Protein AF-0000000079067954 (afdb_homodimer)

Radius of gyration: 24.55 Å; Cα contacts (8 Å, |Δi|>4): 2517; chains: 2; bounding box: 59×77×53 Å

Nearest PDB structures (foldseek):
  4jrh-assembly1_A  TM=9.650E-01  e=1.984E-49  Vibrio cholerae O1 biovar El Tor str. N16961
  4r8e-assembly1_B  TM=9.691E-01  e=5.924E-49  Yersinia pestis
  2wgg-assembly1_A  TM=9.342E-01  e=2.065E-46  Mycobacterium tuberculosis
  8z5c-assembly1_A  TM=9.639E-01  e=1.640E-44  Helicobacter pylori
  4c6v-assembly1_A  TM=9.252E-01  e=9.803E-45  Mycobacterium tuberculosis H37Rv

Sequence (814 aa):
MNRPAIAVTGLGMITPAGHTTDTTWDGVCRGESFARTVPELHGCAVDFACTVTGIDLDGAVGGRTAFRMGRYVKFAVLAAREAVTDAGLDPAHWDGARVAVVVGTSSGGSAGLTEQAVALERRGPEATSPSGILLTIPSMPAAEIAIQMKATGPSLAPCTACSSGVTALSVARDMLALGQCDIAIAGATESIVFPVAMTGFARSGAAALRDGDPARLCRPFAADRAGLVMGEGAAIMVLERADDARARGAVPRALLAGTGATTDAHHPTSPHPSGAVAQAAVDAALADAGWRAEDVDHVNAHGTSTPLNDATEAALIGRAYPHRPPVTAPKGVLGHCMGAAGAIEAGLTVLTLQHGIVPPIANLDAPDPGFAIDCVTKIPRELPVRRAVSHSFGFGGQNAVIALQAPMNRPAIAVTGLGMITPAGHTTDTTWDGVCRGESFARTVPELHGCAVDFACTVTGIDLDGAVGGRTAFRMGRYVKFAVLAAREAVTDAGLDPAHWDGARVAVVVGTSSGGSAGLTEQAVALERRGPEATSPSGILLTIPSMPAAEIAIQMKATGPSLAPCTACSSGVTALSVARDMLALGQCDIAIAGATESIVFPVAMTGFARSGAAALRDGDPARLCRPFAADRAGLVMGEGAAIMVLERADDARARGAVPRALLAGTGATTDAHHPTSPHPSGAVAQAAVDAALADAGWRAEDVDHVNAHGTSTPLNDATEAALIGRAYPHRPPVTAPKGVLGHCMGAAGAIEAGLTVLTLQHGIVPPIANLDAPDPGFAIDCVTKIPRELPVRRAVSHSFGFGGQNAVIALQAP

Structure (mmCIF, N/CA/C/O backbone):
data_AF-0000000079067954-model_v1
#
loop_
_entity.id
_entity.type
_entity.pdbx_description
1 polymer Beta-ketoacyl-
#
loop_
_atom_site.group_PDB
_atom_site.id
_atom_site.type_symbol
_atom_site.label_atom_id
_atom_site.label_alt_id
_atom_site.label_comp_id
_atom_site.label_asym_id
_atom_site.label_entity_id
_atom_site.label_seq_id
_atom_site.pdbx_PDB_ins_code
_atom_site.Cartn_x
_atom_site.Cartn_y
_atom_site.Cartn_z
_atom_site.occupancy
_atom_site.B_iso_or_equiv
_atom_site.auth_seq_id
_atom_site.auth_comp_id
_atom_site.auth_asym_id
_atom_site.auth_atom_id
_atom_site.pdbx_PDB_model_num
ATOM 1 N N . MET A 1 1 ? -26.641 -6.113 2.816 1 43.28 1 MET A N 1
ATOM 2 C CA . MET A 1 1 ? -26.609 -5.391 1.55 1 43.28 1 MET A CA 1
ATOM 3 C C . MET A 1 1 ? -26.078 -6.277 0.426 1 43.28 1 MET A C 1
ATOM 5 O O . MET A 1 1 ? -25.109 -7.008 0.611 1 43.28 1 MET A O 1
ATOM 9 N N . ASN A 1 2 ? -26.844 -6.539 -0.624 1 61.25 2 ASN A N 1
ATOM 10 C CA . ASN A 1 2 ? -26.5 -7.414 -1.736 1 61.25 2 ASN A CA 1
ATOM 11 C C . ASN A 1 2 ? -25.312 -6.859 -2.527 1 61.25 2 ASN A C 1
ATOM 13 O O . ASN A 1 2 ? -25.422 -5.793 -3.139 1 61.25 2 ASN A O 1
ATOM 17 N N . ARG A 1 3 ? -24.078 -7.254 -2.322 1 84.44 3 ARG A N 1
ATOM 18 C CA . ARG A 1 3 ? -22.875 -6.82 -3.035 1 84.44 3 ARG A CA 1
ATOM 19 C C . ARG A 1 3 ? -22.953 -7.184 -4.512 1 84.44 3 ARG A C 1
ATOM 21 O O . ARG A 1 3 ? -23.25 -8.336 -4.859 1 84.44 3 ARG A O 1
ATOM 28 N N . PRO A 1 4 ? -22.688 -6.172 -5.305 1 93.19 4 PRO A N 1
ATOM 29 C CA . PRO A 1 4 ? -22.703 -6.492 -6.734 1 93.19 4 PRO A CA 1
ATOM 30 C C . PRO A 1 4 ? -21.641 -7.52 -7.117 1 93.19 4 PRO A C 1
ATOM 32 O O . PRO A 1 4 ? -20.562 -7.551 -6.523 1 93.19 4 PRO A O 1
ATOM 35 N N . ALA A 1 5 ? -22.047 -8.297 -8.102 1 96.94 5 ALA A N 1
ATOM 36 C CA . ALA A 1 5 ? -21.047 -9.195 -8.68 1 96.94 5 ALA A CA 1
ATOM 37 C C . ALA A 1 5 ? -19.953 -8.406 -9.406 1 96.94 5 ALA A C 1
ATOM 39 O O . ALA A 1 5 ? -20.234 -7.414 -10.078 1 96.94 5 ALA A O 1
ATOM 40 N N . ILE A 1 6 ? -18.703 -8.812 -9.266 1 98.69 6 ILE A N 1
ATOM 41 C CA . ILE A 1 6 ? -17.578 -8.125 -9.898 1 98.69 6 ILE A CA 1
ATOM 42 C C . ILE A 1 6 ? -17 -9.008 -11 1 98.69 6 ILE A C 1
ATOM 44 O O . ILE A 1 6 ? -16.672 -10.172 -10.773 1 98.69 6 ILE A O 1
ATOM 48 N N . ALA A 1 7 ? -16.844 -8.438 -12.188 1 98.88 7 ALA A N 1
ATOM 49 C CA . ALA A 1 7 ? -16.328 -9.141 -13.359 1 98.88 7 ALA A CA 1
ATOM 50 C C . ALA A 1 7 ? -14.891 -8.75 -13.656 1 98.88 7 ALA A C 1
ATOM 52 O O . ALA A 1 7 ? -14.516 -7.582 -13.508 1 98.88 7 ALA A O 1
ATOM 53 N N . VAL A 1 8 ? -14.117 -9.75 -13.953 1 98.94 8 VAL A N 1
ATOM 54 C CA . VAL A 1 8 ? -12.852 -9.508 -14.641 1 98.94 8 VAL A CA 1
ATOM 55 C C . VAL A 1 8 ? -13.094 -9.375 -16.141 1 98.94 8 VAL A C 1
ATOM 57 O O . VAL A 1 8 ? -13.445 -10.352 -16.812 1 98.94 8 VAL A O 1
ATOM 60 N N . THR A 1 9 ? -12.844 -8.164 -16.656 1 98.88 9 THR A N 1
ATOM 61 C CA . THR A 1 9 ? -13.18 -7.953 -18.062 1 98.88 9 THR A CA 1
ATOM 62 C C . THR A 1 9 ? -11.914 -7.836 -18.906 1 98.88 9 THR A C 1
ATOM 64 O O . THR A 1 9 ? -11.969 -7.941 -20.141 1 98.88 9 THR A O 1
ATOM 67 N N . GLY A 1 10 ? -10.828 -7.625 -18.297 1 98.94 10 GLY A N 1
ATOM 68 C CA . GLY A 1 10 ? -9.539 -7.551 -18.969 1 98.94 10 GLY A CA 1
ATOM 69 C C . GLY A 1 10 ? -8.406 -8.125 -18.141 1 98.94 10 GLY A C 1
ATOM 70 O O . GLY A 1 10 ? -8.461 -8.125 -16.906 1 98.94 10 GLY A O 1
ATOM 71 N N . LEU A 1 11 ? -7.402 -8.609 -18.828 1 98.94 11 LEU A N 1
ATOM 72 C CA . LEU A 1 11 ? -6.227 -9.203 -18.203 1 98.94 11 LEU A CA 1
ATOM 73 C C . LEU A 1 11 ? -4.973 -8.914 -19.031 1 98.94 11 LEU A C 1
ATOM 75 O O . LEU A 1 11 ? -4.988 -9.023 -20.25 1 98.94 11 LEU A O 1
ATOM 79 N N . GLY A 1 12 ? -3.945 -8.406 -18.344 1 98.94 12 GLY A N 1
ATOM 80 C CA . GLY A 1 12 ? -2.619 -8.227 -18.922 1 98.94 12 GLY A CA 1
ATOM 81 C C . GLY A 1 12 ? -1.508 -8.734 -18.016 1 98.94 12 GLY A C 1
ATOM 82 O O . GLY A 1 12 ? -1.587 -8.609 -16.797 1 98.94 12 GLY A O 1
ATOM 83 N N . MET A 1 13 ? -0.49 -9.391 -18.656 1 98.88 13 MET A N 1
ATOM 84 C CA . MET A 1 13 ? 0.609 -9.953 -17.875 1 98.88 13 MET A CA 1
ATOM 85 C C . MET A 1 13 ? 1.941 -9.758 -18.594 1 98.88 13 MET A C 1
ATOM 87 O O . MET A 1 13 ? 1.992 -9.734 -19.828 1 98.88 13 MET A O 1
ATOM 91 N N . ILE A 1 14 ? 2.953 -9.594 -17.875 1 98.94 14 ILE A N 1
ATOM 92 C CA . ILE A 1 14 ? 4.344 -9.711 -18.297 1 98.94 14 ILE A CA 1
ATOM 93 C C . ILE A 1 14 ? 5.137 -10.5 -17.25 1 98.94 14 ILE A C 1
ATOM 95 O O . ILE A 1 14 ? 5.137 -10.148 -16.078 1 98.94 14 ILE A O 1
ATOM 99 N N . THR A 1 15 ? 5.695 -11.594 -17.641 1 98.88 15 THR A N 1
ATOM 100 C CA . THR A 1 15 ? 6.395 -12.531 -16.766 1 98.88 15 THR A CA 1
ATOM 101 C C . THR A 1 15 ? 7.645 -13.07 -17.453 1 98.88 15 THR A C 1
ATOM 103 O O . THR A 1 15 ? 7.883 -12.797 -18.625 1 98.88 15 THR A O 1
ATOM 106 N N . PRO A 1 16 ? 8.445 -13.828 -16.734 1 98.69 16 PRO A N 1
ATOM 107 C CA . PRO A 1 16 ? 9.594 -14.469 -17.375 1 98.69 16 PRO A CA 1
ATOM 108 C C . PRO A 1 16 ? 9.195 -15.43 -18.484 1 98.69 16 PRO A C 1
ATOM 110 O O . PRO A 1 16 ? 9.969 -15.672 -19.406 1 98.69 16 PRO A O 1
ATOM 113 N N . ALA A 1 17 ? 7.98 -15.906 -18.422 1 98.5 17 ALA A N 1
ATOM 114 C CA . ALA A 1 17 ? 7.516 -16.906 -19.391 1 98.5 17 ALA A CA 1
ATOM 115 C C . ALA A 1 17 ? 6.996 -16.234 -20.656 1 98.5 17 ALA A C 1
ATOM 117 O O . ALA A 1 17 ? 6.848 -16.891 -21.688 1 98.5 17 ALA A O 1
ATOM 118 N N . GLY A 1 18 ? 6.703 -14.914 -20.547 1 98.25 18 GLY A N 1
ATOM 119 C CA . GLY A 1 18 ? 6.164 -14.227 -21.703 1 98.25 18 GLY A CA 1
ATOM 120 C C . GLY A 1 18 ? 5.867 -12.758 -21.438 1 98.25 18 GLY A C 1
ATOM 121 O O . GLY A 1 18 ? 5.699 -12.352 -20.297 1 98.25 18 GLY A O 1
ATOM 122 N N . HIS A 1 19 ? 5.703 -12.008 -22.562 1 98.56 19 HIS A N 1
ATOM 123 C CA . HIS A 1 19 ? 5.5 -10.57 -22.453 1 98.56 19 HIS A CA 1
ATOM 124 C C . HIS A 1 19 ? 4.031 -10.195 -22.625 1 98.56 19 HIS A C 1
ATOM 126 O O . HIS A 1 19 ? 3.691 -9.016 -22.719 1 98.56 19 HIS A O 1
ATOM 132 N N . THR A 1 20 ? 3.211 -11.219 -22.781 1 98.69 20 THR A N 1
ATOM 133 C CA . THR A 1 20 ? 1.763 -11.07 -22.875 1 98.69 20 THR A CA 1
ATOM 134 C C . THR A 1 20 ? 1.061 -12.18 -22.078 1 98.69 20 THR A C 1
ATOM 136 O O . THR A 1 20 ? 1.694 -13.148 -21.672 1 98.69 20 THR A O 1
ATOM 139 N N . THR A 1 21 ? -0.256 -11.977 -21.906 1 98.81 21 THR A N 1
ATOM 140 C CA . THR A 1 21 ? -1.083 -12.969 -21.219 1 98.81 21 THR A CA 1
ATOM 141 C C . THR A 1 21 ? -1.005 -14.32 -21.922 1 98.81 21 THR A C 1
ATOM 143 O O . THR A 1 21 ? -0.792 -15.344 -21.281 1 98.81 21 THR A O 1
ATOM 146 N N . ASP A 1 22 ? -1.063 -14.312 -23.234 1 98.62 22 ASP A N 1
ATOM 147 C CA . ASP A 1 22 ? -1.075 -15.555 -24 1 98.62 22 ASP A CA 1
ATOM 148 C C . ASP A 1 22 ? 0.276 -16.266 -23.922 1 98.62 22 ASP A C 1
ATOM 150 O O . ASP A 1 22 ? 0.336 -17.469 -23.719 1 98.62 22 ASP A O 1
ATOM 154 N N . THR A 1 23 ? 1.346 -15.5 -24.109 1 98.62 23 THR A N 1
ATOM 155 C CA . THR A 1 23 ? 2.664 -16.125 -24.078 1 98.62 23 THR A CA 1
ATOM 156 C C . THR A 1 23 ? 3.014 -16.578 -22.672 1 98.62 23 THR A C 1
ATOM 158 O O . THR A 1 23 ? 3.703 -17.594 -22.5 1 98.62 23 THR A O 1
ATOM 161 N N . THR A 1 24 ? 2.576 -15.844 -21.672 1 98.81 24 THR A N 1
ATOM 162 C CA . THR A 1 24 ? 2.75 -16.297 -20.297 1 98.81 24 THR A CA 1
ATOM 163 C C . THR A 1 24 ? 2.047 -17.625 -20.062 1 98.81 24 THR A C 1
ATOM 165 O O . THR A 1 24 ? 2.619 -18.547 -19.484 1 98.81 24 THR A O 1
ATOM 168 N N . TRP A 1 25 ? 0.817 -17.75 -20.562 1 98.81 25 TRP A N 1
ATOM 169 C CA . TRP A 1 25 ? 0.03 -18.969 -20.406 1 98.81 25 TRP A CA 1
ATOM 170 C C . TRP A 1 25 ? 0.725 -20.156 -21.062 1 98.81 25 TRP A C 1
ATOM 172 O O . TRP A 1 25 ? 0.863 -21.219 -20.453 1 98.81 25 TRP A O 1
ATOM 182 N N . ASP A 1 26 ? 1.2 -19.938 -22.25 1 98.5 26 ASP A N 1
ATOM 183 C CA . ASP A 1 26 ? 1.888 -21 -22.984 1 98.5 26 ASP A CA 1
ATOM 184 C C . ASP A 1 26 ? 3.131 -21.469 -22.234 1 98.5 26 ASP A C 1
ATOM 186 O O . ASP A 1 26 ? 3.393 -22.672 -22.156 1 98.5 26 ASP A O 1
ATOM 190 N N . GLY A 1 27 ? 3.85 -20.516 -21.766 1 98.31 27 GLY A N 1
ATOM 191 C CA . GLY A 1 27 ? 5.059 -20.859 -21.031 1 98.31 27 GLY A CA 1
ATOM 192 C C . GLY A 1 27 ? 4.785 -21.641 -19.766 1 98.31 27 GLY A C 1
ATOM 193 O O . GLY A 1 27 ? 5.48 -22.609 -19.453 1 98.31 27 GLY A O 1
ATOM 194 N N . VAL A 1 28 ? 3.789 -21.219 -19.016 1 98.62 28 VAL A N 1
ATOM 195 C CA . VAL A 1 28 ? 3.443 -21.875 -17.766 1 98.62 28 VAL A CA 1
ATOM 196 C C . VAL A 1 28 ? 2.941 -23.281 -18.031 1 98.62 28 VAL A C 1
ATOM 198 O O . VAL A 1 28 ? 3.27 -24.219 -17.297 1 98.62 28 VAL A O 1
ATOM 201 N N . CYS A 1 29 ? 2.193 -23.484 -19.094 1 98.44 29 CYS A N 1
ATOM 202 C CA . CYS A 1 29 ? 1.648 -24.781 -19.453 1 98.44 29 CYS A CA 1
ATOM 203 C C . CYS A 1 29 ? 2.752 -25.734 -19.906 1 98.44 29 CYS A C 1
ATOM 205 O O . CYS A 1 29 ? 2.658 -26.938 -19.719 1 98.44 29 CYS A O 1
ATOM 207 N N . ARG A 1 30 ? 3.844 -25.172 -20.484 1 97.56 30 ARG A N 1
ATOM 208 C CA . ARG A 1 30 ? 4.973 -26 -20.891 1 97.56 30 ARG A CA 1
ATOM 209 C C . ARG A 1 30 ? 5.676 -26.594 -19.688 1 97.56 30 ARG A C 1
ATOM 211 O O . ARG A 1 30 ? 6.305 -27.656 -19.781 1 97.56 30 ARG A O 1
ATOM 218 N N . GLY A 1 31 ? 5.617 -25.891 -18.531 1 97.75 31 GLY A N 1
ATOM 219 C CA . GLY A 1 31 ? 6.125 -26.438 -17.281 1 97.75 31 GLY A CA 1
ATOM 220 C C . GLY A 1 31 ? 7.641 -26.453 -17.203 1 97.75 31 GLY A C 1
ATOM 221 O O . GLY A 1 31 ? 8.227 -27.328 -16.594 1 97.75 31 GLY A O 1
ATOM 222 N N . GLU A 1 32 ? 8.258 -25.516 -17.891 1 97.12 32 GLU A N 1
ATOM 223 C CA . GLU A 1 32 ? 9.719 -25.406 -17.875 1 97.12 32 GLU A CA 1
ATOM 224 C C . GLU A 1 32 ? 10.164 -24.109 -17.188 1 97.12 32 GLU A C 1
ATOM 226 O O . GLU A 1 32 ? 9.641 -23.031 -17.469 1 97.12 32 GLU A O 1
ATOM 231 N N . SER A 1 33 ? 11.141 -24.281 -16.359 1 97.94 33 SER A N 1
ATOM 232 C CA . SER A 1 33 ? 11.609 -23.156 -15.562 1 97.94 33 SER A CA 1
ATOM 233 C C . SER A 1 33 ? 12.383 -22.156 -16.406 1 97.94 33 SER A C 1
ATOM 235 O O . SER A 1 33 ? 13.133 -22.531 -17.312 1 97.94 33 SER A O 1
ATOM 237 N N . PHE A 1 34 ? 12.289 -20.906 -15.992 1 98.06 34 PHE A N 1
ATOM 238 C CA . PHE A 1 34 ? 13.023 -19.844 -16.672 1 98.06 34 PHE A CA 1
ATOM 239 C C . PHE A 1 34 ? 14.18 -19.344 -15.812 1 98.06 34 PHE A C 1
ATOM 241 O O . PHE A 1 34 ? 14.797 -18.328 -16.125 1 98.06 34 PHE A O 1
ATOM 248 N N . ALA A 1 35 ? 14.477 -20 -14.734 1 98.38 35 ALA A N 1
ATOM 249 C CA . ALA A 1 35 ? 15.578 -19.609 -13.859 1 98.38 35 ALA A CA 1
ATOM 250 C C . ALA A 1 35 ? 16.922 -19.734 -14.578 1 98.38 35 ALA A C 1
ATOM 252 O O . ALA A 1 35 ? 17.219 -20.75 -15.195 1 98.38 35 ALA A O 1
ATOM 253 N N . ARG A 1 36 ? 17.656 -18.688 -14.547 1 98 36 ARG A N 1
ATOM 254 C CA . ARG A 1 36 ? 18.984 -18.609 -15.133 1 98 36 ARG A CA 1
ATOM 255 C C . ARG A 1 36 ? 19.906 -17.688 -14.32 1 98 36 ARG A C 1
ATOM 257 O O . ARG A 1 36 ? 19.422 -16.906 -13.5 1 98 36 ARG A O 1
ATOM 264 N N . THR A 1 37 ? 21.156 -17.859 -14.57 1 97.88 37 THR A N 1
ATOM 265 C CA . THR A 1 37 ? 22.109 -16.922 -13.977 1 97.88 37 THR A CA 1
ATOM 266 C C . THR A 1 37 ? 21.844 -15.5 -14.453 1 97.88 37 THR A C 1
ATOM 268 O O . THR A 1 37 ? 21.547 -15.273 -15.625 1 97.88 37 THR A O 1
ATOM 271 N N . VAL A 1 38 ? 21.812 -14.586 -13.539 1 97.88 38 VAL A N 1
ATOM 272 C CA . VAL A 1 38 ? 21.594 -13.172 -13.82 1 97.88 38 VAL A CA 1
ATOM 273 C C . VAL A 1 38 ? 22.938 -12.422 -13.742 1 97.88 38 VAL A C 1
ATOM 275 O O . VAL A 1 38 ? 23.516 -12.289 -12.656 1 97.88 38 VAL A O 1
ATOM 278 N N . PRO A 1 39 ? 23.438 -11.836 -14.742 1 96.31 39 PRO A N 1
ATOM 279 C CA . PRO A 1 39 ? 24.75 -11.195 -14.758 1 96.31 39 PRO A CA 1
ATOM 280 C C . PRO A 1 39 ? 24.875 -10.07 -13.727 1 96.31 39 PRO A C 1
ATOM 282 O O . PRO A 1 39 ? 25.922 -9.922 -13.094 1 96.31 39 PRO A O 1
ATOM 285 N N . GLU A 1 40 ? 23.859 -9.391 -13.461 1 94.31 40 GLU A N 1
ATOM 286 C CA . GLU A 1 40 ? 23.844 -8.25 -12.547 1 94.31 40 GLU A CA 1
ATOM 287 C C . GLU A 1 40 ? 24.047 -8.695 -11.102 1 94.31 40 GLU A C 1
ATOM 289 O O . GLU A 1 40 ? 24.344 -7.875 -10.234 1 94.31 40 GLU A O 1
ATOM 294 N N . LEU A 1 41 ? 23.938 -9.953 -10.867 1 96.56 41 LEU A N 1
ATOM 295 C CA . LEU A 1 41 ? 24.047 -10.477 -9.516 1 96.56 41 LEU A CA 1
ATOM 296 C C . LEU A 1 41 ? 25.375 -11.188 -9.305 1 96.56 41 LEU A C 1
ATOM 298 O O . LEU A 1 41 ? 25.547 -11.938 -8.336 1 96.56 41 LEU A O 1
ATOM 302 N N . HIS A 1 42 ? 26.281 -10.945 -10.227 1 93.62 42 HIS A N 1
ATOM 303 C CA . HIS A 1 42 ? 27.609 -11.562 -10.109 1 93.62 42 HIS A CA 1
ATOM 304 C C . HIS A 1 42 ? 28.203 -11.328 -8.727 1 93.62 42 HIS A C 1
ATOM 306 O O . HIS A 1 42 ? 28.219 -10.195 -8.242 1 93.62 42 HIS A O 1
ATOM 312 N N . GLY A 1 43 ? 28.656 -12.414 -8.062 1 91.06 43 GLY A N 1
ATOM 313 C CA . GLY A 1 43 ? 29.281 -12.312 -6.758 1 91.06 43 GLY A CA 1
ATOM 314 C C . GLY A 1 43 ? 28.344 -12.586 -5.609 1 91.06 43 GLY A C 1
ATOM 315 O O . GLY A 1 43 ? 28.781 -12.859 -4.488 1 91.06 43 GLY A O 1
ATOM 316 N N . CYS A 1 44 ? 27.047 -12.438 -5.891 1 93.25 44 CYS A N 1
ATOM 317 C CA . CYS A 1 44 ? 26.062 -12.766 -4.859 1 93.25 44 CYS A CA 1
ATOM 318 C C . CYS A 1 44 ? 25.969 -14.273 -4.66 1 93.25 44 CYS A C 1
ATOM 320 O O . CYS A 1 44 ? 26.188 -15.039 -5.598 1 93.25 44 CYS A O 1
ATOM 322 N N . ALA A 1 45 ? 25.688 -14.734 -3.447 1 91 45 ALA A N 1
ATOM 323 C CA . ALA A 1 45 ? 25.5 -16.156 -3.16 1 91 45 ALA A CA 1
ATOM 324 C C . ALA A 1 45 ? 24.359 -16.734 -4 1 91 45 ALA A C 1
ATOM 326 O O . ALA A 1 45 ? 24.406 -17.906 -4.391 1 91 45 ALA A O 1
ATOM 327 N N . VAL A 1 46 ? 23.359 -15.977 -4.188 1 96 46 VAL A N 1
ATOM 328 C CA . VAL A 1 46 ? 22.281 -16.281 -5.113 1 96 46 VAL A CA 1
ATOM 329 C C . VAL A 1 46 ? 22.375 -15.391 -6.344 1 96 46 VAL A C 1
ATOM 331 O O . VAL A 1 46 ? 22.047 -14.203 -6.277 1 96 46 VAL A O 1
ATOM 334 N N . ASP A 1 47 ? 22.781 -15.953 -7.418 1 97.62 47 ASP A N 1
ATOM 335 C CA . ASP A 1 47 ? 23.062 -15.148 -8.609 1 97.62 47 ASP A CA 1
ATOM 336 C C . ASP A 1 47 ? 22.172 -15.578 -9.773 1 97.62 47 ASP A C 1
ATOM 338 O O . ASP A 1 47 ? 22.562 -15.422 -10.938 1 97.62 47 ASP A O 1
ATOM 342 N N . PHE A 1 48 ? 21.078 -16.25 -9.5 1 98.25 48 PHE A N 1
ATOM 343 C CA . PHE A 1 48 ? 20.125 -16.703 -10.508 1 98.25 48 PHE A CA 1
ATOM 344 C C . PHE A 1 48 ? 18.703 -16.266 -10.156 1 98.25 48 PHE A C 1
ATOM 346 O O . PHE A 1 48 ? 18.422 -15.961 -8.992 1 98.25 48 PHE A O 1
ATOM 353 N N . ALA A 1 49 ? 17.844 -16.172 -11.086 1 98.69 49 ALA A N 1
ATOM 354 C CA . ALA A 1 49 ? 16.453 -15.789 -10.945 1 98.69 49 ALA A CA 1
ATOM 355 C C . ALA A 1 49 ? 15.68 -16.016 -12.242 1 98.69 49 ALA A C 1
ATOM 357 O O . ALA A 1 49 ? 16.266 -16.359 -13.266 1 98.69 49 ALA A O 1
ATOM 358 N N . CYS A 1 50 ? 14.383 -15.992 -12.18 1 98.75 50 CYS A N 1
ATOM 359 C CA . CYS A 1 50 ? 13.539 -15.891 -13.359 1 98.75 50 CYS A CA 1
ATOM 360 C C . CYS A 1 50 ? 13.266 -14.43 -13.711 1 98.75 50 CYS A C 1
ATOM 362 O O . CYS A 1 50 ? 12.398 -13.797 -13.109 1 98.75 50 CYS A O 1
ATOM 364 N N . THR A 1 51 ? 13.93 -13.883 -14.742 1 98.69 51 THR A N 1
ATOM 365 C CA . THR A 1 51 ? 13.812 -12.469 -15.078 1 98.69 51 THR A CA 1
ATOM 366 C C . THR A 1 51 ? 13.078 -12.289 -16.406 1 98.69 51 THR A C 1
ATOM 368 O O . THR A 1 51 ? 13.055 -13.195 -17.234 1 98.69 51 THR A O 1
ATOM 371 N N . VAL A 1 52 ? 12.352 -11.211 -16.531 1 98.62 52 VAL A N 1
ATOM 372 C CA . VAL A 1 52 ? 11.797 -10.812 -17.828 1 98.62 52 VAL A CA 1
ATOM 373 C C . VAL A 1 52 ? 12.914 -10.359 -18.75 1 98.62 52 VAL A C 1
ATOM 375 O O . VAL A 1 52 ? 13.609 -9.383 -18.469 1 98.62 52 VAL A O 1
ATOM 378 N N . THR A 1 53 ? 13.164 -11.062 -19.812 1 97.31 53 THR A N 1
ATOM 379 C CA . THR A 1 53 ? 14.227 -10.75 -20.766 1 97.31 53 THR A CA 1
ATOM 380 C C . THR A 1 53 ? 13.672 -10.711 -22.188 1 97.31 53 THR A C 1
ATOM 382 O O . THR A 1 53 ? 12.523 -11.086 -22.422 1 97.31 53 THR A O 1
ATOM 385 N N . GLY A 1 54 ? 14.445 -10.188 -23.078 1 96.75 54 GLY A N 1
ATOM 386 C CA . GLY A 1 54 ? 14.094 -10.227 -24.484 1 96.75 54 GLY A CA 1
ATOM 387 C C . GLY A 1 54 ? 13.148 -9.117 -24.906 1 96.75 54 GLY A C 1
ATOM 388 O O . GLY A 1 54 ? 12.484 -9.211 -25.938 1 96.75 54 GLY A O 1
ATOM 389 N N . ILE A 1 55 ? 13.008 -8.109 -24.156 1 97.5 55 ILE A N 1
ATOM 390 C CA . ILE A 1 55 ? 12.148 -6.977 -24.469 1 97.5 55 ILE A CA 1
ATOM 391 C C . ILE A 1 55 ? 12.852 -5.668 -24.109 1 97.5 55 ILE A C 1
ATOM 393 O O . ILE A 1 55 ? 13.523 -5.582 -23.094 1 97.5 55 ILE A O 1
ATOM 397 N N . ASP A 1 56 ? 12.742 -4.664 -25.047 1 97.25 56 ASP A N 1
ATOM 398 C CA . ASP A 1 56 ? 13.148 -3.295 -24.75 1 97.25 56 ASP A CA 1
ATOM 399 C C . ASP A 1 56 ? 12.062 -2.555 -23.969 1 97.25 56 ASP A C 1
ATOM 401 O O . ASP A 1 56 ? 11.164 -1.954 -24.578 1 97.25 56 ASP A O 1
ATOM 405 N N . LEU A 1 57 ? 12.211 -2.594 -22.656 1 97.25 57 LEU A N 1
ATOM 406 C CA . LEU A 1 57 ? 11.156 -2.066 -21.781 1 97.25 57 LEU A CA 1
ATOM 407 C C . LEU A 1 57 ? 10.945 -0.577 -22.031 1 97.25 57 LEU A C 1
ATOM 409 O O . LEU A 1 57 ? 9.812 -0.102 -22.047 1 97.25 57 LEU A O 1
ATOM 413 N N . ASP A 1 58 ? 12.039 0.19 -22.141 1 96.44 58 ASP A N 1
ATOM 414 C CA . ASP A 1 58 ? 11.914 1.623 -22.391 1 96.44 58 ASP A CA 1
ATOM 415 C C . ASP A 1 58 ? 11.164 1.894 -23.688 1 96.44 58 ASP A C 1
ATOM 417 O O . ASP A 1 58 ? 10.258 2.732 -23.734 1 96.44 58 ASP A O 1
ATOM 421 N N . GLY A 1 59 ? 11.578 1.172 -24.734 1 96.81 59 GLY A N 1
ATOM 422 C CA . GLY A 1 59 ? 10.906 1.324 -26.016 1 96.81 59 GLY A CA 1
ATOM 423 C C . GLY A 1 59 ? 9.453 0.911 -25.969 1 96.81 59 GLY A C 1
ATOM 424 O O . GLY A 1 59 ? 8.602 1.55 -26.594 1 96.81 59 GLY A O 1
ATOM 425 N N . ALA A 1 60 ? 9.156 -0.159 -25.203 1 97.06 60 ALA A N 1
ATOM 426 C CA . ALA A 1 60 ? 7.797 -0.692 -25.125 1 97.06 60 ALA A CA 1
ATOM 427 C C . ALA A 1 60 ? 6.867 0.272 -24.391 1 97.06 60 ALA A C 1
ATOM 429 O O . ALA A 1 60 ? 5.707 0.434 -24.766 1 97.06 60 ALA A O 1
ATOM 430 N N . VAL A 1 61 ? 7.34 0.848 -23.297 1 96.25 61 VAL A N 1
ATOM 431 C CA . VAL A 1 61 ? 6.535 1.804 -22.547 1 96.25 61 VAL A CA 1
ATOM 432 C C . VAL A 1 61 ? 6.379 3.094 -23.344 1 96.25 61 VAL A C 1
ATOM 434 O O . VAL A 1 61 ? 5.273 3.625 -23.469 1 96.25 61 VAL A O 1
ATOM 437 N N . GLY A 1 62 ? 7.523 3.504 -23.859 1 91.69 62 GLY A N 1
ATOM 438 C CA . GLY A 1 62 ? 7.539 4.734 -24.641 1 91.69 62 GLY A CA 1
ATOM 439 C C . GLY A 1 62 ? 7.406 5.98 -23.781 1 91.69 62 GLY A C 1
ATOM 440 O O . GLY A 1 62 ? 7.395 5.898 -22.547 1 91.69 62 GLY A O 1
ATOM 441 N N . GLY A 1 63 ? 7.43 7.117 -24.438 1 85.12 63 GLY A N 1
ATOM 442 C CA . GLY A 1 63 ? 7.293 8.398 -23.766 1 85.12 63 GLY A CA 1
ATOM 443 C C . GLY A 1 63 ? 8.625 8.992 -23.328 1 85.12 63 GLY A C 1
ATOM 444 O O . GLY A 1 63 ? 9.648 8.312 -23.359 1 85.12 63 GLY A O 1
ATOM 445 N N . ARG A 1 64 ? 8.555 10.234 -22.906 1 82.56 64 ARG A N 1
ATOM 446 C CA . ARG A 1 64 ? 9.75 11.008 -22.609 1 82.56 64 ARG A CA 1
ATOM 447 C C . ARG A 1 64 ? 10.312 10.633 -21.234 1 82.56 64 ARG A C 1
ATOM 449 O O . ARG A 1 64 ? 11.484 10.891 -20.953 1 82.56 64 ARG A O 1
ATOM 456 N N . THR A 1 65 ? 9.453 9.859 -20.469 1 84.75 65 THR A N 1
ATOM 457 C CA . THR A 1 65 ? 9.891 9.688 -19.078 1 84.75 65 THR A CA 1
ATOM 458 C C . THR A 1 65 ? 10.055 8.211 -18.75 1 84.75 65 THR A C 1
ATOM 460 O O . THR A 1 65 ? 10.266 7.852 -17.578 1 84.75 65 THR A O 1
ATOM 463 N N . ALA A 1 66 ? 10.031 7.367 -19.719 1 90.31 66 ALA A N 1
ATOM 464 C CA . ALA A 1 66 ? 10.164 5.93 -19.5 1 90.31 66 ALA A CA 1
ATOM 465 C C . ALA A 1 66 ? 11.484 5.602 -18.797 1 90.31 66 ALA A C 1
ATOM 467 O O . ALA A 1 66 ? 11.539 4.691 -17.969 1 90.31 66 ALA A O 1
ATOM 468 N N . PHE A 1 67 ? 12.484 6.355 -19.125 1 86.88 67 PHE A N 1
ATOM 469 C CA . PHE A 1 67 ? 13.828 6.055 -18.641 1 86.88 67 PHE A CA 1
ATOM 470 C C . PHE A 1 67 ? 13.922 6.273 -17.125 1 86.88 67 PHE A C 1
ATOM 472 O O . PHE A 1 67 ? 14.789 5.699 -16.469 1 86.88 67 PHE A O 1
ATOM 479 N N . ARG A 1 68 ? 13.023 7.043 -16.531 1 88.38 68 ARG A N 1
ATOM 480 C CA . ARG A 1 68 ? 13.078 7.332 -15.109 1 88.38 68 ARG A CA 1
ATOM 481 C C . ARG A 1 68 ? 12.305 6.293 -14.305 1 88.38 68 ARG A C 1
ATOM 483 O O . ARG A 1 68 ? 12.406 6.242 -13.078 1 88.38 68 ARG A O 1
ATOM 490 N N . MET A 1 69 ? 11.555 5.465 -15.023 1 93.62 69 MET A N 1
ATOM 491 C CA . MET A 1 69 ? 10.734 4.461 -14.359 1 93.62 69 MET A CA 1
ATOM 492 C C . MET A 1 69 ? 11.555 3.219 -14.023 1 93.62 69 MET A C 1
ATOM 494 O O . MET A 1 69 ? 12.375 2.781 -14.828 1 93.62 69 MET A O 1
ATOM 498 N N . GLY A 1 70 ? 11.383 2.748 -12.828 1 94.81 70 GLY A N 1
ATOM 499 C CA . GLY A 1 70 ? 11.969 1.447 -12.523 1 94.81 70 GLY A CA 1
ATOM 500 C C . GLY A 1 70 ? 11.336 0.316 -13.312 1 94.81 70 GLY A C 1
ATOM 501 O O . GLY A 1 70 ? 10.25 0.476 -13.875 1 94.81 70 GLY A O 1
ATOM 502 N N . ARG A 1 71 ? 11.969 -0.831 -13.375 1 96.31 71 ARG A N 1
ATOM 503 C CA . ARG A 1 71 ? 11.5 -2 -14.117 1 96.31 71 ARG A CA 1
ATOM 504 C C . ARG A 1 71 ? 10.094 -2.395 -13.68 1 96.31 71 ARG A C 1
ATOM 506 O O . ARG A 1 71 ? 9.227 -2.666 -14.523 1 96.31 71 ARG A O 1
ATOM 513 N N . TYR A 1 72 ? 9.852 -2.406 -12.344 1 98.12 72 TYR A N 1
ATOM 514 C CA . TYR A 1 72 ? 8.562 -2.848 -11.82 1 98.12 72 TYR A CA 1
ATOM 515 C C . TYR A 1 72 ? 7.438 -1.935 -12.297 1 98.12 72 TYR A C 1
ATOM 517 O O . TYR A 1 72 ? 6.312 -2.389 -12.516 1 98.12 72 TYR A O 1
ATOM 525 N N . VAL A 1 73 ? 7.727 -0.644 -12.461 1 98.5 73 VAL A N 1
ATOM 526 C CA . VAL A 1 73 ? 6.734 0.303 -12.961 1 98.5 73 VAL A CA 1
ATOM 527 C C . VAL A 1 73 ? 6.441 0.017 -14.43 1 98.5 73 VAL A C 1
ATOM 529 O O . VAL A 1 73 ? 5.281 0.016 -14.852 1 98.5 73 VAL A O 1
ATOM 532 N N . LYS A 1 74 ? 7.492 -0.197 -15.203 1 98.62 74 LYS A N 1
ATOM 533 C CA . LYS A 1 74 ? 7.34 -0.473 -16.625 1 98.62 74 LYS A CA 1
ATOM 534 C C . LYS A 1 74 ? 6.523 -1.741 -16.859 1 98.62 74 LYS A C 1
ATOM 536 O O . LYS A 1 74 ? 5.68 -1.79 -17.75 1 98.62 74 LYS A O 1
ATOM 541 N N . PHE A 1 75 ? 6.785 -2.795 -16.047 1 98.88 75 PHE A N 1
ATOM 542 C CA . PHE A 1 75 ? 5.977 -4.008 -16.109 1 98.88 75 PHE A CA 1
ATOM 543 C C . PHE A 1 75 ? 4.5 -3.686 -15.914 1 98.88 75 PHE A C 1
ATOM 545 O O . PHE A 1 75 ? 3.65 -4.148 -16.672 1 98.88 75 PHE A O 1
ATOM 552 N N . ALA A 1 76 ? 4.223 -2.904 -14.898 1 98.88 76 ALA A N 1
ATOM 553 C CA . ALA A 1 76 ? 2.844 -2.576 -14.547 1 98.88 76 ALA A CA 1
ATOM 554 C C . ALA A 1 76 ? 2.154 -1.813 -15.672 1 98.88 76 ALA A C 1
ATOM 556 O O . ALA A 1 76 ? 0.996 -2.086 -16 1 98.88 76 ALA A O 1
ATOM 557 N N . VAL A 1 77 ? 2.832 -0.855 -16.219 1 98.62 77 VAL A N 1
ATOM 558 C CA . VAL A 1 77 ? 2.275 -0.026 -17.297 1 98.62 77 VAL A CA 1
ATOM 559 C C . VAL A 1 77 ? 1.95 -0.893 -18.5 1 98.62 77 VAL A C 1
ATOM 561 O O . VAL A 1 77 ? 0.867 -0.779 -19.078 1 98.62 77 VAL A O 1
ATOM 564 N N . LEU A 1 78 ? 2.896 -1.754 -18.906 1 98.88 78 LEU A N 1
ATOM 565 C CA . LEU A 1 78 ? 2.701 -2.615 -20.062 1 98.88 78 LEU A CA 1
ATOM 566 C C . LEU A 1 78 ? 1.552 -3.59 -19.828 1 98.88 78 LEU A C 1
ATOM 568 O O . LEU A 1 78 ? 0.714 -3.793 -20.719 1 98.88 78 LEU A O 1
ATOM 572 N N . ALA A 1 79 ? 1.491 -4.195 -18.656 1 98.94 79 ALA A N 1
ATOM 573 C CA . ALA A 1 79 ? 0.403 -5.109 -18.312 1 98.94 79 ALA A CA 1
ATOM 574 C C . ALA A 1 79 ? -0.938 -4.383 -18.297 1 98.94 79 ALA A C 1
ATOM 576 O O . ALA A 1 79 ? -1.955 -4.926 -18.734 1 98.94 79 ALA A O 1
ATOM 577 N N . ALA A 1 80 ? -0.953 -3.148 -17.797 1 98.94 80 ALA A N 1
ATOM 578 C CA . ALA A 1 80 ? -2.182 -2.361 -17.734 1 98.94 80 ALA A CA 1
ATOM 579 C C . ALA A 1 80 ? -2.691 -2.033 -19.141 1 98.94 80 ALA A C 1
ATOM 581 O O . ALA A 1 80 ? -3.898 -2.074 -19.391 1 98.94 80 ALA A O 1
ATOM 582 N N . ARG A 1 81 ? -1.796 -1.671 -20.031 1 98.75 81 ARG A N 1
ATOM 583 C CA . ARG A 1 81 ? -2.17 -1.403 -21.406 1 98.75 81 ARG A CA 1
ATOM 584 C C . ARG A 1 81 ? -2.852 -2.615 -22.031 1 98.75 81 ARG A C 1
ATOM 586 O O . ARG A 1 81 ? -3.898 -2.482 -22.672 1 98.75 81 ARG A O 1
ATOM 593 N N . GLU A 1 82 ? -2.248 -3.762 -21.797 1 98.94 82 GLU A N 1
ATOM 594 C CA . GLU A 1 82 ? -2.832 -4.992 -22.328 1 98.94 82 GLU A CA 1
ATOM 595 C C . GLU A 1 82 ? -4.203 -5.262 -21.719 1 98.94 82 GLU A C 1
ATOM 597 O O . GLU A 1 82 ? -5.148 -5.617 -22.422 1 98.94 82 GLU A O 1
ATOM 602 N N . ALA A 1 83 ? -4.34 -5.105 -20.406 1 98.94 83 ALA A N 1
ATOM 603 C CA . ALA A 1 83 ? -5.582 -5.395 -19.703 1 98.94 83 ALA A CA 1
ATOM 604 C C . ALA A 1 83 ? -6.711 -4.484 -20.172 1 98.94 83 ALA A C 1
ATOM 606 O O . ALA A 1 83 ? -7.836 -4.941 -20.391 1 98.94 83 ALA A O 1
ATOM 607 N N . VAL A 1 84 ? -6.441 -3.189 -20.328 1 98.88 84 VAL A N 1
ATOM 608 C CA . VAL A 1 84 ? -7.449 -2.215 -20.719 1 98.88 84 VAL A CA 1
ATOM 609 C C . VAL A 1 84 ? -7.898 -2.5 -22.156 1 98.88 84 VAL A C 1
ATOM 611 O O . VAL A 1 84 ? -9.094 -2.455 -22.453 1 98.88 84 VAL A O 1
ATOM 614 N N . THR A 1 85 ? -6.91 -2.799 -23.031 1 98.69 85 THR A N 1
ATOM 615 C CA . THR A 1 85 ? -7.23 -3.184 -24.391 1 98.69 85 THR A CA 1
ATOM 616 C C . THR A 1 85 ? -8.078 -4.457 -24.406 1 98.69 85 THR A C 1
ATOM 618 O O . THR A 1 85 ? -9.07 -4.539 -25.141 1 98.69 85 THR A O 1
ATOM 621 N N . ASP A 1 86 ? -7.688 -5.426 -23.641 1 98.75 86 ASP A N 1
ATOM 622 C CA . ASP A 1 86 ? -8.398 -6.695 -23.547 1 98.75 86 ASP A CA 1
ATOM 623 C C . ASP A 1 86 ? -9.828 -6.488 -23.078 1 98.75 86 ASP A C 1
ATOM 625 O O . ASP A 1 86 ? -10.742 -7.211 -23.484 1 98.75 86 ASP A O 1
ATOM 629 N N . ALA A 1 87 ? -10.062 -5.535 -22.219 1 98.69 87 ALA A N 1
ATOM 630 C CA . ALA A 1 87 ? -11.391 -5.242 -21.672 1 98.69 87 ALA A CA 1
ATOM 631 C C . ALA A 1 87 ? -12.258 -4.531 -22.719 1 98.69 87 ALA A C 1
ATOM 633 O O . ALA A 1 87 ? -13.453 -4.336 -22.5 1 98.69 87 ALA A O 1
ATOM 634 N N . GLY A 1 88 ? -11.672 -4.137 -23.797 1 98.38 88 GLY A N 1
ATOM 635 C CA . GLY A 1 88 ? -12.398 -3.395 -24.812 1 98.38 88 GLY A CA 1
ATOM 636 C C . GLY A 1 88 ? -12.68 -1.956 -24.422 1 98.38 88 GLY A C 1
ATOM 637 O O . GLY A 1 88 ? -13.688 -1.381 -24.828 1 98.38 88 GLY A O 1
ATOM 638 N N . LEU A 1 89 ? -11.859 -1.398 -23.578 1 98.44 89 LEU A N 1
ATOM 639 C CA . LEU A 1 89 ? -12.039 -0.033 -23.094 1 98.44 89 LEU A CA 1
ATOM 640 C C . LEU A 1 89 ? -11.031 0.908 -23.734 1 98.44 89 LEU A C 1
ATOM 642 O O . LEU A 1 89 ? -9.969 0.469 -24.188 1 98.44 89 LEU A O 1
ATOM 646 N N . ASP A 1 90 ? -11.383 2.193 -23.797 1 97.88 90 ASP A N 1
ATOM 647 C CA . ASP A 1 90 ? -10.547 3.246 -24.359 1 97.88 90 ASP A CA 1
ATOM 648 C C . ASP A 1 90 ? -10.461 4.441 -23.406 1 97.88 90 ASP A C 1
ATOM 650 O O . ASP A 1 90 ? -11.445 5.156 -23.203 1 97.88 90 ASP A O 1
ATOM 654 N N . PRO A 1 91 ? -9.32 4.68 -22.844 1 97.62 91 PRO A N 1
ATOM 655 C CA . PRO A 1 91 ? -9.141 5.793 -21.922 1 97.62 91 PRO A CA 1
ATOM 656 C C . PRO A 1 91 ? -9.578 7.133 -22.5 1 97.62 91 PRO A C 1
ATOM 658 O O . PRO A 1 91 ? -9.914 8.055 -21.766 1 97.62 91 PRO A O 1
ATOM 661 N N . ALA A 1 92 ? -9.625 7.273 -23.766 1 96.62 92 ALA A N 1
ATOM 662 C CA . ALA A 1 92 ? -10.016 8.523 -24.422 1 96.62 92 ALA A CA 1
ATOM 663 C C . ALA A 1 92 ? -11.516 8.781 -24.25 1 96.62 92 ALA A C 1
ATOM 665 O O . ALA A 1 92 ? -11.977 9.906 -24.422 1 96.62 92 ALA A O 1
ATOM 666 N N . HIS A 1 93 ? -12.273 7.715 -23.891 1 95.75 93 HIS A N 1
ATOM 667 C CA . HIS A 1 93 ? -13.727 7.867 -23.953 1 95.75 93 HIS A CA 1
ATOM 668 C C . HIS A 1 93 ? -14.359 7.578 -22.594 1 95.75 93 HIS A C 1
ATOM 670 O O . HIS A 1 93 ? -15.586 7.664 -22.453 1 95.75 93 HIS A O 1
ATOM 676 N N . TRP A 1 94 ? -13.578 7.207 -21.609 1 97.56 94 TRP A N 1
ATOM 677 C CA . TRP A 1 94 ? -14.203 6.91 -20.328 1 97.56 94 TRP A CA 1
ATOM 678 C C . TRP A 1 94 ? -14.203 8.141 -19.422 1 97.56 94 TRP A C 1
ATOM 680 O O . TRP A 1 94 ? -13.633 9.18 -19.781 1 97.56 94 TRP A O 1
ATOM 690 N N . ASP A 1 95 ? -15.016 8.18 -18.406 1 98.19 95 ASP A N 1
ATOM 691 C CA . ASP A 1 95 ? -14.953 9.172 -17.328 1 98.19 95 ASP A CA 1
ATOM 692 C C . ASP A 1 95 ? -13.82 8.867 -16.359 1 98.19 95 ASP A C 1
ATOM 694 O O . ASP A 1 95 ? -13.977 8.047 -15.461 1 98.19 95 ASP A O 1
ATOM 698 N N . GLY A 1 96 ? -12.727 9.57 -16.484 1 98.5 96 GLY A N 1
ATOM 699 C CA . GLY A 1 96 ? -11.523 9.289 -15.719 1 98.5 96 GLY A CA 1
ATOM 700 C C . GLY A 1 96 ? -11.742 9.359 -14.219 1 98.5 96 GLY A C 1
ATOM 701 O O . GLY A 1 96 ? -11.062 8.664 -13.453 1 98.5 96 GLY A O 1
ATOM 702 N N . ALA A 1 97 ? -12.711 10.164 -13.797 1 98.44 97 ALA A N 1
ATOM 703 C CA . ALA A 1 97 ? -12.992 10.352 -12.375 1 98.44 97 ALA A CA 1
ATOM 704 C C . ALA A 1 97 ? -13.609 9.094 -11.773 1 98.44 97 ALA A C 1
ATOM 706 O O . ALA A 1 97 ? -13.648 8.945 -10.547 1 98.44 97 ALA A O 1
ATOM 707 N N . ARG A 1 98 ? -14.07 8.188 -12.617 1 98.62 98 ARG A N 1
ATOM 708 C CA . ARG A 1 98 ? -14.742 6.98 -12.156 1 98.62 98 ARG A CA 1
ATOM 709 C C . ARG A 1 98 ? -13.883 5.746 -12.414 1 98.62 98 ARG A C 1
ATOM 711 O O . ARG A 1 98 ? -14.383 4.621 -12.406 1 98.62 98 ARG A O 1
ATOM 718 N N . VAL A 1 99 ? -12.609 5.938 -12.734 1 98.88 99 VAL A N 1
ATOM 719 C CA . VAL A 1 99 ? -11.656 4.844 -12.93 1 98.88 99 VAL A CA 1
ATOM 720 C C . VAL A 1 99 ? -10.625 4.848 -11.805 1 98.88 99 VAL A C 1
ATOM 722 O O . VAL A 1 99 ? -9.891 5.82 -11.625 1 98.88 99 VAL A O 1
ATOM 725 N N . ALA A 1 100 ? -10.594 3.773 -11.023 1 98.94 100 ALA A N 1
ATOM 726 C CA . ALA A 1 100 ? -9.617 3.609 -9.953 1 98.94 100 ALA A CA 1
ATOM 727 C C . ALA A 1 100 ? -8.414 2.795 -10.43 1 98.94 100 ALA A C 1
ATOM 729 O O . ALA A 1 100 ? -8.539 1.982 -11.352 1 98.94 100 ALA A O 1
ATOM 730 N N . VAL A 1 101 ? -7.281 3.033 -9.898 1 98.94 101 VAL A N 1
ATOM 731 C CA . VAL A 1 101 ? -6.07 2.262 -10.156 1 98.94 101 VAL A CA 1
ATOM 732 C C . VAL A 1 101 ? -5.492 1.75 -8.836 1 98.94 101 VAL A C 1
ATOM 734 O O . VAL A 1 101 ? -5.078 2.541 -7.988 1 98.94 101 VAL A O 1
ATOM 737 N N . VAL A 1 102 ? -5.484 0.418 -8.609 1 98.94 102 VAL A N 1
ATOM 738 C CA . VAL A 1 102 ? -4.988 -0.208 -7.395 1 98.94 102 VAL A CA 1
ATOM 739 C C . VAL A 1 102 ? -3.926 -1.248 -7.742 1 98.94 102 VAL A C 1
ATOM 741 O O . VAL A 1 102 ? -4.25 -2.389 -8.078 1 98.94 102 VAL A O 1
ATOM 744 N N . VAL A 1 103 ? -2.656 -0.887 -7.586 1 98.94 103 VAL A N 1
ATOM 745 C CA . VAL A 1 103 ? -1.567 -1.757 -8.023 1 98.94 103 VAL A CA 1
ATOM 746 C C . VAL A 1 103 ? -0.585 -1.97 -6.871 1 98.94 103 VAL A C 1
ATOM 748 O O . VAL A 1 103 ? 0.167 -1.061 -6.512 1 98.94 103 VAL A O 1
ATOM 751 N N . GLY A 1 104 ? -0.544 -3.209 -6.332 1 98.81 104 GLY A N 1
ATOM 752 C CA . GLY A 1 104 ? 0.284 -3.547 -5.188 1 98.81 104 GLY A CA 1
ATOM 753 C C . GLY A 1 104 ? 1.722 -3.854 -5.559 1 98.81 104 GLY A C 1
ATOM 754 O O . GLY A 1 104 ? 2.029 -4.082 -6.73 1 98.81 104 GLY A O 1
ATOM 755 N N . THR A 1 105 ? 2.59 -3.805 -4.609 1 98.62 105 THR A N 1
ATOM 756 C CA . THR A 1 105 ? 3.988 -4.211 -4.684 1 98.62 105 THR A CA 1
ATOM 757 C C . THR A 1 105 ? 4.531 -4.531 -3.293 1 98.62 105 THR A C 1
ATOM 759 O O . THR A 1 105 ? 3.982 -4.074 -2.287 1 98.62 105 THR A O 1
ATOM 762 N N . SER A 1 106 ? 5.539 -5.375 -3.268 1 97.88 106 SER A N 1
ATOM 763 C CA . SER A 1 106 ? 6.148 -5.73 -1.99 1 97.88 106 SER A CA 1
ATOM 764 C C . SER A 1 106 ? 7.355 -4.848 -1.692 1 97.88 106 SER A C 1
ATOM 766 O O . SER A 1 106 ? 7.613 -4.504 -0.536 1 97.88 106 SER A O 1
ATOM 768 N N . SER A 1 107 ? 8.094 -4.453 -2.77 1 97.12 107 SER A N 1
ATOM 769 C CA . SER A 1 107 ? 9.383 -3.816 -2.518 1 97.12 107 SER A CA 1
ATOM 770 C C . SER A 1 107 ? 9.484 -2.469 -3.223 1 97.12 107 SER A C 1
ATOM 772 O O . SER A 1 107 ? 10.438 -1.717 -3.002 1 97.12 107 SER A O 1
ATOM 774 N N . GLY A 1 108 ? 8.531 -2.189 -4.02 1 96.62 108 GLY A N 1
ATOM 775 C CA . GLY A 1 108 ? 8.523 -0.912 -4.715 1 96.62 108 GLY A CA 1
ATOM 776 C C . GLY A 1 108 ? 9.773 -0.67 -5.535 1 96.62 108 GLY A C 1
ATOM 777 O O . GLY A 1 108 ? 10.219 -1.554 -6.27 1 96.62 108 GLY A O 1
ATOM 778 N N . GLY A 1 109 ? 10.328 0.522 -5.492 1 96.62 109 GLY A N 1
ATOM 779 C CA . GLY A 1 109 ? 11.469 0.942 -6.285 1 96.62 109 GLY A CA 1
ATOM 780 C C . GLY A 1 109 ? 12.797 0.619 -5.633 1 96.62 109 GLY A C 1
ATOM 781 O O . GLY A 1 109 ? 13.805 1.275 -5.906 1 96.62 109 GLY A O 1
ATOM 782 N N . SER A 1 110 ? 12.859 -0.416 -4.805 1 97.31 110 SER A N 1
ATOM 783 C CA . SER A 1 110 ? 14.008 -0.717 -3.965 1 97.31 110 SER A CA 1
ATOM 784 C C . SER A 1 110 ? 15.258 -0.951 -4.805 1 97.31 110 SER A C 1
ATOM 786 O O . SER A 1 110 ? 16.359 -0.574 -4.402 1 97.31 110 SER A O 1
ATOM 788 N N . ALA A 1 111 ? 15.062 -1.598 -5.984 1 96.5 111 ALA A N 1
ATOM 789 C CA . ALA A 1 111 ? 16.219 -1.864 -6.836 1 96.5 111 ALA A CA 1
ATOM 790 C C . ALA A 1 111 ? 16.922 -0.568 -7.234 1 96.5 111 ALA A C 1
ATOM 792 O O . ALA A 1 111 ? 18.125 -0.416 -7.02 1 96.5 111 ALA A O 1
ATOM 793 N N . GLY A 1 112 ? 16.125 0.36 -7.773 1 96.19 112 GLY A N 1
ATOM 794 C CA . GLY A 1 112 ? 16.688 1.637 -8.172 1 96.19 112 GLY A CA 1
ATOM 795 C C . GLY A 1 112 ? 17.203 2.461 -7.004 1 96.19 112 GLY A C 1
ATOM 796 O O . GLY A 1 112 ? 18.234 3.135 -7.113 1 96.19 112 GLY A O 1
ATOM 797 N N . LEU A 1 113 ? 16.5 2.406 -5.91 1 96.94 113 LEU A N 1
ATOM 798 C CA . LEU A 1 113 ? 16.875 3.193 -4.738 1 96.94 113 LEU A CA 1
ATOM 799 C C . LEU A 1 113 ? 18.234 2.758 -4.191 1 96.94 113 LEU A C 1
ATOM 801 O O . LEU A 1 113 ? 19.062 3.598 -3.842 1 96.94 113 LEU A O 1
ATOM 805 N N . THR A 1 114 ? 18.453 1.454 -4.059 1 97.44 114 THR A N 1
ATOM 806 C CA . THR A 1 114 ? 19.719 0.954 -3.523 1 97.44 114 THR A CA 1
ATOM 807 C C . THR A 1 114 ? 20.859 1.236 -4.492 1 97.44 114 THR A C 1
ATOM 809 O O . THR A 1 114 ? 22 1.48 -4.066 1 97.44 114 THR A O 1
ATOM 812 N N . GLU A 1 115 ? 20.547 1.181 -5.785 1 96.56 115 GLU A N 1
ATOM 813 C CA . GLU A 1 115 ? 21.531 1.597 -6.77 1 96.56 115 GLU A CA 1
ATOM 814 C C . GLU A 1 115 ? 21.953 3.051 -6.555 1 96.56 115 GLU A C 1
ATOM 816 O O . GLU A 1 115 ? 23.141 3.383 -6.637 1 96.56 115 GLU A O 1
ATOM 821 N N . GLN A 1 116 ? 20.984 3.9 -6.312 1 97 116 GLN A N 1
ATOM 822 C CA . GLN A 1 116 ? 21.25 5.312 -6.059 1 97 116 GLN A CA 1
ATOM 823 C C . GLN A 1 116 ? 22.078 5.492 -4.785 1 97 116 GLN A C 1
ATOM 825 O O . GLN A 1 116 ? 22.969 6.352 -4.73 1 97 116 GLN A O 1
ATOM 830 N N . ALA A 1 117 ? 21.766 4.734 -3.775 1 97.56 117 ALA A N 1
ATOM 831 C CA . ALA A 1 117 ? 22.5 4.832 -2.516 1 97.56 117 ALA A CA 1
ATOM 832 C C . ALA A 1 117 ? 23.969 4.477 -2.705 1 97.56 117 ALA A C 1
ATOM 834 O O . ALA A 1 117 ? 24.844 5.145 -2.16 1 97.56 117 ALA A O 1
ATOM 835 N N . VAL A 1 118 ? 24.234 3.443 -3.463 1 97.44 118 VAL A N 1
ATOM 836 C CA . VAL A 1 118 ? 25.594 3.016 -3.74 1 97.44 118 VAL A CA 1
ATOM 837 C C . VAL A 1 118 ? 26.297 4.062 -4.598 1 97.44 118 VAL A C 1
ATOM 839 O O . VAL A 1 118 ? 27.469 4.367 -4.379 1 97.44 118 VAL A O 1
ATOM 842 N N . ALA A 1 119 ? 25.562 4.594 -5.605 1 97.25 119 ALA A N 1
ATOM 843 C CA . ALA A 1 119 ? 26.125 5.645 -6.449 1 97.25 119 ALA A CA 1
ATOM 844 C C . ALA A 1 119 ? 26.516 6.867 -5.621 1 97.25 119 ALA A C 1
ATOM 846 O O . ALA A 1 119 ? 27.562 7.469 -5.836 1 97.25 119 ALA A O 1
ATOM 847 N N . LEU A 1 120 ? 25.625 7.238 -4.727 1 96.94 120 LEU A N 1
ATOM 848 C CA . LEU A 1 120 ? 25.891 8.359 -3.836 1 96.94 120 LEU A CA 1
ATOM 849 C C . LEU A 1 120 ? 27.156 8.117 -3.02 1 96.94 120 LEU A C 1
ATOM 851 O O . LEU A 1 120 ? 28 9.008 -2.889 1 96.94 120 LEU A O 1
ATOM 855 N N . GLU A 1 121 ? 27.266 6.93 -2.463 1 95.31 121 GLU A N 1
ATOM 856 C CA . GLU A 1 121 ? 28.406 6.551 -1.633 1 95.31 121 GLU A CA 1
ATOM 857 C C . GLU A 1 121 ? 29.703 6.566 -2.434 1 95.31 121 GLU A C 1
ATOM 859 O O . GLU A 1 121 ? 30.734 7.039 -1.949 1 95.31 121 GLU A O 1
ATOM 864 N N . ARG A 1 122 ? 29.656 6.141 -3.654 1 96 122 ARG A N 1
ATOM 865 C CA . ARG A 1 122 ? 30.859 5.949 -4.461 1 96 122 ARG A CA 1
ATOM 866 C C . ARG A 1 122 ? 31.297 7.254 -5.117 1 96 122 ARG A C 1
ATOM 868 O O . ARG A 1 122 ? 32.5 7.523 -5.234 1 96 122 ARG A O 1
ATOM 875 N N . ARG A 1 123 ? 30.312 8.023 -5.613 1 96.62 123 ARG A N 1
ATOM 876 C CA . ARG A 1 123 ? 30.672 9.062 -6.574 1 96.62 123 ARG A CA 1
ATOM 877 C C . ARG A 1 123 ? 30.094 10.414 -6.16 1 96.62 123 ARG A C 1
ATOM 879 O O . ARG A 1 123 ? 30.375 11.438 -6.793 1 96.62 123 ARG A O 1
ATOM 886 N N . GLY A 1 124 ? 29.312 10.453 -5.109 1 95.31 124 GLY A N 1
ATOM 887 C CA . GLY A 1 124 ? 28.797 11.711 -4.605 1 95.31 124 GLY A CA 1
ATOM 888 C C . GLY A 1 124 ? 27.438 12.07 -5.188 1 95.31 124 GLY A C 1
ATOM 889 O O . GLY A 1 124 ? 26.875 11.312 -5.984 1 95.31 124 GLY A O 1
ATOM 890 N N . PRO A 1 125 ? 26.844 13.164 -4.805 1 94.81 125 PRO A N 1
ATOM 891 C CA . PRO A 1 125 ? 25.469 13.555 -5.121 1 94.81 125 PRO A CA 1
ATOM 892 C C . PRO A 1 125 ? 25.234 13.703 -6.621 1 94.81 125 PRO A C 1
ATOM 894 O O . PRO A 1 125 ? 24.125 13.445 -7.105 1 94.81 125 PRO A O 1
ATOM 897 N N . GLU A 1 126 ? 26.188 14.094 -7.359 1 94.38 126 GLU A N 1
ATOM 898 C CA . GLU A 1 126 ? 26.031 14.352 -8.789 1 94.38 126 GLU A CA 1
ATOM 899 C C . GLU A 1 126 ? 25.766 13.055 -9.555 1 94.38 126 GLU A C 1
ATOM 901 O O . GLU A 1 126 ? 25.297 13.086 -10.688 1 94.38 126 GLU A O 1
ATOM 906 N N . ALA A 1 127 ? 26.094 11.945 -8.875 1 95.38 127 ALA A N 1
ATOM 907 C CA . ALA A 1 127 ? 25.906 10.648 -9.516 1 95.38 127 ALA A CA 1
ATOM 908 C C . ALA A 1 127 ? 24.484 10.133 -9.305 1 95.38 127 ALA A C 1
ATOM 910 O O . ALA A 1 127 ? 24.094 9.109 -9.867 1 95.38 127 ALA A O 1
ATOM 911 N N . THR A 1 128 ? 23.672 10.812 -8.492 1 94.5 128 THR A N 1
ATOM 912 C CA . THR A 1 128 ? 22.312 10.398 -8.227 1 94.5 128 THR A CA 1
ATOM 913 C C . THR A 1 128 ? 21.344 11.117 -9.164 1 94.5 128 THR A C 1
ATOM 915 O O . THR A 1 128 ? 21.656 12.188 -9.688 1 94.5 128 THR A O 1
ATOM 918 N N . SER A 1 129 ? 20.234 10.492 -9.438 1 91.81 129 SER A N 1
ATOM 919 C CA . SER A 1 129 ? 19.219 11.047 -10.328 1 91.81 129 SER A CA 1
ATOM 920 C C . SER A 1 129 ? 18.359 12.086 -9.609 1 91.81 129 SER A C 1
ATOM 922 O O . SER A 1 129 ? 17.969 11.883 -8.461 1 91.81 129 SER A O 1
ATOM 924 N N . PRO A 1 130 ? 18.016 13.203 -10.32 1 88.62 130 PRO A N 1
ATOM 925 C CA . PRO A 1 130 ? 17.078 14.164 -9.742 1 88.62 130 PRO A CA 1
ATOM 926 C C . PRO A 1 130 ? 15.695 13.562 -9.516 1 88.62 130 PRO A C 1
ATOM 928 O O . PRO A 1 130 ? 14.922 14.078 -8.695 1 88.62 130 PRO A O 1
ATOM 931 N N . SER A 1 131 ? 15.359 12.469 -10.25 1 89.19 131 SER A N 1
ATOM 932 C CA . SER A 1 131 ? 14.078 11.797 -10.102 1 89.19 131 SER A CA 1
ATOM 933 C C . SER A 1 131 ? 14.172 10.625 -9.125 1 89.19 131 SER A C 1
ATOM 935 O O . SER A 1 131 ? 13.227 9.852 -8.984 1 89.19 131 SER A O 1
ATOM 937 N N . GLY A 1 132 ? 15.312 10.578 -8.445 1 90 132 GLY A N 1
ATOM 938 C CA . GLY A 1 132 ? 15.586 9.438 -7.582 1 90 132 GLY A CA 1
ATOM 939 C C . GLY A 1 132 ? 14.625 9.336 -6.41 1 90 132 GLY A C 1
ATOM 940 O O . GLY A 1 132 ? 14.414 8.25 -5.867 1 90 132 GLY A O 1
ATOM 941 N N . ILE A 1 133 ? 13.984 10.43 -5.996 1 89.69 133 ILE A N 1
ATOM 942 C CA . ILE A 1 133 ? 13.086 10.43 -4.852 1 89.69 133 ILE A CA 1
ATOM 943 C C . ILE A 1 133 ? 11.867 9.555 -5.152 1 89.69 133 ILE A C 1
ATOM 945 O O . ILE A 1 133 ? 11.281 8.961 -4.246 1 89.69 133 ILE A O 1
ATOM 949 N N . LEU A 1 134 ? 11.523 9.414 -6.434 1 92.12 134 LEU A N 1
ATOM 950 C CA . LEU A 1 134 ? 10.352 8.641 -6.824 1 92.12 134 LEU A CA 1
ATOM 951 C C . LEU A 1 134 ? 10.578 7.152 -6.582 1 92.12 134 LEU A C 1
ATOM 953 O O . LEU A 1 134 ? 9.617 6.387 -6.457 1 92.12 134 LEU A O 1
ATOM 957 N N . LEU A 1 135 ? 11.805 6.766 -6.453 1 92.94 135 LEU A N 1
ATOM 958 C CA . LEU A 1 135 ? 12.156 5.371 -6.199 1 92.94 135 LEU A CA 1
ATOM 959 C C . LEU A 1 135 ? 11.812 4.98 -4.766 1 92.94 135 LEU A C 1
ATOM 961 O O . LEU A 1 135 ? 11.742 3.793 -4.441 1 92.94 135 LEU A O 1
ATOM 965 N N . THR A 1 136 ? 11.562 5.98 -3.904 1 92.81 136 THR A N 1
ATOM 966 C CA . THR A 1 136 ? 11.203 5.703 -2.518 1 92.81 136 THR A CA 1
ATOM 967 C C . THR A 1 136 ? 9.703 5.469 -2.385 1 92.81 136 THR A C 1
ATOM 969 O O . THR A 1 136 ? 9.219 5.098 -1.313 1 92.81 136 THR A O 1
ATOM 972 N N . ILE A 1 137 ? 8.945 5.672 -3.447 1 95.62 137 ILE A N 1
ATOM 973 C CA . ILE A 1 137 ? 7.484 5.699 -3.379 1 95.62 137 ILE A CA 1
ATOM 974 C C . ILE A 1 137 ? 6.91 4.492 -4.117 1 95.62 137 ILE A C 1
ATOM 976 O O . ILE A 1 137 ? 6.781 4.512 -5.344 1 95.62 137 ILE A O 1
ATOM 980 N N . PRO A 1 138 ? 6.41 3.527 -3.381 1 97.19 138 PRO A N 1
ATOM 981 C CA . PRO A 1 138 ? 5.941 2.273 -3.973 1 97.19 138 PRO A CA 1
ATOM 982 C C . PRO A 1 138 ? 4.703 2.457 -4.844 1 97.19 138 PRO A C 1
ATOM 984 O O . PRO A 1 138 ? 4.375 1.584 -5.652 1 97.19 138 PRO A O 1
ATOM 987 N N . SER A 1 139 ? 4.027 3.592 -4.762 1 97.88 139 SER A N 1
ATOM 988 C CA . SER A 1 139 ? 2.748 3.758 -5.449 1 97.88 139 SER A CA 1
ATOM 989 C C . SER A 1 139 ? 2.945 4.289 -6.863 1 97.88 139 SER A C 1
ATOM 991 O O . SER A 1 139 ? 1.975 4.574 -7.566 1 97.88 139 SER A O 1
ATOM 993 N N . MET A 1 140 ? 4.168 4.344 -7.371 1 97.56 140 MET A N 1
ATOM 994 C CA . MET A 1 140 ? 4.457 4.945 -8.672 1 97.56 140 MET A CA 1
ATOM 995 C C . MET A 1 140 ? 3.811 4.145 -9.797 1 97.56 140 MET A C 1
ATOM 997 O O . MET A 1 140 ? 3.371 4.715 -10.797 1 97.56 140 MET A O 1
ATOM 1001 N N . PRO A 1 141 ? 3.721 2.779 -9.703 1 98.5 141 PRO A N 1
ATOM 1002 C CA . PRO A 1 141 ? 3.002 2.068 -10.766 1 98.5 141 PRO A CA 1
ATOM 1003 C C . PRO A 1 141 ? 1.561 2.549 -10.922 1 98.5 141 PRO A C 1
ATOM 1005 O O . PRO A 1 141 ? 1.1 2.768 -12.047 1 98.5 141 PRO A O 1
ATOM 1008 N N . ALA A 1 142 ? 0.865 2.719 -9.828 1 98.75 142 ALA A N 1
ATOM 1009 C CA . ALA A 1 142 ? -0.51 3.209 -9.875 1 98.75 142 ALA A CA 1
ATOM 1010 C C . ALA A 1 142 ? -0.565 4.621 -10.453 1 98.75 142 ALA A C 1
ATOM 1012 O O . ALA A 1 142 ? -1.452 4.938 -11.25 1 98.75 142 ALA A O 1
ATOM 1013 N N . ALA A 1 143 ? 0.373 5.469 -10.062 1 97.69 143 ALA A N 1
ATOM 1014 C CA . ALA A 1 143 ? 0.422 6.848 -10.539 1 97.69 143 ALA A CA 1
ATOM 1015 C C . ALA A 1 143 ? 0.665 6.898 -12.047 1 97.69 143 ALA A C 1
ATOM 1017 O O . ALA A 1 143 ? -0.005 7.641 -12.766 1 97.69 143 ALA A O 1
ATOM 1018 N N . GLU A 1 144 ? 1.661 6.121 -12.523 1 97.62 144 GLU A N 1
ATOM 1019 C CA . GLU A 1 144 ? 2.027 6.133 -13.938 1 97.62 144 GLU A CA 1
ATOM 1020 C C . GLU A 1 144 ? 0.913 5.551 -14.797 1 97.62 144 GLU A C 1
ATOM 1022 O O . GLU A 1 144 ? 0.666 6.027 -15.906 1 97.62 144 GLU A O 1
ATOM 1027 N N . ILE A 1 145 ? 0.273 4.488 -14.305 1 98.62 145 ILE A N 1
ATOM 1028 C CA . ILE A 1 145 ? -0.876 3.939 -15.016 1 98.62 145 ILE A CA 1
ATOM 1029 C C . ILE A 1 145 ? -1.986 4.984 -15.086 1 98.62 145 ILE A C 1
ATOM 1031 O O . ILE A 1 145 ? -2.619 5.16 -16.125 1 98.62 145 ILE A O 1
ATOM 1035 N N . ALA A 1 146 ? -2.264 5.691 -13.969 1 98.5 146 ALA A N 1
ATOM 1036 C CA . ALA A 1 146 ? -3.285 6.738 -13.953 1 98.5 146 ALA A CA 1
ATOM 1037 C C . ALA A 1 146 ? -2.986 7.812 -14.992 1 98.5 146 ALA A C 1
ATOM 1039 O O . ALA A 1 146 ? -3.891 8.273 -15.688 1 98.5 146 ALA A O 1
ATOM 1040 N N . ILE A 1 147 ? -1.729 8.219 -15.07 1 96.81 147 ILE A N 1
ATOM 1041 C CA . ILE A 1 147 ? -1.309 9.234 -16.031 1 96.81 147 ILE A CA 1
ATOM 1042 C C . ILE A 1 147 ? -1.571 8.75 -17.453 1 96.81 147 ILE A C 1
ATOM 1044 O O . ILE A 1 147 ? -2.193 9.461 -18.25 1 96.81 147 ILE A O 1
ATOM 1048 N N . GLN A 1 148 ? -1.163 7.523 -17.719 1 95.94 148 GLN A N 1
ATOM 1049 C CA . GLN A 1 148 ? -1.271 6.988 -19.078 1 95.94 148 GLN A CA 1
ATOM 1050 C C . GLN A 1 148 ? -2.729 6.746 -19.453 1 95.94 148 GLN A C 1
ATOM 1052 O O . GLN A 1 148 ? -3.105 6.895 -20.625 1 95.94 148 GLN A O 1
ATOM 1057 N N . MET A 1 149 ? -3.543 6.402 -18.453 1 97.81 149 MET A N 1
ATOM 1058 C CA . MET A 1 149 ? -4.926 6.016 -18.703 1 97.81 149 MET A CA 1
ATOM 1059 C C . MET A 1 149 ? -5.871 7.188 -18.469 1 97.81 149 MET A C 1
ATOM 1061 O O . MET A 1 149 ? -7.086 7.055 -18.625 1 97.81 149 MET A O 1
ATOM 1065 N N . LYS A 1 150 ? -5.355 8.289 -18.062 1 97.62 150 LYS A N 1
ATOM 1066 C CA . LYS A 1 150 ? -6.176 9.453 -17.719 1 97.62 150 LYS A CA 1
ATOM 1067 C C . LYS A 1 150 ? -7.223 9.102 -16.672 1 97.62 150 LYS A C 1
ATOM 1069 O O . LYS A 1 150 ? -8.383 9.484 -16.797 1 97.62 150 LYS A O 1
ATOM 1074 N N . ALA A 1 151 ? -6.824 8.25 -15.789 1 98.69 151 ALA A N 1
ATOM 1075 C CA . ALA A 1 151 ? -7.676 7.844 -14.672 1 98.69 151 ALA A CA 1
ATOM 1076 C C . ALA A 1 151 ? -7.516 8.789 -13.484 1 98.69 151 ALA A C 1
ATOM 1078 O O . ALA A 1 151 ? -6.477 8.797 -12.82 1 98.69 151 ALA A O 1
ATOM 1079 N N . THR A 1 152 ? -8.547 9.562 -13.156 1 98.56 152 THR A N 1
ATOM 1080 C CA . THR A 1 152 ? -8.398 10.586 -12.125 1 98.56 152 THR A CA 1
ATOM 1081 C C . THR A 1 152 ? -9.172 10.195 -10.867 1 98.56 152 THR A C 1
ATOM 1083 O O . THR A 1 152 ? -9.328 11.008 -9.953 1 98.56 152 THR A O 1
ATOM 1086 N N . GLY A 1 153 ? -9.711 8.945 -10.797 1 98.75 153 GLY A N 1
ATOM 1087 C CA . GLY A 1 153 ? -10.281 8.406 -9.57 1 98.75 153 GLY A CA 1
ATOM 1088 C C . GLY A 1 153 ? -9.234 8.023 -8.539 1 98.75 153 GLY A C 1
ATOM 1089 O O . GLY A 1 153 ? -8.062 8.383 -8.68 1 98.75 153 GLY A O 1
ATOM 1090 N N . PRO A 1 154 ? -9.664 7.332 -7.523 1 98.56 154 PRO A N 1
ATOM 1091 C CA . PRO A 1 154 ? -8.719 6.922 -6.488 1 98.56 154 PRO A CA 1
ATOM 1092 C C . PRO A 1 154 ? -7.625 5.996 -7.02 1 98.56 154 PRO A C 1
ATOM 1094 O O . PRO A 1 154 ? -7.898 5.133 -7.855 1 98.56 154 PRO A O 1
ATOM 1097 N N . SER A 1 155 ? -6.418 6.156 -6.598 1 98.5 155 SER A N 1
ATOM 1098 C CA . SER A 1 155 ? -5.309 5.262 -6.91 1 98.5 155 SER A CA 1
ATOM 1099 C C . SER A 1 155 ? -4.434 5.02 -5.684 1 98.5 155 SER A C 1
ATOM 1101 O O . SER A 1 155 ? -4.223 5.93 -4.875 1 98.5 155 SER A O 1
ATOM 1103 N N . LEU A 1 156 ? -4.004 3.832 -5.461 1 98.81 156 LEU A N 1
ATOM 1104 C CA . LEU A 1 156 ? -3.148 3.496 -4.328 1 98.81 156 LEU A CA 1
ATOM 1105 C C . LEU A 1 156 ? -2.379 2.209 -4.594 1 98.81 156 LEU A C 1
ATOM 1107 O O . LEU A 1 156 ? -2.658 1.5 -5.562 1 98.81 156 LEU A O 1
ATOM 1111 N N . ALA A 1 157 ? -1.378 1.948 -3.799 1 98.88 157 ALA A N 1
ATOM 1112 C CA . ALA A 1 157 ? -0.62 0.699 -3.807 1 98.88 157 ALA A CA 1
ATOM 1113 C C . ALA A 1 157 ? -0.68 0.013 -2.443 1 98.88 157 ALA A C 1
ATOM 1115 O O . ALA A 1 157 ? 0.062 0.374 -1.527 1 98.88 157 ALA A O 1
ATOM 1116 N N . PRO A 1 158 ? -1.512 -1.03 -2.324 1 98.81 158 PRO A N 1
ATOM 1117 C CA . PRO A 1 158 ? -1.469 -1.792 -1.073 1 98.81 158 PRO A CA 1
ATOM 1118 C C . PRO A 1 158 ? -0.284 -2.754 -1.009 1 98.81 158 PRO A C 1
ATOM 1120 O O . PRO A 1 158 ? 0.091 -3.346 -2.023 1 98.81 158 PRO A O 1
ATOM 1123 N N . CYS A 1 159 ? 0.284 -2.842 0.153 1 98.75 159 CYS A N 1
ATOM 1124 C CA . CYS A 1 159 ? 1.38 -3.781 0.362 1 98.75 159 CYS A CA 1
ATOM 1125 C C . CYS A 1 159 ? 1.041 -4.781 1.461 1 98.75 159 CYS A C 1
ATOM 1127 O O . CYS A 1 159 ? 0.656 -4.391 2.564 1 98.75 159 CYS A O 1
ATOM 1129 N N . THR A 1 160 ? 1.158 -6.043 1.138 1 98.5 160 THR A N 1
ATOM 1130 C CA . THR A 1 160 ? 1.127 -7.168 2.064 1 98.5 160 THR A CA 1
ATOM 1131 C C . THR A 1 160 ? 2.164 -8.219 1.677 1 98.5 160 THR A C 1
ATOM 1133 O O . THR A 1 160 ? 1.866 -9.414 1.663 1 98.5 160 THR A O 1
ATOM 1136 N N . ALA A 1 161 ? 3.281 -7.793 1.289 1 97.5 161 ALA A N 1
ATOM 1137 C CA . ALA A 1 161 ? 4.371 -8.656 0.84 1 97.5 161 ALA A CA 1
ATOM 1138 C C . ALA A 1 161 ? 3.934 -9.523 -0.338 1 97.5 161 ALA A C 1
ATOM 1140 O O . ALA A 1 161 ? 3.441 -9.008 -1.346 1 97.5 161 ALA A O 1
ATOM 1141 N N . CYS A 1 162 ? 4.055 -10.852 -0.215 1 97.88 162 CYS A N 1
ATOM 1142 C CA . CYS A 1 162 ? 3.822 -11.766 -1.332 1 97.88 162 CYS A CA 1
ATOM 1143 C C . CYS A 1 162 ? 2.338 -11.844 -1.669 1 97.88 162 CYS A C 1
ATOM 1145 O O . CYS A 1 162 ? 1.967 -12.305 -2.748 1 97.88 162 CYS A O 1
ATOM 1147 N N . SER A 1 163 ? 1.475 -11.359 -0.837 1 98.56 163 SER A N 1
ATOM 1148 C CA . SER A 1 163 ? 0.037 -11.43 -1.075 1 98.56 163 SER A CA 1
ATOM 1149 C C . SER A 1 163 ? -0.506 -10.102 -1.597 1 98.56 163 SER A C 1
ATOM 1151 O O . SER A 1 163 ? -1.722 -9.93 -1.709 1 98.56 163 SER A O 1
ATOM 1153 N N . SER A 1 164 ? 0.361 -9.188 -1.942 1 98.88 164 SER A N 1
ATOM 1154 C CA . SER A 1 164 ? -0.02 -7.832 -2.332 1 98.88 164 SER A CA 1
ATOM 1155 C C . SER A 1 164 ? -0.961 -7.848 -3.531 1 98.88 164 SER A C 1
ATOM 1157 O O . SER A 1 164 ? -1.87 -7.02 -3.623 1 98.88 164 SER A O 1
ATOM 1159 N N . GLY A 1 165 ? -0.715 -8.742 -4.449 1 98.88 165 GLY A N 1
ATOM 1160 C CA . GLY A 1 165 ? -1.558 -8.812 -5.633 1 98.88 165 GLY A CA 1
ATOM 1161 C C . GLY A 1 165 ? -3.01 -9.117 -5.316 1 98.88 165 GLY A C 1
ATOM 1162 O O . GLY A 1 165 ? -3.914 -8.445 -5.812 1 98.88 165 GLY A O 1
ATOM 1163 N N . VAL A 1 166 ? -3.264 -10.125 -4.473 1 98.94 166 VAL A N 1
ATOM 1164 C CA . VAL A 1 166 ? -4.629 -10.484 -4.094 1 98.94 166 VAL A CA 1
ATOM 1165 C C . VAL A 1 166 ? -5.238 -9.367 -3.248 1 98.94 166 VAL A C 1
ATOM 1167 O O . VAL A 1 166 ? -6.422 -9.055 -3.387 1 98.94 166 VAL A O 1
ATOM 1170 N N . THR A 1 167 ? -4.422 -8.766 -2.41 1 98.88 167 THR A N 1
ATOM 1171 C CA . THR A 1 167 ? -4.883 -7.637 -1.61 1 98.88 167 THR A CA 1
ATOM 1172 C C . THR A 1 167 ? -5.34 -6.492 -2.508 1 98.88 167 THR A C 1
ATOM 1174 O O . THR A 1 167 ? -6.367 -5.867 -2.246 1 98.88 167 THR A O 1
ATOM 1177 N N . ALA A 1 168 ? -4.574 -6.219 -3.549 1 98.94 168 ALA A N 1
ATOM 1178 C CA . ALA A 1 168 ? -4.934 -5.152 -4.477 1 98.94 168 ALA A CA 1
ATOM 1179 C C . ALA A 1 168 ? -6.273 -5.438 -5.152 1 98.94 168 ALA A C 1
ATOM 1181 O O . ALA A 1 168 ? -7.113 -4.543 -5.281 1 98.94 168 ALA A O 1
ATOM 1182 N N . LEU A 1 169 ? -6.488 -6.633 -5.57 1 98.94 169 LEU A N 1
ATOM 1183 C CA . LEU A 1 169 ? -7.738 -7.02 -6.215 1 98.94 169 LEU A CA 1
ATOM 1184 C C . LEU A 1 169 ? -8.906 -6.914 -5.238 1 98.94 169 LEU A C 1
ATOM 1186 O O . LEU A 1 169 ? -10 -6.488 -5.621 1 98.94 169 LEU A O 1
ATOM 1190 N N . SER A 1 170 ? -8.656 -7.281 -3.99 1 98.81 170 SER A N 1
ATOM 1191 C CA . SER A 1 170 ? -9.68 -7.199 -2.957 1 98.81 170 SER A CA 1
ATOM 1192 C C . SER A 1 170 ? -10.07 -5.75 -2.682 1 98.81 170 SER A C 1
ATOM 1194 O O . SER A 1 170 ? -11.258 -5.43 -2.592 1 98.81 170 SER A O 1
ATOM 1196 N N . VAL A 1 171 ? -9.102 -4.875 -2.559 1 98.88 171 VAL A N 1
ATOM 1197 C CA . VAL A 1 171 ? -9.352 -3.457 -2.305 1 98.88 171 VAL A CA 1
ATOM 1198 C C . VAL A 1 171 ? -10.125 -2.852 -3.475 1 98.88 171 VAL A C 1
ATOM 1200 O O . VAL A 1 171 ? -11.07 -2.086 -3.271 1 98.88 171 VAL A O 1
ATOM 1203 N N . ALA A 1 172 ? -9.711 -3.189 -4.676 1 98.88 172 ALA A N 1
ATOM 1204 C CA . ALA A 1 172 ? -10.391 -2.691 -5.867 1 98.88 172 ALA A CA 1
ATOM 1205 C C . ALA A 1 172 ? -11.844 -3.152 -5.902 1 98.88 172 ALA A C 1
ATOM 1207 O O . ALA A 1 172 ? -12.742 -2.377 -6.246 1 98.88 172 ALA A O 1
ATOM 1208 N N . ARG A 1 173 ? -12.062 -4.375 -5.59 1 98.38 173 ARG A N 1
ATOM 1209 C CA . ARG A 1 173 ? -13.422 -4.906 -5.523 1 98.38 173 ARG A CA 1
ATOM 1210 C C . ARG A 1 173 ? -14.273 -4.113 -4.539 1 98.38 173 ARG A C 1
ATOM 1212 O O . ARG A 1 173 ? -15.438 -3.809 -4.82 1 98.38 173 ARG A O 1
ATOM 1219 N N . ASP A 1 174 ? -13.734 -3.828 -3.352 1 97.75 174 ASP A N 1
ATOM 1220 C CA . ASP A 1 174 ? -14.469 -3.074 -2.338 1 97.75 174 ASP A CA 1
ATOM 1221 C C . ASP A 1 174 ? -14.812 -1.674 -2.84 1 97.75 174 ASP A C 1
ATOM 1223 O O . ASP A 1 174 ? -15.898 -1.16 -2.562 1 97.75 174 ASP A O 1
ATOM 1227 N N . MET A 1 175 ? -13.875 -1.025 -3.582 1 98.19 175 MET A N 1
ATOM 1228 C CA . MET A 1 175 ? -14.141 0.295 -4.148 1 98.19 175 MET A CA 1
ATOM 1229 C C . MET A 1 175 ? -15.312 0.244 -5.125 1 98.19 175 MET A C 1
ATOM 1231 O O . MET A 1 175 ? -16.156 1.147 -5.141 1 98.19 175 MET A O 1
ATOM 1235 N N . LEU A 1 176 ? -15.336 -0.786 -5.918 1 98.25 176 LEU A N 1
ATOM 1236 C CA . LEU A 1 176 ? -16.438 -0.977 -6.852 1 98.25 176 LEU A CA 1
ATOM 1237 C C . LEU A 1 176 ? -17.75 -1.213 -6.102 1 98.25 176 LEU A C 1
ATOM 1239 O O . LEU A 1 176 ? -18.781 -0.637 -6.453 1 98.25 176 LEU A O 1
ATOM 1243 N N . ALA A 1 177 ? -17.688 -2.049 -5.09 1 96.69 177 ALA A N 1
ATOM 1244 C CA . ALA A 1 177 ? -18.859 -2.404 -4.312 1 96.69 177 ALA A CA 1
ATOM 1245 C C . ALA A 1 177 ? -19.438 -1.188 -3.592 1 96.69 177 ALA A C 1
ATOM 1247 O O . ALA A 1 177 ? -20.656 -1.064 -3.432 1 96.69 177 ALA A O 1
ATOM 1248 N N . LEU A 1 178 ? -18.578 -0.279 -3.158 1 95.69 178 LEU A N 1
ATOM 1249 C CA . LEU A 1 178 ? -18.984 0.897 -2.396 1 95.69 178 LEU A CA 1
ATOM 1250 C C . LEU A 1 178 ? -19.312 2.059 -3.328 1 95.69 178 LEU A C 1
ATOM 1252 O O . LEU A 1 178 ? -19.672 3.145 -2.867 1 95.69 178 LEU A O 1
ATOM 1256 N N . GLY A 1 179 ? -19.172 1.875 -4.66 1 96.06 179 GLY A N 1
ATOM 1257 C CA . GLY A 1 179 ? -19.547 2.879 -5.645 1 96.06 179 GLY A CA 1
ATOM 1258 C C . GLY A 1 179 ? -18.516 3.992 -5.777 1 96.06 179 GLY A C 1
ATOM 1259 O O . GLY A 1 179 ? -18.828 5.059 -6.312 1 96.06 179 GLY A O 1
ATOM 1260 N N . GLN A 1 180 ? -17.297 3.746 -5.309 1 97.31 180 GLN A N 1
ATOM 1261 C CA . GLN A 1 180 ? -16.234 4.754 -5.359 1 97.31 180 GLN A CA 1
ATOM 1262 C C . GLN A 1 180 ? -15.664 4.883 -6.77 1 97.31 180 GLN A C 1
ATOM 1264 O O . GLN A 1 180 ? -15.016 5.879 -7.09 1 97.31 180 GLN A O 1
ATOM 1269 N N . CYS A 1 181 ? -15.844 3.883 -7.574 1 98.38 181 CYS A N 1
ATOM 1270 C CA . CYS A 1 181 ? -15.469 3.861 -8.984 1 98.38 181 CYS A CA 1
ATOM 1271 C C . CYS A 1 181 ? -16.375 2.939 -9.781 1 98.38 181 CYS A C 1
ATOM 1273 O O . CYS A 1 181 ? -17.203 2.221 -9.203 1 98.38 181 CYS A O 1
ATOM 1275 N N . ASP A 1 182 ? -16.312 3.012 -11.133 1 98.5 182 ASP A N 1
ATOM 1276 C CA . ASP A 1 182 ? -17.078 2.141 -12.023 1 98.5 182 ASP A CA 1
ATOM 1277 C C . ASP A 1 182 ? -16.172 1.131 -12.719 1 98.5 182 ASP A C 1
ATOM 1279 O O . ASP A 1 182 ? -16.625 0.068 -13.141 1 98.5 182 ASP A O 1
ATOM 1283 N N . ILE A 1 183 ? -14.922 1.49 -12.891 1 98.81 183 ILE A N 1
ATOM 1284 C CA . ILE A 1 183 ? -13.867 0.645 -13.438 1 98.81 183 ILE A CA 1
ATOM 1285 C C . ILE A 1 183 ? -12.656 0.661 -12.516 1 98.81 183 ILE A C 1
ATOM 1287 O O . ILE A 1 183 ? -12.281 1.712 -11.984 1 98.81 183 ILE A O 1
ATOM 1291 N N . ALA A 1 184 ? -12.086 -0.465 -12.281 1 98.94 184 ALA A N 1
ATOM 1292 C CA . ALA A 1 184 ? -10.844 -0.527 -11.523 1 98.94 184 ALA A CA 1
ATOM 1293 C C . ALA A 1 184 ? -9.758 -1.269 -12.297 1 98.94 184 ALA A C 1
ATOM 1295 O O . ALA A 1 184 ? -9.984 -2.381 -12.781 1 98.94 184 ALA A O 1
ATOM 1296 N N . ILE A 1 185 ? -8.656 -0.64 -12.523 1 99 185 ILE A N 1
ATOM 1297 C CA . ILE A 1 185 ? -7.43 -1.278 -12.992 1 99 185 ILE A CA 1
ATOM 1298 C C . ILE A 1 185 ? -6.605 -1.749 -11.797 1 99 185 ILE A C 1
ATOM 1300 O O . ILE A 1 185 ? -6.082 -0.931 -11.039 1 99 185 ILE A O 1
ATOM 1304 N N . ALA A 1 186 ? -6.52 -3.086 -11.594 1 98.94 186 ALA A N 1
ATOM 1305 C CA . ALA A 1 186 ? -6 -3.59 -10.328 1 98.94 186 ALA A CA 1
ATOM 1306 C C . ALA A 1 186 ? -5.078 -4.785 -10.547 1 98.94 186 ALA A C 1
ATOM 1308 O O . ALA A 1 186 ? -5.285 -5.578 -11.469 1 98.94 186 ALA A O 1
ATOM 1309 N N . GLY A 1 187 ? -4.141 -4.941 -9.734 1 98.94 187 GLY A N 1
ATOM 1310 C CA . GLY A 1 187 ? -3.164 -6.02 -9.773 1 98.94 187 GLY A CA 1
ATOM 1311 C C . GLY A 1 187 ? -1.901 -5.711 -8.992 1 98.94 187 GLY A C 1
ATOM 1312 O O . GLY A 1 187 ? -1.967 -5.16 -7.891 1 98.94 187 GLY A O 1
ATOM 1313 N N . ALA A 1 188 ? -0.75 -6.199 -9.492 1 98.94 188 ALA A N 1
ATOM 1314 C CA . ALA A 1 188 ? 0.505 -5.953 -8.781 1 98.94 188 ALA A CA 1
ATOM 1315 C C . ALA A 1 188 ? 1.703 -6.148 -9.711 1 98.94 188 ALA A C 1
ATOM 1317 O O . ALA A 1 188 ? 1.567 -6.703 -10.805 1 98.94 188 ALA A O 1
ATOM 1318 N N . THR A 1 189 ? 2.809 -5.637 -9.289 1 98.94 189 THR A N 1
ATOM 1319 C CA . THR A 1 189 ? 4.074 -5.672 -10.023 1 98.94 189 THR A CA 1
ATOM 1320 C C . THR A 1 189 ? 5.246 -5.824 -9.055 1 98.94 189 THR A C 1
ATOM 1322 O O . THR A 1 189 ? 5.141 -5.469 -7.879 1 98.94 189 THR A O 1
ATOM 1325 N N . GLU A 1 190 ? 6.312 -6.402 -9.594 1 98.81 190 GLU A N 1
ATOM 1326 C CA . GLU A 1 190 ? 7.488 -6.57 -8.742 1 98.81 190 GLU A CA 1
ATOM 1327 C C . GLU A 1 190 ? 8.758 -6.715 -9.578 1 98.81 190 GLU A C 1
ATOM 1329 O O . GLU A 1 190 ? 8.727 -7.301 -10.664 1 98.81 190 GLU A O 1
ATOM 1334 N N . SER A 1 191 ? 9.828 -6.164 -9.125 1 98.06 191 SER A N 1
ATOM 1335 C CA . SER A 1 191 ? 11.195 -6.434 -9.562 1 98.06 191 SER A CA 1
ATOM 1336 C C . SER A 1 191 ? 12.148 -6.5 -8.375 1 98.06 191 SER A C 1
ATOM 1338 O O . SER A 1 191 ? 12.742 -5.492 -7.988 1 98.06 191 SER A O 1
ATOM 1340 N N . ILE A 1 192 ? 12.352 -7.656 -7.809 1 96.5 192 ILE A N 1
ATOM 1341 C CA . ILE A 1 192 ? 13.062 -7.809 -6.543 1 96.5 192 ILE A CA 1
ATOM 1342 C C . ILE A 1 192 ? 14.453 -8.383 -6.801 1 96.5 192 ILE A C 1
ATOM 1344 O O . ILE A 1 192 ? 15.219 -8.633 -5.859 1 96.5 192 ILE A O 1
ATOM 1348 N N . VAL A 1 193 ? 14.922 -8.492 -8.016 1 97.75 193 VAL A N 1
ATOM 1349 C CA . VAL A 1 193 ? 16.156 -9.156 -8.391 1 97.75 193 VAL A CA 1
ATOM 1350 C C . VAL A 1 193 ? 17.297 -8.141 -8.43 1 97.75 193 VAL A C 1
ATOM 1352 O O . VAL A 1 193 ? 17.688 -7.66 -9.5 1 97.75 193 VAL A O 1
ATOM 1355 N N . PHE A 1 194 ? 17.891 -7.848 -7.305 1 97 194 PHE A N 1
ATOM 1356 C CA . PHE A 1 194 ? 19.016 -6.918 -7.176 1 97 194 PHE A CA 1
ATOM 1357 C C . PHE A 1 194 ? 19.906 -7.297 -6 1 97 194 PHE A C 1
ATOM 1359 O O . PHE A 1 194 ? 19.469 -8.023 -5.102 1 97 194 PHE A O 1
ATOM 1366 N N . PRO A 1 195 ? 21.125 -6.895 -5.863 1 97.19 195 PRO A N 1
ATOM 1367 C CA . PRO A 1 195 ? 22.172 -7.484 -5.023 1 97.19 195 PRO A CA 1
ATOM 1368 C C . PRO A 1 195 ? 21.781 -7.539 -3.547 1 97.19 195 PRO A C 1
ATOM 1370 O O . PRO A 1 195 ? 21.844 -8.602 -2.924 1 97.19 195 PRO A O 1
ATOM 1373 N N . VAL A 1 196 ? 21.375 -6.445 -2.924 1 97.44 196 VAL A N 1
ATOM 1374 C CA . VAL A 1 196 ? 21.156 -6.441 -1.48 1 97.44 196 VAL A CA 1
ATOM 1375 C C . VAL A 1 196 ? 19.938 -7.305 -1.141 1 97.44 196 VAL A C 1
ATOM 1377 O O . VAL A 1 196 ? 19.906 -7.945 -0.088 1 97.44 196 VAL A O 1
ATOM 1380 N N . ALA A 1 197 ? 18.938 -7.309 -1.998 1 96.81 197 ALA A N 1
ATOM 1381 C CA . ALA A 1 197 ? 17.781 -8.172 -1.765 1 96.81 197 ALA A CA 1
ATOM 1382 C C . ALA A 1 197 ? 18.172 -9.648 -1.856 1 96.81 197 ALA A C 1
ATOM 1384 O O . ALA A 1 197 ? 17.828 -10.445 -0.98 1 96.81 197 ALA A O 1
ATOM 1385 N N . MET A 1 198 ? 18.922 -10 -2.91 1 97 198 MET A N 1
ATOM 1386 C CA . MET A 1 198 ? 19.344 -11.383 -3.119 1 97 198 MET A CA 1
ATOM 1387 C C . MET A 1 198 ? 20.25 -11.852 -1.987 1 97 198 MET A C 1
ATOM 1389 O O . MET A 1 198 ? 20.156 -13 -1.547 1 97 198 MET A O 1
ATOM 1393 N N . THR A 1 199 ? 21.094 -10.945 -1.562 1 96.75 199 THR A N 1
ATOM 1394 C CA . THR A 1 199 ? 21.953 -11.242 -0.418 1 96.75 199 THR A CA 1
ATOM 1395 C C . THR A 1 199 ? 21.109 -11.477 0.836 1 96.75 199 THR A C 1
ATOM 1397 O O . THR A 1 199 ? 21.375 -12.406 1.602 1 96.75 199 THR A O 1
ATOM 1400 N N . GLY A 1 200 ? 20.141 -10.602 1.014 1 95 200 GLY A N 1
ATOM 1401 C CA . GLY A 1 200 ? 19.25 -10.758 2.16 1 95 200 GLY A CA 1
ATOM 1402 C C . GLY A 1 200 ? 18.5 -12.078 2.164 1 95 200 GLY A C 1
ATOM 1403 O O . GLY A 1 200 ? 18.391 -12.727 3.205 1 95 200 GLY A O 1
ATOM 1404 N N . PHE A 1 201 ? 18 -12.5 1.057 1 94.88 201 PHE A N 1
ATOM 1405 C CA . PHE A 1 201 ? 17.281 -13.758 0.956 1 94.88 201 PHE A CA 1
ATOM 1406 C C . PHE A 1 201 ? 18.219 -14.938 1.226 1 94.88 201 PHE A C 1
ATOM 1408 O O . PHE A 1 201 ? 17.828 -15.906 1.884 1 94.88 201 PHE A O 1
ATOM 1415 N N . ALA A 1 202 ? 19.375 -14.852 0.685 1 95.12 202 ALA A N 1
ATOM 1416 C CA . ALA A 1 202 ? 20.359 -15.906 0.936 1 95.12 202 ALA A CA 1
ATOM 1417 C C . ALA A 1 202 ? 20.641 -16.031 2.428 1 95.12 202 ALA A C 1
ATOM 1419 O O . ALA A 1 202 ? 20.656 -17.141 2.971 1 95.12 202 ALA A O 1
ATOM 1420 N N . ARG A 1 203 ? 20.844 -14.93 3.08 1 93.5 203 ARG A N 1
ATOM 1421 C CA . ARG A 1 203 ? 21.25 -14.906 4.484 1 93.5 203 ARG A CA 1
ATOM 1422 C C . ARG A 1 203 ? 20.094 -15.297 5.391 1 93.5 203 ARG A C 1
ATOM 1424 O O . ARG A 1 203 ? 20.297 -15.805 6.496 1 93.5 203 ARG A O 1
ATOM 1431 N N . SER A 1 204 ? 18.906 -15.078 4.938 1 90.12 204 SER A N 1
ATOM 1432 C CA . SER A 1 204 ? 17.719 -15.43 5.723 1 90.12 204 SER A CA 1
ATOM 1433 C C . SER A 1 204 ? 17.484 -16.938 5.723 1 90.12 204 SER A C 1
ATOM 1435 O O . SER A 1 204 ? 16.734 -17.453 6.551 1 90.12 204 SER A O 1
ATOM 1437 N N . GLY A 1 205 ? 18.047 -17.641 4.77 1 91.19 205 GLY A N 1
ATOM 1438 C CA . GLY A 1 205 ? 17.844 -19.062 4.637 1 91.19 205 GLY A CA 1
ATOM 1439 C C . GLY A 1 205 ? 16.609 -19.422 3.822 1 91.19 205 GLY A C 1
ATOM 1440 O O . GLY A 1 205 ? 16.328 -20.594 3.6 1 91.19 205 GLY A O 1
ATOM 1441 N N . ALA A 1 206 ? 15.922 -18.453 3.25 1 90.38 206 ALA A N 1
ATOM 1442 C CA . ALA A 1 206 ? 14.672 -18.688 2.529 1 90.38 206 ALA A CA 1
ATOM 1443 C C . ALA A 1 206 ? 14.938 -19.047 1.071 1 90.38 206 ALA A C 1
ATOM 1445 O O . ALA A 1 206 ? 14.156 -19.766 0.448 1 90.38 206 ALA A O 1
ATOM 1446 N N . ALA A 1 207 ? 16.031 -18.578 0.561 1 95 207 ALA A N 1
ATOM 1447 C CA . ALA A 1 207 ? 16.312 -18.734 -0.864 1 95 207 ALA A CA 1
ATOM 1448 C C . ALA A 1 207 ? 17.047 -20.031 -1.138 1 95 207 ALA A C 1
ATOM 1450 O O . ALA A 1 207 ? 17.859 -20.484 -0.321 1 95 207 ALA A O 1
ATOM 1451 N N . ALA A 1 208 ? 16.703 -20.578 -2.309 1 96.19 208 ALA A N 1
ATOM 1452 C CA . ALA A 1 208 ? 17.531 -21.672 -2.803 1 96.19 208 ALA A CA 1
ATOM 1453 C C . ALA A 1 208 ? 18.953 -21.188 -3.096 1 96.19 208 ALA A C 1
ATOM 1455 O O . ALA A 1 208 ? 19.156 -20.094 -3.629 1 96.19 208 ALA A O 1
ATOM 1456 N N . LEU A 1 209 ? 19.891 -21.969 -2.662 1 94.19 209 LEU A N 1
ATOM 1457 C CA . LEU A 1 209 ? 21.281 -21.672 -2.969 1 94.19 209 LEU A CA 1
ATOM 1458 C C . LEU A 1 209 ? 21.734 -22.406 -4.234 1 94.19 209 LEU A C 1
ATOM 1460 O O . LEU A 1 209 ? 21.109 -23.391 -4.637 1 94.19 209 LEU A O 1
ATOM 1464 N N . ARG A 1 210 ? 22.719 -21.812 -4.785 1 89.81 210 ARG A N 1
ATOM 1465 C CA . ARG A 1 210 ? 23.219 -22.422 -6.016 1 89.81 210 ARG A CA 1
ATOM 1466 C C . ARG A 1 210 ? 23.734 -23.844 -5.762 1 89.81 210 ARG A C 1
ATOM 1468 O O . ARG A 1 210 ? 24.688 -24.031 -5.004 1 89.81 210 ARG A O 1
ATOM 1475 N N . ASP A 1 211 ? 23.078 -24.734 -6.277 1 89.19 211 ASP A N 1
ATOM 1476 C CA . ASP A 1 211 ? 23.438 -26.141 -6.242 1 89.19 211 ASP A CA 1
ATOM 1477 C C . ASP A 1 211 ? 23.094 -26.828 -7.566 1 89.19 211 ASP A C 1
ATOM 1479 O O . ASP A 1 211 ? 22.109 -27.562 -7.656 1 89.19 211 ASP A O 1
ATOM 1483 N N . GLY A 1 212 ? 23.984 -26.594 -8.594 1 90.44 212 GLY A N 1
ATOM 1484 C CA . GLY A 1 212 ? 23.75 -27.156 -9.914 1 90.44 212 GLY A CA 1
ATOM 1485 C C . GLY A 1 212 ? 23 -26.234 -10.844 1 90.44 212 GLY A C 1
ATOM 1486 O O . GLY A 1 212 ? 23.328 -25.047 -10.953 1 90.44 212 GLY A O 1
ATOM 1487 N N . ASP A 1 213 ? 21.953 -26.797 -11.57 1 95.25 213 ASP A N 1
ATOM 1488 C CA . ASP A 1 213 ? 21.172 -26.094 -12.57 1 95.25 213 ASP A CA 1
ATOM 1489 C C . ASP A 1 213 ? 20.078 -25.234 -11.914 1 95.25 213 ASP A C 1
ATOM 1491 O O . ASP A 1 213 ? 19.141 -25.766 -11.312 1 95.25 213 ASP A O 1
ATOM 1495 N N . PRO A 1 214 ? 20.203 -23.891 -12.102 1 96.81 214 PRO A N 1
ATOM 1496 C CA . PRO A 1 214 ? 19.188 -23.016 -11.508 1 96.81 214 PRO A CA 1
ATOM 1497 C C . PRO A 1 214 ? 17.766 -23.406 -11.922 1 96.81 214 PRO A C 1
ATOM 1499 O O . PRO A 1 214 ? 16.828 -23.25 -11.133 1 96.81 214 PRO A O 1
ATOM 1502 N N . ALA A 1 215 ? 17.594 -23.953 -13.07 1 97.06 215 ALA A N 1
ATOM 1503 C CA . ALA A 1 215 ? 16.281 -24.25 -13.633 1 97.06 215 ALA A CA 1
ATOM 1504 C C . ALA A 1 215 ? 15.602 -25.391 -12.883 1 97.06 215 ALA A C 1
ATOM 1506 O O . ALA A 1 215 ? 14.406 -25.625 -13.039 1 97.06 215 ALA A O 1
ATOM 1507 N N . ARG A 1 216 ? 16.25 -26.016 -11.969 1 96.56 216 ARG A N 1
ATOM 1508 C CA . ARG A 1 216 ? 15.711 -27.172 -11.273 1 96.56 216 ARG A CA 1
ATOM 1509 C C . ARG A 1 216 ? 15.523 -26.875 -9.789 1 96.56 216 ARG A C 1
ATOM 1511 O O . ARG A 1 216 ? 15.07 -27.734 -9.039 1 96.56 216 ARG A O 1
ATOM 1518 N N . LEU A 1 217 ? 15.797 -25.656 -9.398 1 96.94 217 LEU A N 1
ATOM 1519 C CA . LEU A 1 217 ? 15.938 -25.375 -7.973 1 96.94 217 LEU A CA 1
ATOM 1520 C C . LEU A 1 217 ? 14.578 -25.094 -7.336 1 96.94 217 LEU A C 1
ATOM 1522 O O . LEU A 1 217 ? 14.375 -25.344 -6.148 1 96.94 217 LEU A O 1
ATOM 1526 N N . CYS A 1 218 ? 13.703 -24.438 -8.055 1 97.88 218 CYS A N 1
ATOM 1527 C CA . CYS A 1 218 ? 12.359 -24.188 -7.535 1 97.88 218 CYS A CA 1
ATOM 1528 C C . CYS A 1 218 ? 11.453 -25.391 -7.77 1 97.88 218 CYS A C 1
ATOM 1530 O O . CYS A 1 218 ? 11.086 -25.688 -8.906 1 97.88 218 CYS A O 1
ATOM 1532 N N . ARG A 1 219 ? 11.086 -26.062 -6.672 1 96.62 219 ARG A N 1
ATOM 1533 C CA . ARG A 1 219 ? 10.312 -27.297 -6.746 1 96.62 219 ARG A CA 1
ATOM 1534 C C . ARG A 1 219 ? 9.211 -27.328 -5.699 1 96.62 219 ARG A C 1
ATOM 1536 O O . ARG A 1 219 ? 9.242 -28.141 -4.77 1 96.62 219 ARG A O 1
ATOM 1543 N N . PRO A 1 220 ? 8.164 -26.531 -5.922 1 98.44 220 PRO A N 1
ATOM 1544 C CA . PRO A 1 220 ? 7.09 -26.516 -4.93 1 98.44 220 PRO A CA 1
ATOM 1545 C C . PRO A 1 220 ? 6.559 -27.922 -4.617 1 98.44 220 PRO A C 1
ATOM 1547 O O . PRO A 1 220 ? 6.242 -28.672 -5.535 1 98.44 220 PRO A O 1
ATOM 1550 N N . PHE A 1 221 ? 6.512 -28.281 -3.277 1 98.56 221 PHE A N 1
ATOM 1551 C CA . PHE A 1 221 ? 5.879 -29.453 -2.684 1 98.56 221 PHE A CA 1
ATOM 1552 C C . PHE A 1 221 ? 6.734 -30.703 -2.889 1 98.56 221 PHE A C 1
ATOM 1554 O O . PHE A 1 221 ? 6.359 -31.797 -2.471 1 98.56 221 PHE A O 1
ATOM 1561 N N . ALA A 1 222 ? 7.914 -30.547 -3.551 1 98.31 222 ALA A N 1
ATOM 1562 C CA . ALA A 1 222 ? 8.82 -31.688 -3.674 1 98.31 222 ALA A CA 1
ATOM 1563 C C . ALA A 1 222 ? 9.438 -32.031 -2.324 1 98.31 222 ALA A C 1
ATOM 1565 O O . ALA A 1 222 ? 9.578 -31.172 -1.452 1 98.31 222 ALA A O 1
ATOM 1566 N N . ALA A 1 223 ? 9.82 -33.281 -2.186 1 97.44 223 ALA A N 1
ATOM 1567 C CA . ALA A 1 223 ? 10.453 -33.719 -0.949 1 97.44 223 ALA A CA 1
ATOM 1568 C C . ALA A 1 223 ? 11.789 -33.031 -0.727 1 97.44 223 ALA A C 1
ATOM 1570 O O . ALA A 1 223 ? 12.172 -32.75 0.413 1 97.44 223 ALA A O 1
ATOM 1571 N N . ASP A 1 224 ? 12.477 -32.75 -1.752 1 95.62 224 ASP A N 1
ATOM 1572 C CA . ASP A 1 224 ? 13.805 -32.156 -1.665 1 95.62 224 ASP A CA 1
ATOM 1573 C C . ASP A 1 224 ? 13.789 -30.688 -2.127 1 95.62 224 ASP A C 1
ATOM 1575 O O . ASP A 1 224 ? 14.75 -30.219 -2.74 1 95.62 224 ASP A O 1
ATOM 1579 N N . ARG A 1 225 ? 12.656 -30.078 -1.907 1 95.12 225 ARG A N 1
ATOM 1580 C CA . ARG A 1 225 ? 12.539 -28.672 -2.311 1 95.12 225 ARG A CA 1
ATOM 1581 C C . ARG A 1 225 ? 13.664 -27.844 -1.71 1 95.12 225 ARG A C 1
ATOM 1583 O O . ARG A 1 225 ? 14.086 -28.078 -0.576 1 95.12 225 ARG A O 1
ATOM 1590 N N . ALA A 1 226 ? 14.109 -26.766 -2.441 1 91.06 226 ALA A N 1
ATOM 1591 C CA . ALA A 1 226 ? 15.375 -26.094 -2.168 1 91.06 226 ALA A CA 1
ATOM 1592 C C . ALA A 1 226 ? 15.148 -24.672 -1.67 1 91.06 226 ALA A C 1
ATOM 1594 O O . ALA A 1 226 ? 16.094 -23.984 -1.282 1 91.06 226 ALA A O 1
ATOM 1595 N N . GLY A 1 227 ? 13.969 -24.141 -1.762 1 95.31 227 GLY A N 1
ATOM 1596 C CA . GLY A 1 227 ? 13.727 -22.781 -1.342 1 95.31 227 GLY A CA 1
ATOM 1597 C C . GLY A 1 227 ? 13.25 -21.875 -2.471 1 95.31 227 GLY A C 1
ATOM 1598 O O . GLY A 1 227 ? 12.977 -22.359 -3.574 1 95.31 227 GLY A O 1
ATOM 1599 N N . LEU A 1 228 ? 13.195 -20.625 -2.162 1 96.75 228 LEU A N 1
ATOM 1600 C CA . LEU A 1 228 ? 12.688 -19.625 -3.098 1 96.75 228 LEU A CA 1
ATOM 1601 C C . LEU A 1 228 ? 13.648 -19.422 -4.262 1 96.75 228 LEU A C 1
ATOM 1603 O O . LEU A 1 228 ? 14.867 -19.344 -4.059 1 96.75 228 LEU A O 1
ATOM 1607 N N . VAL A 1 229 ? 13.203 -19.406 -5.43 1 98.44 229 VAL A N 1
ATOM 1608 C CA . VAL A 1 229 ? 13.844 -18.797 -6.59 1 98.44 229 VAL A CA 1
ATOM 1609 C C . VAL A 1 229 ? 13.094 -17.531 -6.992 1 98.44 229 VAL A C 1
ATOM 1611 O O . VAL A 1 229 ? 11.891 -17.578 -7.273 1 98.44 229 VAL A O 1
ATOM 1614 N N . MET A 1 230 ? 13.836 -16.453 -7.047 1 98.25 230 MET A N 1
ATOM 1615 C CA . MET A 1 230 ? 13.156 -15.164 -7.219 1 98.25 230 MET A CA 1
ATOM 1616 C C . MET A 1 230 ? 12.742 -14.961 -8.672 1 98.25 230 MET A C 1
ATOM 1618 O O . MET A 1 230 ? 13.344 -15.523 -9.586 1 98.25 230 MET A O 1
ATOM 1622 N N . GLY A 1 231 ? 11.727 -14.227 -8.836 1 98.62 231 GLY A N 1
ATOM 1623 C CA . GLY A 1 231 ? 11.227 -13.805 -10.133 1 98.62 231 GLY A CA 1
ATOM 1624 C C . GLY A 1 231 ? 10.734 -12.375 -10.148 1 98.62 231 GLY A C 1
ATOM 1625 O O . GLY A 1 231 ? 10.844 -11.664 -9.148 1 98.62 231 GLY A O 1
ATOM 1626 N N . GLU A 1 232 ? 10.305 -11.891 -11.266 1 98.81 232 GLU A N 1
ATOM 1627 C CA . GLU A 1 232 ? 9.758 -10.555 -11.445 1 98.81 232 GLU A CA 1
ATOM 1628 C C . GLU A 1 232 ? 8.656 -10.547 -12.5 1 98.81 232 GLU A C 1
ATOM 1630 O O . GLU A 1 232 ? 8.531 -11.5 -13.281 1 98.81 232 GLU A O 1
ATOM 1635 N N . GLY A 1 233 ? 7.828 -9.523 -12.477 1 98.88 233 GLY A N 1
ATOM 1636 C CA . GLY A 1 233 ? 6.77 -9.391 -13.461 1 98.88 233 GLY A CA 1
ATOM 1637 C C . GLY A 1 233 ? 5.566 -8.625 -12.945 1 98.88 233 GLY A C 1
ATOM 1638 O O . GLY A 1 233 ? 5.672 -7.883 -11.969 1 98.88 233 GLY A O 1
ATOM 1639 N N . ALA A 1 234 ? 4.508 -8.742 -13.695 1 98.94 234 ALA A N 1
ATOM 1640 C CA . ALA A 1 234 ? 3.275 -8.047 -13.32 1 98.94 234 ALA A CA 1
ATOM 1641 C C . ALA A 1 234 ? 2.055 -8.742 -13.914 1 98.94 234 ALA A C 1
ATOM 1643 O O . ALA A 1 234 ? 2.148 -9.391 -14.961 1 98.94 234 ALA A O 1
ATOM 1644 N N . ALA A 1 235 ? 1.015 -8.672 -13.219 1 99 235 ALA A N 1
ATOM 1645 C CA . ALA A 1 235 ? -0.319 -8.945 -13.742 1 99 235 ALA A CA 1
ATOM 1646 C C . ALA A 1 235 ? -1.311 -7.867 -13.328 1 99 235 ALA A C 1
ATOM 1648 O O . ALA A 1 235 ? -1.298 -7.414 -12.18 1 99 235 ALA A O 1
ATOM 1649 N N . ILE A 1 236 ? -2.055 -7.398 -14.32 1 99 236 ILE A N 1
ATOM 1650 C CA . ILE A 1 236 ? -3.068 -6.371 -14.102 1 99 236 ILE A CA 1
ATOM 1651 C C . ILE A 1 236 ? -4.406 -6.844 -14.672 1 99 236 ILE A C 1
ATOM 1653 O O . ILE A 1 236 ? -4.453 -7.453 -15.742 1 99 236 ILE A O 1
ATOM 1657 N N . MET A 1 237 ? -5.465 -6.594 -13.93 1 98.94 237 MET A N 1
ATOM 1658 C CA . MET A 1 237 ? -6.824 -6.902 -14.367 1 98.94 237 MET A CA 1
ATOM 1659 C C . MET A 1 237 ? -7.684 -5.641 -14.406 1 98.94 237 MET A C 1
ATOM 1661 O O . MET A 1 237 ? -7.414 -4.68 -13.688 1 98.94 237 MET A O 1
ATOM 1665 N N . VAL A 1 238 ? -8.633 -5.637 -15.297 1 98.94 238 VAL A N 1
ATOM 1666 C CA . VAL A 1 238 ? -9.711 -4.66 -15.258 1 98.94 238 VAL A CA 1
ATOM 1667 C C . VAL A 1 238 ? -10.945 -5.281 -14.594 1 98.94 238 VAL A C 1
ATOM 1669 O O . VAL A 1 238 ? -11.422 -6.336 -15.023 1 98.94 238 VAL A O 1
ATOM 1672 N N . LEU A 1 239 ? -11.406 -4.68 -13.523 1 98.94 239 LEU A N 1
ATOM 1673 C CA . LEU A 1 239 ? -12.586 -5.117 -12.789 1 98.94 239 LEU A CA 1
ATOM 1674 C C . LEU A 1 239 ? -13.742 -4.145 -12.984 1 98.94 239 LEU A C 1
ATOM 1676 O O . LEU A 1 239 ? -13.531 -2.928 -13.016 1 98.94 239 LEU A O 1
ATOM 1680 N N . GLU A 1 240 ? -14.906 -4.652 -13.18 1 98.81 240 GLU A N 1
ATOM 1681 C CA . GLU A 1 240 ? -16.141 -3.898 -13.312 1 98.81 240 GLU A CA 1
ATOM 1682 C C . GLU A 1 240 ? -17.297 -4.605 -12.594 1 98.81 240 GLU A C 1
ATOM 1684 O O . GLU A 1 240 ? -17.266 -5.824 -12.406 1 98.81 240 GLU A O 1
ATOM 1689 N N . ARG A 1 241 ? -18.266 -3.781 -12.125 1 98.5 241 ARG A N 1
ATOM 1690 C CA . ARG A 1 241 ? -19.5 -4.461 -11.766 1 98.5 241 ARG A CA 1
ATOM 1691 C C . ARG A 1 241 ? -20.062 -5.254 -12.945 1 98.5 241 ARG A C 1
ATOM 1693 O O . ARG A 1 241 ? -20.078 -4.762 -14.07 1 98.5 241 ARG A O 1
ATOM 1700 N N . ALA A 1 242 ? -20.438 -6.492 -12.695 1 98.06 242 ALA A N 1
ATOM 1701 C CA . ALA A 1 242 ? -20.859 -7.395 -13.758 1 98.06 242 ALA A CA 1
ATOM 1702 C C . ALA A 1 242 ? -22 -6.789 -14.578 1 98.06 242 ALA A C 1
ATOM 1704 O O . ALA A 1 242 ? -22.031 -6.93 -15.805 1 98.06 242 ALA A O 1
ATOM 1705 N N . ASP A 1 243 ? -22.906 -6.098 -13.922 1 97.44 243 ASP A N 1
ATOM 1706 C CA . ASP A 1 243 ? -24.047 -5.492 -14.609 1 97.44 243 ASP A CA 1
ATOM 1707 C C . ASP A 1 243 ? -23.578 -4.379 -15.555 1 97.44 243 ASP A C 1
ATOM 1709 O O . ASP A 1 243 ? -24.109 -4.234 -16.656 1 97.44 243 ASP A O 1
ATOM 1713 N N . ASP A 1 244 ? -22.625 -3.59 -15.102 1 97.62 244 ASP A N 1
ATOM 1714 C CA . ASP A 1 244 ? -22.078 -2.527 -15.945 1 97.62 244 ASP A CA 1
ATOM 1715 C C . ASP A 1 244 ? -21.359 -3.105 -17.156 1 97.62 244 ASP A C 1
ATOM 1717 O O . ASP A 1 244 ? -21.5 -2.586 -18.266 1 97.62 244 ASP A O 1
ATOM 1721 N N . ALA A 1 245 ? -20.562 -4.129 -16.938 1 97.56 245 ALA A N 1
ATOM 1722 C CA . ALA A 1 245 ? -19.859 -4.805 -18.016 1 97.56 245 ALA A CA 1
ATOM 1723 C C . ALA A 1 245 ? -20.828 -5.352 -19.047 1 97.56 245 ALA A C 1
ATOM 1725 O O . ALA A 1 245 ? -20.625 -5.188 -20.25 1 97.56 245 ALA A O 1
ATOM 1726 N N . ARG A 1 246 ? -21.875 -5.961 -18.609 1 97 246 ARG A N 1
ATOM 1727 C CA . ARG A 1 246 ? -22.891 -6.52 -19.5 1 97 246 ARG A CA 1
ATOM 1728 C C . ARG A 1 246 ? -23.562 -5.426 -20.312 1 97 246 ARG A C 1
ATOM 1730 O O . ARG A 1 246 ? -23.844 -5.609 -21.5 1 97 246 ARG A O 1
ATOM 1737 N N . ALA A 1 247 ? -23.844 -4.355 -19.672 1 97.38 247 ALA A N 1
ATOM 1738 C CA . ALA A 1 247 ? -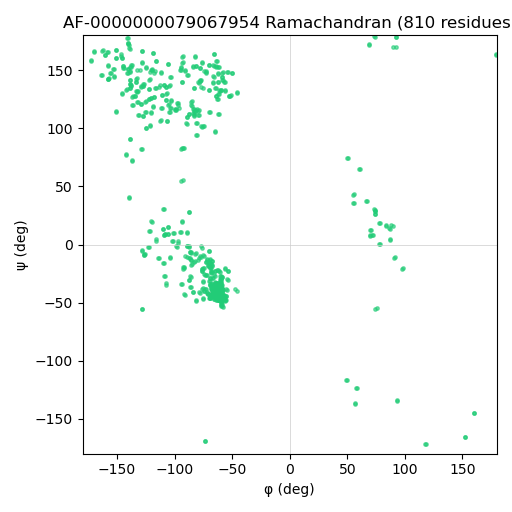24.562 -3.254 -20.312 1 97.38 247 ALA A CA 1
ATOM 1739 C C . ALA A 1 247 ? -23.781 -2.711 -21.5 1 97.38 247 ALA A C 1
ATOM 1741 O O . ALA A 1 247 ? -24.359 -2.273 -22.5 1 97.38 247 ALA A O 1
ATOM 1742 N N . ARG A 1 248 ? -22.484 -2.803 -21.422 1 96.06 248 ARG A N 1
ATOM 1743 C CA . ARG A 1 248 ? -21.703 -2.295 -22.547 1 96.06 248 ARG A CA 1
ATOM 1744 C C . ARG A 1 248 ? -21.312 -3.424 -23.5 1 96.06 248 ARG A C 1
ATOM 1746 O O . ARG A 1 248 ? -20.469 -3.244 -24.375 1 96.06 248 ARG A O 1
ATOM 1753 N N . GLY A 1 249 ? -21.75 -4.672 -23.25 1 97.19 249 GLY A N 1
ATOM 1754 C CA . GLY A 1 249 ? -21.562 -5.801 -24.141 1 97.19 249 GLY A CA 1
ATOM 1755 C C . GLY A 1 249 ? -20.25 -6.539 -23.906 1 97.19 249 GLY A C 1
ATOM 1756 O O . GLY A 1 249 ? -19.828 -7.344 -24.734 1 97.19 249 GLY A O 1
ATOM 1757 N N . ALA A 1 250 ? -19.672 -6.277 -22.766 1 97.06 250 ALA A N 1
ATOM 1758 C CA . ALA A 1 250 ? -18.422 -6.969 -22.438 1 97.06 250 ALA A CA 1
ATOM 1759 C C . ALA A 1 250 ? -18.703 -8.406 -22 1 97.06 250 ALA A C 1
ATOM 1761 O O . ALA A 1 250 ? -19.688 -8.672 -21.312 1 97.06 250 ALA A O 1
ATOM 1762 N N . VAL A 1 251 ? -17.812 -9.258 -22.438 1 95.88 251 VAL A N 1
ATOM 1763 C CA . VAL A 1 251 ? -17.844 -10.633 -21.953 1 95.88 251 VAL A CA 1
ATOM 1764 C C . VAL A 1 251 ? -16.797 -10.828 -20.859 1 95.88 251 VAL A C 1
ATOM 1766 O O . VAL A 1 251 ? -15.602 -10.742 -21.125 1 95.88 251 VAL A O 1
ATOM 1769 N N . PRO A 1 252 ? -17.25 -11.133 -19.656 1 98.19 252 PRO A N 1
ATOM 1770 C CA . PRO A 1 252 ? -16.281 -11.297 -18.578 1 98.19 252 PRO A CA 1
ATOM 1771 C C . PRO A 1 252 ? -15.375 -12.5 -18.781 1 98.19 252 PRO A C 1
ATOM 1773 O O . PRO A 1 252 ? -15.82 -13.547 -19.25 1 98.19 252 PRO A O 1
ATOM 1776 N N . ARG A 1 253 ? -14.156 -12.398 -18.391 1 98.69 253 ARG A N 1
ATOM 1777 C CA . ARG A 1 253 ? -13.227 -13.523 -18.359 1 98.69 253 ARG A CA 1
ATOM 1778 C C . ARG A 1 253 ? -13.523 -14.438 -17.172 1 98.69 253 ARG A C 1
ATOM 1780 O O . ARG A 1 253 ? -13.367 -15.656 -17.266 1 98.69 253 ARG A O 1
ATOM 1787 N N . ALA A 1 254 ? -13.867 -13.875 -16.094 1 98.88 254 ALA A N 1
ATOM 1788 C CA . ALA A 1 254 ? -14.195 -14.547 -14.844 1 98.88 254 ALA A CA 1
ATOM 1789 C C . ALA A 1 254 ? -14.977 -13.617 -13.914 1 98.88 254 ALA A C 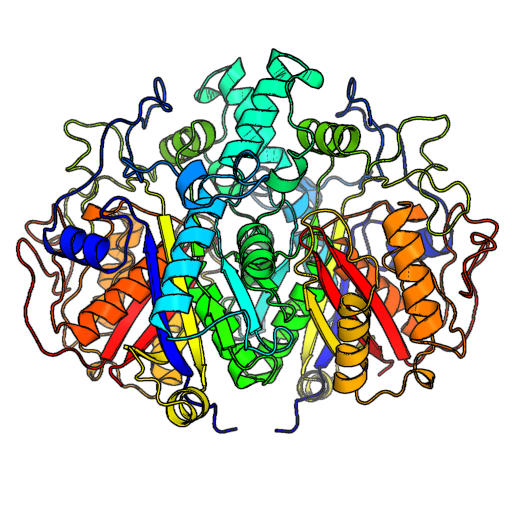1
ATOM 1791 O O . ALA A 1 254 ? -15.164 -12.438 -14.219 1 98.88 254 ALA A O 1
ATOM 1792 N N . LEU A 1 255 ? -15.539 -14.148 -12.891 1 98.81 255 LEU A N 1
ATOM 1793 C CA . LEU A 1 255 ? -16.109 -13.375 -11.789 1 98.81 255 LEU A CA 1
ATOM 1794 C C . LEU A 1 255 ? -15.242 -13.492 -10.539 1 98.81 255 LEU A C 1
ATOM 1796 O O . LEU A 1 255 ? -14.734 -14.57 -10.227 1 98.81 255 LEU A O 1
ATOM 1800 N N . LEU A 1 256 ? -14.93 -12.367 -9.977 1 98.81 256 LEU A N 1
ATOM 1801 C CA . LEU A 1 256 ? -14.352 -12.375 -8.641 1 98.81 256 LEU A CA 1
ATOM 1802 C C . LEU A 1 256 ? -15.406 -12.672 -7.586 1 98.81 256 LEU A C 1
ATOM 1804 O O . LEU A 1 256 ? -16.094 -11.766 -7.117 1 98.81 256 LEU A O 1
ATOM 1808 N N . ALA A 1 257 ? -15.414 -13.906 -7.121 1 98.44 257 ALA A N 1
ATOM 1809 C CA . ALA A 1 257 ? -16.547 -14.406 -6.344 1 98.44 257 ALA A CA 1
ATOM 1810 C C . ALA A 1 257 ? -16.375 -14.102 -4.859 1 98.44 257 ALA A C 1
ATOM 1812 O O . ALA A 1 257 ? -17.359 -13.922 -4.137 1 98.44 257 ALA A O 1
ATOM 1813 N N . GLY A 1 258 ? -15.148 -14.062 -4.434 1 98.19 258 GLY A N 1
ATOM 1814 C CA . GLY A 1 258 ? -14.906 -13.812 -3.023 1 98.19 258 GLY A CA 1
ATOM 1815 C C . GLY A 1 258 ? -13.43 -13.625 -2.701 1 98.19 258 GLY A C 1
ATOM 1816 O O . GLY A 1 258 ? -12.562 -13.969 -3.506 1 98.19 258 GLY A O 1
ATOM 1817 N N . THR A 1 259 ? -13.203 -12.984 -1.608 1 98.5 259 THR A N 1
ATOM 1818 C CA . THR A 1 259 ? -11.852 -12.836 -1.077 1 98.5 259 THR A CA 1
ATOM 1819 C C . THR A 1 259 ? -11.836 -13.062 0.433 1 98.5 259 THR A C 1
ATOM 1821 O O . THR A 1 259 ? -12.875 -12.969 1.088 1 98.5 259 THR A O 1
ATOM 1824 N N . GLY A 1 260 ? -10.68 -13.477 0.955 1 98.69 260 GLY A N 1
ATOM 1825 C CA . GLY A 1 260 ? -10.398 -13.586 2.377 1 98.69 260 GLY A CA 1
ATOM 1826 C C . GLY A 1 260 ? -9 -13.109 2.738 1 98.69 260 GLY A C 1
ATOM 1827 O O . GLY A 1 260 ? -8.055 -13.32 1.979 1 98.69 260 GLY A O 1
ATOM 1828 N N . ALA A 1 261 ? -8.883 -12.445 3.855 1 98.75 261 ALA A N 1
ATOM 1829 C CA . ALA A 1 261 ? -7.59 -11.945 4.312 1 98.75 261 ALA A CA 1
ATOM 1830 C C . ALA A 1 261 ? -7.453 -12.078 5.824 1 98.75 261 ALA A C 1
ATOM 1832 O O . ALA A 1 261 ? -8.406 -11.82 6.566 1 98.75 261 ALA A O 1
ATOM 1833 N N . THR A 1 262 ? -6.363 -12.562 6.293 1 98.69 262 THR A N 1
ATOM 1834 C CA . THR A 1 262 ? -6.004 -12.664 7.703 1 98.69 262 THR A CA 1
ATOM 1835 C C . THR A 1 262 ? -4.527 -12.344 7.91 1 98.69 262 THR A C 1
ATOM 1837 O O . THR A 1 262 ? -3.787 -12.156 6.941 1 98.69 262 THR A O 1
ATOM 1840 N N . THR A 1 263 ? -4.137 -12.25 9.125 1 98.38 263 THR A N 1
ATOM 1841 C CA . THR A 1 263 ? -2.744 -12.094 9.531 1 98.38 263 THR A CA 1
ATOM 1842 C C . THR A 1 263 ? -2.4 -13.055 10.672 1 98.38 263 THR A C 1
ATOM 1844 O O . THR A 1 263 ? -3.107 -13.109 11.68 1 98.38 263 THR A O 1
ATOM 1847 N N . ASP A 1 264 ? -1.314 -13.719 10.523 1 97.19 264 ASP A N 1
ATOM 1848 C CA . ASP A 1 264 ? -0.936 -14.75 11.484 1 97.19 264 ASP A CA 1
ATOM 1849 C C . ASP A 1 264 ? -0.703 -14.156 12.867 1 97.19 264 ASP A C 1
ATOM 1851 O O . ASP A 1 264 ? -0.98 -14.797 13.883 1 97.19 264 ASP A O 1
ATOM 1855 N N . ALA A 1 265 ? -0.12 -12.914 12.875 1 95.81 265 ALA A N 1
ATOM 1856 C CA . ALA A 1 265 ? 0.225 -12.242 14.125 1 95.81 265 ALA A CA 1
ATOM 1857 C C . ALA A 1 265 ? 1.145 -13.109 14.984 1 95.81 265 ALA A C 1
ATOM 1859 O O . ALA A 1 265 ? 0.923 -13.266 16.188 1 95.81 265 ALA A O 1
ATOM 1860 N N . HIS A 1 266 ? 2.141 -13.734 14.328 1 91.88 266 HIS A N 1
ATOM 1861 C CA . HIS A 1 266 ? 2.994 -14.719 14.984 1 91.88 266 HIS A CA 1
ATOM 1862 C C . HIS A 1 266 ? 4.469 -14.398 14.781 1 91.88 266 HIS A C 1
ATOM 1864 O O . HIS A 1 266 ? 5.219 -14.25 15.75 1 91.88 266 HIS A O 1
ATOM 1870 N N . HIS A 1 267 ? 4.863 -14.281 13.664 1 89.31 267 HIS A N 1
ATOM 1871 C CA . HIS A 1 267 ? 6.242 -14.047 13.258 1 89.31 267 HIS A CA 1
ATOM 1872 C C . HIS A 1 267 ? 6.301 -13.328 11.914 1 89.31 267 HIS A C 1
ATOM 1874 O O . HIS A 1 267 ? 5.449 -13.547 11.047 1 89.31 267 HIS A O 1
ATOM 1880 N N . PRO A 1 268 ? 7.375 -12.547 11.734 1 88 268 PRO A N 1
ATOM 1881 C CA . PRO A 1 268 ? 7.418 -11.758 10.5 1 88 268 PRO A CA 1
ATOM 1882 C C . PRO A 1 268 ? 7.789 -12.602 9.281 1 88 268 PRO A C 1
ATOM 1884 O O . PRO A 1 268 ? 7.508 -12.203 8.148 1 88 268 PRO A O 1
ATOM 1887 N N . THR A 1 269 ? 8.469 -13.766 9.461 1 86.31 269 THR A N 1
ATOM 1888 C CA . THR A 1 269 ? 8.953 -14.469 8.281 1 86.31 269 THR A CA 1
ATOM 1889 C C . THR A 1 269 ? 8.469 -15.922 8.281 1 86.31 269 THR A C 1
ATOM 1891 O O . THR A 1 269 ? 8.633 -16.641 7.289 1 86.31 269 THR A O 1
ATOM 1894 N N . SER A 1 270 ? 7.895 -16.359 9.359 1 86.56 270 SER A N 1
ATOM 1895 C CA . SER A 1 270 ? 7.453 -17.734 9.453 1 86.56 270 SER A CA 1
ATOM 1896 C C . SER A 1 270 ? 5.938 -17.828 9.609 1 86.56 270 SER A C 1
ATOM 1898 O O . SER A 1 270 ? 5.34 -17.078 10.375 1 86.56 270 SER A O 1
ATOM 1900 N N . PRO A 1 271 ? 5.391 -18.75 8.828 1 85.31 271 PRO A N 1
ATOM 1901 C CA . PRO A 1 271 ? 3.949 -18.938 9.023 1 85.31 271 PRO A CA 1
ATOM 1902 C C . PRO A 1 271 ? 3.604 -19.516 10.391 1 85.31 271 PRO A C 1
ATOM 1904 O O . PRO A 1 271 ? 4.441 -20.156 11.023 1 85.31 271 PRO A O 1
ATOM 1907 N N . HIS A 1 272 ? 2.436 -19.219 10.781 1 87.75 272 HIS A N 1
ATOM 1908 C CA . HIS A 1 272 ? 1.975 -19.875 12 1 87.75 272 HIS A CA 1
ATOM 1909 C C . HIS A 1 272 ? 1.968 -21.391 11.828 1 87.75 272 HIS A C 1
ATOM 1911 O O . HIS A 1 272 ? 1.423 -21.906 10.852 1 87.75 272 HIS A O 1
ATOM 1917 N N . PRO A 1 273 ? 2.453 -22.109 12.695 1 85.25 273 PRO A N 1
ATOM 1918 C CA . PRO A 1 273 ? 2.635 -23.562 12.531 1 85.25 273 PRO A CA 1
ATOM 1919 C C . PRO A 1 273 ? 1.312 -24.312 12.391 1 85.25 273 PRO A C 1
ATOM 1921 O O . PRO A 1 273 ? 1.247 -25.344 11.711 1 85.25 273 PRO A O 1
ATOM 1924 N N . SER A 1 274 ? 0.327 -23.844 13.023 1 87.06 274 SER A N 1
ATOM 1925 C CA . SER A 1 274 ? -0.955 -24.547 12.969 1 87.06 274 SER A CA 1
ATOM 1926 C C . SER A 1 274 ? -1.631 -24.344 11.617 1 87.06 274 SER A C 1
ATOM 1928 O O . SER A 1 274 ? -2.459 -25.172 11.203 1 87.06 274 SER A O 1
ATOM 1930 N N . GLY A 1 275 ? -1.324 -23.297 10.984 1 91.56 275 GLY A N 1
ATOM 1931 C CA . GLY A 1 275 ? -1.978 -22.953 9.727 1 91.56 275 GLY A CA 1
ATOM 1932 C C . GLY A 1 275 ? -3.414 -22.5 9.906 1 91.56 275 GLY A C 1
ATOM 1933 O O . GLY A 1 275 ? -4.133 -22.297 8.93 1 91.56 275 GLY A O 1
ATOM 1934 N N . ALA A 1 276 ? -3.84 -22.312 11.133 1 93.81 276 ALA A N 1
ATOM 1935 C CA . ALA A 1 276 ? -5.238 -22.016 11.438 1 93.81 276 ALA A CA 1
ATOM 1936 C C . ALA A 1 276 ? -5.637 -20.641 10.914 1 93.81 276 ALA A C 1
ATOM 1938 O O . ALA A 1 276 ? -6.766 -20.453 10.461 1 93.81 276 ALA A O 1
ATOM 1939 N N . VAL A 1 277 ? -4.781 -19.719 11.008 1 96.56 277 VAL A N 1
ATOM 1940 C CA . VAL A 1 277 ? -5.109 -18.359 10.594 1 96.56 277 VAL A CA 1
ATOM 1941 C C . VAL A 1 277 ? -5.156 -18.281 9.07 1 96.56 277 VAL A C 1
ATOM 1943 O O . VAL A 1 277 ? -6 -17.578 8.5 1 96.56 277 VAL A O 1
ATOM 1946 N N . ALA A 1 278 ? -4.234 -19 8.43 1 97.19 278 ALA A N 1
ATOM 1947 C CA . ALA A 1 278 ? -4.309 -19.109 6.977 1 97.19 278 ALA A CA 1
ATOM 1948 C C . ALA A 1 278 ? -5.598 -19.812 6.547 1 97.19 278 ALA A C 1
ATOM 1950 O O . ALA A 1 278 ? -6.215 -19.422 5.551 1 97.19 278 ALA A O 1
ATOM 1951 N N . GLN A 1 279 ? -5.992 -20.859 7.262 1 97.88 279 GLN A N 1
ATOM 1952 C CA . GLN A 1 279 ? -7.258 -21.531 7 1 97.88 279 GLN A CA 1
ATOM 1953 C C . GLN A 1 279 ? -8.43 -20.562 7.113 1 97.88 279 GLN A C 1
ATOM 1955 O O . GLN A 1 279 ? -9.383 -20.641 6.328 1 97.88 279 GLN A O 1
ATOM 1960 N N . ALA A 1 280 ? -8.367 -19.672 8.078 1 98.5 280 ALA A N 1
ATOM 19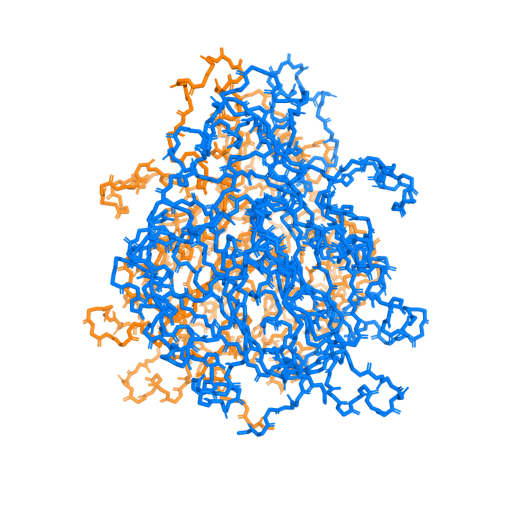61 C CA . ALA A 1 280 ? -9.43 -18.703 8.266 1 98.5 280 ALA A CA 1
ATOM 1962 C C . ALA A 1 280 ? -9.57 -17.797 7.043 1 98.5 280 ALA A C 1
ATOM 1964 O O . ALA A 1 280 ? -10.672 -17.375 6.695 1 98.5 280 ALA A O 1
ATOM 1965 N N . ALA A 1 281 ? -8.461 -17.484 6.359 1 98.62 281 ALA A N 1
ATOM 1966 C CA . ALA A 1 281 ? -8.523 -16.719 5.117 1 98.62 281 ALA A CA 1
ATOM 1967 C C . ALA A 1 281 ? -9.242 -17.5 4.023 1 98.62 281 ALA A C 1
ATOM 1969 O O . ALA A 1 281 ? -10.023 -16.922 3.26 1 98.62 281 ALA A O 1
ATOM 1970 N N . VAL A 1 282 ? -8.922 -18.781 3.926 1 98.75 282 VAL A N 1
ATOM 1971 C CA . VAL A 1 282 ? -9.594 -19.656 2.969 1 98.75 282 VAL A CA 1
ATOM 1972 C C . VAL A 1 282 ? -11.094 -19.688 3.264 1 98.75 282 VAL A C 1
ATOM 1974 O O . VAL A 1 282 ? -11.914 -19.5 2.365 1 98.75 282 VAL A O 1
ATOM 1977 N N . ASP A 1 283 ? -11.43 -19.922 4.547 1 98.69 283 ASP A N 1
ATOM 1978 C CA . ASP A 1 283 ? -12.828 -19.984 4.957 1 98.69 283 ASP A CA 1
ATOM 1979 C C . ASP A 1 283 ? -13.555 -18.688 4.648 1 98.69 283 ASP A C 1
ATOM 1981 O O . ASP A 1 283 ? -14.711 -18.703 4.215 1 98.69 283 ASP A O 1
ATOM 1985 N N . ALA A 1 284 ? -12.883 -17.594 4.852 1 98.56 284 ALA A N 1
ATOM 1986 C CA . ALA A 1 284 ? -13.477 -16.281 4.586 1 98.56 284 ALA A CA 1
ATOM 1987 C C . ALA A 1 284 ? -13.75 -16.094 3.098 1 98.56 284 ALA A C 1
ATOM 1989 O O . ALA A 1 284 ? -14.781 -15.547 2.715 1 98.56 284 ALA A O 1
ATOM 1990 N N . ALA A 1 285 ? -12.828 -16.5 2.264 1 98.69 285 ALA A N 1
ATOM 1991 C CA . ALA A 1 285 ? -13.008 -16.391 0.819 1 98.69 285 ALA A CA 1
ATOM 1992 C C . ALA A 1 285 ? -14.18 -17.234 0.34 1 98.69 285 ALA A C 1
ATOM 1994 O O . ALA A 1 285 ? -14.977 -16.781 -0.491 1 98.69 285 ALA A O 1
ATOM 1995 N N . LEU A 1 286 ? -14.273 -18.484 0.835 1 98.69 286 LEU A N 1
ATOM 1996 C CA . LEU A 1 286 ? -15.359 -19.375 0.454 1 98.69 286 LEU A CA 1
ATOM 1997 C C . LEU A 1 286 ? -16.703 -18.828 0.927 1 98.69 286 LEU A C 1
ATOM 1999 O O . LEU A 1 286 ? -17.688 -18.844 0.18 1 98.69 286 LEU A O 1
ATOM 2003 N N . ALA A 1 287 ? -16.703 -18.312 2.168 1 98.25 287 ALA A N 1
ATOM 2004 C CA . ALA A 1 287 ? -17.922 -17.719 2.705 1 98.25 287 ALA A CA 1
ATOM 2005 C C . ALA A 1 287 ? -18.359 -16.5 1.885 1 98.25 287 ALA A C 1
ATOM 2007 O O . ALA A 1 287 ? -19.547 -16.344 1.587 1 98.25 287 ALA A O 1
ATOM 2008 N N . ASP A 1 288 ? -17.453 -15.727 1.539 1 97.56 288 ASP A N 1
ATOM 2009 C CA . ASP A 1 288 ? -17.703 -14.539 0.729 1 97.56 288 ASP A CA 1
ATOM 2010 C C . ASP A 1 288 ? -18.281 -14.914 -0.635 1 97.56 288 ASP A C 1
ATOM 2012 O O . ASP A 1 288 ? -19.125 -14.203 -1.181 1 97.56 288 ASP A O 1
ATOM 2016 N N . ALA A 1 289 ? -17.812 -16.016 -1.166 1 97.94 289 ALA A N 1
ATOM 2017 C CA . ALA A 1 289 ? -18.25 -16.484 -2.477 1 97.94 289 ALA A CA 1
ATOM 2018 C C . ALA A 1 289 ? -19.547 -17.266 -2.369 1 97.94 289 ALA A C 1
ATOM 2020 O O . ALA A 1 289 ? -20.203 -17.547 -3.383 1 97.94 289 ALA A O 1
ATOM 2021 N N . GLY A 1 290 ? -19.906 -17.656 -1.166 1 98 290 GLY A N 1
ATOM 2022 C CA . GLY A 1 290 ? -21.062 -18.531 -0.977 1 98 290 GLY A CA 1
ATOM 2023 C C . GLY A 1 290 ? -20.797 -19.953 -1.395 1 98 290 GLY A C 1
ATOM 2024 O O . GLY A 1 290 ? -21.688 -20.641 -1.908 1 98 290 GLY A O 1
ATOM 2025 N N . TRP A 1 291 ? -19.531 -20.344 -1.262 1 98.5 291 TRP A N 1
ATOM 2026 C CA . TRP A 1 291 ? -19.125 -21.672 -1.699 1 98.5 291 TRP A CA 1
ATOM 2027 C C . TRP A 1 291 ? -18.953 -22.609 -0.506 1 98.5 291 TRP A C 1
ATOM 2029 O O . TRP A 1 291 ? -18.609 -22.156 0.594 1 98.5 291 TRP A O 1
ATOM 2039 N N . ARG A 1 292 ? -19.328 -23.953 -0.707 1 98.19 292 ARG A N 1
ATOM 2040 C CA . ARG A 1 292 ? -18.797 -25.016 0.135 1 98.19 292 ARG A CA 1
ATOM 2041 C C . ARG A 1 292 ? -17.438 -25.484 -0.373 1 98.19 292 ARG A C 1
ATOM 2043 O O . ARG A 1 292 ? -17.094 -25.266 -1.537 1 98.19 292 ARG A O 1
ATOM 2050 N N . ALA A 1 293 ? -16.531 -26.031 0.475 1 98.31 293 ALA A N 1
ATOM 2051 C CA . ALA A 1 293 ? -15.211 -26.531 0.086 1 98.31 293 ALA A CA 1
ATOM 2052 C C . ALA A 1 293 ? -15.312 -27.422 -1.156 1 98.31 293 ALA A C 1
ATOM 2054 O O . ALA A 1 293 ? -14.453 -27.344 -2.041 1 98.31 293 ALA A O 1
ATOM 2055 N N . GLU A 1 294 ? -16.328 -28.203 -1.248 1 97.94 294 GLU A N 1
ATOM 2056 C CA . GLU A 1 294 ? -16.5 -29.188 -2.314 1 97.94 294 GLU A CA 1
ATOM 2057 C C . GLU A 1 294 ? -16.766 -28.516 -3.652 1 97.94 294 GLU A C 1
ATOM 2059 O O . GLU A 1 294 ? -16.656 -29.141 -4.707 1 97.94 294 GLU A O 1
ATOM 2064 N N . ASP A 1 295 ? -17.125 -27.25 -3.562 1 98.31 295 ASP A N 1
ATOM 2065 C CA . ASP A 1 295 ? -17.422 -26.5 -4.777 1 98.31 295 ASP A CA 1
ATOM 2066 C C . ASP A 1 295 ? -16.141 -26.062 -5.488 1 98.31 295 ASP A C 1
ATOM 2068 O O . ASP A 1 295 ? -16.172 -25.656 -6.648 1 98.31 295 ASP A O 1
ATOM 2072 N N . VAL A 1 296 ? -14.977 -26.219 -4.863 1 98.81 296 VAL A N 1
ATOM 2073 C CA . VAL A 1 296 ? -13.703 -25.781 -5.434 1 98.81 296 VAL A CA 1
ATOM 2074 C C . VAL A 1 296 ? -13.148 -26.859 -6.355 1 98.81 296 VAL A C 1
ATOM 2076 O O . VAL A 1 296 ? -12.82 -27.953 -5.906 1 98.81 296 VAL A O 1
ATOM 2079 N N . ASP A 1 297 ? -12.977 -26.5 -7.617 1 98.81 297 ASP A N 1
ATOM 2080 C CA . ASP A 1 297 ? -12.531 -27.469 -8.625 1 98.81 297 ASP A CA 1
ATOM 2081 C C . ASP A 1 297 ? -11.016 -27.453 -8.758 1 98.81 297 ASP A C 1
ATOM 2083 O O . ASP A 1 297 ? -10.43 -28.391 -9.305 1 98.81 297 ASP A O 1
ATOM 2087 N N . HIS A 1 298 ? -10.43 -26.422 -8.32 1 98.75 298 HIS A N 1
ATOM 2088 C CA . HIS A 1 298 ? -9 -26.234 -8.531 1 98.75 298 HIS A CA 1
ATOM 2089 C C . HIS A 1 298 ? -8.414 -25.266 -7.508 1 98.75 298 HIS A C 1
ATOM 2091 O O . HIS A 1 298 ? -9.078 -24.312 -7.105 1 98.75 298 HIS A O 1
ATOM 2097 N N . VAL A 1 299 ? -7.141 -25.547 -7.039 1 98.94 299 VAL A N 1
ATOM 2098 C CA . VAL A 1 299 ? -6.41 -24.672 -6.141 1 98.94 299 VAL A CA 1
ATOM 2099 C C . VAL A 1 299 ? -5.094 -24.234 -6.793 1 98.94 299 VAL A C 1
ATOM 2101 O O . VAL A 1 299 ? -4.262 -25.078 -7.129 1 98.94 299 VAL A O 1
ATOM 2104 N N . ASN A 1 300 ? -4.945 -23.016 -7.109 1 98.94 300 ASN A N 1
ATOM 2105 C CA . ASN A 1 300 ? -3.627 -22.438 -7.375 1 98.94 300 ASN A CA 1
ATOM 2106 C C . ASN A 1 300 ? -2.896 -22.094 -6.086 1 98.94 300 ASN A C 1
ATOM 2108 O O . ASN A 1 300 ? -3.213 -21.094 -5.441 1 98.94 300 ASN A O 1
ATOM 2112 N N . ALA A 1 301 ? -1.941 -22.859 -5.695 1 98.81 301 ALA A N 1
ATOM 2113 C CA . ALA A 1 301 ? -1.257 -22.734 -4.41 1 98.81 301 ALA A CA 1
ATOM 2114 C C . ALA A 1 301 ? -0.193 -21.641 -4.465 1 98.81 301 ALA A C 1
ATOM 2116 O O . ALA A 1 301 ? 0.292 -21.297 -5.543 1 98.81 301 ALA A O 1
ATOM 2117 N N . HIS A 1 302 ? 0.106 -21.062 -3.309 1 98.44 302 HIS A N 1
ATOM 2118 C CA . HIS A 1 302 ? 1.23 -20.141 -3.203 1 98.44 302 HIS A CA 1
ATOM 2119 C C . HIS A 1 302 ? 2.547 -20.844 -3.539 1 98.44 302 HIS A C 1
ATOM 2121 O O . HIS A 1 302 ? 3.371 -20.297 -4.277 1 98.44 302 HIS A O 1
ATOM 2127 N N . GLY A 1 303 ? 2.791 -22.047 -2.977 1 98 303 GLY A N 1
ATOM 2128 C CA . GLY A 1 303 ? 3.848 -22.953 -3.389 1 98 303 GLY A CA 1
ATOM 2129 C C . GLY A 1 303 ? 5.207 -22.281 -3.488 1 98 303 GLY A C 1
ATOM 2130 O O . GLY A 1 303 ? 5.773 -22.172 -4.578 1 98 303 GLY A O 1
ATOM 2131 N N . THR A 1 304 ? 5.844 -21.984 -2.379 1 96.62 304 THR A N 1
ATOM 2132 C CA . THR A 1 304 ? 7.066 -21.188 -2.381 1 96.62 304 THR A CA 1
ATOM 2133 C C . THR A 1 304 ? 8.289 -22.062 -2.58 1 96.62 304 THR A C 1
ATOM 2135 O O . THR A 1 304 ? 9.391 -21.578 -2.852 1 96.62 304 THR A O 1
ATOM 2138 N N . SER A 1 305 ? 8.156 -23.359 -2.498 1 97.75 305 SER A N 1
ATOM 2139 C CA . SER A 1 305 ? 9.266 -24.297 -2.549 1 97.75 305 SER A CA 1
ATOM 2140 C C . SER A 1 305 ? 10.125 -24.219 -1.291 1 97.75 305 SER A C 1
ATOM 2142 O O . SER A 1 305 ? 11.266 -24.688 -1.275 1 97.75 305 SER A O 1
ATOM 2144 N N . THR A 1 306 ? 9.672 -23.531 -0.198 1 95.12 306 THR A N 1
ATOM 2145 C CA . THR A 1 306 ? 10.352 -23.531 1.094 1 95.12 306 THR A CA 1
ATOM 2146 C C . THR A 1 306 ? 9.828 -24.656 1.98 1 95.12 306 THR A C 1
ATOM 2148 O O . THR A 1 306 ? 8.656 -25.016 1.912 1 95.12 306 THR A O 1
ATOM 2151 N N . PRO A 1 307 ? 10.656 -25.172 2.836 1 93.25 307 PRO A N 1
ATOM 2152 C CA . PRO A 1 307 ? 10.242 -26.328 3.648 1 93.25 307 PRO A CA 1
ATOM 2153 C C . PRO A 1 307 ? 9.023 -26.031 4.512 1 93.25 307 PRO A C 1
ATOM 2155 O O . PRO A 1 307 ? 8.016 -26.734 4.434 1 93.25 307 PRO A O 1
ATOM 2158 N N . LEU A 1 308 ? 9.039 -24.953 5.176 1 91.56 308 LEU A N 1
ATOM 2159 C CA . LEU A 1 308 ? 7.98 -24.688 6.141 1 91.56 308 LEU A CA 1
ATOM 2160 C C . LEU A 1 308 ? 6.695 -24.281 5.43 1 91.56 308 LEU A C 1
ATOM 2162 O O . LEU A 1 308 ? 5.609 -24.75 5.781 1 91.56 308 LEU A O 1
ATOM 2166 N N . ASN A 1 309 ? 6.73 -23.375 4.449 1 93.81 309 ASN A N 1
ATOM 2167 C CA . ASN A 1 309 ? 5.516 -22.906 3.779 1 93.81 309 ASN A CA 1
ATOM 2168 C C . ASN A 1 309 ? 4.82 -24.047 3.035 1 93.81 309 ASN A C 1
ATOM 2170 O O . ASN A 1 309 ? 3.6 -24.188 3.119 1 93.81 309 ASN A O 1
ATOM 2174 N N . ASP A 1 310 ? 5.59 -24.844 2.299 1 96.31 310 ASP A N 1
ATOM 2175 C CA . ASP A 1 310 ? 4.973 -25.922 1.534 1 96.31 310 ASP A CA 1
ATOM 2176 C C . ASP A 1 310 ? 4.301 -26.938 2.459 1 96.31 310 ASP A C 1
ATOM 2178 O O . ASP A 1 310 ? 3.223 -27.438 2.148 1 96.31 310 ASP A O 1
ATOM 2182 N N . ALA A 1 311 ? 4.988 -27.234 3.559 1 96.19 311 ALA A N 1
ATOM 2183 C CA . ALA A 1 311 ? 4.41 -28.188 4.504 1 96.19 311 ALA A CA 1
ATOM 2184 C C . ALA A 1 311 ? 3.113 -27.641 5.102 1 96.19 311 ALA A C 1
ATOM 2186 O O . ALA A 1 311 ? 2.111 -28.359 5.176 1 96.19 311 ALA A O 1
ATOM 2187 N N . THR A 1 312 ? 3.115 -26.391 5.523 1 95.62 312 THR A N 1
ATOM 2188 C CA . THR A 1 312 ? 1.95 -25.766 6.133 1 95.62 312 THR A CA 1
ATOM 2189 C C . THR A 1 312 ? 0.814 -25.625 5.125 1 95.62 312 THR A C 1
ATOM 2191 O O . THR A 1 312 ? -0.348 -25.875 5.453 1 95.62 312 THR A O 1
ATOM 2194 N N . GLU A 1 313 ? 1.158 -25.266 3.918 1 97.06 313 GLU A N 1
ATOM 2195 C CA . GLU A 1 313 ? 0.14 -25.078 2.889 1 97.06 313 GLU A CA 1
ATOM 2196 C C . GLU A 1 313 ? -0.451 -26.422 2.445 1 97.06 313 GLU A C 1
ATOM 2198 O O . GLU A 1 313 ? -1.652 -26.516 2.188 1 97.06 313 GLU A O 1
ATOM 2203 N N . ALA A 1 314 ? 0.409 -27.422 2.289 1 97.5 314 ALA A N 1
ATOM 2204 C CA . ALA A 1 314 ? -0.1 -28.75 1.945 1 97.5 314 ALA A CA 1
ATOM 2205 C C . ALA A 1 314 ? -1.095 -29.25 2.992 1 97.5 314 ALA A C 1
ATOM 2207 O O . ALA A 1 314 ? -2.15 -29.781 2.65 1 97.5 314 ALA A O 1
ATOM 2208 N N . ALA A 1 315 ? -0.714 -29.078 4.246 1 97.31 315 ALA A N 1
ATOM 2209 C CA . ALA A 1 315 ? -1.609 -29.469 5.332 1 97.31 315 ALA A CA 1
ATOM 2210 C C . ALA A 1 315 ? -2.914 -28.672 5.281 1 97.31 315 ALA A C 1
ATOM 2212 O O . ALA A 1 315 ? -3.994 -29.234 5.48 1 97.31 315 ALA A O 1
ATOM 2213 N N . LEU A 1 316 ? -2.809 -27.406 5.035 1 97.38 316 LEU A N 1
ATOM 2214 C CA . LEU A 1 316 ? -3.969 -26.531 4.91 1 97.38 316 LEU A CA 1
ATOM 2215 C C . LEU A 1 316 ? -4.883 -27 3.777 1 97.38 316 LEU A C 1
ATOM 2217 O O . LEU A 1 316 ? -6.094 -27.125 3.965 1 97.38 316 LEU A O 1
ATOM 2221 N N . ILE A 1 317 ? -4.316 -27.219 2.604 1 98 317 ILE A N 1
ATOM 2222 C CA . ILE A 1 317 ? -5.09 -27.641 1.439 1 98 317 ILE A CA 1
ATOM 2223 C C . ILE A 1 317 ? -5.781 -28.969 1.728 1 98 317 ILE A C 1
ATOM 2225 O O . ILE A 1 317 ? -6.961 -29.141 1.418 1 98 317 ILE A O 1
ATOM 2229 N N . GLY A 1 318 ? -5.047 -29.891 2.32 1 96.88 318 GLY A N 1
ATOM 2230 C CA . GLY A 1 318 ? -5.625 -31.188 2.666 1 96.88 318 GLY A CA 1
ATOM 2231 C C . GLY A 1 318 ? -6.82 -31.078 3.596 1 96.88 318 GLY A C 1
ATOM 2232 O O . GLY A 1 318 ? -7.805 -31.797 3.438 1 96.88 318 GLY A O 1
ATOM 2233 N N . ARG A 1 319 ? -6.75 -30.172 4.512 1 96.12 319 ARG A N 1
ATOM 2234 C CA . ARG A 1 319 ? -7.812 -29.969 5.492 1 96.12 319 ARG A CA 1
ATOM 2235 C C . ARG A 1 319 ? -8.977 -29.203 4.887 1 96.12 319 ARG A C 1
ATOM 2237 O O . ARG A 1 319 ? -10.141 -29.531 5.117 1 96.12 319 ARG A O 1
ATOM 2244 N N . ALA A 1 320 ? -8.703 -28.203 4.117 1 97.38 320 ALA A N 1
ATOM 2245 C CA . ALA A 1 320 ? -9.703 -27.281 3.609 1 97.38 320 ALA A CA 1
ATOM 2246 C C . ALA A 1 320 ? -10.523 -27.906 2.486 1 97.38 320 ALA A C 1
ATOM 2248 O O . ALA A 1 320 ? -11.695 -27.594 2.311 1 97.38 320 ALA A O 1
ATOM 2249 N N . TYR A 1 321 ? -9.828 -28.781 1.766 1 98.06 321 TYR A N 1
ATOM 2250 C CA . TYR A 1 321 ? -10.469 -29.375 0.604 1 98.06 321 TYR A CA 1
ATOM 2251 C C . TYR A 1 321 ? -10.336 -30.891 0.636 1 98.06 321 TYR A C 1
ATOM 2253 O O . TYR A 1 321 ? -9.578 -31.484 -0.147 1 98.06 321 TYR A O 1
ATOM 2261 N N . PRO A 1 322 ? -11.156 -31.562 1.336 1 96 322 PRO A N 1
ATOM 2262 C CA . PRO A 1 322 ? -11 -33 1.53 1 96 322 PRO A CA 1
ATOM 2263 C C . PRO A 1 322 ? -11.234 -33.812 0.248 1 96 322 PRO A C 1
ATOM 2265 O O . PRO A 1 322 ? -10.789 -34.938 0.138 1 96 322 PRO A O 1
ATOM 2268 N N . HIS A 1 323 ? -12.008 -33.25 -0.734 1 97.62 323 HIS A N 1
ATOM 2269 C CA . HIS A 1 323 ? -12.25 -33.938 -1.993 1 97.62 323 HIS A CA 1
ATOM 2270 C C . HIS A 1 323 ? -11.031 -33.844 -2.912 1 97.62 323 HIS A C 1
ATOM 2272 O O . HIS A 1 323 ? -11.047 -34.406 -4.016 1 97.62 323 HIS A O 1
ATOM 2278 N N . ARG A 1 324 ? -10.016 -33.219 -2.566 1 97.44 324 ARG A N 1
ATOM 2279 C CA . ARG A 1 324 ? -8.68 -33.156 -3.16 1 97.44 324 ARG A CA 1
ATOM 2280 C C . ARG A 1 324 ? -8.742 -32.625 -4.59 1 97.44 324 ARG A C 1
ATOM 2282 O O . ARG A 1 324 ? -8.258 -33.281 -5.52 1 97.44 324 ARG A O 1
ATOM 2289 N N . PRO A 1 325 ? -9.148 -31.344 -4.758 1 98.62 325 PRO A N 1
ATOM 2290 C CA . PRO A 1 325 ? -9.047 -30.75 -6.09 1 98.62 325 PRO A CA 1
ATOM 2291 C C . PRO A 1 325 ? -7.605 -30.672 -6.586 1 98.62 325 PRO A C 1
ATOM 2293 O O . PRO A 1 325 ? -6.672 -30.609 -5.781 1 98.62 325 PRO A O 1
ATOM 2296 N N . PRO A 1 326 ? -7.445 -30.703 -7.961 1 98.75 326 PRO A N 1
ATOM 2297 C CA . PRO A 1 326 ? -6.09 -30.531 -8.484 1 98.75 326 PRO A CA 1
ATOM 2298 C C . PRO A 1 326 ? -5.426 -29.234 -8.016 1 98.75 326 PRO A C 1
ATOM 2300 O O . PRO A 1 326 ? -6.086 -28.203 -7.93 1 98.75 326 PRO A O 1
ATOM 2303 N N . VAL A 1 327 ? -4.113 -29.359 -7.695 1 98.88 327 VAL A N 1
ATOM 2304 C CA . VAL A 1 327 ? -3.33 -28.25 -7.172 1 98.88 327 VAL A CA 1
ATOM 2305 C C . VAL A 1 327 ? -2.191 -27.922 -8.133 1 98.88 327 VAL A C 1
ATOM 2307 O O . VAL A 1 327 ? -1.49 -28.828 -8.602 1 98.88 327 VAL A O 1
ATOM 2310 N N . THR A 1 328 ? -2.072 -26.703 -8.531 1 98.81 328 THR A N 1
ATOM 2311 C CA . THR A 1 328 ? -0.897 -26.25 -9.266 1 98.81 328 THR A CA 1
ATOM 2312 C C . THR A 1 328 ? -0.165 -25.156 -8.484 1 98.81 328 THR A C 1
ATOM 2314 O O . THR A 1 328 ? -0.674 -24.656 -7.48 1 98.81 328 THR A O 1
ATOM 2317 N N . ALA A 1 329 ? 1.071 -24.844 -8.828 1 98.75 329 ALA A N 1
ATOM 2318 C CA . ALA A 1 329 ? 1.938 -23.781 -8.344 1 98.75 329 ALA A CA 1
ATOM 2319 C C . ALA A 1 329 ? 2.92 -23.328 -9.422 1 98.75 329 ALA A C 1
ATOM 2321 O O . ALA A 1 329 ? 3.846 -24.062 -9.766 1 98.75 329 ALA A O 1
ATOM 2322 N N . PRO A 1 330 ? 2.793 -22.141 -9.867 1 98.56 330 PRO A N 1
ATOM 2323 C CA . PRO A 1 330 ? 3.51 -21.781 -11.094 1 98.56 330 PRO A CA 1
ATOM 2324 C C . PRO A 1 330 ? 4.93 -21.297 -10.82 1 98.56 330 PRO A C 1
ATOM 2326 O O . PRO A 1 330 ? 5.672 -20.984 -11.766 1 98.56 330 PRO A O 1
ATOM 2329 N N . LYS A 1 331 ? 5.367 -21.219 -9.547 1 98.56 331 LYS A N 1
ATOM 2330 C CA . LYS A 1 331 ? 6.645 -20.594 -9.211 1 98.56 331 LYS A CA 1
ATOM 2331 C C . LYS A 1 331 ? 7.816 -21.422 -9.727 1 98.56 331 LYS A C 1
ATOM 2333 O O . LYS A 1 331 ? 8.922 -20.891 -9.898 1 98.56 331 LYS A O 1
ATOM 2338 N N . GLY A 1 332 ? 7.605 -22.703 -9.953 1 98.25 332 GLY A N 1
ATOM 2339 C CA . GLY A 1 332 ? 8.641 -23.5 -10.602 1 98.25 332 GLY A CA 1
ATOM 2340 C C . GLY A 1 332 ? 9.008 -22.984 -11.984 1 98.25 332 GLY A C 1
ATOM 2341 O O . GLY A 1 332 ? 10.125 -23.203 -12.453 1 98.25 332 GLY A O 1
ATOM 2342 N N . VAL A 1 333 ? 8.023 -22.359 -12.648 1 98.69 333 VAL A N 1
ATOM 2343 C CA . VAL A 1 333 ? 8.227 -21.797 -13.977 1 98.69 333 VAL A CA 1
ATOM 2344 C C . VAL A 1 333 ? 8.664 -20.344 -13.859 1 98.69 333 VAL A C 1
ATOM 2346 O O . VAL A 1 333 ? 9.648 -19.922 -14.477 1 98.69 333 VAL A O 1
ATOM 2349 N N . LEU A 1 334 ? 8.07 -19.578 -13.008 1 98.75 334 LEU A N 1
ATOM 2350 C CA . LEU A 1 334 ? 8.117 -18.109 -13.039 1 98.75 334 LEU A CA 1
ATOM 2351 C C . LEU A 1 334 ? 9.062 -17.578 -11.969 1 98.75 334 LEU A C 1
ATOM 2353 O O . LEU A 1 334 ? 9.438 -16.406 -12 1 98.75 334 LEU A O 1
ATOM 2357 N N . GLY A 1 335 ? 9.508 -18.438 -11.07 1 98.56 335 GLY A N 1
ATOM 2358 C CA . GLY A 1 335 ? 10.086 -17.906 -9.844 1 98.56 335 GLY A CA 1
ATOM 2359 C C . GLY A 1 335 ? 9.062 -17.234 -8.945 1 98.56 335 GLY A C 1
ATOM 2360 O O . GLY A 1 335 ? 7.875 -17.172 -9.281 1 98.56 335 GLY A O 1
ATOM 2361 N N . HIS A 1 336 ? 9.5 -16.891 -7.781 1 98.56 336 HIS A N 1
ATOM 2362 C CA . HIS A 1 336 ? 8.656 -16.156 -6.848 1 98.56 336 HIS A CA 1
ATOM 2363 C C . HIS A 1 336 ? 8.695 -14.656 -7.145 1 98.56 336 HIS A C 1
ATOM 2365 O O . HIS A 1 336 ? 9.695 -13.992 -6.863 1 98.56 336 HIS A O 1
ATOM 2371 N N . CYS A 1 337 ? 7.574 -14.156 -7.582 1 98.56 337 CYS A N 1
ATOM 2372 C CA . CYS A 1 337 ? 7.504 -12.766 -8.031 1 98.56 337 CYS A CA 1
ATOM 2373 C C . CYS A 1 337 ? 7.05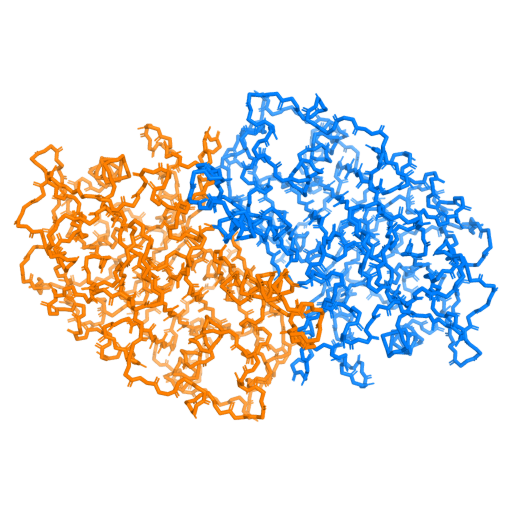9 -11.852 -6.895 1 98.56 337 CYS A C 1
ATOM 2375 O O . CYS A 1 337 ? 6.5 -10.781 -7.137 1 98.56 337 CYS A O 1
ATOM 2377 N N . MET A 1 338 ? 7.18 -12.266 -5.707 1 97.56 338 MET A N 1
ATOM 2378 C CA . MET A 1 338 ? 6.922 -11.492 -4.496 1 97.56 338 MET A CA 1
ATOM 2379 C C . MET A 1 338 ? 5.566 -10.797 -4.57 1 97.56 338 MET A C 1
ATOM 2381 O O . MET A 1 338 ? 4.531 -11.461 -4.672 1 97.56 338 MET A O 1
ATOM 2385 N N . GLY A 1 339 ? 5.543 -9.492 -4.559 1 98.56 339 GLY A N 1
ATOM 2386 C CA . GLY A 1 339 ? 4.281 -8.766 -4.523 1 98.56 339 GLY A CA 1
ATOM 2387 C C . GLY A 1 339 ? 3.389 -9.062 -5.715 1 98.56 339 GLY A C 1
ATOM 2388 O O . GLY A 1 339 ? 2.162 -9.008 -5.609 1 98.56 339 GLY A O 1
ATOM 2389 N N . ALA A 1 340 ? 3.967 -9.43 -6.824 1 98.81 340 ALA A N 1
ATOM 2390 C CA . ALA A 1 340 ? 3.205 -9.664 -8.047 1 98.81 340 ALA A CA 1
ATOM 2391 C C . ALA A 1 340 ? 2.658 -11.086 -8.094 1 98.81 340 ALA A C 1
ATOM 2393 O O . ALA A 1 340 ? 1.785 -11.398 -8.906 1 98.81 340 ALA A O 1
ATOM 2394 N N . ALA A 1 341 ? 3.154 -11.961 -7.215 1 98.81 341 ALA A N 1
ATOM 2395 C CA . ALA A 1 341 ? 2.838 -13.383 -7.281 1 98.81 341 ALA A CA 1
ATOM 2396 C C . ALA A 1 341 ? 1.33 -13.617 -7.23 1 98.81 341 ALA A C 1
ATOM 2398 O O . ALA A 1 341 ? 0.779 -14.336 -8.062 1 98.81 341 ALA A O 1
ATOM 2399 N N . GLY A 1 342 ? 0.683 -12.945 -6.258 1 98.81 342 GLY A N 1
ATOM 2400 C CA . GLY A 1 342 ? -0.746 -13.156 -6.082 1 98.81 342 GLY A CA 1
ATOM 2401 C C . GLY A 1 342 ? -1.563 -12.734 -7.289 1 98.81 342 GLY A C 1
ATOM 2402 O O . GLY A 1 342 ? -2.553 -13.383 -7.633 1 98.81 342 GLY A O 1
ATOM 2403 N N . ALA A 1 343 ? -1.187 -11.633 -7.906 1 98.94 343 ALA A N 1
ATOM 2404 C CA . ALA A 1 343 ? -1.912 -11.156 -9.078 1 98.94 343 ALA A CA 1
ATOM 2405 C C . ALA A 1 343 ? -1.665 -12.062 -10.281 1 98.94 343 ALA A C 1
ATOM 2407 O O . ALA A 1 343 ? -2.588 -12.359 -11.047 1 98.94 343 ALA A O 1
ATOM 2408 N N . ILE A 1 344 ? -0.413 -12.477 -10.477 1 98.94 344 ILE A N 1
ATOM 2409 C CA . ILE A 1 344 ? -0.065 -13.359 -11.578 1 98.94 344 ILE A CA 1
ATOM 2410 C C . ILE A 1 344 ? -0.801 -14.688 -11.422 1 98.94 344 ILE A C 1
ATOM 2412 O O . ILE A 1 344 ? -1.392 -15.195 -12.383 1 98.94 344 ILE A O 1
ATOM 2416 N N . GLU A 1 345 ? -0.809 -15.211 -10.234 1 98.94 345 GLU A N 1
ATOM 2417 C CA . GLU A 1 345 ? -1.46 -16.484 -9.961 1 98.94 345 GLU A CA 1
ATOM 2418 C C . GLU A 1 345 ? -2.975 -16.375 -10.109 1 98.94 345 GLU A C 1
ATOM 2420 O O . GLU A 1 345 ? -3.627 -17.312 -10.586 1 98.94 345 GLU A O 1
ATOM 2425 N N . ALA A 1 346 ? -3.549 -15.234 -9.68 1 98.94 346 ALA A N 1
ATOM 2426 C CA . ALA A 1 346 ? -4.969 -15 -9.93 1 98.94 346 ALA A CA 1
ATOM 2427 C C . ALA A 1 346 ? -5.262 -14.969 -11.43 1 98.94 346 ALA A C 1
ATOM 2429 O O . ALA A 1 346 ? -6.262 -15.531 -11.883 1 98.94 346 ALA A O 1
ATOM 2430 N N . GLY A 1 347 ? -4.395 -14.281 -12.195 1 98.94 347 GLY A N 1
ATOM 2431 C CA . GLY A 1 347 ? -4.559 -14.258 -13.641 1 98.94 347 GLY A CA 1
ATOM 2432 C C . GLY A 1 347 ? -4.461 -15.633 -14.273 1 98.94 347 GLY A C 1
ATOM 2433 O O . GLY A 1 347 ? -5.258 -15.977 -15.148 1 98.94 347 GLY A O 1
ATOM 2434 N N . LEU A 1 348 ? -3.482 -16.406 -13.828 1 98.94 348 LEU A N 1
ATOM 2435 C CA . LEU A 1 348 ? -3.338 -17.766 -14.328 1 98.94 348 LEU A CA 1
ATOM 2436 C C . LEU A 1 348 ? -4.555 -18.609 -13.969 1 98.94 348 LEU A C 1
ATOM 2438 O O . LEU A 1 348 ? -4.949 -19.5 -14.727 1 98.94 348 LEU A O 1
ATOM 2442 N N . THR A 1 349 ? -5.121 -18.375 -12.812 1 98.94 349 THR A N 1
ATOM 2443 C CA . THR A 1 349 ? -6.332 -19.078 -12.398 1 98.94 349 THR A CA 1
ATOM 2444 C C . THR A 1 349 ? -7.5 -18.719 -13.312 1 98.94 349 THR A C 1
ATOM 2446 O O . THR A 1 349 ? -8.289 -19.594 -13.688 1 98.94 349 THR A O 1
ATOM 2449 N N . VAL A 1 350 ? -7.625 -17.438 -13.688 1 98.94 350 VAL A N 1
ATOM 2450 C CA . VAL A 1 350 ? -8.633 -17.016 -14.656 1 98.94 350 VAL A CA 1
ATOM 2451 C C . VAL A 1 350 ? -8.461 -17.797 -15.953 1 98.94 350 VAL A C 1
ATOM 2453 O O . VAL A 1 350 ? -9.445 -18.281 -16.531 1 98.94 350 VAL A O 1
ATOM 2456 N N . LEU A 1 351 ? -7.223 -17.906 -16.391 1 98.94 351 LEU A N 1
ATOM 2457 C CA . LEU A 1 351 ? -6.949 -18.609 -17.641 1 98.94 351 LEU A CA 1
ATOM 2458 C C . LEU A 1 351 ? -7.266 -20.094 -17.5 1 98.94 351 LEU A C 1
ATOM 2460 O O . LEU A 1 351 ? -7.723 -20.719 -18.469 1 98.94 351 LEU A O 1
ATOM 2464 N N . THR A 1 352 ? -7 -20.672 -16.328 1 98.88 352 THR A N 1
ATOM 2465 C CA . THR A 1 352 ? -7.391 -22.047 -16.062 1 98.88 352 THR A CA 1
ATOM 2466 C C . THR A 1 352 ? -8.898 -22.234 -16.234 1 98.88 352 THR A C 1
ATOM 2468 O O . THR A 1 352 ? -9.352 -23.203 -16.828 1 98.88 352 THR A O 1
ATOM 2471 N N . LEU A 1 353 ? -9.695 -21.328 -15.695 1 98.81 353 LEU A N 1
ATOM 2472 C CA . LEU A 1 353 ? -11.148 -21.375 -15.844 1 98.81 353 LEU A CA 1
ATOM 2473 C C . LEU A 1 353 ? -11.539 -21.328 -17.312 1 98.81 353 LEU A C 1
ATOM 2475 O O . LEU A 1 353 ? -12.438 -22.062 -17.75 1 98.81 353 LEU A O 1
ATOM 2479 N N . GLN A 1 354 ? -10.883 -20.516 -18.078 1 98.56 354 GLN A N 1
ATOM 2480 C CA . GLN A 1 354 ? -11.242 -20.281 -19.469 1 98.56 354 GLN A CA 1
ATOM 2481 C C . GLN A 1 354 ? -10.844 -21.453 -20.359 1 98.56 354 GLN A C 1
ATOM 2483 O O . GLN A 1 354 ? -11.586 -21.844 -21.266 1 98.56 354 GLN A O 1
ATOM 2488 N N . HIS A 1 355 ? -9.664 -22.031 -20.109 1 98.31 355 HIS A N 1
ATOM 2489 C CA . HIS A 1 355 ? -9.109 -23.047 -21 1 98.31 355 HIS A CA 1
ATOM 2490 C C . HIS A 1 355 ? -9.492 -24.453 -20.547 1 98.31 355 HIS A C 1
ATOM 2492 O O . HIS A 1 355 ? -9.406 -25.406 -21.328 1 98.31 355 HIS A O 1
ATOM 2498 N N . GLY A 1 356 ? -9.883 -24.578 -19.281 1 98.5 356 GLY A N 1
ATOM 2499 C CA . GLY A 1 356 ? -10.125 -25.906 -18.75 1 98.5 356 GLY A CA 1
ATOM 2500 C C . GLY A 1 356 ? -8.867 -26.75 -18.656 1 98.5 356 GLY A C 1
ATOM 2501 O O . GLY A 1 356 ? -8.883 -27.938 -19 1 98.5 356 GLY A O 1
ATOM 2502 N N . ILE A 1 357 ? -7.828 -26.109 -18.312 1 98.69 357 ILE A N 1
ATOM 2503 C CA . ILE A 1 357 ? -6.52 -26.734 -18.188 1 98.69 357 ILE A CA 1
ATOM 2504 C C . ILE A 1 357 ? -5.852 -26.297 -16.891 1 98.69 357 ILE A C 1
ATOM 2506 O O . ILE A 1 357 ? -5.805 -25.109 -16.578 1 98.69 357 ILE A O 1
ATOM 2510 N N . VAL A 1 358 ? -5.387 -27.188 -16.062 1 98.88 358 VAL A N 1
ATOM 2511 C CA . VAL A 1 358 ? -4.555 -26.891 -14.891 1 98.88 358 VAL A CA 1
ATOM 2512 C C . VAL A 1 358 ? -3.088 -27.141 -15.234 1 98.88 358 VAL A C 1
ATOM 2514 O O . VAL A 1 358 ? -2.703 -28.266 -15.57 1 98.88 358 VAL A O 1
ATOM 2517 N N . PRO A 1 359 ? -2.268 -26.141 -15.219 1 98.81 359 PRO A N 1
ATOM 2518 C CA . PRO A 1 359 ? -0.85 -26.312 -15.547 1 98.81 359 PRO A CA 1
ATOM 2519 C C . PRO A 1 359 ? -0.122 -27.219 -14.555 1 98.81 359 PRO A C 1
ATOM 2521 O O . PRO A 1 359 ? -0.529 -27.312 -13.391 1 98.81 359 PRO A O 1
ATOM 2524 N N . PRO A 1 360 ? 0.945 -27.875 -15 1 98.62 360 PRO A N 1
ATOM 2525 C CA . PRO A 1 360 ? 1.736 -28.688 -14.07 1 98.62 360 PRO A CA 1
ATOM 2526 C C . PRO A 1 360 ? 2.639 -27.844 -13.172 1 98.62 360 PRO A C 1
ATOM 2528 O O . PRO A 1 360 ? 2.943 -26.688 -13.508 1 98.62 360 PRO A O 1
ATOM 2531 N N . ILE A 1 361 ? 3.004 -28.391 -12.031 1 98.69 361 ILE A N 1
ATOM 2532 C CA . ILE A 1 361 ? 4.074 -27.828 -11.219 1 98.69 361 ILE A CA 1
ATOM 2533 C C . ILE A 1 361 ? 5.43 -28.219 -11.797 1 98.69 361 ILE A C 1
ATOM 2535 O O . ILE A 1 361 ? 5.793 -29.406 -11.805 1 98.69 361 ILE A O 1
ATOM 2539 N N . ALA A 1 362 ? 6.09 -27.203 -12.312 1 98 362 ALA A N 1
ATOM 2540 C CA . ALA A 1 362 ? 7.395 -27.469 -12.922 1 98 362 ALA A CA 1
ATOM 2541 C C . ALA A 1 362 ? 8.352 -28.094 -11.906 1 98 362 ALA A C 1
ATOM 2543 O O . ALA A 1 362 ? 8.328 -27.75 -10.727 1 98 362 ALA A O 1
ATOM 2544 N N . ASN A 1 363 ? 9.234 -29.031 -12.359 1 96.62 363 ASN A N 1
ATOM 2545 C CA . ASN A 1 363 ? 10.312 -29.656 -11.594 1 96.62 363 ASN A CA 1
ATOM 2546 C C . ASN A 1 363 ? 9.773 -30.594 -10.531 1 96.62 363 ASN A C 1
ATOM 2548 O O . ASN A 1 363 ? 10.516 -31.031 -9.641 1 96.62 363 ASN A O 1
ATOM 2552 N N . LEU A 1 364 ? 8.445 -30.859 -10.523 1 98.19 364 LEU A N 1
ATOM 2553 C CA . LEU A 1 364 ? 7.879 -31.766 -9.539 1 98.19 364 LEU A CA 1
ATOM 2554 C C . LEU A 1 364 ? 7.555 -33.125 -10.172 1 98.19 364 LEU A C 1
ATOM 2556 O O . LEU A 1 364 ? 6.668 -33.219 -11.023 1 98.19 364 LEU A O 1
ATOM 2560 N N . ASP A 1 365 ? 8.25 -34.125 -9.742 1 96.38 365 ASP A N 1
ATOM 2561 C CA . ASP A 1 365 ? 7.914 -35.469 -10.18 1 96.38 365 ASP A CA 1
ATOM 2562 C C . ASP A 1 365 ? 6.75 -36.031 -9.367 1 96.38 365 ASP A C 1
ATOM 2564 O O . ASP A 1 365 ? 5.82 -36.625 -9.93 1 96.38 365 ASP A O 1
ATOM 2568 N N . ALA A 1 366 ? 6.875 -35.906 -8.078 1 95.94 366 ALA A N 1
ATOM 2569 C CA . ALA A 1 366 ? 5.824 -36.25 -7.129 1 95.94 366 ALA A CA 1
ATOM 2570 C C . ALA A 1 366 ? 5.926 -35.438 -5.855 1 95.94 366 ALA A C 1
ATOM 2572 O O . ALA A 1 366 ? 7.023 -35.031 -5.445 1 95.94 366 ALA A O 1
ATOM 2573 N N . PRO A 1 367 ? 4.742 -35.125 -5.309 1 97.5 367 PRO A N 1
ATOM 2574 C CA . PRO A 1 367 ? 4.816 -34.375 -4.047 1 97.5 367 PRO A CA 1
ATOM 2575 C C . PRO A 1 367 ? 5.465 -35.188 -2.924 1 97.5 367 PRO A C 1
ATOM 2577 O O . PRO A 1 367 ? 5.531 -36.406 -2.998 1 97.5 367 PRO A O 1
ATOM 2580 N N . ASP A 1 368 ? 5.973 -34.438 -1.945 1 97.62 368 ASP A N 1
ATOM 2581 C CA . ASP A 1 368 ? 6.43 -35.094 -0.726 1 97.62 368 ASP A CA 1
ATOM 2582 C C . ASP A 1 368 ? 5.41 -36.125 -0.245 1 97.62 368 ASP A C 1
ATOM 2584 O O . ASP A 1 368 ? 4.215 -35.844 -0.176 1 97.62 368 ASP A O 1
ATOM 2588 N N . PRO A 1 369 ? 5.852 -37.375 0.057 1 96.19 369 PRO A N 1
ATOM 2589 C CA . PRO A 1 369 ? 4.926 -38.438 0.446 1 96.19 369 PRO A CA 1
ATOM 2590 C C . PRO A 1 369 ? 4.062 -38.062 1.646 1 96.19 369 PRO A C 1
ATOM 2592 O O . PRO A 1 369 ? 2.975 -38.594 1.829 1 96.19 369 PRO A O 1
ATOM 2595 N N . GLY A 1 370 ? 4.48 -37.094 2.404 1 95.38 370 GLY A N 1
ATOM 2596 C CA . GLY A 1 370 ? 3.719 -36.656 3.561 1 95.38 370 GLY A CA 1
ATOM 2597 C C . GLY A 1 370 ? 2.607 -35.688 3.207 1 95.38 370 GLY A C 1
ATOM 2598 O O . GLY A 1 370 ? 1.78 -35.344 4.055 1 95.38 370 GLY A O 1
ATOM 2599 N N . PHE A 1 371 ? 2.58 -35.25 1.945 1 96.31 371 PHE A N 1
ATOM 2600 C CA . PHE A 1 371 ? 1.58 -34.281 1.521 1 96.31 371 PHE A CA 1
ATOM 2601 C C . PHE A 1 371 ? 0.385 -34.969 0.881 1 96.31 371 PHE A C 1
ATOM 2603 O O . PHE A 1 371 ? 0.535 -35.688 -0.116 1 96.31 371 PHE A O 1
ATOM 2610 N N . ALA A 1 372 ? -0.802 -34.844 1.453 1 93.75 372 ALA A N 1
ATOM 2611 C CA . ALA A 1 372 ? -2.031 -35.438 0.928 1 93.75 372 ALA A CA 1
ATOM 2612 C C . ALA A 1 372 ? -2.762 -34.438 0.012 1 93.75 372 ALA A C 1
ATOM 2614 O O . ALA A 1 372 ? -3.92 -34.094 0.257 1 93.75 372 ALA A O 1
ATOM 2615 N N . ILE A 1 373 ? -2.107 -33.938 -0.992 1 97.75 373 ILE A N 1
ATOM 2616 C CA . ILE A 1 373 ? -2.703 -33.031 -1.96 1 97.75 373 ILE A CA 1
ATOM 2617 C C . ILE A 1 373 ? -2.512 -33.594 -3.373 1 97.75 373 ILE A C 1
ATOM 2619 O O . ILE A 1 373 ? -1.58 -34.344 -3.627 1 97.75 373 ILE A O 1
ATOM 2623 N N . ASP A 1 374 ? -3.373 -33.281 -4.277 1 98.38 374 ASP A N 1
ATOM 2624 C CA . ASP A 1 374 ? -3.33 -33.75 -5.656 1 98.38 374 ASP A CA 1
ATOM 2625 C C . ASP A 1 374 ? -2.625 -32.75 -6.562 1 98.38 374 ASP A C 1
ATOM 2627 O O . ASP A 1 374 ? -3.273 -32.031 -7.332 1 98.38 374 ASP A O 1
ATOM 2631 N N . CYS A 1 375 ? -1.32 -32.781 -6.59 1 98.69 375 CYS A N 1
ATOM 2632 C CA . CYS A 1 375 ? -0.521 -31.891 -7.418 1 98.69 375 CYS A CA 1
ATOM 2633 C C . CYS A 1 375 ? -0.559 -32.312 -8.883 1 98.69 375 CYS A C 1
ATOM 2635 O O . CYS A 1 375 ? -0.476 -33.5 -9.18 1 98.69 375 CYS A O 1
ATOM 2637 N N . VAL A 1 376 ? -0.748 -31.375 -9.742 1 98.69 376 VAL A N 1
ATOM 2638 C CA . VAL A 1 376 ? -0.609 -31.641 -11.164 1 98.69 376 VAL A CA 1
ATOM 2639 C C . VAL A 1 376 ? 0.868 -31.656 -11.555 1 98.69 376 VAL A C 1
ATOM 2641 O O . VAL A 1 376 ? 1.552 -30.641 -11.43 1 98.69 376 VAL A O 1
ATOM 2644 N N . THR A 1 377 ? 1.4 -32.812 -12.008 1 97.38 377 THR A N 1
ATOM 2645 C CA . THR A 1 377 ? 2.826 -32.969 -12.273 1 97.38 377 THR A CA 1
ATOM 2646 C C . THR A 1 377 ? 3.076 -33.281 -13.742 1 97.38 377 THR A C 1
ATOM 2648 O O . THR A 1 377 ? 2.211 -33.844 -14.422 1 97.38 377 THR A O 1
ATOM 2651 N N . LYS A 1 378 ? 4.195 -32.844 -14.32 1 94 378 LYS A N 1
ATOM 2652 C CA . LYS A 1 378 ? 4.809 -33.281 -15.578 1 94 378 LYS A CA 1
ATOM 2653 C C . LYS A 1 378 ? 4.055 -32.719 -16.781 1 94 378 LYS A C 1
ATOM 2655 O O . LYS A 1 378 ? 4.637 -32 -17.609 1 94 378 LYS A O 1
ATOM 2660 N N . ILE A 1 379 ? 2.67 -32.969 -16.844 1 95.81 379 ILE A N 1
ATOM 2661 C CA . ILE A 1 379 ? 1.886 -32.5 -17.969 1 95.81 379 ILE A CA 1
ATOM 2662 C C . ILE A 1 379 ? 0.624 -31.812 -17.484 1 95.81 379 ILE A C 1
ATOM 2664 O O . ILE A 1 379 ? 0.111 -32.125 -16.406 1 95.81 379 ILE A O 1
ATOM 2668 N N . PRO A 1 380 ? 0.171 -30.844 -18.297 1 98.38 380 PRO A N 1
ATOM 2669 C CA . PRO A 1 380 ? -1.087 -30.203 -17.906 1 98.38 380 PRO A CA 1
ATOM 2670 C C . PRO A 1 380 ? -2.242 -31.188 -17.781 1 98.38 380 PRO A C 1
ATOM 2672 O O . PRO A 1 380 ? -2.275 -32.188 -18.5 1 98.38 380 PRO A O 1
ATOM 2675 N N . ARG A 1 381 ? -3.146 -30.906 -16.906 1 98.5 381 ARG A N 1
ATOM 2676 C CA . ARG A 1 381 ? -4.344 -31.734 -16.734 1 98.5 381 ARG A CA 1
ATOM 2677 C C . ARG A 1 381 ? -5.57 -31.031 -17.312 1 98.5 381 ARG A C 1
ATOM 2679 O O . ARG A 1 381 ? -5.902 -29.906 -16.906 1 98.5 381 ARG A O 1
ATOM 2686 N N . GLU A 1 382 ? -6.191 -31.688 -18.281 1 98.25 382 GLU A N 1
ATOM 2687 C CA . GLU A 1 382 ? -7.422 -31.141 -18.844 1 98.25 382 GLU A CA 1
ATOM 2688 C C . GLU A 1 382 ? -8.641 -31.547 -18.016 1 98.25 382 GLU A C 1
ATOM 2690 O O . GLU A 1 382 ? -8.867 -32.75 -17.781 1 98.25 382 GLU A O 1
ATOM 2695 N N . LEU A 1 383 ? -9.406 -30.594 -17.531 1 96.38 383 LEU A N 1
ATOM 2696 C CA . LEU A 1 383 ? -10.656 -30.812 -16.812 1 96.38 383 LEU A CA 1
ATOM 2697 C C . LEU A 1 383 ? -11.484 -29.531 -16.75 1 96.38 383 LEU A C 1
ATOM 2699 O O . LEU A 1 383 ? -10.93 -28.438 -16.719 1 96.38 383 LEU A O 1
ATOM 2703 N N . PRO A 1 384 ? -12.734 -29.688 -16.797 1 96.62 384 PRO A N 1
ATOM 2704 C CA . PRO A 1 384 ? -13.555 -28.484 -16.609 1 96.62 384 PRO A CA 1
ATOM 2705 C C . PRO A 1 384 ? -13.367 -27.859 -15.227 1 96.62 384 PRO A C 1
ATOM 2707 O O . PRO A 1 384 ? -13.406 -28.562 -14.219 1 96.62 384 PRO A O 1
ATOM 2710 N N . VAL A 1 385 ? -13.031 -26.609 -15.164 1 98.38 385 VAL A N 1
ATOM 2711 C CA . VAL A 1 385 ? -12.914 -25.844 -13.922 1 98.38 385 VAL A CA 1
ATOM 2712 C C . VAL A 1 385 ? -13.898 -24.688 -13.922 1 98.38 385 VAL A C 1
ATOM 2714 O O . VAL A 1 385 ? -13.844 -23.812 -14.789 1 98.38 385 VAL A O 1
ATOM 2717 N N . ARG A 1 386 ? -14.805 -24.688 -12.977 1 98.62 386 ARG A N 1
ATOM 2718 C CA . ARG A 1 386 ? -15.805 -23.609 -12.891 1 98.62 386 ARG A CA 1
ATOM 2719 C C . ARG A 1 386 ? -15.516 -22.688 -11.711 1 98.62 386 ARG A C 1
ATOM 2721 O O . ARG A 1 386 ? -15.859 -21.516 -11.75 1 98.62 386 ARG A O 1
ATOM 2728 N N . ARG A 1 387 ? -14.992 -23.266 -10.664 1 98.88 387 ARG A N 1
ATOM 2729 C CA . ARG A 1 387 ? -14.695 -22.547 -9.43 1 98.88 387 ARG A CA 1
ATOM 2730 C C . ARG A 1 387 ? -13.289 -22.875 -8.938 1 98.88 387 ARG A C 1
ATOM 2732 O O . ARG A 1 387 ? -12.938 -24.031 -8.758 1 98.88 387 ARG A O 1
ATOM 2739 N N . ALA A 1 388 ? -12.484 -21.828 -8.789 1 98.94 388 ALA A N 1
ATOM 2740 C CA . ALA A 1 388 ? -11.102 -22.031 -8.359 1 98.94 388 ALA A CA 1
ATOM 2741 C C . ALA A 1 388 ? -10.68 -20.984 -7.336 1 98.94 388 ALA A C 1
ATOM 2743 O O . ALA A 1 388 ? -11.25 -19.891 -7.293 1 98.94 388 ALA A O 1
ATOM 2744 N N . VAL A 1 389 ? -9.734 -21.328 -6.473 1 98.94 389 VAL A N 1
ATOM 2745 C CA . VAL A 1 389 ? -9.164 -20.391 -5.512 1 98.94 389 VAL A CA 1
ATOM 2746 C C . VAL A 1 389 ? -7.668 -20.25 -5.754 1 98.94 389 VAL A C 1
ATOM 2748 O O . VAL A 1 389 ? -7.031 -21.141 -6.312 1 98.94 389 VAL A O 1
ATOM 2751 N N . SER A 1 390 ? -7.148 -19.156 -5.457 1 98.94 390 SER A N 1
ATOM 2752 C CA . SER A 1 390 ? -5.715 -18.891 -5.441 1 98.94 390 SER A CA 1
ATOM 2753 C C . SER A 1 390 ? -5.258 -18.406 -4.07 1 98.94 390 SER A C 1
ATOM 2755 O O . SER A 1 390 ? -5.832 -17.469 -3.52 1 98.94 390 SER A O 1
ATOM 2757 N N . HIS A 1 391 ? -4.25 -19.125 -3.506 1 98.69 391 HIS A N 1
ATOM 2758 C CA . HIS A 1 391 ? -3.691 -18.781 -2.201 1 98.69 391 HIS A CA 1
ATOM 2759 C C . HIS A 1 391 ? -2.48 -17.875 -2.342 1 98.69 391 HIS A C 1
ATOM 2761 O O . HIS A 1 391 ? -1.674 -18.031 -3.26 1 98.69 391 HIS A O 1
ATOM 2767 N N . SER A 1 392 ? -2.373 -16.906 -1.479 1 98.38 392 SER A N 1
ATOM 2768 C CA . SER A 1 392 ? -1.184 -16.078 -1.331 1 98.38 392 SER A CA 1
ATOM 2769 C C . SER A 1 392 ? -0.836 -15.867 0.138 1 98.38 392 SER A C 1
ATOM 2771 O O . SER A 1 392 ? -1.665 -15.383 0.914 1 98.38 392 SER A O 1
ATOM 2773 N N . PHE A 1 393 ? 0.384 -16.141 0.516 1 97.06 393 PHE A N 1
ATOM 2774 C CA . PHE A 1 393 ? 0.855 -16.031 1.891 1 97.06 393 PHE A CA 1
ATOM 2775 C C . PHE A 1 393 ? 2.146 -15.219 1.954 1 97.06 393 PHE A C 1
ATOM 2777 O O . PHE A 1 393 ? 3.156 -15.609 1.365 1 97.06 393 PHE A O 1
ATOM 2784 N N . GLY A 1 394 ? 2.078 -14.133 2.701 1 94.75 394 GLY A N 1
ATOM 2785 C CA . GLY A 1 394 ? 3.199 -13.203 2.65 1 94.75 394 GLY A CA 1
ATOM 2786 C C . GLY A 1 394 ? 3.926 -13.078 3.977 1 94.75 394 GLY A C 1
ATOM 2787 O O . GLY A 1 394 ? 3.373 -13.406 5.027 1 94.75 394 GLY A O 1
ATOM 2788 N N . PHE A 1 395 ? 5.258 -12.602 3.85 1 93.44 395 PHE A N 1
ATOM 2789 C CA . PHE A 1 395 ? 5.984 -12.156 5.035 1 93.44 395 PHE A CA 1
ATOM 2790 C C . PHE A 1 395 ? 5.16 -11.164 5.84 1 93.44 395 PHE A C 1
ATOM 2792 O O . PHE A 1 395 ? 4.367 -10.406 5.277 1 93.44 395 PHE A O 1
ATOM 2799 N N . GLY A 1 396 ? 5.355 -11.195 7.16 1 94.06 396 GLY A N 1
ATOM 2800 C CA . GLY A 1 396 ? 4.496 -10.422 8.039 1 94.06 396 GLY A CA 1
ATOM 2801 C C . GLY A 1 396 ? 3.277 -11.195 8.516 1 94.06 396 GLY A C 1
ATOM 2802 O O . GLY A 1 396 ? 2.602 -10.781 9.461 1 94.06 396 GLY A O 1
ATOM 2803 N N . GLY A 1 397 ? 3.047 -12.367 7.871 1 96 397 GLY A N 1
ATOM 2804 C CA . GLY A 1 397 ? 1.927 -13.227 8.234 1 96 397 GLY A CA 1
ATOM 2805 C C . GLY A 1 397 ? 0.642 -12.859 7.512 1 96 397 GLY A C 1
ATOM 2806 O O . GLY A 1 397 ? -0.435 -13.336 7.875 1 96 397 GLY A O 1
ATOM 2807 N N . GLN A 1 398 ? 0.747 -12.07 6.531 1 97.5 398 GLN A N 1
ATOM 2808 C CA . GLN A 1 398 ? -0.443 -11.609 5.824 1 97.5 398 GLN A CA 1
ATOM 2809 C C . GLN A 1 398 ? -0.89 -12.625 4.777 1 97.5 398 GLN A C 1
ATOM 2811 O O . GLN A 1 398 ? -0.153 -12.922 3.834 1 97.5 398 GLN A O 1
ATOM 2816 N N . ASN A 1 399 ? -2.068 -13.156 4.965 1 98.38 399 ASN A N 1
ATOM 2817 C CA . ASN A 1 399 ? -2.676 -14.148 4.086 1 98.38 399 ASN A CA 1
ATOM 2818 C C . ASN A 1 399 ? -3.814 -13.547 3.266 1 98.38 399 ASN A C 1
ATOM 2820 O O . ASN A 1 399 ? -4.578 -12.719 3.766 1 98.38 399 ASN A O 1
ATOM 2824 N N . ALA A 1 400 ? -3.812 -13.875 2.031 1 98.81 400 ALA A N 1
ATOM 2825 C CA . ALA A 1 400 ? -4.914 -13.461 1.165 1 98.81 400 ALA A CA 1
ATOM 2826 C C . ALA A 1 400 ? -5.324 -14.586 0.22 1 98.81 400 ALA A C 1
ATOM 2828 O O . ALA A 1 400 ? -4.473 -15.297 -0.316 1 98.81 400 ALA A O 1
ATOM 2829 N N . VAL A 1 401 ? -6.613 -14.82 0.086 1 98.88 401 VAL A N 1
ATOM 2830 C CA . VAL A 1 401 ? -7.184 -15.836 -0.796 1 98.88 401 VAL A CA 1
ATOM 2831 C C . VAL A 1 401 ? -8.234 -15.203 -1.702 1 98.88 401 VAL A C 1
ATOM 2833 O O . VAL A 1 401 ? -9.008 -14.352 -1.262 1 98.88 401 VAL A O 1
ATOM 2836 N N . ILE A 1 402 ? -8.188 -15.562 -2.943 1 98.94 402 ILE A N 1
ATOM 2837 C CA . ILE A 1 402 ? -9.172 -15.055 -3.891 1 98.94 402 ILE A CA 1
ATOM 2838 C C . ILE A 1 402 ? -9.914 -16.219 -4.543 1 98.94 402 ILE A C 1
ATOM 2840 O O . ILE A 1 402 ? -9.312 -17.25 -4.855 1 98.94 402 ILE A O 1
ATOM 2844 N N . ALA A 1 403 ? -11.211 -16.125 -4.613 1 98.94 403 ALA A N 1
ATOM 2845 C CA . ALA A 1 403 ? -12.094 -17.094 -5.273 1 98.94 403 ALA A CA 1
ATOM 2846 C C . ALA A 1 403 ? -12.57 -16.562 -6.625 1 98.94 403 ALA A C 1
ATOM 2848 O O . ALA A 1 403 ? -13.109 -15.453 -6.707 1 98.94 403 ALA A O 1
ATOM 2849 N N . LEU A 1 404 ? -12.32 -17.312 -7.668 1 98.94 404 LEU A N 1
ATOM 2850 C CA . LEU A 1 404 ? -12.664 -16.938 -9.039 1 98.94 404 LEU A CA 1
ATOM 2851 C C . LEU A 1 404 ? -13.586 -17.969 -9.672 1 98.94 404 LEU A C 1
ATOM 2853 O O . LEU A 1 404 ? -13.422 -19.172 -9.461 1 98.94 404 LEU A O 1
ATOM 2857 N N . GLN A 1 405 ? -14.5 -17.469 -10.438 1 98.69 405 GLN A N 1
ATOM 2858 C CA . GLN A 1 405 ? -15.523 -18.344 -11.008 1 98.69 405 GLN A CA 1
ATOM 2859 C C . GLN A 1 405 ? -15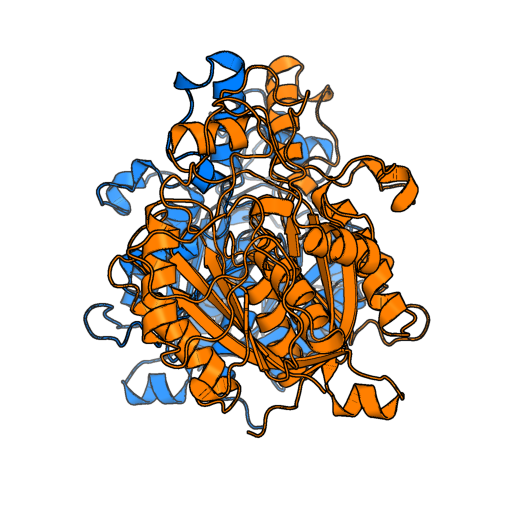.711 -18.062 -12.492 1 98.69 405 GLN A C 1
ATOM 2861 O O . GLN A 1 405 ? -15.656 -16.922 -12.93 1 98.69 405 GLN A O 1
ATOM 2866 N N . ALA A 1 406 ? -15.938 -19.141 -13.234 1 98.38 406 ALA A N 1
ATOM 2867 C CA . ALA A 1 406 ? -16.344 -18.953 -14.625 1 98.38 406 ALA A CA 1
ATOM 2868 C C . ALA A 1 406 ? -17.625 -18.125 -14.727 1 98.38 406 ALA A C 1
ATOM 2870 O O . ALA A 1 406 ? -18.531 -18.281 -13.898 1 98.38 406 ALA A O 1
ATOM 2871 N N . PRO A 1 407 ? -17.688 -17.25 -15.742 1 95.81 407 PRO A N 1
ATOM 2872 C CA . PRO A 1 407 ? -18.875 -16.375 -15.844 1 95.81 407 PRO A CA 1
ATOM 2873 C C . PRO A 1 407 ? -20.156 -17.156 -16.062 1 95.81 407 PRO A C 1
ATOM 2875 O O . PRO A 1 407 ? -20.141 -18.266 -16.594 1 95.81 407 PRO A O 1
ATOM 2878 N N . MET B 1 1 ? -27.375 2.023 0.449 1 43.34 1 MET B N 1
ATOM 2879 C CA . MET B 1 1 ? -27.094 1.333 1.705 1 43.34 1 MET B CA 1
ATOM 2880 C C . MET B 1 1 ? -26.578 2.305 2.758 1 43.34 1 MET B C 1
ATOM 2882 O O . MET B 1 1 ? -25.734 3.158 2.457 1 43.34 1 MET B O 1
ATOM 2886 N N . ASN B 1 2 ? -27.25 2.477 3.889 1 61.34 2 ASN B N 1
ATOM 2887 C CA . ASN B 1 2 ? -26.891 3.416 4.945 1 61.34 2 ASN B CA 1
ATOM 2888 C C . ASN B 1 2 ? -25.562 3.041 5.598 1 61.34 2 ASN B C 1
ATOM 2890 O O . ASN B 1 2 ? -25.453 1.983 6.219 1 61.34 2 ASN B O 1
ATOM 2894 N N . ARG B 1 3 ? -24.438 3.602 5.25 1 84.69 3 ARG B N 1
ATOM 2895 C CA . ARG B 1 3 ? -23.125 3.348 5.824 1 84.69 3 ARG B CA 1
ATOM 2896 C C . ARG B 1 3 ? -23.094 3.711 7.305 1 84.69 3 ARG B C 1
ATOM 2898 O O . ARG B 1 3 ? -23.516 4.801 7.691 1 84.69 3 ARG B O 1
ATOM 2905 N N . PRO B 1 4 ? -22.609 2.756 8.062 1 93.38 4 PRO B N 1
ATOM 2906 C CA . PRO B 1 4 ? -22.516 3.082 9.492 1 93.38 4 PRO B CA 1
ATOM 2907 C C . PRO B 1 4 ? -21.578 4.254 9.766 1 93.38 4 PRO B C 1
ATOM 2909 O O . PRO B 1 4 ? -20.578 4.438 9.055 1 93.38 4 PRO B O 1
ATOM 2912 N N . ALA B 1 5 ? -21.969 4.973 10.797 1 97 5 ALA B N 1
ATOM 2913 C CA . ALA B 1 5 ? -21.047 6.008 11.273 1 97 5 ALA B CA 1
ATOM 2914 C C . ALA B 1 5 ? -19.781 5.395 11.867 1 97 5 ALA B C 1
ATOM 2916 O O . ALA B 1 5 ? -19.859 4.371 12.555 1 97 5 ALA B O 1
ATOM 2917 N N . ILE B 1 6 ? -18.641 5.977 11.609 1 98.69 6 ILE B N 1
ATOM 2918 C CA . ILE B 1 6 ? -17.359 5.465 12.109 1 98.69 6 ILE B CA 1
ATOM 2919 C C . ILE B 1 6 ? -16.797 6.422 13.148 1 98.69 6 ILE B C 1
ATOM 2921 O O . ILE B 1 6 ? -16.672 7.625 12.898 1 98.69 6 ILE B O 1
ATOM 2925 N N . ALA B 1 7 ? -16.438 5.887 14.305 1 98.88 7 ALA B N 1
ATOM 2926 C CA . ALA B 1 7 ? -15.898 6.668 15.422 1 98.88 7 ALA B CA 1
ATOM 2927 C C . ALA B 1 7 ? -14.391 6.48 15.555 1 98.88 7 ALA B C 1
ATOM 2929 O O . ALA B 1 7 ? -13.875 5.379 15.352 1 98.88 7 ALA B O 1
ATOM 2930 N N . VAL B 1 8 ? -13.742 7.582 15.781 1 98.94 8 VAL B N 1
ATOM 2931 C CA . VAL B 1 8 ? -12.391 7.523 16.328 1 98.94 8 VAL B CA 1
ATOM 2932 C C . VAL B 1 8 ? -12.445 7.367 17.844 1 98.94 8 VAL B C 1
ATOM 2934 O O . VAL B 1 8 ? -12.859 8.289 18.547 1 98.94 8 VAL B O 1
ATOM 2937 N N . THR B 1 9 ? -11.961 6.215 18.328 1 98.88 9 THR B N 1
ATOM 2938 C CA . THR B 1 9 ? -12.109 5.969 19.75 1 98.88 9 THR B CA 1
ATOM 2939 C C . THR B 1 9 ? -10.758 6.039 20.453 1 98.88 9 THR B C 1
ATOM 2941 O O . THR B 1 9 ? -10.703 6.145 21.688 1 98.88 9 THR B O 1
ATOM 2944 N N . GLY B 1 10 ? -9.734 5.973 19.734 1 98.94 10 GLY B N 1
ATOM 2945 C CA . GLY B 1 10 ? -8.383 6.09 20.25 1 98.94 10 GLY B CA 1
ATOM 2946 C C . GLY B 1 10 ? -7.434 6.809 19.312 1 98.94 10 GLY B C 1
ATOM 2947 O O . GLY B 1 10 ? -7.621 6.785 18.094 1 98.94 10 GLY B O 1
ATOM 2948 N N . LEU B 1 11 ? -6.441 7.438 19.906 1 98.94 11 LEU B N 1
ATOM 2949 C CA . LEU B 1 11 ? -5.434 8.188 19.156 1 98.94 11 LEU B CA 1
ATOM 2950 C C . LEU B 1 11 ? -4.07 8.078 19.828 1 98.94 11 LEU B C 1
ATOM 2952 O O . LEU B 1 11 ? -3.969 8.18 21.047 1 98.94 11 LEU B O 1
ATOM 2956 N N . GLY B 1 12 ? -3.061 7.73 19.031 1 98.94 12 GLY B N 1
ATOM 2957 C CA . GLY B 1 12 ? -1.67 7.742 19.453 1 98.94 12 GLY B CA 1
ATOM 2958 C C . GLY B 1 12 ? -0.744 8.391 18.453 1 98.94 12 GLY B C 1
ATOM 2959 O O . GLY B 1 12 ? -0.935 8.242 17.234 1 98.94 12 GLY B O 1
ATOM 2960 N N . MET B 1 13 ? 0.232 9.188 19 1 98.88 13 MET B N 1
ATOM 2961 C CA . MET B 1 13 ? 1.149 9.898 18.109 1 98.88 13 MET B CA 1
ATOM 2962 C C . MET B 1 13 ? 2.566 9.891 18.672 1 98.88 13 MET B C 1
ATOM 2964 O O . MET B 1 13 ? 2.752 9.883 19.891 1 98.88 13 MET B O 1
ATOM 2968 N N . ILE B 1 14 ? 3.508 9.875 17.828 1 98.94 14 ILE B N 1
ATOM 2969 C CA . ILE B 1 14 ? 4.906 10.195 18.109 1 98.94 14 ILE B CA 1
ATOM 2970 C C . ILE B 1 14 ? 5.461 11.078 16.984 1 98.94 14 ILE B C 1
ATOM 2972 O O . ILE B 1 14 ? 5.379 10.727 15.812 1 98.94 14 ILE B O 1
ATOM 2976 N N . THR B 1 15 ? 5.891 12.234 17.312 1 98.88 15 THR B N 1
ATOM 2977 C CA . THR B 1 15 ? 6.352 13.25 16.391 1 98.88 15 THR B CA 1
ATOM 2978 C C . THR B 1 15 ? 7.578 13.977 16.938 1 98.88 15 THR B C 1
ATOM 2980 O O . THR B 1 15 ? 7.98 13.742 18.078 1 98.88 15 THR B O 1
ATOM 2983 N N . PRO B 1 16 ? 8.18 14.836 16.141 1 98.69 16 PRO B N 1
ATOM 2984 C CA . PRO B 1 16 ? 9.289 15.633 16.656 1 98.69 16 PRO B CA 1
ATOM 2985 C C . PRO B 1 16 ? 8.883 16.531 17.828 1 98.69 16 PRO B C 1
ATOM 2987 O O . PRO B 1 16 ? 9.711 16.891 18.656 1 98.69 16 PRO B O 1
ATOM 2990 N N . ALA B 1 17 ? 7.617 16.828 17.891 1 98.5 17 ALA B N 1
ATOM 2991 C CA . ALA B 1 17 ? 7.121 17.766 18.906 1 98.5 17 ALA B CA 1
ATOM 2992 C C . ALA B 1 17 ? 6.84 17.047 20.219 1 98.5 17 ALA B C 1
ATOM 2994 O O . ALA B 1 17 ? 6.711 17.672 21.266 1 98.5 17 ALA B O 1
ATOM 2995 N N . GLY B 1 18 ? 6.734 15.695 20.141 1 98.25 18 GLY B N 1
ATOM 2996 C CA . GLY B 1 18 ? 6.426 14.938 21.344 1 98.25 18 GLY B CA 1
ATOM 2997 C C . GLY B 1 18 ? 6.312 13.445 21.109 1 98.25 18 GLY B C 1
ATOM 2998 O O . GLY B 1 18 ? 6.078 13.008 19.969 1 98.25 18 GLY B O 1
ATOM 2999 N N . HIS B 1 19 ? 6.375 12.68 22.234 1 98.56 19 HIS B N 1
ATOM 3000 C CA . HIS B 1 19 ? 6.371 11.227 22.125 1 98.56 19 HIS B CA 1
ATOM 3001 C C . HIS B 1 19 ? 4.996 10.656 22.453 1 98.56 19 HIS B C 1
ATOM 3003 O O . HIS B 1 19 ? 4.836 9.438 22.578 1 98.56 19 HIS B O 1
ATOM 3009 N N . THR B 1 20 ? 4.062 11.547 22.703 1 98.69 20 THR B N 1
ATOM 3010 C CA . THR B 1 20 ? 2.668 11.195 22.938 1 98.69 20 THR B CA 1
ATOM 3011 C C . THR B 1 20 ? 1.736 12.188 22.25 1 98.69 20 THR B C 1
ATOM 3013 O O . THR B 1 20 ? 2.176 13.242 21.781 1 98.69 20 THR B O 1
ATOM 3016 N N . THR B 1 21 ? 0.451 11.805 22.219 1 98.81 21 THR B N 1
ATOM 3017 C CA . THR B 1 21 ? -0.576 12.656 21.641 1 98.81 21 THR B CA 1
ATOM 3018 C C . THR B 1 21 ? -0.615 14.016 22.328 1 98.81 21 THR B C 1
ATOM 3020 O O . THR B 1 21 ? -0.619 15.055 21.688 1 98.81 21 THR B O 1
ATOM 3023 N N . ASP B 1 22 ? -0.543 14.016 23.625 1 98.62 22 ASP B N 1
ATOM 3024 C CA . ASP B 1 22 ? -0.646 15.242 24.406 1 98.62 22 ASP B CA 1
ATOM 3025 C C . ASP B 1 22 ? 0.575 16.141 24.203 1 98.62 22 ASP B C 1
ATOM 3027 O O . ASP B 1 22 ? 0.44 17.344 24 1 98.62 22 ASP B O 1
ATOM 3031 N N . THR B 1 23 ? 1.76 15.539 24.266 1 98.62 23 THR B N 1
ATOM 3032 C CA . THR B 1 23 ? 2.969 16.344 24.094 1 98.62 23 THR B CA 1
ATOM 3033 C C . THR B 1 23 ? 3.096 16.844 22.656 1 98.62 23 THR B C 1
ATOM 3035 O O . THR B 1 23 ? 3.611 17.938 22.422 1 98.62 23 THR B O 1
ATOM 3038 N N . THR B 1 24 ? 2.668 16.031 21.703 1 98.81 24 THR B N 1
ATOM 3039 C CA . THR B 1 24 ? 2.629 16.484 20.328 1 98.81 24 THR B CA 1
ATOM 3040 C C . THR B 1 24 ? 1.721 17.703 20.188 1 98.81 24 THR B C 1
ATOM 3042 O O . THR B 1 24 ? 2.088 18.688 19.547 1 98.81 24 THR B O 1
ATOM 3045 N N . TRP B 1 25 ? 0.536 17.656 20.797 1 98.81 25 TRP B N 1
ATOM 3046 C CA . TRP B 1 25 ? -0.431 18.75 20.734 1 98.81 25 TRP B CA 1
ATOM 3047 C C . TRP B 1 25 ? 0.153 20.031 21.328 1 98.81 25 TRP B C 1
ATOM 3049 O O . TRP B 1 25 ? 0.07 21.094 20.719 1 98.81 25 TRP B O 1
ATOM 3059 N N . ASP B 1 26 ? 0.787 19.891 22.453 1 98.5 26 ASP B N 1
ATOM 3060 C CA . ASP B 1 26 ? 1.391 21.047 23.125 1 98.5 26 ASP B CA 1
ATOM 3061 C C . ASP B 1 26 ? 2.467 21.688 22.25 1 98.5 26 ASP B C 1
ATOM 3063 O O . ASP B 1 26 ? 2.541 22.906 22.156 1 98.5 26 ASP B O 1
ATOM 3067 N N . GLY B 1 27 ? 3.262 20.844 21.688 1 98.31 27 GLY B N 1
ATOM 3068 C CA . GLY B 1 27 ? 4.32 21.344 20.828 1 98.31 27 GLY B CA 1
ATOM 3069 C C . GLY B 1 27 ? 3.803 22.062 19.609 1 98.31 27 GLY B C 1
ATOM 3070 O O . GLY B 1 27 ? 4.32 23.125 19.234 1 98.31 27 GLY B O 1
ATOM 3071 N N . VAL B 1 28 ? 2.801 21.5 18.969 1 98.62 28 VAL B N 1
ATOM 3072 C CA . VAL B 1 28 ? 2.232 22.078 17.766 1 98.62 28 VAL B CA 1
ATOM 3073 C C . VAL B 1 28 ? 1.563 23.422 18.109 1 98.62 28 VAL B C 1
ATOM 3075 O O . VAL B 1 28 ? 1.673 24.391 17.344 1 98.62 28 VAL B O 1
ATOM 3078 N N . CYS B 1 29 ? 0.916 23.516 19.234 1 98.44 29 CYS B N 1
ATOM 3079 C CA . CYS B 1 29 ? 0.232 24.734 19.656 1 98.44 29 CYS B CA 1
ATOM 3080 C C . CYS B 1 29 ? 1.233 25.828 20 1 98.44 29 CYS B C 1
ATOM 3082 O O . CYS B 1 29 ? 0.946 27.016 19.828 1 98.44 29 CYS B O 1
ATOM 3084 N N . ARG B 1 30 ? 2.457 25.438 20.453 1 97.56 30 ARG B N 1
ATOM 3085 C CA . ARG B 1 30 ? 3.494 26.422 20.734 1 97.56 30 ARG B CA 1
ATOM 3086 C C . ARG B 1 30 ? 3.973 27.109 19.469 1 97.56 30 ARG B C 1
ATOM 3088 O O . ARG B 1 30 ? 4.453 28.234 19.5 1 97.56 30 ARG B O 1
ATOM 3095 N N . GLY B 1 31 ? 3.885 26.391 18.328 1 97.75 31 GLY B N 1
ATOM 3096 C CA . GLY B 1 31 ? 4.176 26.984 17.031 1 97.75 31 GLY B CA 1
ATOM 3097 C C . GLY B 1 31 ? 5.656 27.203 16.797 1 97.75 31 GLY B C 1
ATOM 3098 O O . GLY B 1 31 ? 6.047 28.156 16.125 1 97.75 31 GLY B O 1
ATOM 3099 N N . GLU B 1 32 ? 6.473 26.375 17.406 1 97.12 32 GLU B N 1
ATOM 3100 C CA . GLU B 1 32 ? 7.918 26.484 17.234 1 97.12 32 GLU B CA 1
ATOM 3101 C C . GLU B 1 32 ? 8.461 25.266 16.484 1 97.12 32 GLU B C 1
ATOM 3103 O O . GLU B 1 32 ? 8.125 24.125 16.812 1 97.12 32 GLU B O 1
ATOM 3108 N N . SER B 1 33 ? 9.328 25.547 15.578 1 97.94 33 SER B N 1
ATOM 3109 C CA . SER B 1 33 ? 9.859 24.5 14.711 1 97.94 33 SER B CA 1
ATOM 3110 C C . SER B 1 33 ? 10.852 23.625 15.461 1 97.94 33 SER B C 1
ATOM 3112 O O . SER B 1 33 ? 11.641 24.109 16.281 1 97.94 33 SER B O 1
ATOM 3114 N N . PHE B 1 34 ? 10.891 22.375 15.047 1 98.06 34 PHE B N 1
ATOM 3115 C CA . PHE B 1 34 ? 11.836 21.422 15.641 1 98.06 34 PHE B CA 1
ATOM 3116 C C . PHE B 1 34 ? 12.945 21.094 14.648 1 98.06 34 PHE B C 1
ATOM 3118 O O . PHE B 1 34 ? 13.727 20.156 14.883 1 98.06 34 PHE B O 1
ATOM 3125 N N . ALA B 1 35 ? 13.031 21.766 13.57 1 98.38 35 ALA B N 1
ATOM 3126 C CA . ALA B 1 35 ? 14.078 21.531 12.57 1 98.38 35 ALA B CA 1
ATOM 3127 C C . ALA B 1 35 ? 15.461 21.844 13.141 1 98.38 35 ALA B C 1
ATOM 3129 O O . ALA B 1 35 ? 15.664 22.906 13.727 1 98.38 35 ALA B O 1
ATOM 3130 N N . ARG B 1 36 ? 16.328 20.922 13.016 1 97.94 36 ARG B N 1
ATOM 3131 C CA . ARG B 1 36 ? 17.719 21.047 13.453 1 97.94 36 ARG B CA 1
ATOM 3132 C C . ARG B 1 36 ? 18.656 20.266 12.547 1 97.94 36 ARG B C 1
ATOM 3134 O O . ARG B 1 36 ? 18.203 19.406 11.773 1 97.94 36 ARG B O 1
ATOM 3141 N N . THR B 1 37 ? 19.891 20.594 12.672 1 97.88 37 THR B N 1
ATOM 3142 C CA . THR B 1 37 ? 20.891 19.797 11.977 1 97.88 37 THR B CA 1
ATOM 3143 C C . THR B 1 37 ? 20.875 18.359 12.461 1 97.88 37 THR B C 1
ATOM 3145 O O . THR B 1 37 ? 20.766 18.109 13.664 1 97.88 37 THR B O 1
ATOM 3148 N N . VAL B 1 38 ? 20.891 17.438 11.539 1 97.88 38 VAL B N 1
ATOM 3149 C CA . VAL B 1 38 ? 20.906 16.016 11.836 1 97.88 38 VAL B CA 1
ATOM 3150 C C . VAL B 1 38 ? 22.312 15.453 11.609 1 97.88 38 VAL B C 1
ATOM 3152 O O . VAL B 1 38 ? 22.797 15.406 10.469 1 97.88 38 VAL B O 1
ATOM 3155 N N . PRO B 1 39 ? 23 14.945 12.547 1 96.19 39 PRO B N 1
ATOM 3156 C CA . PRO B 1 39 ? 24.391 14.5 12.414 1 96.19 39 PRO B CA 1
ATOM 3157 C C . PRO B 1 39 ? 24.547 13.398 11.367 1 96.19 39 PRO B C 1
ATOM 3159 O O . PRO B 1 39 ? 25.547 13.391 10.633 1 96.19 39 PRO B O 1
ATOM 3162 N N . GLU B 1 40 ? 23.609 12.57 11.203 1 94.25 40 GLU B N 1
ATOM 3163 C CA . GLU B 1 40 ? 23.672 11.438 10.289 1 94.25 40 GLU B CA 1
ATOM 3164 C C . GLU B 1 40 ? 23.656 11.906 8.828 1 94.25 40 GLU B C 1
ATOM 3166 O O . GLU B 1 40 ? 23.953 11.125 7.922 1 94.25 40 GLU B O 1
ATOM 3171 N N . LEU B 1 41 ? 23.344 13.141 8.625 1 96.56 41 LEU B N 1
ATOM 3172 C CA . LEU B 1 41 ? 23.219 13.664 7.27 1 96.56 41 LEU B CA 1
ATOM 3173 C C . LEU B 1 41 ? 24.422 14.555 6.93 1 96.56 41 LEU B C 1
ATOM 3175 O O . LEU B 1 41 ? 24.375 15.312 5.961 1 96.56 41 LEU B O 1
ATOM 3179 N N . HIS B 1 42 ? 25.453 14.438 7.746 1 93.62 42 HIS B N 1
ATOM 3180 C CA . HIS B 1 42 ? 26.641 15.242 7.5 1 93.62 42 HIS B CA 1
ATOM 3181 C C . HIS B 1 42 ? 27.125 15.086 6.059 1 93.62 42 HIS B C 1
ATOM 3183 O O . HIS B 1 42 ? 27.234 13.961 5.559 1 93.62 42 HIS B O 1
ATOM 3189 N N . GLY B 1 43 ? 27.328 16.203 5.359 1 91 43 GLY B N 1
ATOM 3190 C CA . GLY B 1 43 ? 27.828 16.188 3.994 1 91 43 GLY B CA 1
ATOM 3191 C C . GLY B 1 43 ? 26.734 16.312 2.957 1 91 43 GLY B C 1
ATOM 3192 O O . GLY B 1 43 ? 27 16.641 1.797 1 91 43 GLY B O 1
ATOM 3193 N N . CYS B 1 44 ? 25.531 16 3.367 1 93.19 44 CYS B N 1
ATOM 3194 C CA . CYS B 1 44 ? 24.406 16.188 2.451 1 93.19 44 CYS B CA 1
ATOM 3195 C C . CYS B 1 44 ? 24.078 17.656 2.281 1 93.19 44 CYS B C 1
ATOM 3197 O O . CYS B 1 44 ? 24.281 18.453 3.199 1 93.19 44 CYS B O 1
ATOM 3199 N N . ALA B 1 45 ? 23.594 18.078 1.112 1 90.94 45 ALA B N 1
ATOM 3200 C CA . ALA B 1 45 ? 23.188 19.453 0.864 1 90.94 45 ALA B CA 1
ATOM 3201 C C . ALA B 1 45 ? 22.062 19.875 1.821 1 90.94 45 ALA B C 1
ATOM 3203 O O . ALA B 1 45 ? 21.984 21.031 2.221 1 90.94 45 ALA B O 1
ATOM 3204 N N . VAL B 1 46 ? 21.203 18.984 2.096 1 95.94 46 VAL B N 1
ATOM 3205 C CA . VAL B 1 46 ? 20.188 19.141 3.133 1 95.94 46 VAL B CA 1
ATOM 3206 C C . VAL B 1 46 ? 20.547 18.266 4.34 1 95.94 46 VAL B C 1
ATOM 3208 O O . VAL B 1 46 ? 20.391 17.047 4.301 1 95.94 46 VAL B O 1
ATOM 3211 N N . ASP B 1 47 ? 20.984 18.891 5.375 1 97.56 47 ASP B N 1
ATOM 3212 C CA . ASP B 1 47 ? 21.5 18.141 6.516 1 97.56 47 ASP B CA 1
ATOM 3213 C C . ASP B 1 47 ? 20.703 18.453 7.777 1 97.56 47 ASP B C 1
ATOM 3215 O O . ASP B 1 47 ? 21.234 18.359 8.891 1 97.56 47 ASP B O 1
ATOM 3219 N N . PHE B 1 48 ? 19.5 18.953 7.621 1 98.25 48 PHE B N 1
ATOM 3220 C CA . PHE B 1 48 ? 18.609 19.266 8.727 1 98.25 48 PHE B CA 1
ATOM 3221 C C . PHE B 1 48 ? 17.234 18.641 8.523 1 98.25 48 PHE B C 1
ATOM 3223 O O . PHE B 1 48 ? 16.875 18.297 7.402 1 98.25 48 PHE B O 1
ATOM 3230 N N . ALA B 1 49 ? 16.5 18.422 9.547 1 98.69 49 ALA B N 1
ATOM 3231 C CA . ALA B 1 49 ? 15.164 17.859 9.547 1 98.69 49 ALA B CA 1
ATOM 3232 C C . ALA B 1 49 ? 14.516 17.984 10.922 1 98.69 49 ALA B C 1
ATOM 3234 O O . ALA B 1 49 ? 15.164 18.406 11.883 1 98.69 49 ALA B O 1
ATOM 3235 N N . CYS B 1 50 ? 13.227 17.766 11 1 98.75 50 CYS B N 1
ATOM 3236 C CA . CYS B 1 50 ? 12.539 17.562 12.266 1 98.75 50 CYS B CA 1
ATOM 3237 C C . CYS B 1 50 ? 12.516 16.078 12.633 1 98.75 50 CYS B C 1
ATOM 3239 O O . CYS B 1 50 ? 11.688 15.328 12.117 1 98.75 50 CYS B O 1
ATOM 3241 N N . THR B 1 51 ? 13.352 15.648 13.586 1 98.62 51 THR B N 1
ATOM 3242 C CA . THR B 1 51 ? 13.477 14.227 13.922 1 98.62 51 THR B CA 1
ATOM 3243 C C . THR B 1 51 ? 12.922 13.953 15.312 1 98.62 51 THR B C 1
ATOM 3245 O O . THR B 1 51 ? 12.852 14.859 16.156 1 98.62 51 THR B O 1
ATOM 3248 N N . VAL B 1 52 ? 12.383 12.781 15.508 1 98.56 52 VAL B N 1
ATOM 3249 C CA . VAL B 1 52 ? 12.023 12.32 16.844 1 98.56 52 VAL B CA 1
ATOM 3250 C C . VAL B 1 52 ? 13.297 12.031 17.641 1 98.56 52 VAL B C 1
ATOM 3252 O O . VAL B 1 52 ? 14.086 11.156 17.281 1 98.56 52 VAL B O 1
ATOM 3255 N N . THR B 1 53 ? 13.555 12.773 18.672 1 97.25 53 THR B N 1
ATOM 3256 C CA . THR B 1 53 ? 14.742 12.625 19.5 1 97.25 53 THR B CA 1
ATOM 3257 C C . THR B 1 53 ? 14.359 12.516 20.969 1 97.25 53 THR B C 1
ATOM 3259 O O . THR B 1 53 ? 13.203 12.727 21.344 1 97.25 53 THR B O 1
ATOM 3262 N N . GLY B 1 54 ? 15.297 12.117 21.781 1 96.75 54 GLY B N 1
ATOM 3263 C CA . GLY B 1 54 ? 15.094 12.117 23.219 1 96.75 54 GLY B CA 1
ATOM 3264 C C . GLY B 1 54 ? 14.375 10.883 23.719 1 96.75 54 GLY B C 1
ATOM 3265 O O . GLY B 1 54 ? 13.82 10.883 24.828 1 96.75 54 GLY B O 1
ATOM 3266 N N . ILE B 1 55 ? 14.297 9.859 22.969 1 97.5 55 ILE B N 1
ATOM 3267 C CA . ILE B 1 55 ? 13.641 8.625 23.375 1 97.5 55 ILE B CA 1
ATOM 3268 C C . ILE B 1 55 ? 14.477 7.426 22.938 1 97.5 55 ILE B C 1
ATOM 3270 O O . ILE B 1 55 ? 15.047 7.426 21.844 1 97.5 55 ILE B O 1
ATOM 3274 N N . ASP B 1 56 ? 14.609 6.414 23.859 1 97.19 56 ASP B N 1
ATOM 3275 C CA . ASP B 1 56 ? 15.172 5.113 23.516 1 97.19 56 ASP B CA 1
ATOM 3276 C C . ASP B 1 56 ? 14.117 4.219 22.859 1 97.19 56 ASP B C 1
ATOM 3278 O O . ASP B 1 56 ? 13.383 3.504 23.531 1 97.19 56 ASP B O 1
ATOM 3282 N N . LEU B 1 57 ? 14.125 4.27 21.516 1 97.19 57 LEU B N 1
ATOM 3283 C CA . LEU B 1 57 ? 13.07 3.596 20.766 1 97.19 57 LEU B CA 1
ATOM 3284 C C . LEU B 1 57 ? 13.094 2.092 21.016 1 97.19 57 LEU B C 1
ATOM 3286 O O . LEU B 1 57 ? 12.039 1.462 21.156 1 97.19 57 LEU B O 1
ATOM 3290 N N . ASP B 1 58 ? 14.289 1.484 21 1 96.31 58 ASP B N 1
ATOM 3291 C CA . ASP B 1 58 ? 14.391 0.049 21.25 1 96.31 58 ASP B CA 1
ATOM 3292 C C . ASP B 1 58 ? 13.828 -0.317 22.625 1 96.31 58 ASP B C 1
ATOM 3294 O O . ASP B 1 58 ? 13.062 -1.271 22.75 1 96.31 58 ASP B O 1
ATOM 3298 N N . GLY B 1 59 ? 14.258 0.46 23.609 1 96.69 59 GLY B N 1
ATOM 3299 C CA . GLY B 1 59 ? 13.758 0.222 24.953 1 96.69 59 GLY B CA 1
ATOM 3300 C C . GLY B 1 59 ? 12.258 0.43 25.078 1 96.69 59 GLY B C 1
ATOM 3301 O O . GLY B 1 59 ? 11.578 -0.317 25.797 1 96.69 59 GLY B O 1
ATOM 3302 N N . ALA B 1 60 ? 11.742 1.439 24.375 1 97 60 ALA B N 1
ATOM 3303 C CA . ALA B 1 60 ? 10.32 1.781 24.438 1 97 60 ALA B CA 1
ATOM 3304 C C . ALA B 1 60 ? 9.461 0.694 23.797 1 97 60 ALA B C 1
ATOM 3306 O O . ALA B 1 60 ? 8.383 0.376 24.297 1 97 60 ALA B O 1
ATOM 3307 N N . VAL B 1 61 ? 9.883 0.191 22.656 1 96.19 61 VAL B N 1
ATOM 3308 C CA . VAL B 1 61 ? 9.141 -0.871 21.984 1 96.19 61 VAL B CA 1
ATOM 3309 C C . VAL B 1 61 ? 9.25 -2.166 22.781 1 96.19 61 VAL B C 1
ATOM 3311 O O . VAL B 1 61 ? 8.25 -2.842 23.031 1 96.19 61 VAL B O 1
ATOM 3314 N N . GLY B 1 62 ? 10.492 -2.42 23.172 1 91.38 62 GLY B N 1
ATOM 3315 C CA . GLY B 1 62 ? 10.758 -3.631 23.938 1 91.38 62 GLY B CA 1
ATOM 3316 C C . GLY B 1 62 ? 10.703 -4.887 23.078 1 91.38 62 GLY B C 1
ATOM 3317 O O . GLY B 1 62 ? 10.539 -4.816 21.859 1 91.38 62 GLY B O 1
ATOM 3318 N N . GLY B 1 63 ? 10.969 -6 23.703 1 85 63 GLY B N 1
ATOM 3319 C CA . GLY B 1 63 ? 10.93 -7.293 23.031 1 85 63 GLY B CA 1
ATOM 3320 C C . GLY B 1 63 ? 12.281 -7.707 22.469 1 85 63 GLY B C 1
ATOM 3321 O O . GLY B 1 63 ? 13.203 -6.895 22.391 1 85 63 GLY B O 1
ATOM 3322 N N . ARG B 1 64 ? 12.344 -8.93 22.047 1 82.62 64 ARG B N 1
ATOM 3323 C CA . ARG B 1 64 ? 13.602 -9.539 21.625 1 82.62 64 ARG B CA 1
ATOM 3324 C C . ARG B 1 64 ? 13.969 -9.109 20.219 1 82.62 64 ARG B C 1
ATOM 3326 O O . ARG B 1 64 ? 15.133 -9.188 19.812 1 82.62 64 ARG B O 1
ATOM 3333 N N . THR B 1 65 ? 12.914 -8.477 19.531 1 85.06 65 THR B N 1
ATOM 3334 C CA . THR B 1 65 ? 13.188 -8.258 18.109 1 85.06 65 THR B CA 1
ATOM 3335 C C . THR B 1 65 ? 13.109 -6.77 17.766 1 85.06 65 THR B C 1
ATOM 3337 O O . THR B 1 65 ? 13.148 -6.395 16.594 1 85.06 65 THR B O 1
ATOM 3340 N N . ALA B 1 66 ? 13.062 -5.938 18.75 1 90.38 66 ALA B N 1
ATOM 3341 C CA . ALA B 1 66 ? 12.961 -4.5 18.516 1 90.38 66 ALA B CA 1
ATOM 3342 C C . ALA B 1 66 ? 14.148 -3.99 17.703 1 90.38 66 ALA B C 1
ATOM 3344 O O . ALA B 1 66 ? 13.992 -3.082 16.875 1 90.38 66 ALA B O 1
ATOM 3345 N N . PHE B 1 67 ? 15.266 -4.605 17.891 1 86.75 67 PHE B N 1
ATOM 3346 C CA . PHE B 1 67 ? 16.5 -4.125 17.281 1 86.75 67 PHE B CA 1
ATOM 3347 C C . PHE B 1 67 ? 16.469 -4.32 15.766 1 86.75 67 PHE B C 1
ATOM 3349 O O . PHE B 1 67 ? 17.172 -3.629 15.031 1 86.75 67 PHE B O 1
ATOM 3356 N N . ARG B 1 68 ? 15.633 -5.199 15.25 1 88.25 68 ARG B N 1
ATOM 3357 C CA . ARG B 1 68 ? 15.586 -5.477 13.82 1 88.25 68 ARG B CA 1
ATOM 3358 C C . ARG B 1 68 ? 14.578 -4.57 13.125 1 88.25 68 ARG B C 1
ATOM 3360 O O . ARG B 1 68 ? 14.531 -4.516 11.891 1 88.25 68 ARG B O 1
ATOM 3367 N N . MET B 1 69 ? 13.797 -3.855 13.922 1 93.69 69 MET B N 1
ATOM 3368 C CA . MET B 1 69 ? 12.766 -2.982 13.359 1 93.69 69 MET B CA 1
ATOM 3369 C C . MET B 1 69 ? 13.359 -1.638 12.953 1 93.69 69 MET B C 1
ATOM 3371 O O . MET B 1 69 ? 14.203 -1.083 13.664 1 93.69 69 MET B O 1
ATOM 3375 N N . GLY B 1 70 ? 13 -1.197 11.789 1 94.88 70 GLY B N 1
ATOM 3376 C CA . GLY B 1 70 ? 13.352 0.17 11.445 1 94.88 70 GLY B CA 1
ATOM 3377 C C . GLY B 1 70 ? 12.656 1.203 12.305 1 94.88 70 GLY B C 1
ATOM 3378 O O . GLY B 1 70 ? 11.672 0.893 12.977 1 94.88 70 GLY B O 1
ATOM 3379 N N . ARG B 1 71 ? 13.125 2.434 12.312 1 96.38 71 ARG B N 1
ATOM 3380 C CA . ARG B 1 71 ? 12.578 3.527 13.109 1 96.38 71 ARG B CA 1
ATOM 3381 C C . ARG B 1 71 ? 11.086 3.713 12.836 1 96.38 71 ARG B C 1
ATOM 3383 O O . ARG B 1 71 ? 10.289 3.867 13.766 1 96.38 71 ARG B O 1
ATOM 3390 N N . TYR B 1 72 ? 10.695 3.674 11.531 1 98.12 72 TYR B N 1
ATOM 3391 C CA . TYR B 1 72 ? 9.312 3.924 11.148 1 98.12 72 TYR B CA 1
ATOM 3392 C C . TYR B 1 72 ? 8.391 2.867 11.742 1 98.12 72 TYR B C 1
ATOM 3394 O O . TYR B 1 72 ? 7.242 3.16 12.086 1 98.12 72 TYR B O 1
ATOM 3402 N N . VAL B 1 73 ? 8.875 1.633 11.859 1 98.5 73 VAL B N 1
ATOM 3403 C CA . VAL B 1 73 ? 8.086 0.559 12.453 1 98.5 73 VAL B CA 1
ATOM 3404 C C . VAL B 1 73 ? 7.918 0.812 13.953 1 98.5 73 VAL B C 1
ATOM 3406 O O . VAL B 1 73 ? 6.824 0.65 14.5 1 98.5 73 VAL B O 1
ATOM 3409 N N . LYS B 1 74 ? 9.008 1.178 14.609 1 98.62 74 LYS B N 1
ATOM 3410 C CA . LYS B 1 74 ? 8.969 1.44 16.047 1 98.62 74 LYS B CA 1
ATOM 3411 C C . LYS B 1 74 ? 8.016 2.584 16.375 1 98.62 74 LYS B C 1
ATOM 3413 O O . LYS B 1 74 ? 7.277 2.521 17.359 1 98.62 74 LYS B O 1
ATOM 3418 N N . PHE B 1 75 ? 8.039 3.65 15.539 1 98.88 75 PHE B N 1
ATOM 3419 C CA . PHE B 1 75 ? 7.082 4.738 15.711 1 98.88 75 PHE B CA 1
ATOM 3420 C C . PHE B 1 75 ? 5.652 4.211 15.664 1 98.88 75 PHE B C 1
ATOM 3422 O O . PHE B 1 75 ? 4.832 4.559 16.516 1 98.88 75 PHE B O 1
ATOM 3429 N N . ALA B 1 76 ? 5.367 3.398 14.688 1 98.88 76 ALA B N 1
ATOM 3430 C CA . ALA B 1 76 ? 4.02 2.875 14.484 1 98.88 76 ALA B CA 1
ATOM 3431 C C . ALA B 1 76 ? 3.57 2.033 15.672 1 98.88 76 ALA B C 1
ATOM 3433 O O . ALA B 1 76 ? 2.428 2.143 16.125 1 98.88 76 ALA B O 1
ATOM 3434 N N . VAL B 1 77 ? 4.438 1.184 16.141 1 98.62 77 VAL B N 1
ATOM 3435 C CA . VAL B 1 77 ? 4.121 0.294 17.25 1 98.62 77 VAL B CA 1
ATOM 3436 C C . VAL B 1 77 ? 3.811 1.116 18.5 1 98.62 77 VAL B C 1
ATOM 3438 O O . VAL B 1 77 ? 2.824 0.856 19.203 1 98.62 77 VAL B O 1
ATOM 3441 N N . LEU B 1 78 ? 4.664 2.105 18.812 1 98.88 78 LEU B N 1
ATOM 3442 C CA . LEU B 1 78 ? 4.477 2.939 19.984 1 98.88 78 LEU B CA 1
ATOM 3443 C C . LEU B 1 78 ? 3.184 3.74 19.891 1 98.88 78 LEU B C 1
ATOM 3445 O O . LEU B 1 78 ? 2.428 3.83 20.859 1 98.88 78 LEU B O 1
ATOM 3449 N N . ALA B 1 79 ? 2.908 4.32 18.734 1 98.94 79 ALA B N 1
ATOM 3450 C CA . ALA B 1 79 ? 1.672 5.07 18.516 1 98.94 79 ALA B CA 1
ATOM 3451 C C . ALA B 1 79 ? 0.452 4.16 18.641 1 98.94 79 ALA B C 1
ATOM 3453 O O . ALA B 1 79 ? -0.579 4.562 19.188 1 98.94 79 ALA B O 1
ATOM 3454 N N . ALA B 1 80 ? 0.556 2.932 18.125 1 98.94 80 ALA B N 1
ATOM 3455 C CA . ALA B 1 80 ? -0.55 1.98 18.203 1 98.94 80 ALA B CA 1
ATOM 3456 C C . ALA B 1 80 ? -0.854 1.595 19.641 1 98.94 80 ALA B C 1
ATOM 3458 O O . ALA B 1 80 ? -2.02 1.468 20.031 1 98.94 80 ALA B O 1
ATOM 3459 N N . ARG B 1 81 ? 0.178 1.366 20.438 1 98.75 81 ARG B N 1
ATOM 3460 C CA . ARG B 1 81 ? -0.005 1.058 21.844 1 98.75 81 ARG B CA 1
ATOM 3461 C C . ARG B 1 81 ? -0.78 2.166 22.547 1 98.75 81 ARG B C 1
ATOM 3463 O O . ARG B 1 81 ? -1.722 1.892 23.297 1 98.75 81 ARG B O 1
ATOM 3470 N N . GLU B 1 82 ? -0.369 3.389 22.266 1 98.94 82 GLU B N 1
ATOM 3471 C CA . GLU B 1 82 ? -1.06 4.527 22.859 1 98.94 82 GLU B CA 1
ATOM 3472 C C . GLU B 1 82 ? -2.512 4.598 22.406 1 98.94 82 GLU B C 1
ATOM 3474 O O . GLU B 1 82 ? -3.416 4.82 23.203 1 98.94 82 GLU B O 1
ATOM 3479 N N . ALA B 1 83 ? -2.768 4.414 21.109 1 98.94 83 ALA B N 1
ATOM 3480 C CA . ALA B 1 83 ? -4.109 4.52 20.547 1 98.94 83 ALA B CA 1
ATOM 3481 C C . ALA B 1 83 ? -5.039 3.465 21.141 1 98.94 83 ALA B C 1
ATOM 3483 O O . ALA B 1 83 ? -6.191 3.76 21.469 1 98.94 83 ALA B O 1
ATOM 3484 N N . VAL B 1 84 ? -4.574 2.223 21.234 1 98.88 84 VAL B N 1
ATOM 3485 C CA . VAL B 1 84 ? -5.387 1.12 21.734 1 98.88 84 VAL B CA 1
ATOM 3486 C C . VAL B 1 84 ? -5.715 1.348 23.203 1 98.88 84 VAL B C 1
ATOM 3488 O O . VAL B 1 84 ? -6.852 1.135 23.641 1 98.88 84 VAL B O 1
ATOM 3491 N N . THR B 1 85 ? -4.695 1.79 23.953 1 98.69 85 THR B N 1
ATOM 3492 C CA . THR B 1 85 ? -4.918 2.137 25.359 1 98.69 85 THR B CA 1
ATOM 3493 C C . THR B 1 85 ? -5.926 3.277 25.484 1 98.69 85 THR B C 1
ATOM 3495 O O . THR B 1 85 ? -6.836 3.225 26.312 1 98.69 85 THR B O 1
ATOM 3498 N N . ASP B 1 86 ? -5.762 4.281 24.703 1 98.75 86 ASP B N 1
ATOM 3499 C CA . ASP B 1 86 ? -6.648 5.441 24.688 1 98.75 86 ASP B CA 1
ATOM 3500 C C . ASP B 1 86 ? -8.086 5.027 24.359 1 98.75 86 ASP B C 1
ATOM 3502 O O . ASP B 1 86 ? -9.039 5.617 24.891 1 98.75 86 ASP B O 1
ATOM 3506 N N . ALA B 1 87 ? -8.266 4.051 23.531 1 98.69 87 ALA B N 1
ATOM 3507 C CA . ALA B 1 87 ? -9.586 3.568 23.141 1 98.69 87 ALA B CA 1
ATOM 3508 C C . ALA B 1 87 ? -10.227 2.748 24.25 1 98.69 87 ALA B C 1
ATOM 3510 O O . ALA B 1 87 ? -11.398 2.377 24.172 1 98.69 87 ALA B O 1
ATOM 3511 N N . GLY B 1 88 ? -9.477 2.449 25.266 1 98.38 88 GLY B N 1
ATOM 3512 C CA . GLY B 1 88 ? -9.969 1.62 26.359 1 98.38 88 GLY B CA 1
ATOM 3513 C C . GLY B 1 88 ? -10.086 0.154 25.984 1 98.38 88 GLY B C 1
ATOM 3514 O O . GLY B 1 88 ? -10.945 -0.558 26.5 1 98.38 88 GLY B O 1
ATOM 3515 N N . LEU B 1 89 ? -9.305 -0.292 25.047 1 98.44 89 LEU B N 1
ATOM 3516 C CA . LEU B 1 89 ? -9.344 -1.673 24.578 1 98.44 89 LEU B CA 1
ATOM 3517 C C . LEU B 1 89 ? -8.148 -2.457 25.094 1 98.44 89 LEU B C 1
ATOM 3519 O O . LEU B 1 89 ? -7.113 -1.873 25.438 1 98.44 89 LEU B O 1
ATOM 3523 N N . ASP B 1 90 ? -8.312 -3.777 25.172 1 97.81 90 ASP B N 1
ATOM 3524 C CA . ASP B 1 90 ? -7.277 -4.699 25.641 1 97.81 90 ASP B CA 1
ATOM 3525 C C . ASP B 1 90 ? -7.125 -5.879 24.672 1 97.81 90 ASP B C 1
ATOM 3527 O O . ASP B 1 90 ? -8.016 -6.727 24.578 1 97.81 90 ASP B O 1
ATOM 3531 N N . PRO B 1 91 ? -6.035 -5.957 23.984 1 97.62 91 PRO B N 1
ATOM 3532 C CA . PRO B 1 91 ? -5.805 -7.043 23.031 1 97.62 91 PRO B CA 1
ATOM 3533 C C . PRO B 1 91 ? -5.98 -8.422 23.641 1 97.62 91 PRO B C 1
ATOM 3535 O O . PRO B 1 91 ? -6.266 -9.391 22.938 1 97.62 91 PRO B O 1
ATOM 3538 N N . ALA B 1 92 ? -5.867 -8.555 24.906 1 96.62 92 ALA B N 1
ATOM 3539 C CA . ALA B 1 92 ? -6.012 -9.844 25.594 1 96.62 92 ALA B CA 1
ATOM 3540 C C . ALA B 1 92 ? -7.461 -10.312 25.578 1 96.62 92 ALA B C 1
ATOM 3542 O O . ALA B 1 92 ? -7.738 -11.5 25.781 1 96.62 92 ALA B O 1
ATOM 3543 N N . HIS B 1 93 ? -8.398 -9.375 25.328 1 95.75 93 HIS B N 1
ATOM 3544 C CA . HIS B 1 93 ? -9.797 -9.734 25.531 1 95.75 93 HIS B CA 1
ATOM 3545 C C . HIS B 1 93 ? -10.609 -9.547 24.266 1 95.75 93 HIS B C 1
ATOM 3547 O O . HIS B 1 93 ? -11.812 -9.812 24.25 1 95.75 93 HIS B O 1
ATOM 3553 N N . TRP B 1 94 ? -10.008 -9.07 23.188 1 97.5 94 TRP B N 1
ATOM 3554 C CA . TRP B 1 94 ? -10.797 -8.875 21.984 1 97.5 94 TRP B CA 1
ATOM 3555 C C . TRP B 1 94 ? -10.727 -10.094 21.078 1 97.5 94 TRP B C 1
ATOM 3557 O O . TRP B 1 94 ? -9.977 -11.039 21.359 1 97.5 94 TRP B O 1
ATOM 3567 N N . ASP B 1 95 ? -11.625 -10.25 20.156 1 98.12 95 ASP B N 1
ATOM 3568 C CA . ASP B 1 95 ? -11.547 -11.227 19.078 1 98.12 95 ASP B CA 1
ATOM 3569 C C . ASP B 1 95 ? -10.57 -10.773 17.984 1 98.12 95 ASP B C 1
ATOM 3571 O O . ASP B 1 95 ? -10.938 -9.992 17.109 1 98.12 95 ASP B O 1
ATOM 3575 N N . GLY B 1 96 ? -9.391 -11.32 17.984 1 98.5 96 GLY B N 1
ATOM 3576 C CA . GLY B 1 96 ? -8.32 -10.883 17.094 1 98.5 96 GLY B CA 1
ATOM 3577 C C . GLY B 1 96 ? -8.688 -10.992 15.625 1 98.5 96 GLY B C 1
ATOM 3578 O O . GLY B 1 96 ? -8.195 -10.219 14.797 1 98.5 96 GLY B O 1
ATOM 3579 N N . ALA B 1 97 ? -9.578 -11.922 15.312 1 98.44 97 ALA B N 1
ATOM 3580 C CA . ALA B 1 97 ? -9.977 -12.164 13.93 1 98.44 97 ALA B CA 1
ATOM 3581 C C . ALA B 1 97 ? -10.828 -11.008 13.398 1 98.44 97 ALA B C 1
ATOM 3583 O O . ALA B 1 97 ? -11.016 -10.875 12.188 1 98.44 97 ALA B O 1
ATOM 3584 N N . ARG B 1 98 ? -11.312 -10.172 14.297 1 98.62 98 ARG B N 1
ATOM 3585 C CA . ARG B 1 98 ? -12.195 -9.07 13.922 1 98.62 98 ARG B CA 1
ATOM 3586 C C . ARG B 1 98 ? -11.492 -7.727 14.094 1 98.62 98 ARG B C 1
ATOM 3588 O O . ARG B 1 98 ? -12.148 -6.684 14.156 1 98.62 98 ARG B O 1
ATOM 3595 N N . VAL B 1 99 ? -10.172 -7.734 14.273 1 98.88 99 VAL B N 1
ATOM 3596 C CA . VAL B 1 99 ? -9.375 -6.52 14.375 1 98.88 99 VAL B CA 1
ATOM 3597 C C . VAL B 1 99 ? -8.477 -6.387 13.141 1 98.88 99 VAL B C 1
ATOM 3599 O O . VAL B 1 99 ? -7.633 -7.246 12.883 1 98.88 99 VAL B O 1
ATOM 3602 N N . ALA B 1 100 ? -8.688 -5.328 12.367 1 98.94 100 ALA B N 1
ATOM 3603 C CA . ALA B 1 100 ? -7.863 -5.031 11.203 1 98.94 100 ALA B CA 1
ATOM 3604 C C . ALA B 1 100 ? -6.742 -4.055 11.555 1 98.94 100 ALA B C 1
ATOM 3606 O O . ALA B 1 100 ? -6.875 -3.262 12.492 1 98.94 100 ALA B O 1
ATOM 3607 N N . VAL B 1 101 ? -5.652 -4.133 10.898 1 98.94 101 VAL B N 1
ATOM 3608 C CA . VAL B 1 101 ? -4.539 -3.197 11.039 1 98.94 101 VAL B CA 1
ATOM 3609 C C . VAL B 1 101 ? -4.18 -2.619 9.672 1 98.94 101 VAL B C 1
ATOM 3611 O O . VAL B 1 101 ? -3.744 -3.348 8.773 1 98.94 101 VAL B O 1
ATOM 3614 N N . VAL B 1 102 ? -4.383 -1.31 9.453 1 98.94 102 VAL B N 1
ATOM 3615 C CA . VAL B 1 102 ? -4.113 -0.629 8.195 1 98.94 102 VAL B CA 1
ATOM 3616 C C . VAL B 1 102 ? -3.174 0.551 8.43 1 98.94 102 VAL B C 1
ATOM 3618 O O . VAL B 1 102 ? -3.617 1.638 8.812 1 98.94 102 VAL B O 1
ATOM 3621 N N . VAL B 1 103 ? -1.892 0.38 8.133 1 98.94 103 VAL B N 1
ATOM 3622 C CA . VAL B 1 103 ? -0.895 1.397 8.453 1 98.94 103 VAL B CA 1
ATOM 3623 C C . VAL B 1 103 ? -0.085 1.74 7.203 1 98.94 103 VAL B C 1
ATOM 3625 O O . VAL B 1 103 ? 0.742 0.943 6.758 1 98.94 103 VAL B O 1
ATOM 3628 N N . GLY B 1 104 ? -0.287 2.967 6.676 1 98.81 104 GLY B N 1
ATOM 3629 C CA . GLY B 1 104 ? 0.358 3.414 5.453 1 98.81 104 GLY B CA 1
ATOM 3630 C C . GLY B 1 104 ? 1.773 3.916 5.672 1 98.81 104 GLY B C 1
ATOM 3631 O O . GLY B 1 104 ? 2.172 4.188 6.809 1 98.81 104 GLY B O 1
ATOM 3632 N N . THR B 1 105 ? 2.537 3.99 4.633 1 98.62 105 THR B N 1
ATOM 3633 C CA . THR B 1 105 ? 3.865 4.586 4.559 1 98.62 105 THR B CA 1
ATOM 3634 C C . THR B 1 105 ? 4.207 4.965 3.123 1 98.62 105 THR B C 1
ATOM 3636 O O . THR B 1 105 ? 3.631 4.426 2.178 1 98.62 105 THR B O 1
ATOM 3639 N N . SER B 1 106 ? 5.066 5.945 3.002 1 97.88 106 SER B N 1
ATOM 3640 C CA . SER B 1 106 ? 5.48 6.371 1.67 1 97.88 106 SER B CA 1
ATOM 3641 C C . SER B 1 106 ? 6.758 5.664 1.235 1 97.88 106 SER B C 1
ATOM 3643 O O . SER B 1 106 ? 6.93 5.344 0.057 1 97.88 106 SER B O 1
ATOM 3645 N N . SER B 1 107 ? 7.66 5.387 2.221 1 97.12 107 SER B N 1
ATOM 3646 C CA . SER B 1 107 ? 8.992 4.938 1.825 1 97.12 107 SER B CA 1
ATOM 3647 C C . SER B 1 107 ? 9.352 3.623 2.508 1 97.12 107 SER B C 1
ATOM 3649 O O . SER B 1 107 ? 10.367 3.006 2.176 1 97.12 107 SER B O 1
ATOM 3651 N N . GLY B 1 108 ? 8.547 3.215 3.4 1 96.56 108 GLY B N 1
ATOM 3652 C CA . GLY B 1 108 ? 8.789 1.955 4.082 1 96.56 108 GLY B CA 1
ATOM 3653 C C . GLY B 1 108 ? 10.148 1.897 4.762 1 96.56 108 GLY B C 1
ATOM 3654 O O . GLY B 1 108 ? 10.547 2.84 5.449 1 96.56 108 GLY B O 1
ATOM 3655 N N . GLY B 1 109 ? 10.859 0.804 4.645 1 96.62 109 GLY B N 1
ATOM 3656 C CA . GLY B 1 109 ? 12.133 0.555 5.309 1 96.62 109 GLY B CA 1
ATOM 3657 C C . GLY B 1 109 ? 13.32 1.058 4.516 1 96.62 109 GLY B C 1
ATOM 3658 O O . GLY B 1 109 ? 14.438 0.551 4.676 1 96.62 109 GLY B O 1
ATOM 3659 N N . SER B 1 110 ? 13.141 2.08 3.699 1 97.31 110 SER B N 1
ATOM 3660 C CA . SER B 1 110 ? 14.141 2.537 2.742 1 97.31 110 SER B CA 1
ATOM 3661 C C . SER B 1 110 ? 15.43 2.951 3.447 1 97.31 110 SER B C 1
ATOM 3663 O O . SER B 1 110 ? 16.531 2.729 2.93 1 97.31 110 SER B O 1
ATOM 3665 N N . ALA B 1 111 ? 15.258 3.578 4.648 1 96.56 111 ALA B N 1
ATOM 3666 C CA . ALA B 1 111 ? 16.453 4.012 5.379 1 96.56 111 ALA B CA 1
ATOM 3667 C C . ALA B 1 111 ? 17.359 2.832 5.691 1 96.56 111 ALA B C 1
ATOM 3669 O O . ALA B 1 111 ? 18.547 2.85 5.352 1 96.56 111 ALA B O 1
ATOM 3670 N N . GLY B 1 112 ? 16.781 1.8 6.297 1 96.19 112 GLY B N 1
ATOM 3671 C CA . GLY B 1 112 ? 17.562 0.619 6.629 1 96.19 112 GLY B CA 1
ATOM 3672 C C . GLY B 1 112 ? 18.047 -0.135 5.41 1 96.19 112 GLY B C 1
ATOM 3673 O O . GLY B 1 112 ? 19.172 -0.658 5.402 1 96.19 112 GLY B O 1
ATOM 3674 N N . LEU B 1 113 ? 17.234 -0.184 4.391 1 97 113 LEU B N 1
ATOM 3675 C CA . LEU B 1 113 ? 17.594 -0.921 3.182 1 97 113 LEU B CA 1
ATOM 3676 C C . LEU B 1 113 ? 18.812 -0.303 2.5 1 97 113 LEU B C 1
ATOM 3678 O O . LEU B 1 113 ? 19.703 -1.02 2.057 1 97 113 LEU B O 1
ATOM 3682 N N . THR B 1 114 ? 18.828 1.017 2.352 1 97.44 114 THR B N 1
ATOM 3683 C CA . THR B 1 114 ? 19.953 1.685 1.688 1 97.44 114 THR B CA 1
ATOM 3684 C C . THR B 1 114 ? 21.219 1.574 2.525 1 97.44 114 THR B C 1
ATOM 3686 O O . THR B 1 114 ? 22.328 1.49 1.98 1 97.44 114 THR B O 1
ATOM 3689 N N . GLU B 1 115 ? 21.031 1.596 3.852 1 96.56 115 GLU B N 1
ATOM 3690 C CA . GLU B 1 115 ? 22.172 1.33 4.719 1 96.56 115 GLU B CA 1
ATOM 3691 C C . GLU B 1 115 ? 22.766 -0.053 4.453 1 96.56 115 GLU B C 1
ATOM 3693 O O . GLU B 1 115 ? 23.984 -0.217 4.402 1 96.56 115 GLU B O 1
ATOM 3698 N N . GLN B 1 116 ? 21.906 -1.039 4.301 1 97 116 GLN B N 1
ATOM 3699 C CA . GLN B 1 116 ? 22.344 -2.4 4.012 1 97 116 GLN B CA 1
ATOM 3700 C C . GLN B 1 116 ? 23.047 -2.475 2.656 1 97 116 GLN B C 1
ATOM 3702 O O . GLN B 1 116 ? 24.031 -3.197 2.5 1 97 116 GLN B O 1
ATOM 3707 N N . ALA B 1 117 ? 22.516 -1.767 1.693 1 97.56 117 ALA B N 1
ATOM 3708 C CA . ALA B 1 117 ? 23.125 -1.769 0.361 1 97.56 117 ALA B CA 1
ATOM 3709 C C . ALA B 1 117 ? 24.531 -1.208 0.398 1 97.56 117 ALA B C 1
ATOM 3711 O O . ALA B 1 117 ? 25.438 -1.751 -0.241 1 97.56 117 ALA B O 1
ATOM 3712 N N . VAL B 1 118 ? 24.734 -0.138 1.127 1 97.44 118 VAL B N 1
ATOM 3713 C CA . VAL B 1 118 ? 26.047 0.477 1.263 1 97.44 118 VAL B CA 1
ATOM 3714 C C . VAL B 1 118 ? 26.984 -0.458 2.031 1 97.44 118 VAL B C 1
ATOM 3716 O O . VAL B 1 118 ? 28.156 -0.596 1.686 1 97.44 118 VAL B O 1
ATOM 3719 N N . ALA B 1 119 ? 26.438 -1.081 3.113 1 97.19 119 ALA B N 1
ATOM 3720 C CA . ALA B 1 119 ? 27.234 -2.033 3.883 1 97.19 119 ALA B CA 1
ATOM 3721 C C . ALA B 1 119 ? 27.688 -3.197 3.01 1 97.19 119 ALA B C 1
ATOM 3723 O O . ALA B 1 119 ? 28.828 -3.643 3.107 1 97.19 119 ALA B O 1
ATOM 3724 N N . LEU B 1 120 ? 26.766 -3.691 2.205 1 96.94 120 LEU B N 1
ATOM 3725 C CA . LEU B 1 120 ? 27.094 -4.773 1.281 1 96.94 120 LEU B CA 1
ATOM 3726 C C . LEU B 1 120 ? 28.219 -4.359 0.338 1 96.94 120 LEU B C 1
ATOM 3728 O O . LEU B 1 120 ? 29.156 -5.125 0.11 1 96.94 120 LEU B O 1
ATOM 3732 N N . GLU B 1 121 ? 28.109 -3.172 -0.22 1 95.31 121 GLU B N 1
ATOM 3733 C CA . GLU B 1 121 ? 29.078 -2.641 -1.165 1 95.31 121 GLU B CA 1
ATOM 3734 C C . GLU B 1 121 ? 30.453 -2.467 -0.506 1 95.31 121 GLU B C 1
ATOM 3736 O O . GLU B 1 121 ? 31.469 -2.795 -1.101 1 95.31 121 GLU B O 1
ATOM 3741 N N . ARG B 1 122 ? 30.484 -2.045 0.717 1 96 122 ARG B N 1
ATOM 3742 C CA . ARG B 1 122 ? 31.719 -1.677 1.394 1 96 122 ARG B CA 1
ATOM 3743 C C . ARG B 1 122 ? 32.406 -2.902 1.988 1 96 122 ARG B C 1
ATOM 3745 O O . ARG B 1 122 ? 33.625 -3.002 1.977 1 96 122 ARG B O 1
ATOM 3752 N N . ARG B 1 123 ? 31.594 -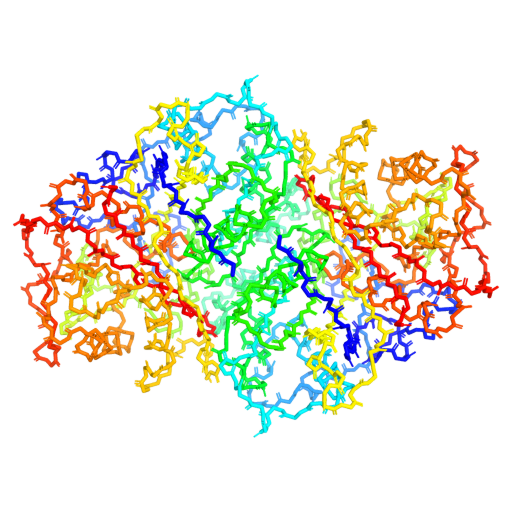3.811 2.58 1 96.62 123 ARG B N 1
ATOM 3753 C CA . ARG B 1 123 ? 32.188 -4.781 3.488 1 96.62 123 ARG B CA 1
ATOM 3754 C C . ARG B 1 123 ? 31.781 -6.203 3.123 1 96.62 123 ARG B C 1
ATOM 3756 O O . ARG B 1 123 ? 32.281 -7.168 3.707 1 96.62 123 ARG B O 1
ATOM 3763 N N . GLY B 1 124 ? 30.906 -6.355 2.162 1 95.31 124 GLY B N 1
ATOM 3764 C CA . GLY B 1 124 ? 30.516 -7.684 1.709 1 95.31 124 GLY B CA 1
ATOM 3765 C C . GLY B 1 124 ? 29.297 -8.227 2.428 1 95.31 124 GLY B C 1
ATOM 3766 O O . GLY B 1 124 ? 28.719 -7.555 3.289 1 95.31 124 GLY B O 1
ATOM 3767 N N . PRO B 1 125 ? 28.828 -9.391 2.09 1 94.75 125 PRO B N 1
ATOM 3768 C CA . PRO B 1 125 ? 27.562 -9.969 2.549 1 94.75 125 PRO B CA 1
ATOM 3769 C C . PRO B 1 125 ? 27.5 -10.148 4.066 1 94.75 125 PRO B C 1
ATOM 3771 O O . PRO B 1 125 ? 26.438 -10.039 4.664 1 94.75 125 PRO B O 1
ATOM 3774 N N . GLU B 1 126 ? 28.578 -10.391 4.695 1 94.31 126 GLU B N 1
ATOM 3775 C CA . GLU B 1 126 ? 28.625 -10.656 6.133 1 94.31 126 GLU B CA 1
ATOM 3776 C C . GLU B 1 126 ? 28.25 -9.406 6.93 1 94.31 126 GLU B C 1
ATOM 3778 O O . GLU B 1 126 ? 27.906 -9.5 8.109 1 94.31 126 GLU B O 1
ATOM 3783 N N . ALA B 1 127 ? 28.344 -8.266 6.238 1 95.38 127 ALA B N 1
ATOM 3784 C CA . ALA B 1 127 ? 28.031 -7.004 6.902 1 95.38 127 ALA B CA 1
ATOM 3785 C C . ALA B 1 127 ? 26.547 -6.695 6.84 1 95.38 127 ALA B C 1
ATOM 3787 O O . ALA B 1 127 ? 26.078 -5.738 7.461 1 95.38 127 ALA B O 1
ATOM 3788 N N . THR B 1 128 ? 25.766 -7.488 6.109 1 94.44 128 THR B N 1
ATOM 3789 C CA . THR B 1 128 ? 24.328 -7.273 5.992 1 94.44 128 THR B CA 1
ATOM 3790 C C . THR B 1 128 ? 23.578 -8.109 7.023 1 94.44 128 THR B C 1
ATOM 3792 O O . THR B 1 128 ? 24.078 -9.125 7.5 1 94.44 128 THR B O 1
ATOM 3795 N N . SER B 1 129 ? 22.438 -7.637 7.422 1 91.94 129 SER B N 1
ATOM 3796 C CA . SER B 1 129 ? 21.609 -8.312 8.422 1 91.94 129 SER B CA 1
ATOM 3797 C C . SER B 1 129 ? 20.828 -9.469 7.801 1 91.94 129 SER B C 1
ATOM 3799 O O . SER B 1 129 ? 20.281 -9.344 6.703 1 91.94 129 SER B O 1
ATOM 3801 N N . PRO B 1 130 ? 20.734 -10.625 8.539 1 88.75 130 PRO B N 1
ATOM 3802 C CA . PRO B 1 130 ? 19.875 -11.719 8.07 1 88.75 130 PRO B CA 1
ATOM 3803 C C . PRO B 1 130 ? 18.406 -11.328 7.996 1 88.75 130 PRO B C 1
ATOM 3805 O O . PRO B 1 130 ? 17.625 -11.953 7.266 1 88.75 130 PRO B O 1
ATOM 3808 N N . SER B 1 131 ? 18 -10.266 8.758 1 89.44 131 SER B N 1
ATOM 3809 C CA . SER B 1 131 ? 16.625 -9.781 8.75 1 89.44 131 SER B CA 1
ATOM 3810 C C . SER B 1 131 ? 16.453 -8.625 7.773 1 89.44 131 SER B C 1
ATOM 3812 O O . SER B 1 131 ? 15.398 -7.984 7.742 1 89.44 131 SER B O 1
ATOM 3814 N N . GLY B 1 132 ? 17.484 -8.43 6.977 1 90.25 132 GLY B N 1
ATOM 3815 C CA . GLY B 1 132 ? 17.5 -7.27 6.098 1 90.25 132 GLY B CA 1
ATOM 3816 C C . GLY B 1 132 ? 16.422 -7.309 5.043 1 90.25 132 GLY B C 1
ATOM 3817 O O . GLY B 1 132 ? 16 -6.266 4.535 1 90.25 132 GLY B O 1
ATOM 3818 N N . ILE B 1 133 ? 15.898 -8.492 4.691 1 89.88 133 ILE B N 1
ATOM 3819 C CA . ILE B 1 133 ? 14.883 -8.625 3.652 1 89.88 133 ILE B CA 1
ATOM 3820 C C . ILE B 1 133 ? 13.594 -7.922 4.094 1 89.88 133 ILE B C 1
ATOM 3822 O O . ILE B 1 133 ? 12.836 -7.426 3.262 1 89.88 133 ILE B O 1
ATOM 3826 N N . LEU B 1 134 ? 13.375 -7.824 5.402 1 92.31 134 LEU B N 1
ATOM 3827 C CA . LEU B 1 134 ? 12.156 -7.215 5.926 1 92.31 134 LEU B CA 1
ATOM 3828 C C . LEU B 1 134 ? 12.148 -5.715 5.668 1 92.31 134 LEU B C 1
ATOM 3830 O O . LEU B 1 134 ? 11.078 -5.094 5.648 1 92.31 134 LEU B O 1
ATOM 3834 N N . LEU B 1 135 ? 13.289 -5.152 5.414 1 93.12 135 LEU B N 1
ATOM 3835 C CA . LEU B 1 135 ? 13.414 -3.729 5.129 1 93.12 135 LEU B CA 1
ATOM 3836 C C . LEU B 1 135 ? 12.867 -3.402 3.742 1 93.12 135 LEU B C 1
ATOM 3838 O O . LEU B 1 135 ? 12.594 -2.238 3.436 1 93.12 135 LEU B O 1
ATOM 3842 N N . THR B 1 136 ? 12.672 -4.438 2.906 1 92.81 136 THR B N 1
ATOM 3843 C CA . THR B 1 136 ? 12.141 -4.227 1.568 1 92.81 136 THR B CA 1
ATOM 3844 C C . THR B 1 136 ? 10.609 -4.203 1.596 1 92.81 136 THR B C 1
ATOM 3846 O O . THR B 1 136 ? 9.969 -3.914 0.583 1 92.81 136 THR B O 1
ATOM 3849 N N . ILE B 1 137 ? 10 -4.512 2.729 1 95.69 137 ILE B N 1
ATOM 3850 C CA . ILE B 1 137 ? 8.562 -4.746 2.814 1 95.69 137 ILE B CA 1
ATOM 3851 C C . ILE B 1 137 ? 7.906 -3.627 3.621 1 95.69 137 ILE B C 1
ATOM 3853 O O . ILE B 1 137 ? 7.918 -3.65 4.852 1 95.69 137 ILE B O 1
ATOM 3857 N N . PRO B 1 138 ? 7.191 -2.75 2.951 1 97.19 138 PRO B N 1
ATOM 3858 C CA . PRO B 1 138 ? 6.617 -1.568 3.6 1 97.19 138 PRO B CA 1
ATOM 3859 C C . PRO B 1 138 ? 5.52 -1.92 4.602 1 97.19 138 PRO B C 1
ATOM 3861 O O . PRO B 1 138 ? 5.164 -1.096 5.445 1 97.19 138 PRO B O 1
ATOM 3864 N N . SER B 1 139 ? 5.008 -3.145 4.59 1 97.88 139 SER B N 1
ATOM 3865 C CA . SER B 1 139 ? 3.85 -3.484 5.41 1 97.88 139 SER B CA 1
ATOM 3866 C C . SER B 1 139 ? 4.27 -3.975 6.789 1 97.88 139 SER B C 1
ATOM 3868 O O . SER B 1 139 ? 3.432 -4.398 7.586 1 97.88 139 SER B O 1
ATOM 3870 N N . MET B 1 140 ? 5.535 -3.844 7.156 1 97.62 140 MET B N 1
ATOM 3871 C CA . MET B 1 140 ? 6.043 -4.387 8.414 1 97.62 140 MET B CA 1
ATOM 3872 C C . MET B 1 140 ? 5.414 -3.678 9.609 1 97.62 140 MET B C 1
ATOM 3874 O O . MET B 1 140 ? 5.176 -4.297 10.648 1 97.62 140 MET B O 1
ATOM 3878 N N . PRO B 1 141 ? 5.125 -2.34 9.547 1 98.5 141 PRO B N 1
ATOM 3879 C CA . PRO B 1 141 ? 4.43 -1.73 10.68 1 98.5 141 PRO B CA 1
ATOM 3880 C C . PRO B 1 141 ? 3.098 -2.408 10.984 1 98.5 141 PRO B C 1
ATOM 3882 O O . PRO B 1 141 ? 2.797 -2.686 12.148 1 98.5 141 PRO B O 1
ATOM 3885 N N . ALA B 1 142 ? 2.314 -2.68 9.961 1 98.75 142 ALA B N 1
ATOM 3886 C CA . ALA B 1 142 ? 1.038 -3.361 10.156 1 98.75 142 ALA B CA 1
ATOM 3887 C C . ALA B 1 142 ? 1.246 -4.762 10.727 1 98.75 142 ALA B C 1
ATOM 3889 O O . ALA B 1 142 ? 0.505 -5.195 11.609 1 98.75 142 ALA B O 1
ATOM 3890 N N . ALA B 1 143 ? 2.248 -5.469 10.227 1 97.75 143 ALA B N 1
ATOM 3891 C CA . ALA B 1 143 ? 2.545 -6.824 10.688 1 97.75 143 ALA B CA 1
ATOM 3892 C C . ALA B 1 143 ? 2.949 -6.824 12.164 1 97.75 143 ALA B C 1
ATOM 3894 O O . ALA B 1 143 ? 2.473 -7.652 12.945 1 97.75 143 ALA B O 1
ATOM 3895 N N . GLU B 1 144 ? 3.867 -5.918 12.531 1 97.69 144 GLU B N 1
ATOM 3896 C CA . GLU B 1 144 ? 4.379 -5.871 13.898 1 97.69 144 GLU B CA 1
ATOM 3897 C C . GLU B 1 144 ? 3.293 -5.441 14.883 1 97.69 144 GLU B C 1
ATOM 3899 O O . GLU B 1 144 ? 3.234 -5.941 16 1 97.69 144 GLU B O 1
ATOM 3904 N N . ILE B 1 145 ? 2.467 -4.48 14.469 1 98.62 145 ILE B N 1
ATOM 3905 C CA . ILE B 1 145 ? 1.334 -4.094 15.305 1 98.62 145 ILE B CA 1
ATOM 3906 C C . ILE B 1 145 ? 0.396 -5.285 15.484 1 98.62 145 ILE B C 1
ATOM 3908 O O . ILE B 1 145 ? -0.09 -5.539 16.594 1 98.62 145 ILE B O 1
ATOM 3912 N N . ALA B 1 146 ? 0.1 -6.031 14.391 1 98.5 146 ALA B N 1
ATOM 3913 C CA . ALA B 1 146 ? -0.76 -7.211 14.477 1 98.5 146 ALA B CA 1
ATOM 3914 C C . ALA B 1 146 ? -0.204 -8.227 15.469 1 98.5 146 ALA B C 1
ATOM 3916 O O . ALA B 1 146 ? -0.953 -8.805 16.25 1 98.5 146 ALA B O 1
ATOM 3917 N N . ILE B 1 147 ? 1.099 -8.445 15.414 1 96.81 147 ILE B N 1
ATOM 3918 C CA . ILE B 1 147 ? 1.758 -9.391 16.312 1 96.81 147 ILE B CA 1
ATOM 3919 C C . ILE B 1 147 ? 1.582 -8.938 17.766 1 96.81 147 ILE B C 1
ATOM 3921 O O . ILE B 1 147 ? 1.154 -9.719 18.609 1 96.81 147 ILE B O 1
ATOM 3925 N N . GLN B 1 148 ? 1.845 -7.664 18 1 95.88 148 GLN B N 1
ATOM 3926 C CA . GLN B 1 148 ? 1.807 -7.141 19.359 1 95.88 148 GLN B CA 1
ATOM 3927 C C . GLN B 1 148 ? 0.378 -7.102 19.891 1 95.88 148 GLN B C 1
ATOM 3929 O O . GLN B 1 148 ? 0.152 -7.297 21.094 1 95.88 148 GLN B O 1
ATOM 3934 N N . MET B 1 149 ? -0.581 -6.883 18.984 1 97.81 149 MET B N 1
ATOM 3935 C CA . MET B 1 149 ? -1.971 -6.691 19.391 1 97.81 149 MET B CA 1
ATOM 3936 C C . MET B 1 149 ? -2.762 -7.988 19.234 1 97.81 149 MET B C 1
ATOM 3938 O O . MET B 1 149 ? -3.957 -8.031 19.531 1 97.81 149 MET B O 1
ATOM 3942 N N . LYS B 1 150 ? -2.141 -9.016 18.766 1 97.62 150 LYS B N 1
ATOM 3943 C CA . LYS B 1 150 ? -2.82 -10.281 18.516 1 97.62 150 LYS B CA 1
ATOM 3944 C C . LYS B 1 150 ? -4.016 -10.086 17.578 1 97.62 150 LYS B C 1
ATOM 3946 O O . LYS B 1 150 ? -5.09 -10.633 17.812 1 97.62 150 LYS B O 1
ATOM 3951 N N . ALA B 1 151 ? -3.832 -9.203 16.672 1 98.69 151 ALA B N 1
ATOM 3952 C CA . ALA B 1 151 ? -4.848 -8.922 15.656 1 98.69 151 ALA B CA 1
ATOM 3953 C C . ALA B 1 151 ? -4.684 -9.852 14.453 1 98.69 151 ALA B C 1
ATOM 3955 O O . ALA B 1 151 ? -3.73 -9.711 13.68 1 98.69 151 ALA B O 1
ATOM 3956 N N . THR B 1 152 ? -5.629 -10.758 14.227 1 98.56 152 THR B N 1
ATOM 3957 C CA . THR B 1 152 ? -5.457 -11.75 13.172 1 98.56 152 THR B CA 1
ATOM 3958 C C . THR B 1 152 ? -6.406 -11.477 12.008 1 98.56 152 THR B C 1
ATOM 3960 O O . THR B 1 152 ? -6.543 -12.305 11.109 1 98.56 152 THR B O 1
ATOM 3963 N N . GLY B 1 153 ? -7.113 -10.328 12.008 1 98.75 153 GLY B N 1
ATOM 3964 C CA . GLY B 1 153 ? -7.883 -9.883 10.859 1 98.75 153 GLY B CA 1
ATOM 3965 C C . GLY B 1 153 ? -7.02 -9.359 9.727 1 98.75 153 GLY B C 1
ATOM 3966 O O . GLY B 1 153 ? -5.801 -9.555 9.727 1 98.75 153 GLY B O 1
ATOM 3967 N N . PRO B 1 154 ? -7.652 -8.734 8.766 1 98.56 154 PRO B N 1
ATOM 3968 C CA . PRO B 1 154 ? -6.887 -8.203 7.637 1 98.56 154 PRO B CA 1
ATOM 3969 C C . PRO B 1 154 ? -5.883 -7.133 8.055 1 98.56 154 PRO B C 1
ATOM 3971 O O . PRO B 1 154 ? -6.18 -6.312 8.93 1 98.56 154 PRO B O 1
ATOM 3974 N N . SER B 1 155 ? -4.719 -7.129 7.5 1 98.44 155 SER B N 1
ATOM 3975 C CA . SER B 1 155 ? -3.711 -6.094 7.699 1 98.44 155 SER B CA 1
ATOM 3976 C C . SER B 1 155 ? -3.018 -5.742 6.387 1 98.44 155 SER B C 1
ATOM 3978 O O . SER B 1 155 ? -2.764 -6.617 5.559 1 98.44 155 SER B O 1
ATOM 3980 N N . LEU B 1 156 ? -2.781 -4.5 6.125 1 98.81 156 LEU B N 1
ATOM 3981 C CA . LEU B 1 156 ? -2.107 -4.059 4.91 1 98.81 156 LEU B CA 1
ATOM 3982 C C . LEU B 1 156 ? -1.501 -2.672 5.098 1 98.81 156 LEU B C 1
ATOM 3984 O O . LEU B 1 156 ? -1.771 -2.002 6.098 1 98.81 156 LEU B O 1
ATOM 3988 N N . ALA B 1 157 ? -0.64 -2.27 4.207 1 98.88 157 ALA B N 1
ATOM 3989 C CA . ALA B 1 157 ? -0.071 -0.926 4.141 1 98.88 157 ALA B CA 1
ATOM 3990 C C . ALA B 1 157 ? -0.377 -0.266 2.799 1 98.88 157 ALA B C 1
ATOM 3992 O O . ALA B 1 157 ? 0.304 -0.523 1.804 1 98.88 157 ALA B O 1
ATOM 3993 N N . PRO B 1 158 ? -1.356 0.633 2.775 1 98.81 158 PRO B N 1
ATOM 3994 C CA . PRO B 1 158 ? -1.559 1.383 1.534 1 98.81 158 PRO B CA 1
ATOM 3995 C C . PRO B 1 158 ? -0.54 2.506 1.351 1 98.81 158 PRO B C 1
ATOM 3997 O O . PRO B 1 158 ? -0.151 3.156 2.324 1 98.81 158 PRO B O 1
ATOM 4000 N N . CYS B 1 159 ? -0.112 2.67 0.136 1 98.75 159 CYS B N 1
ATOM 4001 C CA . CYS B 1 159 ? 0.812 3.754 -0.18 1 98.75 159 CYS B CA 1
ATOM 4002 C C . CYS B 1 159 ? 0.22 4.688 -1.229 1 98.75 159 CYS B C 1
ATOM 4004 O O . CYS B 1 159 ? -0.223 4.238 -2.287 1 98.75 159 CYS B O 1
ATOM 4006 N N . THR B 1 160 ? 0.191 5.953 -0.903 1 98.5 160 THR B N 1
ATOM 4007 C CA . THR B 1 160 ? -0.1 7.055 -1.812 1 98.5 160 THR B CA 1
ATOM 4008 C C . THR B 1 160 ? 0.813 8.242 -1.531 1 98.5 160 THR B C 1
ATOM 4010 O O . THR B 1 160 ? 0.353 9.391 -1.471 1 98.5 160 THR B O 1
ATOM 4013 N N . ALA B 1 161 ? 2.018 7.98 -1.277 1 97.5 161 ALA B N 1
ATOM 4014 C CA . ALA B 1 161 ? 3.018 8.992 -0.942 1 97.5 161 ALA B CA 1
ATOM 4015 C C . ALA B 1 161 ? 2.596 9.797 0.285 1 97.5 161 ALA B C 1
ATOM 4017 O O . ALA B 1 161 ? 2.291 9.219 1.334 1 97.5 161 ALA B O 1
ATOM 4018 N N . CYS B 1 162 ? 2.514 11.133 0.152 1 97.88 162 CYS B N 1
ATOM 4019 C CA . CYS B 1 162 ? 2.279 12.008 1.296 1 97.88 162 CYS B CA 1
ATOM 4020 C C . CYS B 1 162 ? 0.842 11.883 1.789 1 97.88 162 CYS B C 1
ATOM 4022 O O . CYS B 1 162 ? 0.526 12.305 2.902 1 97.88 162 CYS B O 1
ATOM 4024 N N . SER B 1 163 ? -0.03 11.273 1.055 1 98.56 163 SER B N 1
ATOM 4025 C CA . SER B 1 163 ? -1.43 11.148 1.445 1 98.56 163 SER B CA 1
ATOM 4026 C C . SER B 1 163 ? -1.723 9.758 2.014 1 98.56 163 SER B C 1
ATOM 4028 O O . SER B 1 163 ? -2.881 9.414 2.252 1 98.56 163 SER B O 1
ATOM 4030 N N . SER B 1 164 ? -0.704 8.977 2.26 1 98.88 164 SER B N 1
ATOM 4031 C CA . SER B 1 164 ? -0.846 7.586 2.682 1 98.88 164 SER B CA 1
ATOM 4032 C C . SER B 1 164 ? -1.645 7.48 3.977 1 98.88 164 SER B C 1
ATOM 4034 O O . SER B 1 164 ? -2.412 6.531 4.164 1 98.88 164 SER B O 1
ATOM 4036 N N . GLY B 1 165 ? -1.431 8.414 4.875 1 98.88 165 GLY B N 1
ATOM 4037 C CA . GLY B 1 165 ? -2.143 8.375 6.141 1 98.88 165 GLY B CA 1
ATOM 4038 C C . GLY B 1 165 ? -3.648 8.469 5.98 1 98.88 165 GLY B C 1
ATOM 4039 O O . GLY B 1 165 ? -4.391 7.676 6.57 1 98.88 165 GLY B O 1
ATOM 4040 N N . VAL B 1 166 ? -4.129 9.422 5.176 1 98.94 166 VAL B N 1
ATOM 4041 C CA . VAL B 1 166 ? -5.562 9.578 4.945 1 98.94 166 VAL B CA 1
ATOM 4042 C C . VAL B 1 166 ? -6.094 8.383 4.164 1 98.94 166 VAL B C 1
ATOM 4044 O O . VAL B 1 166 ? -7.203 7.902 4.422 1 98.94 166 VAL B O 1
ATOM 4047 N N . THR B 1 167 ? -5.301 7.898 3.24 1 98.88 167 THR B N 1
ATOM 4048 C CA . THR B 1 167 ? -5.68 6.707 2.484 1 98.88 167 THR B CA 1
ATOM 4049 C C . THR B 1 167 ? -5.875 5.516 3.418 1 98.88 167 THR B C 1
ATOM 4051 O O . THR B 1 167 ? -6.828 4.75 3.266 1 98.88 167 THR B O 1
ATOM 4054 N N . ALA B 1 168 ? -4.965 5.359 4.375 1 98.94 168 ALA B N 1
ATOM 4055 C CA . ALA B 1 168 ? -5.07 4.262 5.328 1 98.94 168 ALA B CA 1
ATOM 4056 C C . ALA B 1 168 ? -6.355 4.359 6.145 1 98.94 168 ALA B C 1
ATOM 4058 O O . ALA B 1 168 ? -7.043 3.359 6.355 1 98.94 168 ALA B O 1
ATOM 4059 N N . LEU B 1 169 ? -6.688 5.516 6.594 1 98.94 169 LEU B N 1
ATOM 4060 C CA . LEU B 1 169 ? -7.902 5.73 7.371 1 98.94 169 LEU B CA 1
ATOM 4061 C C . LEU B 1 169 ? -9.141 5.453 6.531 1 98.94 169 LEU B C 1
ATOM 4063 O O . LEU B 1 169 ? -10.117 4.883 7.023 1 98.94 169 LEU B O 1
ATOM 4067 N N . SER B 1 170 ? -9.078 5.84 5.258 1 98.81 170 SER B N 1
ATOM 4068 C CA . SER B 1 170 ? -10.188 5.605 4.344 1 98.81 170 SER B CA 1
ATOM 4069 C C . SER B 1 170 ? -10.398 4.113 4.102 1 98.81 170 SER B C 1
ATOM 4071 O O . SER B 1 170 ? -11.531 3.627 4.137 1 98.81 170 SER B O 1
ATOM 4073 N N . VAL B 1 171 ? -9.336 3.379 3.867 1 98.81 171 VAL B N 1
ATOM 4074 C CA . VAL B 1 171 ? -9.406 1.94 3.633 1 98.81 171 VAL B CA 1
ATOM 4075 C C . VAL B 1 171 ? -9.961 1.241 4.875 1 98.81 171 VAL B C 1
ATOM 4077 O O . VAL B 1 171 ? -10.805 0.351 4.77 1 98.81 171 VAL B O 1
ATOM 4080 N N . ALA B 1 172 ? -9.469 1.646 6.023 1 98.88 172 ALA B N 1
ATOM 4081 C CA . ALA B 1 172 ? -9.938 1.066 7.277 1 98.88 172 ALA B CA 1
ATOM 4082 C C . ALA B 1 172 ? -11.43 1.321 7.473 1 98.88 172 ALA B C 1
ATOM 4084 O O . ALA B 1 172 ? -12.172 0.43 7.902 1 98.88 172 ALA B O 1
ATOM 4085 N N . ARG B 1 173 ? -11.859 2.496 7.203 1 98.38 173 ARG B N 1
ATOM 4086 C CA . ARG B 1 173 ? -13.281 2.836 7.281 1 98.38 173 ARG B CA 1
ATOM 4087 C C . ARG B 1 173 ? -14.117 1.925 6.391 1 98.38 173 ARG B C 1
ATOM 4089 O O . ARG B 1 173 ? -15.188 1.466 6.793 1 98.38 173 ARG B O 1
ATOM 4096 N N . ASP B 1 174 ? -13.672 1.711 5.152 1 97.75 174 ASP B N 1
ATOM 4097 C CA . ASP B 1 174 ? -14.398 0.856 4.219 1 97.75 174 ASP B CA 1
ATOM 4098 C C . ASP B 1 174 ? -14.492 -0.576 4.742 1 97.75 174 ASP B C 1
ATOM 4100 O O . ASP B 1 174 ? -15.516 -1.237 4.578 1 97.75 174 ASP B O 1
ATOM 4104 N N . MET B 1 175 ? -13.398 -1.089 5.371 1 98.19 175 MET B N 1
ATOM 4105 C CA . MET B 1 175 ? -13.414 -2.43 5.949 1 98.19 175 MET B CA 1
ATOM 4106 C C . MET B 1 175 ? -14.469 -2.537 7.047 1 98.19 175 MET B C 1
ATOM 4108 O O . MET B 1 175 ? -15.164 -3.549 7.145 1 98.19 175 MET B O 1
ATOM 4112 N N . LEU B 1 176 ? -14.547 -1.517 7.852 1 98.25 176 LEU B N 1
ATOM 4113 C CA . LEU B 1 176 ? -15.562 -1.477 8.898 1 98.25 176 LEU B CA 1
ATOM 4114 C C . LEU B 1 176 ? -16.969 -1.431 8.297 1 98.25 176 LEU B C 1
ATOM 4116 O O . LEU B 1 176 ? -17.859 -2.141 8.75 1 98.25 176 LEU B O 1
ATOM 4120 N N . ALA B 1 177 ? -17.125 -0.6 7.289 1 96.75 177 ALA B N 1
ATOM 4121 C CA . ALA B 1 177 ? -18.422 -0.42 6.648 1 96.75 177 ALA B CA 1
ATOM 4122 C C . ALA B 1 177 ? -18.891 -1.71 5.98 1 96.75 177 ALA B C 1
ATOM 4124 O O . ALA B 1 177 ? -20.078 -2.008 5.953 1 96.75 177 ALA B O 1
ATOM 4125 N N . LEU B 1 178 ? -17.953 -2.49 5.449 1 95.69 178 LEU B N 1
ATOM 4126 C CA . LEU B 1 178 ? -18.266 -3.717 4.727 1 95.69 178 LEU B CA 1
ATOM 4127 C C . LEU B 1 178 ? -18.328 -4.906 5.676 1 95.69 178 LEU B C 1
ATOM 4129 O O . LEU B 1 178 ? -18.594 -6.035 5.25 1 95.69 178 LEU B O 1
ATOM 4133 N N . GLY B 1 179 ? -18.078 -4.695 6.988 1 96.06 179 GLY B N 1
ATOM 4134 C CA . GLY B 1 179 ? -18.188 -5.734 7.996 1 96.06 179 GLY B CA 1
ATOM 4135 C C . GLY B 1 179 ? -17.016 -6.691 8.008 1 96.06 179 GLY B C 1
ATOM 4136 O O . GLY B 1 179 ? -17.109 -7.785 8.57 1 96.06 179 GLY B O 1
ATOM 4137 N N . GLN B 1 180 ? -15.898 -6.285 7.41 1 97.38 180 GLN B N 1
ATOM 4138 C CA . GLN B 1 180 ? -14.711 -7.133 7.34 1 97.38 180 GLN B CA 1
ATOM 4139 C C . GLN B 1 180 ? -13.984 -7.172 8.68 1 97.38 180 GLN B C 1
ATOM 4141 O O . GLN B 1 180 ? -13.164 -8.062 8.922 1 97.38 180 GLN B O 1
ATOM 4146 N N . CYS B 1 181 ? -14.211 -6.203 9.516 1 98.38 181 CYS B N 1
ATOM 4147 C CA . CYS B 1 181 ? -13.688 -6.117 10.875 1 98.38 181 CYS B CA 1
ATOM 4148 C C . CYS B 1 181 ? -14.633 -5.328 11.773 1 98.38 181 CYS B C 1
ATOM 4150 O O . CYS B 1 181 ? -15.602 -4.734 11.289 1 98.38 181 CYS B O 1
ATOM 4152 N N . ASP B 1 182 ? -14.414 -5.379 13.109 1 98.5 182 ASP B N 1
ATOM 4153 C CA . ASP B 1 182 ? -15.195 -4.617 14.078 1 98.5 182 ASP B CA 1
ATOM 4154 C C . ASP B 1 182 ? -14.367 -3.484 14.68 1 98.5 182 ASP B C 1
ATOM 4156 O O . ASP B 1 182 ? -14.922 -2.492 15.164 1 98.5 182 ASP B O 1
ATOM 4160 N N . ILE B 1 183 ? -13.07 -3.662 14.719 1 98.81 183 ILE B N 1
ATOM 4161 C CA . ILE B 1 183 ? -12.094 -2.674 15.164 1 98.81 183 ILE B CA 1
ATOM 4162 C C . ILE B 1 183 ? -10.992 -2.525 14.117 1 98.81 183 ILE B C 1
ATOM 4164 O O . ILE B 1 183 ? -10.539 -3.518 13.539 1 98.81 183 ILE B O 1
ATOM 4168 N N . ALA B 1 184 ? -10.625 -1.334 13.828 1 98.94 184 ALA B N 1
ATOM 4169 C CA . ALA B 1 184 ? -9.492 -1.102 12.938 1 98.94 184 ALA B CA 1
ATOM 4170 C C . ALA B 1 184 ? -8.445 -0.208 13.594 1 98.94 184 ALA B C 1
ATOM 4172 O O . ALA B 1 184 ? -8.773 0.862 14.117 1 98.94 184 ALA B O 1
ATOM 4173 N N . ILE B 1 185 ? -7.242 -0.669 13.688 1 99 185 ILE B N 1
ATOM 4174 C CA . ILE B 1 185 ? -6.078 0.139 14.031 1 99 185 ILE B CA 1
ATOM 4175 C C . ILE B 1 185 ? -5.457 0.711 12.758 1 99 185 ILE B C 1
ATOM 4177 O O . ILE B 1 185 ? -4.906 -0.03 11.938 1 99 185 ILE B O 1
ATOM 4181 N N . ALA B 1 186 ? -5.578 2.045 12.555 1 98.94 186 ALA B N 1
ATOM 4182 C CA . ALA B 1 186 ? -5.273 2.607 11.242 1 98.94 186 ALA B CA 1
ATOM 4183 C C . ALA B 1 186 ? -4.508 3.92 11.375 1 98.94 186 ALA B C 1
ATOM 4185 O O . ALA B 1 186 ? -4.723 4.68 12.32 1 98.94 186 ALA B O 1
ATOM 4186 N N . GLY B 1 187 ? -3.693 4.207 10.469 1 98.94 187 GLY B N 1
ATOM 4187 C CA . GLY B 1 187 ? -2.881 5.41 10.406 1 98.94 187 GLY B CA 1
ATOM 4188 C C . GLY B 1 187 ? -1.678 5.277 9.492 1 98.94 187 GLY B C 1
ATOM 4189 O O . GLY B 1 187 ? -1.782 4.711 8.398 1 98.94 187 GLY B O 1
ATOM 4190 N N . ALA B 1 188 ? -0.561 5.922 9.867 1 98.94 188 ALA B N 1
ATOM 4191 C CA . ALA B 1 188 ? 0.631 5.855 9.023 1 98.94 188 ALA B CA 1
ATOM 4192 C C . ALA B 1 188 ? 1.883 6.223 9.82 1 98.94 188 ALA B C 1
ATOM 4194 O O . ALA B 1 188 ? 1.789 6.766 10.922 1 98.94 188 ALA B O 1
ATOM 4195 N N . THR B 1 189 ? 2.998 5.871 9.281 1 98.94 189 THR B N 1
ATOM 4196 C CA . THR B 1 189 ? 4.316 6.09 9.875 1 98.94 189 THR B CA 1
ATOM 4197 C C . THR B 1 189 ? 5.348 6.395 8.789 1 98.94 189 THR B C 1
ATOM 4199 O O . THR B 1 189 ? 5.168 6.02 7.633 1 98.94 189 THR B O 1
ATOM 4202 N N . GLU B 1 190 ? 6.367 7.125 9.219 1 98.81 190 GLU B N 1
ATOM 4203 C CA . GLU B 1 190 ? 7.41 7.441 8.25 1 98.81 190 GLU B CA 1
ATOM 4204 C C . GLU B 1 190 ? 8.727 7.77 8.945 1 98.81 190 GLU B C 1
ATOM 4206 O O . GLU B 1 190 ? 8.734 8.359 10.031 1 98.81 190 GLU B O 1
ATOM 4211 N N . SER B 1 191 ? 9.82 7.371 8.367 1 98 191 SER B N 1
ATOM 4212 C CA . SER B 1 191 ? 11.18 7.832 8.656 1 98 191 SER B CA 1
ATOM 4213 C C . SER B 1 191 ? 11.977 8.031 7.371 1 98 191 SER B C 1
ATOM 4215 O O . SER B 1 191 ? 12.664 7.121 6.914 1 98 191 SER B O 1
ATOM 4217 N N . ILE B 1 192 ? 11.945 9.203 6.816 1 96.5 192 ILE B N 1
ATOM 4218 C CA . ILE B 1 192 ? 12.492 9.445 5.484 1 96.5 192 ILE B CA 1
ATOM 4219 C C . ILE B 1 192 ? 13.805 10.211 5.594 1 96.5 192 ILE B C 1
ATOM 4221 O O . ILE B 1 192 ? 14.422 10.555 4.582 1 96.5 192 ILE B O 1
ATOM 4225 N N . VAL B 1 193 ? 14.375 10.398 6.754 1 97.69 193 VAL B N 1
ATOM 4226 C CA . VAL B 1 193 ? 15.547 11.234 7 1 97.69 193 VAL B CA 1
ATOM 4227 C C . VAL B 1 193 ? 16.812 10.391 6.902 1 97.69 193 VAL B C 1
ATOM 4229 O O . VAL B 1 193 ? 17.375 9.969 7.922 1 97.69 193 VAL B O 1
ATOM 4232 N N . PHE B 1 194 ? 17.328 10.172 5.715 1 96.94 194 PHE B N 1
ATOM 4233 C CA . PHE B 1 194 ? 18.531 9.406 5.457 1 96.94 194 PHE B CA 1
ATOM 4234 C C . PHE B 1 194 ? 19.234 9.906 4.195 1 96.94 194 PHE B C 1
ATOM 4236 O O . PHE B 1 194 ? 18.609 10.562 3.355 1 96.94 194 PHE B O 1
ATOM 4243 N N . PRO B 1 195 ? 20.469 9.672 3.926 1 97.12 195 PRO B N 1
ATOM 4244 C CA . PRO B 1 195 ? 21.328 10.398 2.984 1 97.12 195 PRO B CA 1
ATOM 4245 C C . PRO B 1 195 ? 20.781 10.383 1.559 1 97.12 195 PRO B C 1
ATOM 4247 O O . PRO B 1 195 ? 20.641 11.445 0.938 1 97.12 195 PRO B O 1
ATOM 4250 N N . VAL B 1 196 ? 20.469 9.234 0.968 1 97.38 196 VAL B N 1
ATOM 4251 C CA . VAL B 1 196 ? 20.094 9.188 -0.443 1 97.38 196 VAL B CA 1
ATOM 4252 C C . VAL B 1 196 ? 18.75 9.875 -0.645 1 97.38 196 VAL B C 1
ATOM 4254 O O . VAL B 1 196 ? 18.5 10.492 -1.685 1 97.38 196 VAL B O 1
ATOM 4257 N N . ALA B 1 197 ? 17.859 9.742 0.311 1 96.75 197 ALA B N 1
ATOM 4258 C CA . ALA B 1 197 ? 16.578 10.438 0.211 1 96.75 197 ALA B CA 1
ATOM 4259 C C . ALA B 1 197 ? 16.766 11.945 0.276 1 96.75 197 ALA B C 1
ATOM 4261 O O . ALA B 1 197 ? 16.219 12.68 -0.551 1 96.75 197 ALA B O 1
ATOM 4262 N N . MET B 1 198 ? 17.562 12.414 1.247 1 96.94 198 MET B N 1
ATOM 4263 C CA . MET B 1 198 ? 17.797 13.844 1.424 1 96.94 198 MET B CA 1
ATOM 4264 C C . MET B 1 198 ? 18.516 14.43 0.208 1 96.94 198 MET B C 1
ATOM 4266 O O . MET B 1 198 ? 18.219 15.547 -0.209 1 96.94 198 MET B O 1
ATOM 4270 N N . THR B 1 199 ? 19.422 13.648 -0.319 1 96.62 199 THR B N 1
ATOM 4271 C CA . THR B 1 199 ? 20.094 14.055 -1.544 1 96.62 199 THR B CA 1
ATOM 4272 C C . THR B 1 199 ? 19.109 14.164 -2.699 1 96.62 199 THR B C 1
ATOM 4274 O O . THR B 1 199 ? 19.156 15.117 -3.479 1 96.62 199 THR B O 1
ATOM 4277 N N . GLY B 1 200 ? 18.25 13.156 -2.771 1 94.88 200 GLY B N 1
ATOM 4278 C CA . GLY B 1 200 ? 17.234 13.18 -3.814 1 94.88 200 GLY B CA 1
ATOM 4279 C C . GLY B 1 200 ? 16.312 14.383 -3.727 1 94.88 200 GLY B C 1
ATOM 4280 O O . GLY B 1 200 ? 15.992 15 -4.742 1 94.88 200 GLY B O 1
ATOM 4281 N N . PHE B 1 201 ? 15.875 14.734 -2.578 1 94.75 201 PHE B N 1
ATOM 4282 C CA . PHE B 1 201 ? 15 15.883 -2.391 1 94.75 201 PHE B CA 1
ATOM 4283 C C . PHE B 1 201 ? 15.719 17.172 -2.744 1 94.75 201 PHE B C 1
ATOM 4285 O O . PHE B 1 201 ? 15.133 18.078 -3.344 1 94.75 201 PHE B O 1
ATOM 4292 N N . ALA B 1 202 ? 16.938 17.266 -2.328 1 95 202 ALA B N 1
ATOM 4293 C CA . ALA B 1 202 ? 17.719 18.438 -2.67 1 95 202 ALA B CA 1
ATOM 4294 C C . ALA B 1 202 ? 17.828 18.609 -4.184 1 95 202 ALA B C 1
ATOM 4296 O O . ALA B 1 202 ? 17.625 19.688 -4.715 1 95 202 ALA B O 1
ATOM 4297 N N . ARG B 1 203 ? 18.125 17.531 -4.867 1 93.44 203 ARG B N 1
ATOM 4298 C CA . ARG B 1 203 ? 18.375 17.547 -6.305 1 93.44 203 ARG B CA 1
ATOM 4299 C C . ARG B 1 203 ? 17.078 17.766 -7.082 1 93.44 203 ARG B C 1
ATOM 4301 O O . ARG B 1 203 ? 17.094 18.297 -8.195 1 93.44 203 ARG B O 1
ATOM 4308 N N . SER B 1 204 ? 15.992 17.391 -6.508 1 90.06 204 SER B N 1
ATOM 4309 C CA . SER B 1 204 ? 14.695 17.562 -7.16 1 90.06 204 SER B CA 1
ATOM 4310 C C . SER B 1 204 ? 14.25 19.016 -7.121 1 90.06 204 SER B C 1
ATOM 4312 O O . SER B 1 204 ? 13.344 19.406 -7.859 1 90.06 204 SER B O 1
ATOM 4314 N N . GLY B 1 205 ? 14.797 19.812 -6.223 1 91.06 205 GLY B N 1
ATOM 4315 C CA . GLY B 1 205 ? 14.406 21.203 -6.059 1 91.06 205 GLY B CA 1
ATOM 4316 C C . GLY B 1 205 ? 13.234 21.375 -5.109 1 91.06 205 GLY B C 1
ATOM 4317 O O . GLY B 1 205 ? 12.828 22.5 -4.836 1 91.06 205 GLY B O 1
ATOM 4318 N N . ALA B 1 206 ? 12.742 20.312 -4.488 1 90.19 206 ALA B N 1
ATOM 4319 C CA . ALA B 1 206 ? 11.562 20.375 -3.637 1 90.19 206 ALA B CA 1
ATOM 4320 C C . ALA B 1 206 ? 11.93 20.781 -2.213 1 90.19 206 ALA B C 1
ATOM 4322 O O . ALA B 1 206 ? 11.125 21.391 -1.503 1 90.19 206 ALA B O 1
ATOM 4323 N N . ALA B 1 207 ? 13.133 20.469 -1.827 1 94.88 207 ALA B N 1
ATOM 4324 C CA . ALA B 1 207 ? 13.547 20.672 -0.441 1 94.88 207 ALA B CA 1
ATOM 4325 C C . ALA B 1 207 ? 14.117 22.078 -0.241 1 94.88 207 ALA B C 1
ATOM 4327 O O . ALA B 1 207 ? 14.75 22.625 -1.14 1 94.88 207 ALA B O 1
ATOM 4328 N N . ALA B 1 208 ? 13.82 22.562 0.972 1 96 208 ALA B N 1
ATOM 4329 C CA . ALA B 1 208 ? 14.531 23.766 1.378 1 96 208 ALA B CA 1
ATOM 4330 C C . ALA B 1 208 ? 16.031 23.5 1.517 1 96 208 ALA B C 1
ATOM 4332 O O . ALA B 1 208 ? 16.438 22.453 2.023 1 96 208 ALA B O 1
ATOM 4333 N N . LEU B 1 209 ? 16.797 24.406 0.987 1 93.88 209 LEU B N 1
ATOM 4334 C CA . LEU B 1 209 ? 18.234 24.312 1.142 1 93.88 209 LEU B CA 1
ATOM 4335 C C . LEU B 1 209 ? 18.703 25.094 2.361 1 93.88 209 LEU B C 1
ATOM 4337 O O . LEU B 1 209 ? 18 25.984 2.834 1 93.88 209 LEU B O 1
ATOM 4341 N N . ARG B 1 210 ? 19.828 24.656 2.793 1 89.56 210 ARG B N 1
ATOM 4342 C CA . ARG B 1 210 ? 20.359 25.344 3.971 1 89.56 210 ARG B CA 1
ATOM 4343 C C . ARG B 1 210 ? 20.641 26.812 3.68 1 89.56 210 ARG B C 1
ATOM 4345 O O . ARG B 1 210 ? 21.469 27.125 2.828 1 89.56 210 ARG B O 1
ATOM 4352 N N . ASP B 1 211 ? 19.922 27.609 4.27 1 89.06 211 ASP B N 1
ATOM 4353 C CA . ASP B 1 211 ? 20.062 29.047 4.207 1 89.06 211 ASP B CA 1
ATOM 4354 C C . ASP B 1 211 ? 19.781 29.688 5.562 1 89.06 211 ASP B C 1
ATOM 4356 O O . ASP B 1 211 ? 18.719 30.297 5.766 1 89.06 211 ASP B O 1
ATOM 4360 N N . GLY B 1 212 ? 20.812 29.578 6.496 1 90.31 212 GLY B N 1
ATOM 4361 C CA . GLY B 1 212 ? 20.641 30.125 7.832 1 90.31 212 GLY B CA 1
ATOM 4362 C C . GLY B 1 212 ? 20.125 29.109 8.836 1 90.31 212 GLY B C 1
ATOM 4363 O O . GLY B 1 212 ? 20.625 27.984 8.898 1 90.31 212 GLY B O 1
ATOM 4364 N N . ASP B 1 213 ? 19.094 29.547 9.664 1 95.19 213 ASP B N 1
ATOM 4365 C CA . ASP B 1 213 ? 18.531 28.734 10.734 1 95.19 213 ASP B CA 1
ATOM 4366 C C . ASP B 1 213 ? 17.516 27.734 10.195 1 95.19 213 ASP B C 1
ATOM 4368 O O . ASP B 1 213 ? 16.453 28.125 9.688 1 95.19 213 ASP B O 1
ATOM 4372 N N . PRO B 1 214 ? 17.844 26.422 10.359 1 96.75 214 PRO B N 1
ATOM 4373 C CA . PRO B 1 214 ? 16.891 25.406 9.875 1 96.75 214 PRO B CA 1
ATOM 4374 C C . PRO B 1 214 ? 15.492 25.594 10.438 1 96.75 214 PRO B C 1
ATOM 4376 O O . PRO B 1 214 ? 14.508 25.297 9.75 1 96.75 214 PRO B O 1
ATOM 4379 N N . ALA B 1 215 ? 15.359 26.109 11.602 1 97 215 ALA B N 1
ATOM 4380 C CA . ALA B 1 215 ? 14.086 26.219 12.305 1 97 215 ALA B CA 1
ATOM 4381 C C . ALA B 1 215 ? 13.188 27.25 11.633 1 97 215 ALA B C 1
ATOM 4383 O O . ALA B 1 215 ? 11.984 27.328 11.922 1 97 215 ALA B O 1
ATOM 4384 N N . ARG B 1 216 ? 13.641 27.953 10.664 1 96.44 216 ARG B N 1
ATOM 438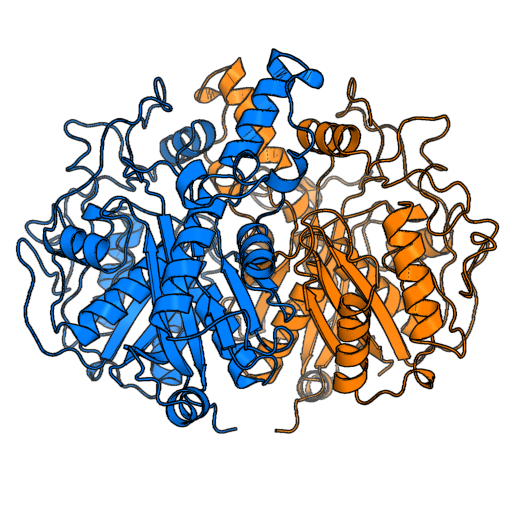5 C CA . ARG B 1 216 ? 12.867 29.016 10.039 1 96.44 216 ARG B CA 1
ATOM 4386 C C . ARG B 1 216 ? 12.57 28.703 8.578 1 96.44 216 ARG B C 1
ATOM 4388 O O . ARG B 1 216 ? 11.922 29.484 7.879 1 96.44 216 ARG B O 1
ATOM 4395 N N . LEU B 1 217 ? 12.961 27.516 8.156 1 96.88 217 LEU B N 1
ATOM 4396 C CA . LEU B 1 217 ? 12.992 27.25 6.719 1 96.88 217 LEU B CA 1
ATOM 4397 C C . LEU B 1 217 ? 11.625 26.766 6.23 1 96.88 217 LEU B C 1
ATOM 4399 O O . LEU B 1 217 ? 11.266 26.984 5.074 1 96.88 217 LEU B O 1
ATOM 4403 N N . CYS B 1 218 ? 10.938 26 7.031 1 97.81 218 CYS B N 1
ATOM 4404 C CA . CYS B 1 218 ? 9.594 25.562 6.66 1 97.81 218 CYS B CA 1
ATOM 4405 C C . CYS B 1 218 ? 8.555 26.625 6.996 1 97.81 218 CYS B C 1
ATOM 4407 O O . CYS B 1 218 ? 8.273 26.875 8.172 1 97.81 218 CYS B O 1
ATOM 4409 N N . ARG B 1 219 ? 7.98 27.234 5.949 1 96.5 219 ARG B N 1
ATOM 4410 C CA . ARG B 1 219 ? 7.062 28.359 6.117 1 96.5 219 ARG B CA 1
ATOM 4411 C C . ARG B 1 219 ? 5.855 28.219 5.195 1 96.5 219 ARG B C 1
ATOM 4413 O O . ARG B 1 219 ? 5.676 29.016 4.277 1 96.5 219 ARG B O 1
ATOM 4420 N N . PRO B 1 220 ? 4.969 27.281 5.52 1 98.44 220 PRO B N 1
ATOM 4421 C CA . PRO B 1 220 ? 3.801 27.109 4.648 1 98.44 220 PRO B CA 1
ATOM 4422 C C . PRO B 1 220 ? 3.049 28.422 4.406 1 98.44 220 PRO B C 1
ATOM 4424 O O . PRO B 1 220 ? 2.732 29.141 5.359 1 98.44 220 PRO B O 1
ATOM 4427 N N . PHE B 1 221 ? 2.809 28.766 3.084 1 98.56 221 PHE B N 1
ATOM 4428 C CA . PHE B 1 221 ? 1.955 29.828 2.57 1 98.56 221 PHE B CA 1
ATOM 4429 C C . PHE B 1 221 ? 2.646 31.188 2.691 1 98.56 221 PHE B C 1
ATOM 4431 O O . PHE B 1 221 ? 2.078 32.219 2.318 1 98.56 221 PHE B O 1
ATOM 4438 N N . ALA B 1 222 ? 3.898 31.203 3.223 1 98.31 222 ALA B N 1
ATOM 4439 C CA . ALA B 1 222 ? 4.645 32.469 3.256 1 98.31 222 ALA B CA 1
ATOM 4440 C C . ALA B 1 222 ? 5.062 32.875 1.853 1 98.31 222 ALA B C 1
ATOM 4442 O O . ALA B 1 222 ? 5.219 32.062 0.962 1 98.31 222 ALA B O 1
ATOM 4443 N N . ALA B 1 223 ? 5.246 34.156 1.686 1 97.44 223 ALA B N 1
ATOM 4444 C CA . ALA B 1 223 ? 5.668 34.688 0.391 1 97.44 223 ALA B CA 1
ATOM 4445 C C . ALA B 1 223 ? 7.059 34.188 0.021 1 97.44 223 ALA B C 1
ATOM 4447 O O . ALA B 1 223 ? 7.352 33.969 -1.156 1 97.44 223 ALA B O 1
ATOM 4448 N N . ASP B 1 224 ? 7.887 34 0.962 1 95.56 224 ASP B N 1
ATOM 4449 C CA . ASP B 1 224 ? 9.266 33.594 0.729 1 95.56 224 ASP B CA 1
ATOM 4450 C C . ASP B 1 224 ? 9.5 32.156 1.183 1 95.56 224 ASP B C 1
ATOM 4452 O O . ASP B 1 224 ? 10.57 31.828 1.692 1 95.56 224 ASP B O 1
ATOM 4456 N N . ARG B 1 225 ? 8.445 31.391 1.074 1 95.06 225 ARG B N 1
ATOM 4457 C CA . ARG B 1 225 ? 8.57 29.984 1.479 1 95.06 225 ARG B CA 1
ATOM 4458 C C . ARG B 1 225 ? 9.727 29.312 0.758 1 95.06 225 ARG B C 1
ATOM 4460 O O . ARG B 1 225 ? 9.992 29.594 -0.413 1 95.06 225 ARG B O 1
ATOM 4467 N N . ALA B 1 226 ? 10.398 28.312 1.43 1 91.12 226 ALA B N 1
ATOM 4468 C CA . ALA B 1 226 ? 11.711 27.844 1.021 1 91.12 226 ALA B CA 1
ATOM 4469 C C . ALA B 1 226 ? 11.641 26.391 0.539 1 91.12 226 ALA B C 1
ATOM 4471 O O . ALA B 1 226 ? 12.633 25.844 0.05 1 91.12 226 ALA B O 1
ATOM 4472 N N . GLY B 1 227 ? 10.555 25.703 0.751 1 95.25 227 GLY B N 1
ATOM 4473 C CA . GLY B 1 227 ? 10.461 24.312 0.35 1 95.25 227 GLY B CA 1
ATOM 4474 C C . GLY B 1 227 ? 10.25 23.375 1.517 1 95.25 227 GLY B C 1
ATOM 4475 O O . GLY B 1 227 ? 10.031 23.812 2.648 1 95.25 227 GLY B O 1
ATOM 4476 N N . LEU B 1 228 ? 10.336 22.109 1.202 1 96.75 228 LEU B N 1
ATOM 4477 C CA . LEU B 1 228 ? 10.078 21.062 2.18 1 96.75 228 LEU B CA 1
ATOM 4478 C C . LEU B 1 228 ? 11.18 21.016 3.23 1 96.75 228 LEU B C 1
ATOM 4480 O O . LEU B 1 228 ? 12.367 21.094 2.898 1 96.75 228 LEU B O 1
ATOM 4484 N N . VAL B 1 229 ? 10.867 20.953 4.441 1 98.38 229 VAL B N 1
ATOM 4485 C CA . VAL B 1 229 ? 11.711 20.453 5.52 1 98.38 229 VAL B CA 1
ATOM 4486 C C . VAL B 1 229 ? 11.195 19.094 5.992 1 98.38 229 VAL B C 1
ATOM 4488 O O . VAL B 1 229 ? 10.039 18.969 6.402 1 98.38 229 VAL B O 1
ATOM 4491 N N . MET B 1 230 ? 12.078 18.109 5.965 1 98.19 230 MET B N 1
ATOM 4492 C CA . MET B 1 230 ? 11.609 16.75 6.199 1 98.19 230 MET B CA 1
ATOM 4493 C C . MET B 1 230 ? 11.383 16.5 7.684 1 98.19 230 MET B C 1
ATOM 4495 O O . MET B 1 230 ? 11.992 17.156 8.531 1 98.19 230 MET B O 1
ATOM 4499 N N . GLY B 1 231 ? 10.508 15.633 7.941 1 98.62 231 GLY B N 1
ATOM 4500 C CA . GLY B 1 231 ? 10.219 15.148 9.281 1 98.62 231 GLY B CA 1
ATOM 4501 C C . GLY B 1 231 ? 9.938 13.664 9.336 1 98.62 231 GLY B C 1
ATOM 4502 O O . GLY B 1 231 ? 10.031 12.969 8.32 1 98.62 231 GLY B O 1
ATOM 4503 N N . GLU B 1 232 ? 9.711 13.141 10.492 1 98.75 232 GLU B N 1
ATOM 4504 C CA . GLU B 1 232 ? 9.375 11.734 10.727 1 98.75 232 GLU B CA 1
ATOM 4505 C C . GLU B 1 232 ? 8.406 11.578 11.891 1 98.75 232 GLU B C 1
ATOM 4507 O O . GLU B 1 232 ? 8.227 12.508 12.688 1 98.75 232 GLU B O 1
ATOM 4512 N N . GLY B 1 233 ? 7.734 10.453 11.945 1 98.88 233 GLY B N 1
ATOM 4513 C CA . GLY B 1 233 ? 6.812 10.18 13.039 1 98.88 233 GLY B CA 1
ATOM 4514 C C . GLY B 1 233 ? 5.684 9.242 12.648 1 98.88 233 GLY B C 1
ATOM 4515 O O . GLY B 1 233 ? 5.793 8.508 11.664 1 98.88 233 GLY B O 1
ATOM 4516 N N . ALA B 1 234 ? 4.703 9.211 13.5 1 98.94 234 ALA B N 1
ATOM 4517 C CA . ALA B 1 234 ? 3.549 8.352 13.25 1 98.94 234 ALA B CA 1
ATOM 4518 C C . ALA B 1 234 ? 2.314 8.867 13.984 1 98.94 234 ALA B C 1
ATOM 4520 O O . ALA B 1 234 ? 2.43 9.531 15.016 1 98.94 234 ALA B O 1
ATOM 4521 N N . ALA B 1 235 ? 1.227 8.648 13.406 1 99 235 ALA B N 1
ATOM 4522 C CA . ALA B 1 235 ? -0.068 8.734 14.07 1 99 235 ALA B CA 1
ATOM 4523 C C . ALA B 1 235 ? -0.937 7.523 13.75 1 99 235 ALA B C 1
ATOM 4525 O O . ALA B 1 235 ? -0.984 7.07 12.609 1 99 235 ALA B O 1
ATOM 4526 N N . ILE B 1 236 ? -1.496 6.953 14.812 1 99 236 ILE B N 1
ATOM 4527 C CA . ILE B 1 236 ? -2.373 5.793 14.703 1 99 236 ILE B CA 1
ATOM 4528 C C . ILE B 1 236 ? -3.695 6.074 15.414 1 99 236 ILE B C 1
ATOM 4530 O O . ILE B 1 236 ? -3.711 6.676 16.484 1 99 236 ILE B O 1
ATOM 4534 N N . MET B 1 237 ? -4.777 5.676 14.797 1 98.94 237 MET B N 1
ATOM 4535 C CA . MET B 1 237 ? -6.113 5.797 15.375 1 98.94 237 MET B CA 1
ATOM 4536 C C . MET B 1 237 ? -6.777 4.426 15.492 1 98.94 237 MET B C 1
ATOM 4538 O O . MET B 1 237 ? -6.449 3.506 14.742 1 98.94 237 MET B O 1
ATOM 4542 N N . VAL B 1 238 ? -7.613 4.289 16.5 1 98.94 238 VAL B N 1
ATOM 4543 C CA . VAL B 1 238 ? -8.547 3.17 16.562 1 98.94 238 VAL B CA 1
ATOM 4544 C C . VAL B 1 238 ? -9.914 3.605 16.031 1 98.94 238 VAL B C 1
ATOM 4546 O O . VAL B 1 238 ? -10.484 4.586 16.516 1 98.94 238 VAL B O 1
ATOM 4549 N N . LEU B 1 239 ? -10.398 2.943 15.023 1 98.94 239 LEU B N 1
ATOM 4550 C CA . LEU B 1 239 ? -11.703 3.205 14.422 1 98.94 239 LEU B CA 1
ATOM 4551 C C . LEU B 1 239 ? -12.68 2.08 14.734 1 98.94 239 LEU B C 1
ATOM 4553 O O . LEU B 1 239 ? -12.305 0.905 14.734 1 98.94 239 LEU B O 1
ATOM 4557 N N . GLU B 1 240 ? -13.875 2.416 15.055 1 98.81 240 GLU B N 1
ATOM 4558 C CA . GLU B 1 240 ? -14.984 1.497 15.312 1 98.81 240 GLU B CA 1
ATOM 4559 C C . GLU B 1 240 ? -16.281 2.033 14.727 1 98.81 240 GLU B C 1
ATOM 4561 O O . GLU B 1 240 ? -16.438 3.244 14.547 1 98.81 240 GLU B O 1
ATOM 4566 N N . ARG B 1 241 ? -17.172 1.079 14.352 1 98.5 241 ARG B N 1
ATOM 4567 C CA . ARG B 1 241 ? -18.531 1.576 14.133 1 98.5 241 ARG B CA 1
ATOM 4568 C C . ARG B 1 241 ? -19.062 2.289 15.375 1 98.5 241 ARG B C 1
ATOM 4570 O O . ARG B 1 241 ? -18.891 1.811 16.5 1 98.5 241 ARG B O 1
ATOM 4577 N N . ALA B 1 242 ? -19.625 3.465 15.172 1 98 242 ALA B N 1
ATOM 4578 C CA . ALA B 1 242 ? -20.062 4.312 16.281 1 98 242 ALA B CA 1
ATOM 4579 C C . ALA B 1 242 ? -21 3.559 17.219 1 98 242 ALA B C 1
ATOM 4581 O O . ALA B 1 242 ? -20.922 3.705 18.438 1 98 242 ALA B O 1
ATOM 4582 N N . ASP B 1 243 ? -21.875 2.738 16.672 1 97.38 243 ASP B N 1
ATOM 4583 C CA . ASP B 1 243 ? -22.844 1.985 17.469 1 97.38 243 ASP B CA 1
ATOM 4584 C C . ASP B 1 243 ? -22.125 0.955 18.344 1 97.38 243 ASP B C 1
ATOM 4586 O O . ASP B 1 243 ? -22.516 0.744 19.5 1 97.38 243 ASP B O 1
ATOM 4590 N N . ASP B 1 244 ? -21.125 0.305 17.781 1 97.5 244 ASP B N 1
ATOM 4591 C CA . ASP B 1 244 ? -20.344 -0.665 18.547 1 97.5 244 ASP B CA 1
ATOM 4592 C C . ASP B 1 244 ? -19.594 0.013 19.688 1 97.5 244 ASP B C 1
ATOM 4594 O O . ASP B 1 244 ? -19.531 -0.513 20.812 1 97.5 244 ASP B O 1
ATOM 4598 N N . ALA B 1 245 ? -18.969 1.142 19.391 1 97.56 245 ALA B N 1
ATOM 4599 C CA . ALA B 1 245 ? -18.25 1.915 20.406 1 97.56 245 ALA B CA 1
ATOM 4600 C C . ALA B 1 245 ? -19.172 2.326 21.547 1 97.56 245 ALA B C 1
ATOM 4602 O O . ALA B 1 245 ? -18.812 2.205 22.719 1 97.56 245 ALA B O 1
ATOM 4603 N N . ARG B 1 246 ? -20.328 2.787 21.219 1 96.88 246 ARG B N 1
ATOM 4604 C CA . ARG B 1 246 ? -21.312 3.205 22.203 1 96.88 246 ARG B CA 1
ATOM 4605 C C . ARG B 1 246 ? -21.734 2.029 23.078 1 96.88 246 ARG B C 1
ATOM 4607 O O . ARG B 1 246 ? -21.906 2.18 24.297 1 96.88 246 ARG B O 1
ATOM 4614 N N . ALA B 1 247 ? -21.938 0.924 22.469 1 97.38 247 ALA B N 1
ATOM 4615 C CA . ALA B 1 247 ? -22.406 -0.263 23.172 1 97.38 247 ALA B CA 1
ATOM 4616 C C . ALA B 1 247 ? -21.438 -0.687 24.266 1 97.38 247 ALA B C 1
ATOM 4618 O O . ALA B 1 247 ? -21.859 -1.197 25.312 1 97.38 247 ALA B O 1
ATOM 4619 N N . ARG B 1 248 ? -20.203 -0.415 24.047 1 96 248 ARG B N 1
ATOM 4620 C CA . ARG B 1 248 ? -19.234 -0.805 25.078 1 96 248 ARG B CA 1
ATOM 4621 C C . ARG B 1 248 ? -18.906 0.372 26 1 96 248 ARG B C 1
ATOM 4623 O O . ARG B 1 248 ? -17.953 0.313 26.766 1 96 248 ARG B O 1
ATOM 4630 N N . GLY B 1 249 ? -19.531 1.552 25.797 1 97.12 249 GLY B N 1
ATOM 4631 C CA . GLY B 1 249 ? -19.406 2.701 26.688 1 97.12 249 GLY B CA 1
ATOM 4632 C C . GLY B 1 249 ? -18.25 3.611 26.312 1 97.12 249 GLY B C 1
ATOM 4633 O O . GLY B 1 249 ? -17.844 4.469 27.109 1 97.12 249 GLY B O 1
ATOM 4634 N N . ALA B 1 250 ? -17.766 3.432 25.109 1 97 250 ALA B N 1
ATOM 4635 C CA . ALA B 1 250 ? -16.656 4.289 24.672 1 97 250 ALA B CA 1
ATOM 4636 C C . ALA B 1 250 ? -17.172 5.668 24.266 1 97 250 ALA B C 1
ATOM 4638 O O . ALA B 1 250 ? -18.266 5.789 23.688 1 97 250 ALA B O 1
ATOM 4639 N N . VAL B 1 251 ? -16.391 6.641 24.609 1 95.75 251 VAL B N 1
ATOM 4640 C CA . VAL B 1 251 ? -16.672 7.996 24.156 1 95.75 251 VAL B CA 1
ATOM 4641 C C . VAL B 1 251 ? -15.781 8.328 22.953 1 95.75 251 VAL B C 1
ATOM 4643 O O . VAL B 1 251 ? -14.555 8.43 23.094 1 95.75 251 VAL B O 1
ATOM 4646 N N . PRO B 1 252 ? -16.391 8.547 21.797 1 98.12 252 PRO B N 1
ATOM 4647 C CA . PRO B 1 252 ? -15.586 8.844 20.625 1 98.12 252 PRO B CA 1
ATOM 4648 C C . PRO B 1 252 ? -14.836 10.172 20.734 1 98.12 252 PRO B C 1
ATOM 4650 O O . PRO B 1 252 ? -15.383 11.148 21.25 1 98.12 252 PRO B O 1
ATOM 4653 N N . ARG B 1 253 ? -13.672 10.234 20.219 1 98.62 253 ARG B N 1
ATOM 4654 C CA . ARG B 1 253 ? -12.922 11.484 20.094 1 98.62 253 ARG B CA 1
ATOM 4655 C C . ARG B 1 253 ? -13.469 12.336 18.953 1 98.62 253 ARG B C 1
ATOM 4657 O O . ARG B 1 253 ? -13.477 13.562 19.031 1 98.62 253 ARG B O 1
ATOM 4664 N N . ALA B 1 254 ? -13.852 11.719 17.922 1 98.88 254 ALA B N 1
ATOM 4665 C CA . ALA B 1 254 ? -14.398 12.32 16.703 1 98.88 254 ALA B CA 1
ATOM 4666 C C . ALA B 1 254 ? -15.133 11.289 15.859 1 98.88 254 ALA B C 1
ATOM 4668 O O . ALA B 1 254 ? -15.125 10.094 16.172 1 98.88 254 ALA B O 1
ATOM 4669 N N . LEU B 1 255 ? -15.883 11.727 14.906 1 98.81 255 LEU B N 1
ATOM 4670 C CA . LEU B 1 255 ? -16.453 10.875 13.867 1 98.81 255 LEU B CA 1
ATOM 4671 C C . LEU B 1 255 ? -15.742 11.102 12.539 1 98.81 255 LEU B C 1
ATOM 4673 O O . LEU B 1 255 ? -15.43 12.234 12.18 1 98.81 255 LEU B O 1
ATOM 4677 N N . LEU B 1 256 ? -15.344 10.023 11.93 1 98.81 256 LEU B N 1
ATOM 4678 C CA . LEU B 1 256 ? -14.914 10.102 10.531 1 98.81 256 LEU B CA 1
ATOM 4679 C C . LEU B 1 256 ? -16.109 10.234 9.602 1 98.81 256 LEU B C 1
ATOM 4681 O O . LEU B 1 256 ? -16.719 9.234 9.211 1 98.81 256 LEU B O 1
ATOM 4685 N N . ALA B 1 257 ? -16.344 11.461 9.141 1 98.5 257 ALA B N 1
ATOM 4686 C CA . ALA B 1 257 ? -17.609 11.789 8.5 1 98.5 257 ALA B CA 1
ATOM 4687 C C . ALA B 1 257 ? -17.562 11.492 7 1 98.5 257 ALA B C 1
ATOM 4689 O O . ALA B 1 257 ? -18.578 11.172 6.387 1 98.5 257 ALA B O 1
ATOM 4690 N N . GLY B 1 258 ? -16.391 11.625 6.441 1 98.25 258 GLY B N 1
ATOM 4691 C CA . GLY B 1 258 ? -16.266 11.406 5.012 1 98.25 258 GLY B CA 1
ATOM 4692 C C . GLY B 1 258 ? -14.82 11.43 4.531 1 98.25 258 GLY B C 1
ATOM 4693 O O . GLY B 1 258 ? -13.93 11.898 5.242 1 98.25 258 GLY B O 1
ATOM 4694 N N . THR B 1 259 ? -14.617 10.828 3.408 1 98.5 259 THR B N 1
ATOM 4695 C CA . THR B 1 259 ? -13.32 10.875 2.734 1 98.5 259 THR B CA 1
ATOM 4696 C C . THR B 1 259 ? -13.5 11.086 1.234 1 98.5 259 THR B C 1
ATOM 4698 O O . THR B 1 259 ? -14.578 10.836 0.692 1 98.5 259 THR B O 1
ATOM 4701 N N . GLY B 1 260 ? -12.492 11.656 0.599 1 98.69 260 GLY B N 1
ATOM 4702 C CA . GLY B 1 260 ? -12.375 11.797 -0.844 1 98.69 260 GLY B CA 1
ATOM 4703 C C . GLY B 1 260 ? -10.969 11.516 -1.356 1 98.69 260 GLY B C 1
ATOM 4704 O O . GLY B 1 260 ? -9.984 11.859 -0.698 1 98.69 260 GLY B O 1
ATOM 4705 N N . ALA B 1 261 ? -10.883 10.867 -2.498 1 98.75 261 ALA B N 1
ATOM 4706 C CA . ALA B 1 261 ? -9.586 10.555 -3.09 1 98.75 261 ALA B CA 1
ATOM 4707 C C . ALA B 1 261 ? -9.625 10.688 -4.609 1 98.75 261 ALA B C 1
ATOM 4709 O O . ALA B 1 261 ? -10.609 10.305 -5.246 1 98.75 261 ALA B O 1
ATOM 4710 N N . THR B 1 262 ? -8.672 11.328 -5.18 1 98.69 262 THR B N 1
ATOM 4711 C CA . THR B 1 262 ? -8.484 11.469 -6.617 1 98.69 262 THR B CA 1
ATOM 4712 C C . THR B 1 262 ? -7.008 11.352 -6.984 1 98.69 262 THR B C 1
ATOM 4714 O O . THR B 1 262 ? -6.145 11.281 -6.105 1 98.69 262 THR B O 1
ATOM 4717 N N . THR B 1 263 ? -6.742 11.289 -8.234 1 98.38 263 THR B N 1
ATOM 4718 C CA . THR B 1 263 ? -5.395 11.328 -8.797 1 98.38 263 THR B CA 1
ATOM 4719 C C . THR B 1 263 ? -5.312 12.32 -9.953 1 98.38 263 THR B C 1
ATOM 4721 O O . THR B 1 263 ? -6.125 12.273 -10.875 1 98.38 263 THR B O 1
ATOM 4724 N N . ASP B 1 264 ? -4.312 13.141 -9.914 1 97.19 264 ASP B N 1
ATOM 4725 C CA . ASP B 1 264 ? -4.188 14.211 -10.898 1 97.19 264 ASP B CA 1
ATOM 4726 C C . ASP B 1 264 ? -4.02 13.641 -12.312 1 97.19 264 ASP B C 1
ATOM 4728 O O . ASP B 1 264 ? -4.484 14.234 -13.281 1 97.19 264 ASP B O 1
ATOM 4732 N N . ALA B 1 265 ? -3.297 12.492 -12.391 1 95.81 265 ALA B N 1
ATOM 4733 C CA . ALA B 1 265 ? -2.998 11.859 -13.68 1 95.81 265 ALA B CA 1
ATOM 4734 C C . ALA B 1 265 ? -2.312 12.844 -14.617 1 95.81 265 ALA B C 1
ATOM 4736 O O . ALA B 1 265 ? -2.688 12.961 -15.789 1 95.81 265 ALA B O 1
ATOM 4737 N N . HIS B 1 266 ? -1.342 13.625 -14.07 1 91.62 266 HIS B N 1
ATOM 4738 C CA . HIS B 1 266 ? -0.712 14.711 -14.812 1 91.62 266 HIS B CA 1
ATOM 4739 C C . HIS B 1 266 ? 0.808 14.594 -14.766 1 91.62 266 HIS B C 1
ATOM 4741 O O . HIS B 1 266 ? 1.459 14.539 -15.812 1 91.62 266 HIS B O 1
ATOM 4747 N N . HIS B 1 267 ? 1.33 14.547 -13.703 1 89.06 267 HIS B N 1
ATOM 4748 C CA . HIS B 1 267 ? 2.766 14.508 -13.445 1 89.06 267 HIS B CA 1
ATOM 4749 C C . HIS B 1 267 ? 3.072 13.812 -12.125 1 89.06 267 HIS B C 1
ATOM 4751 O O . HIS B 1 267 ? 2.299 13.922 -11.172 1 89.06 267 HIS B O 1
ATOM 4757 N N . PRO B 1 268 ? 4.25 13.195 -12.07 1 87.56 268 PRO B N 1
ATOM 4758 C CA . PRO B 1 268 ? 4.543 12.422 -10.852 1 87.56 268 PRO B CA 1
ATOM 4759 C C . PRO B 1 268 ? 4.922 13.312 -9.672 1 87.56 268 PRO B C 1
ATOM 4761 O O . PRO B 1 268 ? 4.832 12.883 -8.516 1 87.56 268 PRO B O 1
ATOM 4764 N N . THR B 1 269 ? 5.406 14.57 -9.914 1 86.06 269 THR B N 1
ATOM 4765 C CA . THR B 1 269 ? 5.906 15.336 -8.781 1 86.06 269 THR B CA 1
ATOM 4766 C C . THR B 1 269 ? 5.227 16.703 -8.711 1 86.06 269 THR B C 1
ATOM 4768 O O . THR B 1 269 ? 5.398 17.438 -7.742 1 86.06 269 THR B O 1
ATOM 4771 N N . SER B 1 270 ? 4.477 17.047 -9.719 1 86 270 SER B N 1
ATOM 4772 C CA . SER B 1 270 ? 3.838 18.359 -9.758 1 86 270 SER B CA 1
ATOM 4773 C C . SER B 1 270 ? 2.318 18.234 -9.742 1 86 270 SER B C 1
ATOM 4775 O O . SER B 1 270 ? 1.756 17.391 -10.445 1 86 270 SER B O 1
ATOM 4777 N N . PRO B 1 271 ? 1.733 19.062 -8.914 1 85.06 271 PRO B N 1
ATOM 4778 C CA . PRO B 1 271 ? 0.269 19.062 -8.953 1 85.06 271 PRO B CA 1
ATOM 4779 C C . PRO B 1 271 ? -0.293 19.562 -10.273 1 85.06 271 PRO B C 1
ATOM 4781 O O . PRO B 1 271 ? 0.375 20.328 -10.984 1 85.06 271 PRO B O 1
ATOM 4784 N N . HIS B 1 272 ? -1.44 19.109 -10.547 1 87.56 272 HIS B N 1
ATOM 4785 C CA . HIS B 1 272 ? -2.115 19.688 -11.695 1 87.56 272 HIS B CA 1
ATOM 4786 C C . HIS B 1 272 ? -2.316 21.188 -11.508 1 87.56 272 HIS B C 1
ATOM 4788 O O . HIS B 1 272 ? -2.822 21.641 -10.477 1 87.56 272 HIS B O 1
ATOM 4794 N N . PRO B 1 273 ? -2.033 21.984 -12.406 1 85.06 273 PRO B N 1
ATOM 4795 C CA . PRO B 1 273 ? -2.039 23.438 -12.242 1 85.06 273 PRO B CA 1
ATOM 4796 C C . PRO B 1 273 ? -3.432 24 -11.953 1 85.06 273 PRO B C 1
ATOM 4798 O O . PRO B 1 273 ? -3.568 25 -11.258 1 85.06 273 PRO B O 1
ATOM 4801 N N . SER B 1 274 ? -4.395 23.391 -12.484 1 87.06 274 SER B N 1
ATOM 4802 C CA . SER B 1 274 ? -5.75 23.906 -12.289 1 87.06 274 SER B CA 1
ATOM 4803 C C . SER B 1 274 ? -6.242 23.625 -10.867 1 87.06 274 SER B C 1
ATOM 4805 O O . SER B 1 274 ? -7.129 24.312 -10.367 1 87.06 274 SER B O 1
ATOM 4807 N N . GLY B 1 275 ? -5.727 22.625 -10.281 1 91.5 275 GLY B N 1
ATOM 4808 C CA . GLY B 1 275 ? -6.188 22.203 -8.969 1 91.5 275 GLY B CA 1
ATOM 4809 C C . GLY B 1 275 ? -7.559 21.547 -9 1 91.5 275 GLY B C 1
ATOM 4810 O O . GLY B 1 275 ? -8.133 21.25 -7.949 1 91.5 275 GLY B O 1
ATOM 4811 N N . ALA B 1 276 ? -8.078 21.297 -10.172 1 93.81 276 ALA B N 1
ATOM 4812 C CA . ALA B 1 276 ? -9.445 20.812 -10.328 1 93.81 276 ALA B CA 1
ATOM 4813 C C . ALA B 1 276 ? -9.586 19.391 -9.781 1 93.81 276 ALA B C 1
ATOM 4815 O O . ALA B 1 276 ? -10.625 19.031 -9.211 1 93.81 276 ALA B O 1
ATOM 4816 N N . VAL B 1 277 ? -8.625 18.594 -9.984 1 96.56 277 VAL B N 1
ATOM 4817 C CA . VAL B 1 277 ? -8.711 17.203 -9.539 1 96.56 277 VAL B CA 1
ATOM 4818 C C . VAL B 1 277 ? -8.586 17.125 -8.023 1 96.56 277 VAL B C 1
ATOM 4820 O O . VAL B 1 277 ? -9.258 16.328 -7.375 1 96.56 277 VAL B O 1
ATOM 4823 N N . ALA B 1 278 ? -7.715 17.969 -7.477 1 97.25 278 ALA B N 1
ATOM 4824 C CA . ALA B 1 278 ? -7.648 18.094 -6.02 1 97.25 278 ALA B CA 1
ATOM 4825 C C . ALA B 1 278 ? -8.969 18.594 -5.453 1 97.25 278 ALA B C 1
ATOM 4827 O O . ALA B 1 278 ? -9.422 18.141 -4.398 1 97.25 278 ALA B O 1
ATOM 4828 N N . GLN B 1 279 ? -9.578 19.562 -6.117 1 97.94 279 GLN B N 1
ATOM 4829 C CA . GLN B 1 279 ? -10.891 20.062 -5.711 1 97.94 279 GLN B CA 1
ATOM 4830 C C . GLN B 1 279 ? -11.93 18.938 -5.707 1 97.94 279 GLN B C 1
ATOM 4832 O O . GLN B 1 279 ? -12.781 18.875 -4.824 1 97.94 279 GLN B O 1
ATOM 4837 N N . ALA B 1 280 ? -11.836 18.062 -6.688 1 98.5 280 ALA B N 1
ATOM 4838 C CA . ALA B 1 280 ? -12.766 16.938 -6.762 1 98.5 280 ALA B CA 1
ATOM 4839 C C . ALA B 1 280 ? -12.641 16.031 -5.539 1 98.5 280 ALA B C 1
ATOM 4841 O O . ALA B 1 280 ? -13.625 15.461 -5.074 1 98.5 280 ALA B O 1
ATOM 4842 N N . ALA B 1 281 ? -11.438 15.891 -4.98 1 98.62 281 ALA B N 1
ATOM 4843 C CA . ALA B 1 281 ? -11.25 15.133 -3.748 1 98.62 281 ALA B CA 1
ATOM 4844 C C . ALA B 1 281 ? -11.953 15.812 -2.574 1 98.62 281 ALA B C 1
ATOM 4846 O O . ALA B 1 281 ? -12.562 15.141 -1.736 1 98.62 281 ALA B O 1
ATOM 4847 N N . VAL B 1 282 ? -11.805 17.141 -2.5 1 98.75 282 VAL B N 1
ATOM 4848 C CA . VAL B 1 282 ? -12.492 17.922 -1.47 1 98.75 282 VAL B CA 1
ATOM 4849 C C . VAL B 1 282 ? -14 17.734 -1.602 1 98.75 282 VAL B C 1
ATOM 4851 O O . VAL B 1 282 ? -14.68 17.422 -0.621 1 98.75 282 VAL B O 1
ATOM 4854 N N . ASP B 1 283 ? -14.5 17.906 -2.84 1 98.69 283 ASP B N 1
ATOM 4855 C CA . ASP B 1 283 ? -15.93 17.781 -3.1 1 98.69 283 ASP B CA 1
ATOM 4856 C C . ASP B 1 283 ? -16.438 16.375 -2.725 1 98.69 283 ASP B C 1
ATOM 4858 O O . ASP B 1 283 ? -17.516 16.234 -2.168 1 98.69 283 ASP B O 1
ATOM 4862 N N . ALA B 1 284 ? -15.648 15.383 -3.002 1 98.56 284 ALA B N 1
ATOM 4863 C CA . ALA B 1 284 ? -16.016 14.008 -2.684 1 98.56 284 ALA B CA 1
ATOM 4864 C C . ALA B 1 284 ? -16.094 13.797 -1.175 1 98.56 284 ALA B C 1
ATOM 4866 O O . ALA B 1 284 ? -17 13.109 -0.687 1 98.56 284 ALA B O 1
ATOM 4867 N N . ALA B 1 285 ? -15.156 14.344 -0.442 1 98.69 285 ALA B N 1
ATOM 4868 C CA . ALA B 1 285 ? -15.164 14.211 1.013 1 98.69 285 ALA B CA 1
ATOM 4869 C C . ALA B 1 285 ? -16.391 14.883 1.621 1 98.69 285 ALA B C 1
ATOM 4871 O O . ALA B 1 285 ? -17.016 14.344 2.531 1 98.69 285 ALA B O 1
ATOM 4872 N N . LEU B 1 286 ? -16.703 16.109 1.15 1 98.69 286 LEU B N 1
ATOM 4873 C CA . LEU B 1 286 ? -17.859 16.828 1.651 1 98.69 286 LEU B CA 1
ATOM 4874 C C . LEU B 1 286 ? -19.156 16.094 1.322 1 98.69 286 LEU B C 1
ATOM 4876 O O . LEU B 1 286 ? -20.047 15.984 2.17 1 98.69 286 LEU B O 1
ATOM 4880 N N . ALA B 1 287 ? -19.203 15.586 0.067 1 98.25 287 ALA B N 1
ATOM 4881 C CA . ALA B 1 287 ? -20.375 14.828 -0.338 1 98.25 287 ALA B CA 1
ATOM 4882 C C . ALA B 1 287 ? -20.547 13.57 0.517 1 98.25 287 ALA B C 1
ATOM 4884 O O . ALA B 1 287 ? -21.656 13.242 0.932 1 98.25 287 ALA B O 1
ATOM 4885 N N . ASP B 1 288 ? -19.516 12.898 0.736 1 97.56 288 ASP B N 1
ATOM 4886 C CA . ASP B 1 288 ? -19.516 11.695 1.563 1 97.56 288 ASP B CA 1
ATOM 4887 C C . ASP B 1 288 ? -19.984 12.008 2.982 1 97.56 288 ASP B C 1
ATOM 4889 O O . ASP B 1 288 ? -20.672 11.195 3.607 1 97.56 288 ASP B O 1
ATOM 4893 N N . ALA B 1 289 ? -19.625 13.164 3.502 1 98 289 ALA B N 1
ATOM 4894 C CA . ALA B 1 289 ? -19.984 13.586 4.852 1 98 289 ALA B CA 1
ATOM 4895 C C . ALA B 1 289 ? -21.391 14.172 4.891 1 98 289 ALA B C 1
ATOM 4897 O O . ALA B 1 289 ? -21.969 14.375 5.969 1 98 289 ALA B O 1
ATOM 4898 N N . GLY B 1 290 ? -21.922 14.477 3.73 1 98 290 GLY B N 1
ATOM 4899 C CA . GLY B 1 290 ? -23.203 15.18 3.67 1 98 290 GLY B CA 1
ATOM 4900 C C . GLY B 1 290 ? -23.094 16.641 4.07 1 98 290 GLY B C 1
ATOM 4901 O O . GLY B 1 290 ? -24.016 17.188 4.684 1 98 290 GLY B O 1
ATOM 4902 N N . TRP B 1 291 ? -21.922 17.219 3.803 1 98.5 291 TRP B N 1
ATOM 4903 C CA . TRP B 1 291 ? -21.672 18.594 4.207 1 98.5 291 TRP B CA 1
ATOM 4904 C C . TRP B 1 291 ? -21.75 19.531 3.012 1 98.5 291 TRP B C 1
ATOM 4906 O O . TRP B 1 291 ? -21.469 19.125 1.878 1 98.5 291 TRP B O 1
ATOM 4916 N N . ARG B 1 292 ? -22.297 20.812 3.264 1 98.25 292 ARG B N 1
ATOM 4917 C CA . ARG B 1 292 ? -22.016 21.938 2.381 1 98.25 292 ARG B CA 1
ATOM 4918 C C . ARG B 1 292 ? -20.688 22.594 2.744 1 98.25 292 ARG B C 1
ATOM 4920 O O . ARG B 1 292 ? -20.188 22.422 3.861 1 98.25 292 ARG B O 1
ATOM 4927 N N . ALA B 1 293 ? -19.953 23.25 1.799 1 98.31 293 ALA B N 1
ATOM 4928 C CA . ALA B 1 293 ? -18.688 23.938 2.053 1 98.31 293 ALA B CA 1
ATOM 4929 C C . ALA B 1 293 ? -18.766 24.797 3.307 1 98.31 293 ALA B C 1
ATOM 4931 O O . ALA B 1 293 ? -17.828 24.859 4.094 1 98.31 293 ALA B O 1
ATOM 4932 N N . GLU B 1 294 ? -19.859 25.453 3.512 1 97.94 294 GLU B N 1
ATOM 4933 C CA . GLU B 1 294 ? -20.062 26.406 4.598 1 97.94 294 GLU B CA 1
ATOM 4934 C C . GLU B 1 294 ? -20.094 25.703 5.953 1 97.94 294 GLU B C 1
ATOM 4936 O O . GLU B 1 294 ? -19.953 26.344 6.996 1 97.94 294 GLU B O 1
ATOM 4941 N N . ASP B 1 295 ? -20.281 24.406 5.902 1 98.31 295 ASP B N 1
ATOM 4942 C CA . ASP B 1 295 ? -20.328 23.625 7.137 1 98.31 295 ASP B CA 1
ATOM 4943 C C . ASP B 1 295 ? -18.938 23.391 7.703 1 98.31 295 ASP B C 1
ATOM 4945 O O . ASP B 1 295 ? -18.797 22.984 8.859 1 98.31 295 ASP B O 1
ATOM 4949 N N . VAL B 1 296 ? -17.875 23.703 6.953 1 98.81 296 VAL B N 1
ATOM 4950 C CA . VAL B 1 296 ? -16.516 23.438 7.379 1 98.81 296 VAL B CA 1
ATOM 4951 C C . VAL B 1 296 ? -16.016 24.594 8.242 1 98.81 296 VAL B C 1
ATOM 4953 O O . VAL B 1 296 ? -15.891 25.734 7.77 1 98.81 296 VAL B O 1
ATOM 4956 N N . ASP B 1 297 ? -15.656 24.281 9.477 1 98.81 297 ASP B N 1
ATOM 4957 C CA . ASP B 1 297 ? -15.242 25.297 10.438 1 98.81 297 ASP B CA 1
ATOM 4958 C C . ASP B 1 297 ? -13.734 25.516 10.406 1 98.81 297 ASP B C 1
ATOM 4960 O O . ASP B 1 297 ? -13.234 26.516 10.898 1 98.81 297 ASP B O 1
ATOM 4964 N N . HIS B 1 298 ? -13.062 24.578 9.898 1 98.75 298 HIS B N 1
ATOM 4965 C CA . HIS B 1 298 ? -11.602 24.578 9.961 1 98.75 298 HIS B CA 1
ATOM 4966 C C . HIS B 1 298 ? -11 23.703 8.867 1 98.75 298 HIS B C 1
ATOM 4968 O O . HIS B 1 298 ? -11.555 22.656 8.531 1 98.75 298 HIS B O 1
ATOM 4974 N N . VAL B 1 299 ? -9.836 24.156 8.266 1 98.94 299 VAL B N 1
ATOM 4975 C CA . VAL B 1 299 ? -9.086 23.375 7.285 1 98.94 299 VAL B CA 1
ATOM 4976 C C . VAL B 1 299 ? -7.66 23.141 7.789 1 98.94 299 VAL B C 1
ATOM 4978 O O . VAL B 1 299 ? -6.922 24.094 8.039 1 98.94 299 VAL B O 1
ATOM 4981 N N . ASN B 1 300 ? -7.309 21.953 8.07 1 98.94 300 ASN B N 1
ATOM 4982 C CA . ASN B 1 300 ? -5.902 21.578 8.188 1 98.94 300 ASN B CA 1
ATOM 4983 C C . ASN B 1 300 ? -5.273 21.328 6.824 1 98.94 300 ASN B C 1
ATOM 4985 O O . ASN B 1 300 ? -5.512 20.281 6.215 1 98.94 300 ASN B O 1
ATOM 4989 N N . ALA B 1 301 ? -4.48 22.234 6.344 1 98.81 301 ALA B N 1
ATOM 4990 C CA . ALA B 1 301 ? -3.928 22.188 4.992 1 98.81 301 ALA B CA 1
ATOM 4991 C C . ALA B 1 301 ? -2.719 21.266 4.922 1 98.81 301 ALA B C 1
ATOM 4993 O O . ALA B 1 301 ? -2.072 21 5.938 1 98.81 301 ALA B O 1
ATOM 4994 N N . HIS B 1 302 ? -2.471 20.719 3.734 1 98.44 302 HIS B N 1
ATOM 4995 C CA . HIS B 1 302 ? -1.245 19.969 3.502 1 98.44 302 HIS B CA 1
ATOM 4996 C C . HIS B 1 302 ? -0.012 20.844 3.703 1 98.44 302 HIS B C 1
ATOM 4998 O O . HIS B 1 302 ? 0.956 20.422 4.34 1 98.44 302 HIS B O 1
ATOM 5004 N N . GLY B 1 303 ? -0.006 22.062 3.129 1 98 303 GLY B N 1
ATOM 5005 C CA . GLY B 1 303 ? 0.952 23.109 3.438 1 98 303 GLY B CA 1
ATOM 5006 C C . GLY B 1 303 ? 2.393 22.641 3.389 1 98 303 GLY B C 1
ATOM 5007 O O . GLY B 1 303 ? 3.08 22.609 4.41 1 98 303 GLY B O 1
ATOM 5008 N N . THR B 1 304 ? 2.947 22.438 2.213 1 96.56 304 THR B N 1
ATOM 5009 C CA . THR B 1 304 ? 4.262 21.812 2.08 1 96.56 304 THR B CA 1
ATOM 5010 C C . THR B 1 304 ? 5.363 22.859 2.152 1 96.56 304 THR B C 1
ATOM 5012 O O . THR B 1 304 ? 6.539 22.531 2.299 1 96.56 304 THR B O 1
ATOM 5015 N N . SER B 1 305 ? 5.043 24.109 2.086 1 97.69 305 SER B N 1
ATOM 5016 C CA . SER B 1 305 ? 6.008 25.203 2.025 1 97.69 305 SER B CA 1
ATOM 5017 C C . SER B 1 305 ? 6.727 25.234 0.68 1 97.69 305 SER B C 1
ATOM 5019 O O . SER B 1 305 ? 7.789 25.844 0.549 1 97.69 305 SER B O 1
ATOM 5021 N N . THR B 1 306 ? 6.25 24.484 -0.349 1 95 306 THR B N 1
ATOM 5022 C CA . THR B 1 306 ? 6.781 24.578 -1.706 1 95 306 THR B CA 1
ATOM 5023 C C . THR B 1 306 ? 6.016 25.609 -2.525 1 95 306 THR B C 1
ATOM 5025 O O . THR B 1 306 ? 4.809 25.797 -2.332 1 95 306 THR B O 1
ATOM 5028 N N . PRO B 1 307 ? 6.668 26.234 -3.457 1 93.12 307 PRO B N 1
ATOM 5029 C CA . PRO B 1 307 ? 6.02 27.312 -4.207 1 93.12 307 PRO B CA 1
ATOM 5030 C C . PRO B 1 307 ? 4.762 26.844 -4.938 1 93.12 307 PRO B C 1
ATOM 5032 O O . PRO B 1 307 ? 3.684 27.406 -4.746 1 93.12 307 PRO B O 1
ATOM 5035 N N . LEU B 1 308 ? 4.859 25.781 -5.613 1 91.56 308 LEU B N 1
ATOM 5036 C CA . LEU B 1 308 ? 3.746 25.359 -6.457 1 91.56 308 LEU B CA 1
ATOM 5037 C C . LEU B 1 308 ? 2.613 24.781 -5.621 1 91.56 308 LEU B C 1
ATOM 5039 O O . LEU B 1 308 ? 1.443 25.094 -5.844 1 91.56 308 LEU B O 1
ATOM 5043 N N . ASN B 1 309 ? 2.883 23.891 -4.664 1 93.81 309 ASN B N 1
ATOM 5044 C CA . ASN B 1 309 ? 1.826 23.266 -3.871 1 93.81 309 ASN B CA 1
ATOM 5045 C C . ASN B 1 309 ? 1.061 24.297 -3.047 1 93.81 309 ASN B C 1
ATOM 5047 O O . ASN B 1 309 ? -0.17 24.266 -2.998 1 93.81 309 ASN B O 1
ATOM 5051 N N . ASP B 1 310 ? 1.794 25.203 -2.385 1 96.25 310 ASP B N 1
ATOM 5052 C CA . ASP B 1 310 ? 1.118 26.188 -1.547 1 96.25 310 ASP B CA 1
ATOM 5053 C C . ASP B 1 310 ? 0.217 27.094 -2.383 1 96.25 310 ASP B C 1
ATOM 5055 O O . ASP B 1 310 ? -0.883 27.438 -1.956 1 96.25 310 ASP B O 1
ATOM 5059 N N . ALA B 1 311 ? 0.731 27.484 -3.551 1 96.12 311 ALA B N 1
ATOM 5060 C CA . ALA B 1 311 ? -0.073 28.328 -4.422 1 96.12 311 ALA B CA 1
ATOM 5061 C C . ALA B 1 311 ? -1.335 27.609 -4.883 1 96.12 311 ALA B C 1
ATOM 5063 O O . ALA B 1 311 ? -2.43 28.172 -4.848 1 96.12 311 ALA B O 1
ATOM 5064 N N . THR B 1 312 ? -1.201 26.359 -5.305 1 95.56 312 THR B N 1
ATOM 5065 C CA . THR B 1 312 ? -2.324 25.578 -5.797 1 95.56 312 THR B CA 1
ATOM 5066 C C . THR B 1 312 ? -3.316 25.281 -4.676 1 95.56 312 THR B C 1
ATOM 5068 O O . THR B 1 312 ? -4.531 25.359 -4.879 1 95.56 312 THR B O 1
ATOM 5071 N N . GLU B 1 313 ? -2.803 24.984 -3.518 1 97 313 GLU B N 1
ATOM 5072 C CA . GLU B 1 313 ? -3.67 24.656 -2.391 1 97 313 GLU B CA 1
ATOM 5073 C C . GLU B 1 313 ? -4.395 25.891 -1.871 1 97 313 GLU B C 1
ATOM 5075 O O . GLU B 1 313 ? -5.562 25.828 -1.486 1 97 313 GLU B O 1
ATOM 5080 N N . ALA B 1 314 ? -3.674 27.031 -1.798 1 97.5 314 ALA B N 1
ATOM 5081 C CA . ALA B 1 314 ? -4.328 28.266 -1.39 1 97.5 314 ALA B CA 1
ATOM 5082 C C . ALA B 1 314 ? -5.484 28.609 -2.322 1 97.5 314 ALA B C 1
ATOM 5084 O O . ALA B 1 314 ? -6.566 29 -1.864 1 97.5 314 ALA B O 1
ATOM 5085 N N . ALA B 1 315 ? -5.219 28.484 -3.607 1 97.31 315 ALA B N 1
ATOM 5086 C CA . ALA B 1 315 ? -6.27 28.734 -4.59 1 97.31 315 ALA B CA 1
ATOM 5087 C C . ALA B 1 315 ? -7.434 27.766 -4.406 1 97.31 315 ALA B C 1
ATOM 5089 O O . ALA B 1 315 ? -8.602 28.172 -4.484 1 97.31 315 ALA B O 1
ATOM 5090 N N . LEU B 1 316 ? -7.129 26.516 -4.191 1 97.38 316 LEU B N 1
ATOM 5091 C CA . LEU B 1 316 ? -8.133 25.484 -3.949 1 97.38 316 LEU B CA 1
ATOM 5092 C C . LEU B 1 316 ? -8.977 25.828 -2.725 1 97.38 316 LEU B C 1
ATOM 5094 O O . LEU B 1 316 ? -10.211 25.781 -2.783 1 97.38 316 LEU B O 1
ATOM 5098 N N . ILE B 1 317 ? -8.328 26.141 -1.616 1 97.94 317 ILE B N 1
ATOM 5099 C CA . ILE B 1 317 ? -9.023 26.453 -0.373 1 97.94 317 ILE B CA 1
ATOM 5100 C C . ILE B 1 317 ? -9.922 27.672 -0.574 1 97.94 317 ILE B C 1
ATOM 5102 O O . ILE B 1 317 ? -11.078 27.688 -0.137 1 97.94 317 ILE B O 1
ATOM 5106 N N . GLY B 1 318 ? -9.391 28.688 -1.234 1 96.94 318 GLY B N 1
ATOM 5107 C CA . GLY B 1 318 ? -10.18 29.891 -1.506 1 96.94 318 GLY B CA 1
ATOM 5108 C C . GLY B 1 318 ? -11.438 29.594 -2.303 1 96.94 318 GLY B C 1
ATOM 5109 O O . GLY B 1 318 ? -12.492 30.188 -2.037 1 96.94 318 GLY B O 1
ATOM 5110 N N . ARG B 1 319 ? -11.344 28.703 -3.23 1 96.12 319 ARG B N 1
ATOM 5111 C CA . ARG B 1 319 ? -12.469 28.359 -4.09 1 96.12 319 ARG B CA 1
ATOM 5112 C C . ARG B 1 319 ? -13.438 27.422 -3.371 1 96.12 319 ARG B C 1
ATOM 5114 O O . ARG B 1 319 ? -14.656 27.594 -3.473 1 96.12 319 ARG B O 1
ATOM 5121 N N . ALA B 1 320 ? -12.953 26.484 -2.646 1 97.31 320 ALA B N 1
ATOM 5122 C CA . ALA B 1 320 ? -13.758 25.422 -2.039 1 97.31 320 ALA B CA 1
ATOM 5123 C C . ALA B 1 320 ? -14.523 25.953 -0.83 1 97.31 320 ALA B C 1
ATOM 5125 O O . ALA B 1 320 ? -15.625 25.469 -0.532 1 97.31 320 ALA B O 1
ATOM 5126 N N . TYR B 1 321 ? -13.875 26.906 -0.18 1 98.06 321 TYR B N 1
ATOM 5127 C CA . TYR B 1 321 ? -14.469 27.422 1.047 1 98.06 321 TYR B CA 1
ATOM 5128 C C . TYR B 1 321 ? -14.547 28.953 1.011 1 98.06 321 TYR B C 1
ATOM 5130 O O . TYR B 1 321 ? -13.797 29.625 1.71 1 98.06 321 TYR B O 1
ATOM 5138 N N . PRO B 1 322 ? -15.523 29.469 0.402 1 96 322 PRO B N 1
ATOM 5139 C CA . PRO B 1 322 ? -15.594 30.922 0.205 1 96 322 PRO B CA 1
ATOM 5140 C C . PRO B 1 322 ? -15.805 31.688 1.511 1 96 322 PRO B C 1
ATOM 5142 O O . PRO B 1 322 ? -15.516 32.875 1.582 1 96 322 PRO B O 1
ATOM 5145 N N . HIS B 1 323 ? -16.391 31.047 2.562 1 97.62 323 HIS B N 1
ATOM 5146 C CA . HIS B 1 323 ? -16.594 31.703 3.846 1 97.62 323 HIS B CA 1
ATOM 5147 C C . HIS B 1 323 ? -15.281 31.797 4.633 1 97.62 323 HIS B C 1
ATOM 5149 O O . HIS B 1 323 ? -15.258 32.344 5.738 1 97.62 323 HIS B O 1
ATOM 5155 N N . ARG B 1 324 ? -14.219 31.297 4.18 1 97.44 324 ARG B N 1
ATOM 5156 C CA . ARG B 1 324 ? -12.836 31.438 4.625 1 97.44 324 ARG B CA 1
ATOM 5157 C C . ARG B 1 324 ? -12.672 30.922 6.051 1 97.44 324 ARG B C 1
ATOM 5159 O O . ARG B 1 324 ? -12.195 31.656 6.926 1 97.44 324 ARG B O 1
ATOM 5166 N N . PRO B 1 325 ? -12.883 29.594 6.254 1 98.62 325 PRO B N 1
ATOM 5167 C CA . PRO B 1 325 ? -12.547 29.031 7.562 1 98.62 325 PRO B CA 1
ATOM 5168 C C . PRO B 1 325 ? -11.062 29.156 7.902 1 98.62 325 PRO B C 1
ATOM 5170 O O . PRO B 1 325 ? -10.227 29.219 7 1 98.62 325 PRO B O 1
ATOM 5173 N N . PRO B 1 326 ? -10.766 29.203 9.25 1 98.75 326 PRO B N 1
ATOM 5174 C CA . PRO B 1 326 ? -9.352 29.234 9.625 1 98.75 326 PRO B CA 1
ATOM 5175 C C . PRO B 1 326 ? -8.57 28.047 9.07 1 98.75 326 PRO B C 1
ATOM 5177 O O . PRO B 1 326 ? -9.078 26.922 9.047 1 98.75 326 PRO B O 1
ATOM 5180 N N . VAL B 1 327 ? -7.32 28.359 8.617 1 98.88 327 VAL B N 1
ATOM 5181 C CA . VAL B 1 327 ? -6.449 27.375 8 1 98.88 327 VAL B CA 1
ATOM 5182 C C . VAL B 1 327 ? -5.176 27.219 8.836 1 98.88 327 VAL B C 1
ATOM 5184 O O . VAL B 1 327 ? -4.562 28.203 9.234 1 98.88 327 VAL B O 1
ATOM 5187 N N . THR B 1 328 ? -4.852 26.031 9.195 1 98.81 328 THR B N 1
ATOM 5188 C CA . THR B 1 328 ? -3.553 25.75 9.797 1 98.81 328 THR B CA 1
ATOM 5189 C C . THR B 1 328 ? -2.76 24.766 8.93 1 98.81 328 THR B C 1
ATOM 5191 O O . THR B 1 328 ? -3.295 24.203 7.98 1 98.81 328 THR B O 1
ATOM 5194 N N . ALA B 1 329 ? -1.467 24.641 9.148 1 98.75 329 ALA B N 1
ATOM 5195 C CA . ALA B 1 329 ? -0.514 23.703 8.57 1 98.75 329 ALA B CA 1
ATOM 5196 C C . ALA B 1 329 ? 0.631 23.406 9.531 1 98.75 329 ALA B C 1
ATOM 5198 O O . ALA B 1 329 ? 1.473 24.266 9.789 1 98.75 329 ALA B O 1
ATOM 5199 N N . PRO B 1 330 ? 0.727 22.219 9.969 1 98.56 330 PRO B N 1
ATOM 5200 C CA . PRO B 1 330 ? 1.612 21.969 11.109 1 98.56 330 PRO B CA 1
ATOM 5201 C C . PRO B 1 330 ? 3.053 21.688 10.688 1 98.56 330 PRO B C 1
ATOM 5203 O O . PRO B 1 330 ? 3.92 21.484 11.547 1 98.56 330 PRO B O 1
ATOM 5206 N N . LYS B 1 331 ? 3.355 21.656 9.383 1 98.56 331 LYS B N 1
ATOM 5207 C CA . LYS B 1 331 ? 4.66 21.219 8.906 1 98.56 331 LYS B CA 1
ATOM 5208 C C . LYS B 1 331 ? 5.754 22.203 9.305 1 98.56 331 LYS B C 1
ATOM 5210 O O . LYS B 1 331 ? 6.934 21.844 9.359 1 98.56 331 LYS B O 1
ATOM 5215 N N . GLY B 1 332 ? 5.387 23.453 9.555 1 98.25 332 GLY B N 1
ATOM 5216 C CA . GLY B 1 332 ? 6.359 24.375 10.094 1 98.25 332 GLY B CA 1
ATOM 5217 C C . GLY B 1 332 ? 6.938 23.938 11.43 1 98.25 332 GLY B C 1
ATOM 5218 O O . GLY B 1 332 ? 8.055 24.312 11.781 1 98.25 332 GLY B O 1
ATOM 5219 N N . VAL B 1 333 ? 6.133 23.188 12.195 1 98.69 333 VAL B N 1
ATOM 5220 C CA . VAL B 1 333 ? 6.551 22.672 13.5 1 98.69 333 VAL B CA 1
ATOM 5221 C C . VAL B 1 333 ? 7.168 21.281 13.328 1 98.69 333 VAL B C 1
ATOM 5223 O O . VAL B 1 333 ? 8.258 21.016 13.836 1 98.69 333 VAL B O 1
ATOM 5226 N N . LEU B 1 334 ? 6.598 20.438 12.523 1 98.75 334 LEU B N 1
ATOM 5227 C CA . LEU B 1 334 ? 6.852 19 12.539 1 98.75 334 LEU B CA 1
ATOM 5228 C C . LEU B 1 334 ? 7.746 18.594 11.375 1 98.75 334 LEU B C 1
ATOM 5230 O O . LEU B 1 334 ? 8.281 17.484 11.359 1 98.75 334 LEU B O 1
ATOM 5234 N N . GLY B 1 335 ? 7.965 19.484 10.43 1 98.56 335 GLY B N 1
ATOM 5235 C CA . GLY B 1 335 ? 8.477 19.031 9.148 1 98.56 335 GLY B CA 1
ATOM 5236 C C . GLY B 1 335 ? 7.473 18.219 8.359 1 98.56 335 GLY B C 1
ATOM 5237 O O . GLY B 1 335 ? 6.352 17.984 8.82 1 98.56 335 GLY B O 1
ATOM 5238 N N . HIS B 1 336 ? 7.828 17.938 7.152 1 98.56 336 HIS B N 1
ATOM 5239 C CA . HIS B 1 336 ? 7.012 17.078 6.305 1 98.56 336 HIS B CA 1
ATOM 5240 C C . HIS B 1 336 ? 7.289 15.609 6.586 1 98.56 336 HIS B C 1
ATOM 5242 O O . HIS B 1 336 ? 8.336 15.086 6.191 1 98.56 336 HIS B O 1
ATOM 5248 N N . CYS B 1 337 ? 6.293 14.961 7.137 1 98.56 337 CYS B N 1
ATOM 5249 C CA . CYS B 1 337 ? 6.469 13.586 7.578 1 98.56 337 CYS B CA 1
ATOM 5250 C C . CYS B 1 337 ? 6.039 12.602 6.488 1 98.56 337 CYS B C 1
ATOM 5252 O O . CYS B 1 337 ? 5.664 11.469 6.785 1 98.56 337 CYS B O 1
ATOM 5254 N N . MET B 1 338 ? 5.988 13.016 5.301 1 97.56 338 MET B N 1
ATOM 5255 C CA . MET B 1 338 ? 5.715 12.203 4.117 1 97.56 338 MET B CA 1
ATOM 5256 C C . MET B 1 338 ? 4.484 11.328 4.328 1 97.56 338 MET B C 1
ATOM 5258 O O . MET B 1 338 ? 3.383 11.844 4.539 1 97.56 338 MET B O 1
ATOM 5262 N N . GLY B 1 339 ? 4.637 10.023 4.312 1 98.5 339 GLY B N 1
ATOM 5263 C CA . GLY B 1 339 ? 3.49 9.133 4.402 1 98.5 339 GLY B CA 1
ATOM 5264 C C . GLY B 1 339 ? 2.699 9.312 5.684 1 98.5 339 GLY B C 1
ATOM 5265 O O . GLY B 1 339 ? 1.49 9.07 5.711 1 98.5 339 GLY B O 1
ATOM 5266 N N . ALA B 1 340 ? 3.332 9.766 6.738 1 98.81 340 ALA B N 1
ATOM 5267 C CA . ALA B 1 340 ? 2.682 9.898 8.039 1 98.81 340 ALA B CA 1
ATOM 5268 C C . ALA B 1 340 ? 1.947 11.234 8.156 1 98.81 340 ALA B C 1
ATOM 5270 O O . ALA B 1 340 ? 1.132 11.422 9.055 1 98.81 340 ALA B O 1
ATOM 5271 N N . ALA B 1 341 ? 2.215 12.156 7.23 1 98.81 341 ALA B N 1
ATOM 5272 C CA . ALA B 1 341 ? 1.71 13.523 7.34 1 98.81 341 ALA B CA 1
ATOM 5273 C C . ALA B 1 341 ? 0.189 13.539 7.461 1 98.81 341 ALA B C 1
ATOM 5275 O O . ALA B 1 341 ? -0.364 14.18 8.359 1 98.81 341 ALA B O 1
ATOM 5276 N N . GLY B 1 342 ? -0.457 12.781 6.555 1 98.81 342 GLY B N 1
ATOM 5277 C CA . GLY B 1 342 ? -1.911 12.781 6.535 1 98.81 342 GLY B CA 1
ATOM 5278 C C . GLY B 1 342 ? -2.525 12.258 7.82 1 98.81 342 GLY B C 1
ATOM 5279 O O . GLY B 1 342 ? -3.555 12.766 8.273 1 98.81 342 GLY B O 1
ATOM 5280 N N . ALA B 1 343 ? -1.932 11.227 8.383 1 98.94 343 ALA B N 1
ATOM 5281 C CA . ALA B 1 343 ? -2.449 10.656 9.625 1 98.94 343 ALA B CA 1
ATOM 5282 C C . ALA B 1 343 ? -2.205 11.602 10.805 1 98.94 343 ALA B C 1
ATOM 5284 O O . ALA B 1 343 ? -3.07 11.766 11.672 1 98.94 343 ALA B O 1
ATOM 5285 N N . ILE B 1 344 ? -1.011 12.188 10.859 1 98.94 344 ILE B N 1
ATOM 5286 C CA . ILE B 1 344 ? -0.673 13.125 11.93 1 98.94 344 ILE B CA 1
ATOM 5287 C C . ILE B 1 344 ? -1.6 14.336 11.859 1 98.94 344 ILE B C 1
ATOM 5289 O O . ILE B 1 344 ? -2.15 14.758 12.883 1 98.94 344 ILE B O 1
ATOM 5293 N N . GLU B 1 345 ? -1.809 14.836 10.688 1 98.94 345 GLU B N 1
ATOM 5294 C CA . GLU B 1 345 ? -2.656 16.016 10.5 1 98.94 345 GLU B CA 1
ATOM 5295 C C . GLU B 1 345 ? -4.117 15.688 10.805 1 98.94 345 GLU B C 1
ATOM 5297 O O . GLU B 1 345 ? -4.84 16.531 11.352 1 98.94 345 GLU B O 1
ATOM 5302 N N . ALA B 1 346 ? -4.57 14.477 10.438 1 98.94 346 ALA B N 1
ATOM 5303 C CA . ALA B 1 346 ? -5.906 14.047 10.828 1 98.94 346 ALA B CA 1
ATOM 5304 C C . ALA B 1 346 ? -6.035 13.984 12.352 1 98.94 346 ALA B C 1
ATOM 5306 O O . ALA B 1 346 ? -7.051 14.406 12.914 1 98.94 346 ALA B O 1
ATOM 5307 N N . GLY B 1 347 ? -5 13.43 13.008 1 98.94 347 GLY B N 1
ATOM 5308 C CA . GLY B 1 347 ? -5.004 13.391 14.461 1 98.94 347 GLY B CA 1
ATOM 5309 C C . GLY B 1 347 ? -5.035 14.773 15.094 1 98.94 347 GLY B C 1
ATOM 5310 O O . GLY B 1 347 ? -5.773 15.008 16.047 1 98.94 347 GLY B O 1
ATOM 5311 N N . LEU B 1 348 ? -4.234 15.68 14.555 1 98.94 348 LEU B N 1
ATOM 5312 C CA . LEU B 1 348 ? -4.23 17.047 15.047 1 98.94 348 LEU B CA 1
ATOM 5313 C C . LEU B 1 348 ? -5.586 17.719 14.828 1 98.94 348 LEU B C 1
ATOM 5315 O O . LEU B 1 348 ? -6.02 18.531 15.633 1 98.94 348 LEU B O 1
ATOM 5319 N N . THR B 1 349 ? -6.23 17.391 13.734 1 98.94 349 THR B N 1
ATOM 5320 C CA . THR B 1 349 ? -7.566 17.906 13.461 1 98.94 349 THR B CA 1
ATOM 5321 C C . THR B 1 349 ? -8.57 17.391 14.492 1 98.94 349 THR B C 1
ATOM 5323 O O . THR B 1 349 ? -9.43 18.141 14.945 1 98.94 349 THR B O 1
ATOM 5326 N N . VAL B 1 350 ? -8.469 16.109 14.875 1 98.94 350 VAL B N 1
ATOM 5327 C CA . VAL B 1 350 ? -9.297 15.555 15.938 1 98.94 350 VAL B CA 1
ATOM 5328 C C . VAL B 1 350 ? -9.102 16.359 17.219 1 98.94 350 VAL B C 1
ATOM 5330 O O . VAL B 1 350 ? -10.07 16.703 17.906 1 98.94 350 VAL B O 1
ATOM 5333 N N . LEU B 1 351 ? -7.855 16.641 17.516 1 98.94 351 LEU B N 1
ATOM 5334 C CA . LEU B 1 351 ? -7.551 17.391 18.734 1 98.94 351 LEU B CA 1
ATOM 5335 C C . LEU B 1 351 ? -8.086 18.812 18.641 1 98.94 351 LEU B C 1
ATOM 5337 O O . LEU B 1 351 ? -8.523 19.375 19.656 1 98.94 351 LEU B O 1
ATOM 5341 N N . THR B 1 352 ? -8.031 19.422 17.453 1 98.88 352 THR B N 1
ATOM 5342 C CA . THR B 1 352 ? -8.641 20.719 17.25 1 98.88 352 THR B CA 1
ATOM 5343 C C . THR B 1 352 ? -10.133 20.688 17.578 1 98.88 352 THR B C 1
ATOM 5345 O O . THR B 1 352 ? -10.648 21.594 18.219 1 98.88 352 THR B O 1
ATOM 5348 N N . LEU B 1 353 ? -10.852 19.672 17.125 1 98.81 353 LEU B N 1
ATOM 5349 C CA . LEU B 1 353 ? -12.266 19.516 17.438 1 98.81 353 LEU B CA 1
ATOM 5350 C C . LEU B 1 353 ? -12.492 19.438 18.938 1 98.81 353 LEU B C 1
ATOM 5352 O O . LEU B 1 353 ? -13.438 20.016 19.453 1 98.81 353 LEU B O 1
ATOM 5356 N N . GLN B 1 354 ? -11.641 18.734 19.609 1 98.56 354 GLN B N 1
ATOM 5357 C CA . GLN B 1 354 ? -11.805 18.453 21.031 1 98.56 354 GLN B CA 1
ATOM 5358 C C . GLN B 1 354 ? -11.484 19.672 21.891 1 98.56 354 GLN B C 1
ATOM 5360 O O . GLN B 1 354 ? -12.18 19.953 22.859 1 98.56 354 GLN B O 1
ATOM 5365 N N . HIS B 1 355 ? -10.43 20.406 21.516 1 98.31 355 HIS B N 1
ATOM 5366 C CA . HIS B 1 355 ? -9.93 21.5 22.344 1 98.31 355 HIS B CA 1
ATOM 5367 C C . HIS B 1 355 ? -10.562 22.828 21.953 1 98.31 355 HIS B C 1
ATOM 5369 O O . HIS B 1 355 ? -10.523 23.797 22.719 1 98.31 355 HIS B O 1
ATOM 5375 N N . GLY B 1 356 ? -11.086 22.891 20.719 1 98.5 356 GLY B N 1
ATOM 5376 C CA . GLY B 1 356 ? -11.57 24.172 20.219 1 98.5 356 GLY B CA 1
ATOM 5377 C C . GLY B 1 356 ? -10.461 25.172 20 1 98.5 356 GLY B C 1
ATOM 5378 O O . GLY B 1 356 ? -10.609 26.344 20.344 1 98.5 356 GLY B O 1
ATOM 5379 N N . ILE B 1 357 ? -9.391 24.688 19.547 1 98.69 357 ILE B N 1
ATOM 5380 C CA . ILE B 1 357 ? -8.203 25.5 19.297 1 98.69 357 ILE B CA 1
ATOM 5381 C C . ILE B 1 357 ? -7.621 25.141 17.922 1 98.69 357 ILE B C 1
ATOM 5383 O O . ILE B 1 357 ? -7.445 23.969 17.594 1 98.69 357 ILE B O 1
ATOM 5387 N N . VAL B 1 358 ? -7.375 26.078 17.062 1 98.88 358 VAL B N 1
ATOM 5388 C CA . VAL B 1 358 ? -6.641 25.906 15.805 1 98.88 358 VAL B CA 1
ATOM 5389 C C . VAL B 1 358 ? -5.195 26.359 15.992 1 98.88 358 VAL B C 1
ATOM 5391 O O . VAL B 1 358 ? -4.938 27.531 16.297 1 98.88 358 VAL B O 1
ATOM 5394 N N . PRO B 1 359 ? -4.25 25.484 15.875 1 98.81 359 PRO B N 1
ATOM 5395 C CA . PRO B 1 359 ? -2.844 25.859 16.047 1 98.81 359 PRO B CA 1
ATOM 5396 C C . PRO B 1 359 ? -2.361 26.844 14.992 1 98.81 359 PRO B C 1
ATOM 5398 O O . PRO B 1 359 ? -2.898 26.875 13.883 1 98.81 359 PRO B O 1
ATOM 5401 N N . PRO B 1 360 ? -1.355 27.656 15.328 1 98.62 360 PRO B N 1
ATOM 5402 C CA . PRO B 1 360 ? -0.791 28.562 14.328 1 98.62 360 PRO B CA 1
ATOM 5403 C C . PRO B 1 360 ? 0.12 27.844 13.328 1 98.62 360 PRO B C 1
ATOM 5405 O O . PRO B 1 360 ? 0.622 26.766 13.617 1 98.62 360 PRO B O 1
ATOM 5408 N N . ILE B 1 361 ? 0.28 28.438 12.164 1 98.69 361 ILE B N 1
ATOM 5409 C CA . ILE B 1 361 ? 1.325 28.031 11.234 1 98.69 361 ILE B CA 1
ATOM 5410 C C . ILE B 1 361 ? 2.666 28.625 11.672 1 98.69 361 ILE B C 1
ATOM 5412 O O . ILE B 1 361 ? 2.854 29.844 11.648 1 98.69 361 ILE B O 1
ATOM 5416 N N . ALA B 1 362 ? 3.516 27.719 12.094 1 97.94 362 ALA B N 1
ATOM 5417 C CA . ALA B 1 362 ? 4.828 28.156 12.547 1 97.94 362 ALA B CA 1
ATOM 5418 C C . ALA B 1 362 ? 5.57 28.906 11.445 1 97.94 362 ALA B C 1
ATOM 5420 O O . ALA B 1 362 ? 5.465 28.562 10.266 1 97.94 362 ALA B O 1
ATOM 5421 N N . ASN B 1 363 ? 6.359 29.953 11.805 1 96.5 363 ASN B N 1
ATOM 5422 C CA . ASN B 1 363 ? 7.25 30.719 10.93 1 96.5 363 ASN B CA 1
ATOM 5423 C C . ASN B 1 363 ? 6.469 31.562 9.938 1 96.5 363 ASN B C 1
ATOM 5425 O O . ASN B 1 363 ? 7.035 32.062 8.969 1 96.5 363 ASN B O 1
ATOM 5429 N N . LEU B 1 364 ? 5.137 31.641 10.094 1 98.12 364 LEU B N 1
ATOM 5430 C CA . LEU B 1 364 ? 4.336 32.469 9.18 1 98.12 364 LEU B CA 1
ATOM 5431 C C . LEU B 1 364 ? 3.893 33.75 9.852 1 98.12 364 LEU B C 1
ATOM 5433 O O . LEU B 1 364 ? 3.092 33.719 10.797 1 98.12 364 LEU B O 1
ATOM 5437 N N . ASP B 1 365 ? 4.395 34.844 9.367 1 96.38 365 ASP B N 1
ATOM 5438 C CA . ASP B 1 365 ? 3.916 36.125 9.852 1 96.38 365 ASP B CA 1
ATOM 5439 C C . ASP B 1 365 ? 2.604 36.531 9.172 1 96.38 365 ASP B C 1
ATOM 5441 O O . ASP B 1 365 ? 1.67 36.969 9.836 1 96.38 365 ASP B O 1
ATOM 5445 N N . ALA B 1 366 ? 2.6 36.406 7.879 1 95.94 366 ALA B N 1
ATOM 5446 C CA . ALA B 1 366 ? 1.416 36.594 7.051 1 95.94 366 ALA B CA 1
ATOM 5447 C C . ALA B 1 366 ? 1.499 35.781 5.77 1 95.94 366 ALA B C 1
ATOM 5449 O O . ALA B 1 366 ? 2.59 35.531 5.242 1 95.94 366 ALA B O 1
ATOM 5450 N N . PRO B 1 367 ? 0.324 35.281 5.344 1 97.56 367 PRO B N 1
ATOM 5451 C CA . PRO B 1 367 ? 0.368 34.562 4.078 1 97.56 367 PRO B CA 1
ATOM 5452 C C . PRO B 1 367 ? 0.773 35.438 2.896 1 97.56 367 PRO B C 1
ATOM 5454 O O . PRO B 1 367 ? 0.676 36.656 2.973 1 97.56 367 PRO B O 1
ATOM 5457 N N . ASP B 1 368 ? 1.267 34.781 1.867 1 97.62 368 ASP B N 1
ATOM 5458 C CA . ASP B 1 368 ? 1.492 35.5 0.61 1 97.62 368 ASP B CA 1
ATOM 5459 C C . ASP B 1 368 ? 0.294 36.375 0.25 1 97.62 368 ASP B C 1
ATOM 5461 O O . ASP B 1 368 ? -0.851 35.906 0.298 1 97.62 368 ASP B O 1
ATOM 5465 N N . PRO B 1 369 ? 0.527 37.625 -0.08 1 96.12 369 PRO B N 1
ATOM 5466 C CA . PRO B 1 369 ? -0.576 38.562 -0.356 1 96.12 369 PRO B CA 1
ATOM 5467 C C . PRO B 1 369 ? -1.503 38.062 -1.46 1 96.12 369 PRO B C 1
ATOM 5469 O O . PRO B 1 369 ? -2.67 38.469 -1.518 1 96.12 369 PRO B O 1
ATOM 5472 N N . GLY B 1 370 ? -1.036 37.188 -2.275 1 95.31 370 GLY B N 1
ATOM 5473 C CA . GLY B 1 370 ? -1.849 36.625 -3.35 1 95.31 370 GLY B CA 1
ATOM 5474 C C . GLY B 1 370 ? -2.768 35.5 -2.891 1 95.31 370 GLY B C 1
ATOM 5475 O O . GLY B 1 370 ? -3.621 35.062 -3.65 1 95.31 370 GLY B O 1
ATOM 5476 N N . PHE B 1 371 ? -2.604 35.094 -1.631 1 96.31 371 PHE B N 1
ATOM 5477 C CA . PHE B 1 371 ? -3.404 33.969 -1.112 1 96.31 371 PHE B CA 1
ATOM 5478 C C . PHE B 1 371 ? -4.613 34.5 -0.348 1 96.31 371 PHE B C 1
ATOM 5480 O O . PHE B 1 371 ? -4.469 35.25 0.626 1 96.31 371 PHE B O 1
ATOM 5487 N N . ALA B 1 372 ? -5.828 34.156 -0.787 1 93.69 372 ALA B N 1
ATOM 5488 C CA . ALA B 1 372 ? -7.07 34.594 -0.135 1 93.69 372 ALA B CA 1
ATOM 5489 C C . ALA B 1 372 ? -7.547 33.531 0.85 1 93.69 372 ALA B C 1
ATOM 5491 O O . ALA B 1 372 ? -8.664 33 0.732 1 93.69 372 ALA B O 1
ATOM 5492 N N . ILE B 1 373 ? -6.727 33.125 1.767 1 97.69 373 ILE B N 1
ATOM 5493 C CA . ILE B 1 373 ? -7.078 32.156 2.789 1 97.69 373 ILE B CA 1
ATOM 5494 C C . ILE B 1 373 ? -6.812 32.719 4.176 1 97.69 373 ILE B C 1
ATOM 5496 O O . ILE B 1 373 ? -5.98 33.625 4.332 1 97.69 373 ILE B O 1
ATOM 5500 N N . ASP B 1 374 ? -7.516 32.312 5.172 1 98.38 374 ASP B N 1
ATOM 5501 C CA . ASP B 1 374 ? -7.391 32.781 6.543 1 98.38 374 ASP B CA 1
ATOM 5502 C C . ASP B 1 374 ? -6.457 31.906 7.359 1 98.38 374 ASP B C 1
ATOM 5504 O O . ASP B 1 374 ? -6.91 31.109 8.188 1 98.38 374 ASP B O 1
ATOM 5508 N N . CYS B 1 375 ? -5.18 32.156 7.246 1 98.62 375 CYS B N 1
ATOM 5509 C CA . CYS B 1 375 ? -4.176 31.375 7.973 1 98.62 375 CYS B CA 1
ATOM 5510 C C . CYS B 1 375 ? -4.117 31.812 9.438 1 98.62 375 CYS B C 1
ATOM 5512 O O . CYS B 1 375 ? -4.164 33 9.734 1 98.62 375 CYS B O 1
ATOM 5514 N N . VAL B 1 376 ? -4.074 30.844 10.305 1 98.69 376 VAL B N 1
ATOM 5515 C CA . VAL B 1 376 ? -3.828 31.141 11.711 1 98.69 376 VAL B CA 1
ATOM 5516 C C . VAL B 1 376 ? -2.332 31.359 11.938 1 98.69 376 VAL B C 1
ATOM 5518 O O . VAL B 1 376 ? -1.53 30.438 11.742 1 98.69 376 VAL B O 1
ATOM 5521 N N . THR B 1 377 ? -1.929 32.594 12.328 1 97.38 377 THR B N 1
ATOM 5522 C CA . THR B 1 377 ? -0.519 32.938 12.438 1 97.38 377 THR B CA 1
ATOM 5523 C C . THR B 1 377 ? -0.162 33.281 13.883 1 97.38 377 THR B C 1
ATOM 5525 O O . THR B 1 377 ? -1.021 33.719 14.656 1 97.38 377 THR B O 1
ATOM 5528 N N . LYS B 1 378 ? 1.071 33.031 14.336 1 93.69 378 LYS B N 1
ATOM 5529 C CA . LYS B 1 378 ? 1.747 33.531 15.523 1 93.69 378 LYS B CA 1
ATOM 5530 C C . LYS B 1 378 ? 1.211 32.875 16.781 1 93.69 378 LYS B C 1
ATOM 5532 O O . LYS B 1 378 ? 1.971 32.281 17.547 1 93.69 378 LYS B O 1
ATOM 5537 N N . ILE B 1 379 ? -0.191 32.969 17 1 95.75 379 ILE B N 1
ATOM 5538 C CA . ILE B 1 379 ? -0.777 32.406 18.219 1 95.75 379 ILE B CA 1
ATOM 5539 C C . ILE B 1 379 ? -1.974 31.516 17.844 1 95.75 379 ILE B C 1
ATOM 5541 O O . ILE B 1 379 ? -2.643 31.766 16.844 1 95.75 379 ILE B O 1
ATOM 5545 N N . PRO B 1 380 ? -2.189 30.5 18.703 1 98.38 380 PRO B N 1
ATOM 5546 C CA . PRO B 1 380 ? -3.377 29.688 18.438 1 98.38 380 PRO B CA 1
ATOM 5547 C C . PRO B 1 380 ? -4.668 30.5 18.453 1 98.38 380 PRO B C 1
ATOM 5549 O O . PRO B 1 380 ? -4.766 31.5 19.188 1 98.38 380 PRO B O 1
ATOM 5552 N N . ARG B 1 381 ? -5.605 30.094 17.656 1 98.5 381 ARG B N 1
ATOM 5553 C CA . ARG B 1 381 ? -6.918 30.734 17.641 1 98.5 381 ARG B CA 1
ATOM 5554 C C . ARG B 1 381 ? -7.957 29.875 18.344 1 98.5 381 ARG B C 1
ATOM 5556 O O . ARG B 1 381 ? -8.172 28.719 17.969 1 98.5 381 ARG B O 1
ATOM 5563 N N . GLU B 1 382 ? -8.562 30.438 19.375 1 98.25 382 GLU B N 1
ATOM 5564 C CA . GLU B 1 382 ? -9.633 29.734 20.078 1 98.25 382 GLU B CA 1
ATOM 5565 C C . GLU B 1 382 ? -10.977 29.969 19.391 1 98.25 382 GLU B C 1
ATOM 5567 O O . GLU B 1 382 ? -11.406 31.109 19.219 1 98.25 382 GLU B O 1
ATOM 5572 N N . LEU B 1 383 ? -11.656 28.922 18.984 1 96.38 383 LEU B N 1
ATOM 5573 C CA . LEU B 1 383 ? -13 28.953 18.406 1 96.38 383 LEU B CA 1
ATOM 5574 C C . LEU B 1 383 ? -13.633 27.562 18.422 1 96.38 383 LEU B C 1
ATOM 5576 O O . LEU B 1 383 ? -12.938 26.562 18.328 1 96.38 383 LEU B O 1
ATOM 5580 N N . PRO B 1 384 ? -14.898 27.531 18.609 1 96.62 384 PRO B N 1
ATOM 5581 C CA . PRO B 1 384 ? -15.547 26.219 18.484 1 96.62 384 PRO B CA 1
ATOM 5582 C C . PRO B 1 384 ? -15.422 25.625 17.094 1 96.62 384 PRO B C 1
ATOM 5584 O O . PRO B 1 384 ? -15.664 26.312 16.094 1 96.62 384 PRO B O 1
ATOM 5587 N N . VAL B 1 385 ? -14.922 24.438 16.984 1 98.38 385 VAL B N 1
ATOM 5588 C CA . VAL B 1 385 ? -14.828 23.688 15.727 1 98.38 385 VAL B CA 1
ATOM 5589 C C . VAL B 1 385 ? -15.633 22.406 15.828 1 98.38 385 VAL B C 1
ATOM 5591 O O . VAL B 1 385 ? -15.352 21.547 16.672 1 98.38 385 VAL B O 1
ATOM 5594 N N . ARG B 1 386 ? -16.625 22.25 14.992 1 98.62 386 ARG B N 1
ATOM 5595 C CA . ARG B 1 386 ? -17.469 21.062 15.008 1 98.62 386 ARG B CA 1
ATOM 5596 C C . ARG B 1 386 ? -17.172 20.172 13.797 1 98.62 386 ARG B C 1
ATOM 5598 O O . ARG B 1 386 ? -17.359 18.953 13.859 1 98.62 386 ARG B O 1
ATOM 5605 N N . ARG B 1 387 ? -16.859 20.812 12.703 1 98.88 387 ARG B N 1
ATOM 5606 C CA . ARG B 1 387 ? -16.594 20.141 11.438 1 98.88 387 ARG B CA 1
ATOM 5607 C C . ARG B 1 387 ? -15.312 20.641 10.797 1 98.88 387 ARG B C 1
ATOM 5609 O O . ARG B 1 387 ? -15.148 21.859 10.594 1 98.88 387 ARG B O 1
ATOM 5616 N N . ALA B 1 388 ? -14.391 19.734 10.547 1 98.94 388 ALA B N 1
ATOM 5617 C CA . ALA B 1 388 ? -13.109 20.125 9.977 1 98.94 388 ALA B CA 1
ATOM 5618 C C . ALA B 1 388 ? -12.656 19.141 8.906 1 98.94 388 ALA B C 1
ATOM 5620 O O . ALA 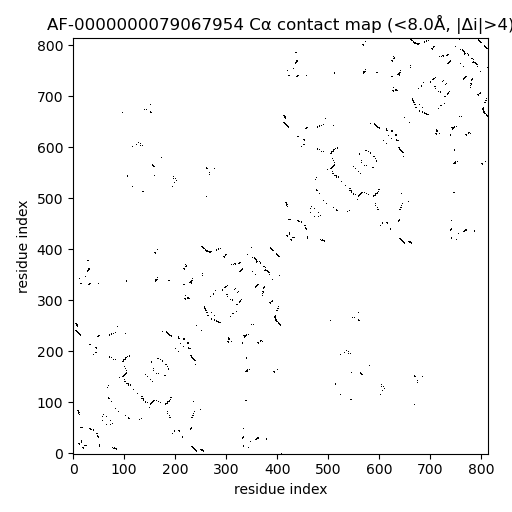B 1 388 ? -13.07 17.984 8.906 1 98.94 388 ALA B O 1
ATOM 5621 N N . VAL B 1 389 ? -11.867 19.609 7.953 1 98.94 389 VAL B N 1
ATOM 5622 C CA . VAL B 1 389 ? -11.273 18.75 6.93 1 98.94 389 VAL B CA 1
ATOM 5623 C C . VAL B 1 389 ? -9.75 18.828 7.008 1 98.94 389 VAL B C 1
ATOM 5625 O O . VAL B 1 389 ? -9.195 19.812 7.504 1 98.94 389 VAL B O 1
ATOM 5628 N N . SER B 1 390 ? -9.117 17.812 6.645 1 98.94 390 SER B N 1
ATOM 5629 C CA . SER B 1 390 ? -7.672 17.75 6.473 1 98.94 390 SER B CA 1
ATOM 5630 C C . SER B 1 390 ? -7.301 17.328 5.055 1 98.94 390 SER B C 1
ATOM 5632 O O . SER B 1 390 ? -7.801 16.312 4.559 1 98.94 390 SER B O 1
ATOM 5634 N N . HIS B 1 391 ? -6.465 18.172 4.395 1 98.69 391 HIS B N 1
ATOM 5635 C CA . HIS B 1 391 ? -6.008 17.906 3.035 1 98.69 391 HIS B CA 1
ATOM 5636 C C . HIS B 1 391 ? -4.672 17.172 3.039 1 98.69 391 HIS B C 1
ATOM 5638 O O . HIS B 1 391 ? -3.805 17.453 3.869 1 98.69 391 HIS B O 1
ATOM 5644 N N . SER B 1 392 ? -4.523 16.234 2.156 1 98.38 392 SER B N 1
ATOM 5645 C CA . SER B 1 392 ? -3.252 15.57 1.877 1 98.38 392 SER B CA 1
ATOM 5646 C C . SER B 1 392 ? -3.035 15.398 0.376 1 98.38 392 SER B C 1
ATOM 5648 O O . SER B 1 392 ? -3.865 14.797 -0.311 1 98.38 392 SER B O 1
ATOM 5650 N N . PHE B 1 393 ? -1.911 15.852 -0.124 1 97.06 393 PHE B N 1
ATOM 5651 C CA . PHE B 1 393 ? -1.575 15.789 -1.542 1 97.06 393 PHE B CA 1
ATOM 5652 C C . PHE B 1 393 ? -0.198 15.172 -1.746 1 97.06 393 PHE B C 1
ATOM 5654 O O . PHE B 1 393 ? 0.804 15.695 -1.261 1 97.06 393 PHE B O 1
ATOM 5661 N N . GLY B 1 394 ? -0.197 14.078 -2.5 1 94.75 394 GLY B N 1
ATOM 5662 C CA . GLY B 1 394 ? 1.04 13.312 -2.578 1 94.75 394 GLY B CA 1
ATOM 5663 C C . GLY B 1 394 ? 1.631 13.281 -3.975 1 94.75 394 GLY B C 1
ATOM 5664 O O . GLY B 1 394 ? 0.926 13.516 -4.961 1 94.75 394 GLY B O 1
ATOM 5665 N N . PHE B 1 395 ? 3.031 13 -3.988 1 93.62 395 PHE B N 1
ATOM 5666 C CA . PHE B 1 395 ? 3.684 12.656 -5.246 1 93.62 395 PHE B CA 1
ATOM 5667 C C . PHE B 1 395 ? 2.924 11.547 -5.969 1 93.62 395 PHE B C 1
ATOM 5669 O O . PHE B 1 395 ? 2.328 10.68 -5.328 1 93.62 395 PHE B O 1
ATOM 5676 N N . GLY B 1 396 ? 2.957 11.602 -7.297 1 94.12 396 GLY B N 1
ATOM 5677 C CA . GLY B 1 396 ? 2.127 10.711 -8.086 1 94.12 396 GLY B CA 1
ATOM 5678 C C . GLY B 1 396 ? 0.77 11.297 -8.422 1 94.12 396 GLY B C 1
ATOM 5679 O O . GLY B 1 396 ? 0.057 10.781 -9.281 1 94.12 396 GLY B O 1
ATOM 5680 N N . GLY B 1 397 ? 0.449 12.438 -7.75 1 96 397 GLY B N 1
ATOM 5681 C CA . GLY B 1 397 ? -0.81 13.125 -7.984 1 96 397 GLY B CA 1
ATOM 5682 C C . GLY B 1 397 ? -1.951 12.586 -7.141 1 96 397 GLY B C 1
ATOM 5683 O O . GLY B 1 397 ? -3.115 12.914 -7.387 1 96 397 GLY B O 1
ATOM 5684 N N . GLN B 1 398 ? -1.625 11.828 -6.176 1 97.5 398 GLN B N 1
ATOM 5685 C CA . GLN B 1 398 ? -2.658 11.211 -5.355 1 97.5 398 GLN B CA 1
ATOM 5686 C C . GLN B 1 398 ? -3.131 12.164 -4.258 1 97.5 398 GLN B C 1
ATOM 5688 O O . GLN B 1 398 ? -2.346 12.562 -3.393 1 97.5 398 GLN B O 1
ATOM 5693 N N . ASN B 1 399 ? -4.395 12.531 -4.312 1 98.38 399 ASN B N 1
ATOM 5694 C CA . ASN B 1 399 ? -5.035 13.438 -3.365 1 98.38 399 ASN B CA 1
ATOM 5695 C C . ASN B 1 399 ? -5.98 12.688 -2.43 1 98.38 399 ASN B C 1
ATOM 5697 O O . ASN B 1 399 ? -6.664 11.75 -2.85 1 98.38 399 ASN B O 1
ATOM 5701 N N . ALA B 1 400 ? -5.891 13.016 -1.2 1 98.81 400 ALA B N 1
ATOM 5702 C CA . ALA B 1 400 ? -6.82 12.453 -0.224 1 98.81 400 ALA B CA 1
ATOM 5703 C C . ALA B 1 400 ? -7.285 13.516 0.77 1 98.81 400 ALA B C 1
ATOM 5705 O O . ALA B 1 400 ? -6.492 14.344 1.213 1 98.81 400 ALA B O 1
ATOM 5706 N N . VAL B 1 401 ? -8.578 13.562 1.046 1 98.88 401 VAL B N 1
ATOM 5707 C CA . VAL B 1 401 ? -9.18 14.5 1.992 1 98.88 401 VAL B CA 1
ATOM 5708 C C . VAL B 1 401 ? -10.031 13.727 3 1 98.88 401 VAL B C 1
ATOM 5710 O O . VAL B 1 401 ? -10.719 12.766 2.639 1 98.88 401 VAL B O 1
ATOM 5713 N N . ILE B 1 402 ? -9.898 14.102 4.23 1 98.94 402 ILE B N 1
ATOM 5714 C CA . ILE B 1 402 ? -10.695 13.461 5.273 1 98.94 402 ILE B CA 1
ATOM 5715 C C . ILE B 1 402 ? -11.516 14.516 6.012 1 98.94 402 ILE B C 1
ATOM 5717 O O . ILE B 1 402 ? -11.039 15.625 6.27 1 98.94 402 ILE B O 1
ATOM 5721 N N . ALA B 1 403 ? -12.781 14.234 6.219 1 98.94 403 ALA B N 1
ATOM 5722 C CA . ALA B 1 403 ? -13.711 15.07 6.977 1 98.94 403 ALA B CA 1
ATOM 5723 C C . ALA B 1 403 ? -13.961 14.484 8.367 1 98.94 403 ALA B C 1
ATOM 5725 O O . ALA B 1 403 ? -14.328 13.312 8.5 1 98.94 403 ALA B O 1
ATOM 5726 N N . LEU B 1 404 ? -13.719 15.273 9.391 1 98.94 404 LEU B N 1
ATOM 5727 C CA . LEU B 1 404 ? -13.852 14.867 10.781 1 98.94 404 LEU B CA 1
ATOM 5728 C C . LEU B 1 404 ? -14.836 15.766 11.523 1 98.94 404 LEU B C 1
ATOM 5730 O O . LEU B 1 404 ? -14.867 16.969 11.297 1 98.94 404 LEU B O 1
ATOM 5734 N N . GLN B 1 405 ? -15.578 15.133 12.375 1 98.69 405 GLN B N 1
ATOM 5735 C CA . GLN B 1 405 ? -16.641 15.859 13.062 1 98.69 405 GLN B CA 1
ATOM 5736 C C . GLN B 1 405 ? -16.625 15.578 14.562 1 98.69 405 GLN B C 1
ATOM 5738 O O . GLN B 1 405 ? -16.375 14.445 14.984 1 98.69 405 GLN B O 1
ATOM 5743 N N . ALA B 1 406 ? -16.922 16.609 15.328 1 98.38 406 ALA B N 1
ATOM 5744 C CA . ALA B 1 406 ? -17.141 16.375 16.75 1 98.38 406 ALA B CA 1
ATOM 5745 C C . ALA B 1 406 ? -18.281 15.383 16.984 1 98.38 406 ALA B C 1
ATOM 5747 O O . ALA B 1 406 ? -19.281 15.398 16.266 1 98.38 406 ALA B O 1
ATOM 5748 N N . PRO B 1 407 ? -18.109 14.508 18 1 95.69 407 PRO B N 1
ATOM 5749 C CA . PRO B 1 407 ? -19.141 13.484 18.234 1 95.69 407 PRO B CA 1
ATOM 5750 C C . PRO B 1 407 ? -20.5 14.078 18.594 1 95.69 407 PRO B C 1
ATOM 5752 O O . PRO B 1 407 ? -20.562 15.18 19.141 1 95.69 407 PRO B O 1
#

Secondary structure (DSSP, 8-state):
--PPPEEEEEEEEEBTTBSSHHHHHHHHHHT----EE-GGGTTSS--EEB---SS-HHHHH-STTGGGS-HHHHHHHHHHHHHHHHTT--TTTS-GGGEEEEEE-SSTTHHHHHHHHHHHHHH-GGGS-TTGGGGG-TTHHHHHHHHHHT--S-EEEEE-GGGHHHHHHHHHHHHHHTTS-SEEEEEEEEE--SHHHHHHHHHHT-BPP--S-GGGS--TTBTT---B-BBEEEEEEEEEEHHHHHHTTPPPSEEEEEEEEEE--S-SSS--TT-HHHHHHHHHHHHHHT--GGG--EEE------HHHHHHHHHHHHHH-TT--EEE-THHHH-B-GGGHHHHHHHHHHHHHHHTEEPPBTT-SSB-TT--SEE-BSS-EE---SEEEEEEE-TTSEEEEEEEE--/--PPPEEEEEEEEEBTTBSSHHHHHHHHHHT----EE-GGGTTSS--EEB---SS-HHHHH-STTGGGS-HHHHHHHHHHHHHHHHTT--TTTS-GGGEEEEEE-SSTTHHHHHHHHHHHHHH-GGGS-TTGGGGG-TTHHHHHHHHHHT--S-EEEEE-GGGHHHHHHHHHHHHHHTTS-SEEEEEEEEE--SHHHHHHHHHHT-BPP--S-GGGS--TTBTT---B-BBEEEEEEEEEEHHHHHHTT---SEEEEEEEEEE--S-SSS--TT-HHHHHHHHHHHHHHT--GGG--EEE------HHHHHHHHHHHHHH-TT--EEE-THHHH-B-GGGHHHHHHHHHHHHHHHTEE--BTT-SSB-TT--SEE-BSS-EE---SEEEEEEE-TTSEEEEEEEE--

InterPro domains:
  IPR000794 Beta-ketoacyl synthase [PTHR11712] (6-405)
  IPR000794 Beta-ketoacyl synthase [cd00834] (6-404)
  IPR014030 Beta-ketoacyl synthase-like, N-terminal domain [PF00109] (5-245)
  IPR014031 Beta-ketoacyl synthase, C-terminal domain [PF02801] (254-364)
  IPR016039 Thiolase-like [G3DSA:3.40.47.10] (1-256)
  IPR016039 Thiolase-like [G3DSA:3.40.47.10] (258-406)
  IPR016039 Thiolase-like [SSF53901] (4-405)
  IPR018201 Beta-ketoacyl synthase, active site [PS00606] (153-169)
  IPR020841 Polyketide synthase, beta-ketoacyl synthase domain [PS52004] (3-406)
  IPR020841 Polyketide synthase, beta-ketoacyl synthase domain [SM00825] (6-407)

Foldseek 3Di:
DDFFWKFFQFKFKAFLQHHTLVSVLVLLQQQFAQKDFAPQQPPAQDRIFRERDDDDLCVQLDDPCSVVDDPQLSQLLSGLVRGCVSSVHALVPDDLQQEEEEAAEAQALVQLLVVQVVQCVPPNDVSHDPSSVVSVPRQVSQVVNCVVSVRPFHYGYDYDKQQSFLVFVVVQSVCQRVSSHFKYKTGYWFDQPHHVSSNVCVVVQQAFGDDPDRLQQQFFQAPPQRHFHAFTMAMITMMGRPVVSVVVPGDGLWIFQFKFKFFQPPAQAAADQQLVRLLRRVVRRCVSNVHQLQLAQEEEECRRSGDRRSVSRLVSNCVSRVVAHEYAYSCSHRTRHISRRNRVSVSSVSVCQVQQKARANRSYPDGDPVGPHHGHHDGIDHHHGFKHKYWTARRRRMTMMTIIGGD/DDFFWKFFQFKFKAFLQHHTLVSNLVLLQQQFAQKDFAPQQPPAQDRIFRERDDDDLCVQLDDPCSVLDDPQLSQLLSGLVRGCVSSVHALVPDDLQQEEEEAAEAQALVQLLVVQVVQCVPPNDVSHDPSSVVSVPRQVSQVVNCVVSVRPFHYGYDYDKQQSFLVFVVVQSVCQRVSSHFKYKTGYWFDQPHHVSSNVCVVVQQAFGDDPDRLQQQFFQAPPQRHFHAFTMAMITMMGRPVVSVVVPGDGLWIFQFKFKFFQVPAQAAADQQCVRLLRRVVRRCVSNVHQLQLAQEEEECRRSGDRRSVSRLVSNCVSRVVAHEYAYSCSHRTRHISRRNRVSVSSVSVCQVQQKARANRSYPDGDPPGPHHGHHDGIDHHHGFKHKYWTARRRRMTMMTIIGGD

Organism: Streptomyces microflavus (NCBI:txid1919)

Solvent-accessible surface area (backbone atoms only — not comparable to full-atom values): 36081 Å² total; per-residue (Å²): 132,91,72,69,57,35,19,30,38,15,57,11,22,24,35,38,51,16,81,32,50,67,43,27,50,53,32,42,43,63,26,53,39,46,32,33,78,38,78,88,24,68,89,43,76,38,33,51,30,7,56,66,70,94,69,63,60,52,71,70,66,35,76,94,59,34,80,77,49,49,69,27,34,49,31,32,39,53,7,39,52,42,4,40,52,59,40,71,54,55,60,90,75,54,65,25,61,33,24,24,26,23,26,6,23,19,45,41,27,47,52,60,36,33,50,36,32,41,32,32,73,75,66,32,70,86,59,37,53,52,67,43,49,57,26,43,29,48,21,43,38,17,23,53,39,18,37,76,42,46,22,28,8,38,48,32,11,33,14,24,24,25,10,3,3,41,48,10,43,49,52,39,50,50,36,44,63,72,62,66,24,62,35,26,44,21,9,8,16,20,44,62,88,38,57,57,49,34,41,12,34,48,59,54,63,51,30,34,64,80,74,79,61,57,44,60,40,23,10,42,48,28,73,79,38,45,7,33,35,43,13,21,26,13,12,21,32,26,38,26,42,39,68,61,37,48,74,73,66,45,70,52,59,23,25,58,45,20,49,15,49,12,17,45,25,69,35,56,79,47,74,52,83,82,29,58,48,54,44,48,8,47,51,38,9,32,56,56,45,71,46,58,57,82,58,43,47,30,36,39,44,54,39,53,6,28,70,66,60,25,52,40,48,33,52,40,48,33,67,61,27,76,85,45,42,47,28,28,26,60,28,17,22,32,20,46,19,43,5,8,35,21,17,38,48,45,52,51,49,40,47,22,37,69,68,21,37,45,39,12,20,11,72,22,85,55,63,23,87,87,46,71,55,39,66,32,41,77,48,54,45,78,47,88,32,54,28,33,36,29,45,17,68,12,57,27,21,22,25,24,23,41,26,39,26,51,108,131,90,71,68,57,34,19,29,38,15,56,11,22,25,35,37,51,18,82,33,50,67,43,27,51,53,31,43,44,64,27,52,41,47,32,34,78,39,78,87,24,68,89,43,74,38,32,52,30,8,55,66,71,95,67,62,60,51,72,68,65,34,74,94,59,34,82,77,49,48,70,26,32,47,32,32,41,51,8,40,54,41,3,40,53,58,39,71,55,54,57,90,76,56,64,27,61,33,24,25,25,24,27,6,22,20,46,41,27,47,53,60,37,32,51,38,30,40,32,32,72,76,66,32,71,85,59,37,52,50,67,44,48,58,28,45,29,48,22,44,37,17,24,52,38,18,36,77,40,46,21,29,8,37,47,33,12,33,13,24,24,26,9,3,3,40,48,10,43,49,54,40,49,50,36,45,60,72,62,65,24,62,35,25,43,22,9,8,16,20,46,64,86,37,58,58,49,34,43,13,33,48,60,53,64,50,30,33,64,80,74,81,62,56,43,59,40,24,9,41,46,27,74,78,38,44,8,34,36,45,14,22,26,14,12,22,31,26,37,27,43,39,68,62,36,47,74,74,66,45,70,52,59,21,26,59,46,20,50,15,48,10,16,45,27,70,35,59,79,46,73,53,82,82,28,59,47,55,45,49,9,48,52,37,9,31,55,58,45,72,47,58,57,84,58,43,47,31,36,40,43,54,38,55,6,29,72,66,61,24,53,40,47,32,54,40,48,33,68,61,28,75,87,45,40,45,29,28,26,60,30,18,23,32,19,46,19,41,6,8,35,22,16,38,48,45,52,51,49,41,49,24,36,68,68,21,38,45,38,12,20,13,71,23,85,55,64,24,87,87,47,70,56,40,64,31,41,78,46,54,45,78,47,89,33,53,27,33,36,30,44,16,68,12,56,28,23,22,26,23,22,40,26,38,26,49,108

pLDDT: mean 96.73, std 4.3, range [43.28, 99.0]